Protein AF-0000000072959274 (afdb_homodimer)

Foldseek 3Di:
DPPVVLVVLCVVLQWDFDDDPNATWTQRNQVRDIHRPSDSVVSVVVSVVSPHPPPPDDPPPPCPPPPLPLPPQPDPPPPPPPPPPPPPPPDDDDDDDDDDDDDDPDDDDDDDDDDDDDDDDDDDDDDYYDDDDDDDDDDDDYDDDDYDDDDDDDDDDDDDDPDDPPPPPPDPDDVVVVLVPQAQDPVNLVVVLLVVLCVCLQVLNQLQVLVDPVNQVVCCVVRVNHDHDHSCCSLPVSLVVLLVVLLVVQLVQADQEWAKEWDWGAQPLQGWIKIFMWIQGLRDLDIAGQDIDTQRPPDLALVVVLVVVVVSQVSCCVRNVHGYAAYEYAPDPRVVSVCVVNVRHHYAYALLLLLQVLLVVLDDPVLLVLLQVLLVQCQPPVNQVQLVVVPADGQQHADPSRNVSSLVNLVSCVRSLVSVLVQVPDPVDDDDPSNNVLSPDPVSNVVSVVSNVQSVLSSVLSVQLLDSLAFLLNNLVSLLPDDGDPVCVVVSVVSNVRLDDQLSLLLVCLQQVRVNVSPDPVSVVSNVVVQVVVDDPLLVVVVVCCNVCDDLSVVCVVVPDRDLCVSLVVVCVVRVRNSVSNSNSRSHRNRSSVVSVLNSVLCVSCDNVNSVDDPVSSVSSSSSNSSSNVVVVVVVD/DPPPVLVVCCVVLQWDFDDDPNATWTQRNQPRDIHRPSDSVVSVVVSVVSPRPPPPVPPPPPPPPPPLPLPPQPDPPPPPDDDDPVCVDDDDDDDDDDDDDDPDDDDDDDDDDDDDDDDDDDDPDDDDYDDDDDDDDDDDDDDDDYDDDDDYDDDDDDDDDPPPPPPPPPPPDDVVVVLVPQAQDPVNLVVVLLVVLCVCLQVLNQLQVLVDPVNQVVCCVVRVNHDHDHSCCSLPVSLVVLLVVLLVVLLVQADQEWAKEWDWGAQPLQGWIKIFIWIQGLRDLDIAGQDIDTQRPPDLALVVVLVVVVVSQVSCCVRNVHGYAAYEYADRPRVVSVCVVNVRHHYAYALLLLLQVLLVVLDDPVLLVLLQVLLVQCQPPVNQVQLVVVPADGQQHADPSRNVSSLVNLVSCVRSLVSVLVQVPDPVDDDDPSNNVLSPDPVSNVVSVVSNVQNVLSSVLSVQLLDSLAFLLNNLVSLLPDDGDPVCVVVSVVSNVRSDDLLSLLLVCLQQVRVNPSPDPVSVVSNVVVQVVVDDPLLVVVVVCCVVCDDVSVVCVVVPPRDLCVSLVVVCVVRVRNSVSNSVSRSHRNRSSVVSSLNSVLCVSCDNVNSVDDPVSSVSSSSSNSSSNVVVSVVVD

Nearest PDB structures (foldseek):
  4d1q-assembly1_A-2  TM=6.605E-01  e=8.027E-15  Musca domestica
  6dww-assembly1_A  TM=6.640E-01  e=1.673E-13  Musca domestica
  8sjd-assembly1_D  TM=6.848E-01  e=2.924E-12  Musca domestica
  8sjd-assembly1_A  TM=6.624E-01  e=2.452E-12  Musca domestica
  2bw3-assembly1_A  TM=5.987E-01  e=3.336E-12  Musca domestica

Organism: Tribolium castaneum (NCBI:txid7070)

Structure (mmCIF, N/CA/C/O backbone):
data_AF-0000000072959274-model_v1
#
loop_
_entity.id
_entity.type
_entity.pdbx_description
1 polymer 'BED-type domain-containing protein'
#
loop_
_atom_site.group_PDB
_atom_site.id
_atom_site.type_symbol
_atom_site.label_atom_id
_atom_site.label_alt_id
_atom_site.label_comp_id
_atom_site.label_asym_id
_atom_site.label_entity_id
_atom_site.label_seq_id
_atom_site.pdbx_PDB_ins_code
_atom_site.Cartn_x
_atom_site.Cartn_y
_atom_site.Cartn_z
_atom_site.occupancy
_atom_site.B_iso_or_equiv
_atom_site.auth_seq_id
_atom_site.auth_comp_id
_atom_site.auth_asym_id
_atom_site.auth_atom_id
_atom_site.pdbx_PDB_model_num
ATOM 1 N N . MET A 1 1 ? 27.266 -35.156 47.719 1 24.09 1 MET A N 1
ATOM 2 C CA . MET A 1 1 ? 27.547 -34.625 46.375 1 24.09 1 MET A CA 1
ATOM 3 C C . MET A 1 1 ? 26.406 -34.938 45.406 1 24.09 1 MET A C 1
ATOM 5 O O . MET A 1 1 ? 25.984 -36.094 45.312 1 24.09 1 MET A O 1
ATOM 9 N N . PRO A 1 2 ? 25.328 -34.094 45.25 1 32.84 2 PRO A N 1
ATOM 10 C CA . PRO A 1 2 ? 24 -34.344 44.656 1 32.84 2 PRO A CA 1
ATOM 11 C C . PRO A 1 2 ? 24.078 -34.875 43.219 1 32.84 2 PRO A C 1
ATOM 13 O O . PRO A 1 2 ? 24.141 -34.094 42.281 1 32.84 2 PRO A O 1
ATOM 16 N N . GLY A 1 3 ? 24.906 -35.938 42.906 1 33.56 3 GLY A N 1
ATOM 17 C CA . GLY A 1 3 ? 25.297 -36.656 41.688 1 33.56 3 GLY A CA 1
ATOM 18 C C . GLY A 1 3 ? 24.125 -37.25 40.938 1 33.56 3 GLY A C 1
ATOM 19 O O . GLY A 1 3 ? 24.203 -37.438 39.719 1 33.56 3 GLY A O 1
ATOM 20 N N . ARG A 1 4 ? 23.125 -37.875 41.562 1 38.19 4 ARG A N 1
ATOM 21 C CA . ARG A 1 4 ? 22.094 -38.719 40.969 1 38.19 4 ARG A CA 1
ATOM 22 C C . ARG A 1 4 ? 21.219 -37.938 40.031 1 38.19 4 ARG A C 1
ATOM 24 O O . ARG A 1 4 ? 20.75 -38.438 39 1 38.19 4 ARG A O 1
ATOM 31 N N . ASN A 1 5 ? 20.891 -36.688 40.5 1 38.75 5 ASN A N 1
ATOM 32 C CA . ASN A 1 5 ? 19.875 -35.938 39.781 1 38.75 5 ASN A CA 1
ATOM 33 C C . ASN A 1 5 ? 20.344 -35.531 38.375 1 38.75 5 ASN A C 1
ATOM 35 O O . ASN A 1 5 ? 19.531 -35.156 37.531 1 38.75 5 ASN A O 1
ATOM 39 N N . PHE A 1 6 ? 21.656 -35.438 38.125 1 48.66 6 PHE A N 1
ATOM 40 C CA . PHE A 1 6 ? 22.219 -35 36.844 1 48.66 6 PHE A CA 1
ATOM 41 C C . PHE A 1 6 ? 22.047 -36.094 35.781 1 48.66 6 PHE A C 1
ATOM 43 O O . PHE A 1 6 ? 21.797 -35.812 34.625 1 48.66 6 PHE A O 1
ATOM 50 N N . HIS A 1 7 ? 22.172 -37.406 36.156 1 51.03 7 HIS A N 1
ATOM 51 C CA . HIS A 1 7 ? 22.047 -38.5 35.188 1 51.03 7 HIS A CA 1
ATOM 52 C C . HIS A 1 7 ? 20.641 -38.562 34.594 1 51.03 7 HIS A C 1
ATOM 54 O O . HIS A 1 7 ? 20.484 -38.844 33.406 1 51.03 7 HIS A O 1
ATOM 60 N N . SER A 1 8 ? 19.641 -38.281 35.531 1 52.53 8 SER A N 1
ATOM 61 C CA . SER A 1 8 ? 18.266 -38.375 35.062 1 52.53 8 SER A CA 1
ATOM 62 C C . SER A 1 8 ? 17.984 -37.344 33.969 1 52.53 8 SER A C 1
ATOM 64 O O . SER A 1 8 ? 17.234 -37.594 33.031 1 52.53 8 SER A O 1
ATOM 66 N N . PHE A 1 9 ? 18.625 -36.125 34 1 53.12 9 PHE A N 1
ATOM 67 C CA . PHE A 1 9 ? 18.344 -35.094 33.031 1 53.12 9 PHE A CA 1
ATOM 68 C C . PHE A 1 9 ? 18.953 -35.469 31.672 1 53.12 9 PHE A C 1
ATOM 70 O O . PHE A 1 9 ? 18.359 -35.188 30.625 1 53.12 9 PHE A O 1
ATOM 77 N N . TRP A 1 10 ? 20.062 -36.125 31.594 1 61.91 10 TRP A N 1
ATOM 78 C CA . TRP A 1 10 ? 20.672 -36.562 30.344 1 61.91 10 TRP A CA 1
ATOM 79 C C . TRP A 1 10 ? 19.781 -37.562 29.625 1 61.91 10 TRP A C 1
ATOM 81 O O . TRP A 1 10 ? 19.609 -37.5 28.406 1 61.91 10 TRP A O 1
ATOM 91 N N . THR A 1 11 ? 19.125 -38.5 30.344 1 60.81 11 THR A N 1
ATOM 92 C CA . THR A 1 11 ? 18.266 -39.531 29.75 1 60.81 11 THR A CA 1
ATOM 93 C C . THR A 1 11 ? 16.922 -38.938 29.328 1 60.81 11 THR A C 1
ATOM 95 O O . THR A 1 11 ? 16.406 -39.25 28.25 1 60.81 11 THR A O 1
ATOM 98 N N . ILE A 1 12 ? 16.375 -38.031 30.203 1 61.75 12 ILE A N 1
ATOM 99 C CA . ILE A 1 12 ? 15.07 -37.438 29.875 1 61.75 12 ILE A CA 1
ATOM 100 C C . ILE A 1 12 ? 15.219 -36.438 28.734 1 61.75 12 ILE A C 1
ATOM 102 O O . ILE A 1 12 ? 14.359 -36.344 27.859 1 61.75 12 ILE A O 1
ATOM 106 N N . GLY A 1 13 ? 16.328 -35.75 28.562 1 63.56 13 GLY A N 1
ATOM 107 C CA . GLY A 1 13 ? 16.578 -34.75 27.547 1 63.56 13 GLY A CA 1
ATOM 108 C C . GLY A 1 13 ? 17.188 -35.312 26.281 1 63.56 13 GLY A C 1
ATOM 109 O O . GLY A 1 13 ? 17.438 -34.594 25.328 1 63.56 13 GLY A O 1
ATOM 110 N N . LYS A 1 14 ? 17.312 -36.688 26.078 1 64.81 14 LYS A N 1
ATOM 111 C CA . LYS A 1 14 ? 17.875 -37.469 24.969 1 64.81 14 LYS A CA 1
ATOM 112 C C . LYS A 1 14 ? 19.203 -36.906 24.516 1 64.81 14 LYS A C 1
ATOM 114 O O . LYS A 1 14 ? 19.406 -36.625 23.328 1 64.81 14 LYS A O 1
ATOM 119 N N . PHE A 1 15 ? 20.016 -36.656 25.484 1 74.75 15 PHE A N 1
ATOM 120 C CA . PHE A 1 15 ? 21.406 -36.312 25.172 1 74.75 15 PHE A CA 1
ATOM 121 C C . PHE A 1 15 ? 22.344 -37.469 25.516 1 74.75 15 PHE A C 1
ATOM 123 O O . PHE A 1 15 ? 22.141 -38.156 26.516 1 74.75 15 PHE A O 1
ATOM 130 N N . ASP A 1 16 ? 23.297 -37.906 24.641 1 75.75 16 ASP A N 1
ATOM 131 C CA . ASP A 1 16 ? 24.375 -38.844 24.922 1 75.75 16 ASP A CA 1
ATOM 132 C C . ASP A 1 16 ? 25.641 -38.125 25.375 1 75.75 16 ASP A C 1
ATOM 134 O O . ASP A 1 16 ? 26 -37.094 24.844 1 75.75 16 ASP A O 1
ATOM 138 N N . ILE A 1 17 ? 26.125 -38.531 26.5 1 72.31 17 ILE A N 1
ATOM 139 C CA . ILE A 1 17 ? 27.391 -38 27.016 1 72.31 17 ILE A CA 1
ATOM 140 C C . ILE A 1 17 ? 28.547 -38.5 26.172 1 72.31 17 ILE A C 1
ATOM 142 O O . ILE A 1 17 ? 28.703 -39.719 25.953 1 72.31 17 ILE A O 1
ATOM 146 N N . LEU A 1 18 ? 29.156 -37.5 25.391 1 70.81 18 LEU A N 1
ATOM 147 C CA . LEU A 1 18 ? 30.375 -37.812 24.641 1 70.81 18 LEU A CA 1
ATOM 148 C C . LEU A 1 18 ? 31.594 -37.188 25.312 1 70.81 18 LEU A C 1
ATOM 150 O O . LEU A 1 18 ? 31.5 -36.156 25.938 1 70.81 18 LEU A O 1
ATOM 154 N N . LYS A 1 19 ? 32.656 -37.906 25.562 1 67.19 19 LYS A N 1
ATOM 155 C CA . LYS A 1 19 ? 33.938 -37.406 26 1 67.19 19 LYS A CA 1
ATOM 156 C C . LYS A 1 19 ? 34.844 -37.062 24.812 1 67.19 19 LYS A C 1
ATOM 158 O O . LYS A 1 19 ? 35.219 -37.969 24.047 1 67.19 19 LYS A O 1
ATOM 163 N N . LEU A 1 20 ? 34.844 -35.781 24.578 1 63.69 20 LEU A N 1
ATOM 164 C CA . LEU A 1 20 ? 35.812 -35.312 23.562 1 63.69 20 LEU A CA 1
ATOM 165 C C . LEU A 1 20 ? 37 -34.625 24.203 1 63.69 20 LEU A C 1
ATOM 167 O O . LEU A 1 20 ? 36.844 -33.625 24.906 1 63.69 20 LEU A O 1
ATOM 171 N N . ASN A 1 21 ? 38.344 -35.062 23.938 1 63.47 21 ASN A N 1
ATOM 172 C CA . ASN A 1 21 ? 39.656 -34.625 24.391 1 63.47 21 ASN A CA 1
ATOM 173 C C . ASN A 1 21 ? 39.656 -34.375 25.906 1 63.47 21 ASN A C 1
ATOM 175 O O . ASN A 1 21 ? 40.219 -33.375 26.375 1 63.47 21 ASN A O 1
ATOM 179 N N . GLY A 1 22 ? 38.969 -35.25 26.812 1 66.94 22 GLY A N 1
ATOM 180 C CA . GLY A 1 22 ? 38.969 -35.25 28.266 1 66.94 22 GLY A CA 1
ATOM 181 C C . GLY A 1 22 ? 37.812 -34.438 28.859 1 66.94 22 GLY A C 1
ATOM 182 O O . GLY A 1 22 ? 37.625 -34.438 30.078 1 66.94 22 GLY A O 1
ATOM 183 N N . LYS A 1 23 ? 37.25 -33.594 28.062 1 63.75 23 LYS A N 1
ATOM 184 C CA . LYS A 1 23 ? 36.125 -32.812 28.578 1 63.75 23 LYS A CA 1
ATOM 185 C C . LYS A 1 23 ? 34.781 -33.438 28.188 1 63.75 23 LYS A C 1
ATOM 187 O O . LYS A 1 23 ? 34.656 -34.062 27.141 1 63.75 23 LYS A O 1
ATOM 192 N N . VAL A 1 24 ? 33.75 -33.438 29.172 1 70.56 24 VAL A N 1
ATOM 193 C CA . VAL A 1 24 ? 32.406 -34 28.984 1 70.56 24 VAL A CA 1
ATOM 194 C C . VAL A 1 24 ? 31.625 -33.188 27.969 1 70.56 24 VAL A C 1
ATOM 196 O O . VAL A 1 24 ? 31.562 -31.953 28.062 1 70.56 24 VAL A O 1
ATOM 199 N N . ALA A 1 25 ? 31.359 -33.719 26.75 1 75.19 25 ALA A N 1
ATOM 200 C CA . ALA A 1 25 ? 30.484 -33.125 25.75 1 75.19 25 ALA A CA 1
ATOM 201 C C . ALA A 1 25 ? 29.156 -33.906 25.656 1 75.19 25 ALA A C 1
ATOM 203 O O . ALA A 1 25 ? 29.078 -35.062 26.094 1 75.19 25 ALA A O 1
ATOM 204 N N . ALA A 1 26 ? 28 -33.156 25.375 1 74 26 ALA A N 1
ATOM 205 C CA . ALA A 1 26 ? 26.688 -33.781 25.219 1 74 26 ALA A CA 1
ATOM 206 C C . ALA A 1 26 ? 26.312 -33.906 23.75 1 74 26 ALA A C 1
ATOM 208 O O . ALA A 1 26 ? 26.422 -32.938 22.984 1 74 26 ALA A O 1
ATOM 209 N N . ARG A 1 27 ? 26.047 -35.062 23.234 1 74.94 27 ARG A N 1
ATOM 210 C CA . ARG A 1 27 ? 25.438 -35.344 21.938 1 74.94 27 ARG A CA 1
ATOM 211 C C . ARG A 1 27 ? 23.922 -35.438 22.047 1 74.94 27 ARG A C 1
ATOM 213 O O . ARG A 1 27 ? 23.406 -36.281 22.797 1 74.94 27 ARG A O 1
ATOM 220 N N . CYS A 1 28 ? 23.156 -34.438 21.406 1 69.56 28 CYS A N 1
ATOM 221 C CA . CYS A 1 28 ? 21.688 -34.5 21.359 1 69.56 28 CYS A CA 1
ATOM 222 C C . CYS A 1 28 ? 21.234 -35.656 20.469 1 69.56 28 CYS A C 1
ATOM 224 O O . CYS A 1 28 ? 21.578 -35.719 19.297 1 69.56 28 CYS A O 1
ATOM 226 N N . LEU A 1 29 ? 20.562 -36.562 21.047 1 66.5 29 LEU A N 1
ATOM 227 C CA . LEU A 1 29 ? 20.109 -37.719 20.312 1 66.5 29 LEU A CA 1
ATOM 228 C C . LEU A 1 29 ? 19.016 -37.375 19.312 1 66.5 29 LEU A C 1
ATOM 230 O O . LEU A 1 29 ? 18.688 -38.156 18.438 1 66.5 29 LEU A O 1
ATOM 234 N N . VAL A 1 30 ? 18.438 -36.094 19.438 1 64.06 30 VAL A N 1
ATOM 235 C CA . VAL A 1 30 ? 17.391 -35.656 18.5 1 64.06 30 VAL A CA 1
ATOM 236 C C . VAL A 1 30 ? 18.031 -35.031 17.266 1 64.06 30 VAL A C 1
ATOM 238 O O . VAL A 1 30 ? 17.703 -35.375 16.141 1 64.06 30 VAL A O 1
ATOM 241 N N . CYS A 1 31 ? 18.984 -34.094 17.328 1 62.25 31 CYS A N 1
ATOM 242 C CA . CYS A 1 31 ? 19.578 -33.406 16.188 1 62.25 31 CYS A CA 1
ATOM 243 C C . CYS A 1 31 ? 21.031 -33.812 16 1 62.25 31 CYS A C 1
ATOM 245 O O . CYS A 1 31 ? 21.703 -33.312 15.094 1 62.25 31 CYS A O 1
ATOM 247 N N . ASP A 1 32 ? 21.609 -34.781 16.594 1 69.69 32 ASP A N 1
ATOM 248 C CA . ASP A 1 32 ? 22.938 -35.406 16.562 1 69.69 32 ASP A CA 1
ATOM 249 C C . ASP A 1 32 ? 24.031 -34.344 16.719 1 69.69 32 ASP A C 1
ATOM 251 O O . ASP A 1 32 ? 25.188 -34.625 16.406 1 69.69 32 ASP A O 1
ATOM 255 N N . LYS A 1 33 ? 23.641 -33.219 17.25 1 72.31 33 LYS A N 1
ATOM 256 C CA . LYS A 1 33 ? 24.656 -32.188 17.469 1 72.31 33 LYS A CA 1
ATOM 257 C C . LYS A 1 33 ? 25.406 -32.438 18.781 1 72.31 33 LYS A C 1
ATOM 259 O O . LYS A 1 33 ? 24.828 -32.875 19.766 1 72.31 33 LYS A O 1
ATOM 264 N N . ILE A 1 34 ? 26.734 -32.219 18.656 1 76.25 34 ILE A N 1
ATOM 265 C CA . ILE A 1 34 ? 27.609 -32.375 19.812 1 76.25 34 ILE A CA 1
ATOM 266 C C . ILE A 1 34 ? 27.766 -31.031 20.531 1 76.25 34 ILE A C 1
ATOM 268 O O . ILE A 1 34 ? 28.172 -30.047 19.938 1 76.25 34 ILE A O 1
ATOM 272 N N . LEU A 1 35 ? 27.281 -30.938 21.719 1 73 35 LEU A N 1
ATOM 273 C CA . LEU A 1 35 ? 27.391 -29.766 22.578 1 73 35 LEU A CA 1
ATOM 274 C C . LEU A 1 35 ? 28.578 -29.875 23.531 1 73 35 LEU A C 1
ATOM 276 O O . LEU A 1 35 ? 28.609 -30.781 24.359 1 73 35 LEU A O 1
ATOM 280 N N . LYS A 1 36 ? 29.594 -29.062 23.375 1 72.06 36 LYS A N 1
ATOM 281 C CA . LYS A 1 36 ? 30.828 -29.109 24.172 1 72.06 36 LYS A CA 1
ATOM 282 C C . LYS A 1 36 ? 30.578 -28.609 25.594 1 72.06 36 LYS A C 1
ATOM 284 O O . LYS A 1 36 ? 31.203 -29.109 26.531 1 72.06 36 LYS A O 1
ATOM 289 N N . ASN A 1 37 ? 29.891 -27.5 25.875 1 64.38 37 ASN A N 1
ATOM 290 C CA . ASN A 1 37 ? 29.562 -27.047 27.219 1 64.38 37 ASN A CA 1
ATOM 291 C C . ASN A 1 37 ? 28.344 -27.75 27.766 1 64.38 37 ASN A C 1
ATOM 293 O O . ASN A 1 37 ? 27.234 -27.609 27.25 1 64.38 37 ASN A O 1
ATOM 297 N N . THR A 1 38 ? 28.375 -28.766 28.781 1 65.31 38 THR A N 1
ATOM 298 C CA . THR A 1 38 ? 27.375 -29.703 29.266 1 65.31 38 THR A CA 1
ATOM 299 C C . THR A 1 38 ? 26.688 -29.172 30.516 1 65.31 38 THR A C 1
ATOM 301 O O . THR A 1 38 ? 26.219 -29.953 31.359 1 65.31 38 THR A O 1
ATOM 304 N N . SER A 1 39 ? 26.766 -27.781 30.781 1 68.44 39 SER A N 1
ATOM 305 C CA . SER A 1 39 ? 26 -27.297 31.938 1 68.44 39 SER A CA 1
ATOM 306 C C . SER A 1 39 ? 24.516 -27.594 31.766 1 68.44 39 SER A C 1
ATOM 308 O O . SER A 1 39 ? 24.016 -27.672 30.641 1 68.44 39 SER A O 1
ATOM 310 N N . LYS A 1 40 ? 23.688 -27.828 32.688 1 65.94 40 LYS A N 1
ATOM 311 C CA . LYS A 1 40 ? 22.266 -28.141 32.719 1 65.94 40 LYS A CA 1
ATOM 312 C C . LYS A 1 40 ? 21.469 -27.078 31.953 1 65.94 40 LYS A C 1
ATOM 314 O O . LYS A 1 40 ? 20.562 -27.391 31.172 1 65.94 40 LYS A O 1
ATOM 319 N N . GLN A 1 41 ? 21.719 -25.797 32.125 1 66.56 41 GLN A N 1
ATOM 320 C CA . GLN A 1 41 ? 21 -24.703 31.5 1 66.56 41 GLN A CA 1
ATOM 321 C C . GLN A 1 41 ? 21.203 -24.719 29.984 1 66.56 41 GLN A C 1
ATOM 323 O O . GLN A 1 41 ? 20.25 -24.5 29.219 1 66.56 41 GLN A O 1
ATOM 328 N N . ARG A 1 42 ? 22.375 -24.969 29.516 1 68 42 ARG A N 1
ATOM 329 C CA . ARG A 1 42 ? 22.641 -25 28.094 1 68 42 ARG A CA 1
ATOM 330 C C . ARG A 1 42 ? 22.062 -26.25 27.438 1 68 42 ARG A C 1
ATOM 332 O O . ARG A 1 42 ? 21.547 -26.188 26.312 1 68 42 ARG A O 1
ATOM 339 N N . LEU A 1 43 ? 22.078 -27.359 28.047 1 69 43 LEU A N 1
ATOM 340 C CA . LEU A 1 43 ? 21.438 -28.547 27.516 1 69 43 LEU A CA 1
ATOM 341 C C . LEU A 1 43 ? 19.922 -28.391 27.5 1 69 43 LEU A C 1
ATOM 343 O O . LEU A 1 43 ? 19.266 -28.797 26.547 1 69 43 LEU A O 1
ATOM 347 N N . MET A 1 44 ? 19.391 -27.719 28.516 1 66.25 44 MET A N 1
ATOM 348 C CA . MET A 1 44 ? 17.969 -27.375 28.531 1 66.25 44 MET A CA 1
ATOM 349 C C . MET A 1 44 ? 17.641 -26.406 27.406 1 66.25 44 MET A C 1
ATOM 351 O O . MET A 1 44 ? 16.609 -26.531 26.734 1 66.25 44 MET A O 1
ATOM 355 N N . SER A 1 45 ? 18.422 -25.375 27.156 1 66.94 45 SER A N 1
ATOM 356 C CA . SER A 1 45 ? 18.203 -24.453 26.047 1 66.94 45 SER A CA 1
ATOM 357 C C . SER A 1 45 ? 18.328 -25.156 24.703 1 66.94 45 SER A C 1
ATOM 359 O O . SER A 1 45 ? 17.578 -24.875 23.781 1 66.94 45 SER A O 1
ATOM 361 N N . HIS A 1 46 ? 19.266 -26.047 24.406 1 67.56 46 HIS A N 1
ATOM 362 C CA . HIS A 1 46 ? 19.344 -26.844 23.188 1 67.56 46 HIS A CA 1
ATOM 363 C C . HIS A 1 46 ? 18.125 -27.75 23.062 1 67.56 46 HIS A C 1
ATOM 365 O O . HIS A 1 46 ? 17.562 -27.906 21.969 1 67.56 46 HIS A O 1
ATOM 371 N N . ARG A 1 47 ? 17.75 -28.422 24.047 1 59.53 47 ARG A N 1
ATOM 372 C CA . ARG A 1 47 ? 16.594 -29.297 23.953 1 59.53 47 ARG A CA 1
ATOM 373 C C . ARG A 1 47 ? 15.344 -28.5 23.594 1 59.53 47 ARG A C 1
ATOM 375 O O . ARG A 1 47 ? 14.461 -29 22.891 1 59.53 47 ARG A O 1
ATOM 382 N N . ASN A 1 48 ? 15.188 -27.281 24.109 1 54.91 48 ASN A N 1
ATOM 383 C CA . ASN A 1 48 ? 14.055 -26.453 23.703 1 54.91 48 ASN A CA 1
ATOM 384 C C . ASN A 1 48 ? 14.086 -26.156 22.203 1 54.91 48 ASN A C 1
ATOM 386 O O . ASN A 1 48 ? 13.039 -25.922 21.594 1 54.91 48 ASN A O 1
ATOM 390 N N . VAL A 1 49 ? 15.273 -26.125 21.547 1 55.12 49 VAL A N 1
ATOM 391 C CA . VAL A 1 49 ? 15.422 -25.906 20.109 1 55.12 49 VAL A CA 1
ATOM 392 C C . VAL A 1 49 ? 15.422 -27.25 19.391 1 55.12 49 VAL A C 1
ATOM 394 O O . VAL A 1 49 ? 14.836 -27.391 18.312 1 55.12 49 VAL A O 1
ATOM 397 N N . CYS A 1 50 ? 16.109 -28.141 19.688 1 52.5 50 CYS A N 1
ATOM 398 C CA . CYS A 1 50 ? 16.25 -29.438 19.031 1 52.5 50 CYS A CA 1
ATOM 399 C C . CYS A 1 50 ? 15.086 -30.344 19.406 1 52.5 50 CYS A C 1
ATOM 401 O O . CYS A 1 50 ? 15.094 -30.984 20.453 1 52.5 50 CYS A O 1
ATOM 403 N N . LYS A 1 51 ? 13.773 -29.953 19.266 1 44.22 51 LYS A N 1
ATOM 404 C CA . LYS A 1 51 ? 12.648 -30.812 19.625 1 44.22 51 LYS A CA 1
ATOM 405 C C . LYS A 1 51 ? 12.758 -32.188 18.969 1 44.22 51 LYS A C 1
ATOM 407 O O . LYS A 1 51 ? 13.258 -32.312 17.844 1 44.22 51 LYS A O 1
ATOM 412 N N . GLU A 1 52 ? 12.906 -33.188 19.703 1 39.28 52 GLU A N 1
ATOM 413 C CA . GLU A 1 52 ? 12.641 -34.562 19.312 1 39.28 52 GLU A CA 1
ATOM 414 C C . GLU A 1 52 ? 11.461 -34.656 18.344 1 39.28 52 GLU A C 1
ATOM 416 O O . GLU A 1 52 ? 10.492 -33.906 18.484 1 39.28 52 GLU A O 1
ATOM 421 N N . GLU A 1 53 ? 11.617 -35.281 17.156 1 31.03 53 GLU A N 1
ATOM 422 C CA . GLU A 1 53 ? 10.461 -35.812 16.438 1 31.03 53 GLU A CA 1
ATOM 423 C C . GLU A 1 53 ? 9.562 -36.625 17.375 1 31.03 53 GLU A C 1
ATOM 425 O O . GLU A 1 53 ? 9.797 -37.812 17.609 1 31.03 53 GLU A O 1
ATOM 430 N N . ASN A 1 54 ? 9.414 -36.594 18.656 1 29 54 ASN A N 1
ATOM 431 C CA . ASN A 1 54 ? 8.273 -37.469 18.906 1 29 54 ASN A CA 1
ATOM 432 C C . ASN A 1 54 ? 7.176 -37.281 17.875 1 29 54 ASN A C 1
ATOM 434 O O . ASN A 1 54 ? 6.906 -36.156 17.438 1 29 54 ASN A O 1
ATOM 438 N N . THR A 1 55 ? 6.762 -38.469 17.125 1 26.56 55 THR A N 1
ATOM 439 C CA . THR A 1 55 ? 5.781 -38.562 16.047 1 26.56 55 THR A CA 1
ATOM 440 C C . THR A 1 55 ? 4.555 -37.719 16.359 1 26.56 55 THR A C 1
ATOM 442 O O . THR A 1 55 ? 3.922 -37.156 15.461 1 26.56 55 THR A O 1
ATOM 445 N N . SER A 1 56 ? 3.762 -38.125 17.359 1 24.16 56 SER A N 1
ATOM 446 C CA . SER A 1 56 ? 2.363 -37.75 17.141 1 24.16 56 SER A CA 1
ATOM 447 C C . SER A 1 56 ? 2.154 -36.25 17.234 1 24.16 56 SER A C 1
ATOM 449 O O . SER A 1 56 ? 1.018 -35.781 17.25 1 24.16 56 SER A O 1
ATOM 451 N N . LYS A 1 57 ? 3.074 -35.625 17.875 1 24.02 57 LYS A N 1
ATOM 452 C CA . LYS A 1 57 ? 2.596 -34.281 18.188 1 24.02 57 LYS A CA 1
ATOM 453 C C . LYS A 1 57 ? 2.105 -33.562 16.938 1 24.02 57 LYS A C 1
ATOM 455 O O . LYS A 1 57 ? 2.631 -33.781 15.844 1 24.02 57 LYS A O 1
ATOM 460 N N . GLU A 1 58 ? 0.96 -32.812 17.172 1 22.31 58 GLU A N 1
ATOM 461 C CA . GLU A 1 58 ? 0.138 -31.906 16.391 1 22.31 58 GLU A CA 1
ATOM 462 C C . GLU A 1 58 ? 1.002 -30.938 15.586 1 22.31 58 GLU A C 1
ATOM 464 O O . GLU A 1 58 ? 2.123 -30.609 15.992 1 22.31 58 GLU A O 1
ATOM 469 N N . VAL A 1 59 ? 0.671 -30.703 14.344 1 21.75 59 VAL A N 1
ATOM 470 C CA . VAL A 1 59 ? 1.02 -29.828 13.227 1 21.75 59 VAL A CA 1
ATOM 471 C C . VAL A 1 59 ? 1.32 -28.422 13.734 1 21.75 59 VAL A C 1
ATOM 473 O O . VAL A 1 59 ? 0.404 -27.656 14.039 1 21.75 59 VAL A O 1
ATOM 476 N N . ALA A 1 60 ? 1.937 -28.188 14.828 1 22.34 60 ALA A N 1
ATOM 477 C CA . ALA A 1 60 ? 2.066 -26.75 15.055 1 22.34 60 ALA A CA 1
ATOM 478 C C . ALA A 1 60 ? 2.662 -26.047 13.836 1 22.34 60 ALA A C 1
ATOM 480 O O . ALA A 1 60 ? 3.646 -26.516 13.266 1 22.34 60 ALA A O 1
ATOM 481 N N . GLU A 1 61 ? 1.857 -25.219 13.188 1 21.38 61 GLU A N 1
ATOM 482 C CA . GLU A 1 61 ? 1.913 -24.391 12 1 21.38 61 GLU A CA 1
ATOM 483 C C . GLU A 1 61 ? 3.176 -23.531 11.984 1 21.38 61 GLU A C 1
ATOM 485 O O . GLU A 1 61 ? 3.348 -22.656 12.836 1 21.38 61 GLU A O 1
ATOM 490 N N . VAL A 1 62 ? 4.324 -24.062 11.922 1 25.3 62 VAL A N 1
ATOM 491 C CA . VAL A 1 62 ? 5.668 -23.516 11.75 1 25.3 62 VAL A CA 1
ATOM 492 C C . VAL A 1 62 ? 5.637 -22.359 10.758 1 25.3 62 VAL A C 1
ATOM 494 O O . VAL A 1 62 ? 6.609 -21.625 10.625 1 25.3 62 VAL A O 1
ATOM 497 N N . GLY A 1 63 ? 4.773 -22.562 9.758 1 21.36 63 GLY A N 1
ATOM 498 C CA . GLY A 1 63 ? 5.152 -21.922 8.508 1 21.36 63 GLY A CA 1
ATOM 499 C C . GLY A 1 63 ? 5.332 -20.422 8.648 1 21.36 63 GLY A C 1
ATOM 500 O O . GLY A 1 63 ? 4.379 -19.703 8.945 1 21.36 63 GLY A O 1
ATOM 501 N N . GLU A 1 64 ? 6.309 -20.016 9.398 1 24.38 64 GLU A N 1
ATOM 502 C CA . GLU A 1 64 ? 6.504 -18.562 9.258 1 24.38 64 GLU A CA 1
ATOM 503 C C . GLU A 1 64 ? 6.473 -18.141 7.793 1 24.38 64 GLU A C 1
ATOM 505 O O . GLU A 1 64 ? 7.484 -18.234 7.094 1 24.38 64 GLU A O 1
ATOM 510 N N . GLU A 1 65 ? 5.648 -18.766 7.027 1 22.25 65 GLU A N 1
ATOM 511 C CA . GLU A 1 65 ? 5.504 -18.516 5.598 1 22.25 65 GLU A CA 1
ATOM 512 C C . GLU A 1 65 ? 5.59 -17.016 5.285 1 22.25 65 GLU A C 1
ATOM 514 O O . GLU A 1 65 ? 5.121 -16.188 6.062 1 22.25 65 GLU A O 1
ATOM 519 N N . ASP A 1 66 ? 6.699 -16.703 4.641 1 25.28 66 ASP A N 1
ATOM 520 C CA . ASP A 1 66 ? 6.812 -15.453 3.895 1 25.28 66 ASP A CA 1
ATOM 521 C C . ASP A 1 66 ? 5.453 -15 3.365 1 25.28 66 ASP A C 1
ATOM 523 O O . ASP A 1 66 ? 4.855 -15.672 2.52 1 25.28 66 ASP A O 1
ATOM 527 N N . GLU A 1 67 ? 4.641 -14.789 4.238 1 26.69 67 GLU A N 1
ATOM 528 C CA . GLU A 1 67 ? 3.301 -14.344 3.857 1 26.69 67 GLU A CA 1
ATOM 529 C C . GLU A 1 67 ? 3.354 -13.383 2.67 1 26.69 67 GLU A C 1
ATOM 531 O O . GLU A 1 67 ? 3.988 -12.336 2.742 1 26.69 67 GLU A O 1
ATOM 536 N N . ILE A 1 68 ? 3.564 -14.039 1.509 1 27.8 68 ILE A N 1
ATOM 537 C CA . ILE A 1 68 ? 3.262 -13.234 0.331 1 27.8 68 ILE A CA 1
ATOM 538 C C . ILE A 1 68 ? 2.096 -12.297 0.635 1 27.8 68 ILE A C 1
ATOM 540 O O . ILE A 1 68 ? 0.996 -12.75 0.96 1 27.8 68 ILE A O 1
ATOM 544 N N . ILE A 1 69 ? 2.387 -11.359 1.357 1 29.62 69 ILE A N 1
ATOM 545 C CA . ILE A 1 69 ? 1.337 -10.344 1.368 1 29.62 69 ILE A CA 1
ATOM 546 C C . ILE A 1 69 ? 0.681 -10.266 -0.008 1 29.62 69 ILE A C 1
ATOM 548 O O . ILE A 1 69 ? 1.301 -9.812 -0.973 1 29.62 69 ILE A O 1
ATOM 552 N N . LEU A 1 70 ? 0.012 -11.344 -0.398 1 29.31 70 LEU A N 1
ATOM 553 C CA . LEU A 1 70 ? -0.785 -11.227 -1.615 1 29.31 70 LEU A CA 1
ATOM 554 C C . LEU A 1 70 ? -1.593 -9.93 -1.612 1 29.31 70 LEU A C 1
ATOM 556 O O . LEU A 1 70 ? -2.387 -9.688 -0.7 1 29.31 70 LEU A O 1
ATOM 560 N N . VAL A 1 71 ? -0.979 -8.953 -2.057 1 30.47 71 VAL A N 1
ATOM 561 C CA . VAL A 1 71 ? -1.791 -7.797 -2.418 1 30.47 71 VAL A CA 1
ATOM 562 C C . VAL A 1 71 ? -3.094 -8.266 -3.066 1 30.47 71 VAL A C 1
ATOM 564 O O . VAL A 1 71 ? -3.094 -9.195 -3.873 1 30.47 71 VAL A O 1
ATOM 567 N N . GLU A 1 72 ? -4.109 -8.094 -2.387 1 31.7 72 GLU A N 1
ATOM 568 C CA . GLU A 1 72 ? -5.473 -8.352 -2.854 1 31.7 72 GLU A CA 1
ATOM 569 C C . GLU A 1 72 ? -5.617 -8.016 -4.336 1 31.7 72 GLU A C 1
ATOM 571 O O . GLU A 1 72 ? -5.523 -6.848 -4.723 1 31.7 72 GLU A O 1
ATOM 576 N N . ILE A 1 73 ? -5.121 -8.938 -5.137 1 29.61 73 ILE A N 1
ATOM 577 C CA . ILE A 1 73 ? -5.508 -8.781 -6.535 1 29.61 73 ILE A CA 1
ATOM 578 C C . ILE A 1 73 ? -7.012 -9.023 -6.68 1 29.61 73 ILE A C 1
ATOM 580 O O . ILE A 1 73 ? -7.52 -10.078 -6.285 1 29.61 73 ILE A O 1
ATOM 584 N N . GLU A 1 74 ? -7.832 -8.062 -6.645 1 28.48 74 GLU A N 1
ATOM 585 C CA . GLU A 1 74 ? -9.258 -8.156 -6.949 1 28.48 74 GLU A CA 1
ATOM 586 C C . GLU A 1 74 ? -9.492 -8.961 -8.227 1 28.48 74 GLU A C 1
ATOM 588 O O . GLU A 1 74 ? -9.016 -8.586 -9.297 1 28.48 74 GLU A O 1
ATOM 593 N N . SER A 1 75 ? -9.5 -10.211 -8.195 1 25.02 75 SER A N 1
ATOM 594 C CA . SER A 1 75 ? -9.969 -10.938 -9.375 1 25.02 75 SER A CA 1
ATOM 595 C C . SER A 1 75 ? -11.406 -10.555 -9.719 1 25.02 75 SER A C 1
ATOM 597 O O . SER A 1 75 ? -12.219 -10.312 -8.828 1 25.02 75 SER A O 1
ATOM 599 N N . LYS A 1 76 ? -11.797 -10.141 -10.961 1 25.94 76 LYS A N 1
ATOM 600 C CA . LYS A 1 76 ? -13.07 -9.891 -11.633 1 25.94 76 LYS A CA 1
ATOM 601 C C . LYS A 1 76 ? -13.914 -11.164 -11.695 1 25.94 76 LYS A C 1
ATOM 603 O O . LYS A 1 76 ? -13.859 -11.906 -12.68 1 25.94 76 LYS A O 1
ATOM 608 N N . ALA A 1 77 ? -14.133 -12.055 -10.688 1 22.84 77 ALA A N 1
ATOM 609 C CA . ALA A 1 77 ? -15.047 -13.141 -11.047 1 22.84 77 ALA A CA 1
ATOM 610 C C . ALA A 1 77 ? -16.438 -12.602 -11.367 1 22.84 77 ALA A C 1
ATOM 612 O O . ALA A 1 77 ? -17.078 -11.984 -10.516 1 22.84 77 ALA A O 1
ATOM 613 N N . ASP A 1 78 ? -16.812 -12.109 -12.562 1 23.27 78 ASP A N 1
ATOM 614 C CA . ASP A 1 78 ? -18.156 -11.961 -13.117 1 23.27 78 ASP A CA 1
ATOM 615 C C . ASP A 1 78 ? -18.984 -13.227 -12.906 1 23.27 78 ASP A C 1
ATOM 617 O O . ASP A 1 78 ? -18.734 -14.25 -13.547 1 23.27 78 ASP A O 1
ATOM 621 N N . ASP A 1 79 ? -19.25 -13.742 -11.773 1 23 79 ASP A N 1
ATOM 622 C CA . ASP A 1 79 ? -20.156 -14.875 -11.641 1 23 79 ASP A CA 1
ATOM 623 C C . ASP A 1 79 ? -21.547 -14.523 -12.164 1 23 79 ASP A C 1
ATOM 625 O O . ASP A 1 79 ? -22.359 -13.945 -11.445 1 23 79 ASP A O 1
ATOM 629 N N . ASN A 1 80 ? -21.797 -13.773 -13.258 1 23.44 80 ASN A N 1
ATOM 630 C CA . ASN A 1 80 ? -23.156 -13.648 -13.766 1 23.44 80 ASN A CA 1
ATOM 631 C C . ASN A 1 80 ? -23.781 -15.008 -14.055 1 23.44 80 ASN A C 1
ATOM 633 O O . ASN A 1 80 ? -24.703 -15.117 -14.859 1 23.44 80 ASN A O 1
ATOM 637 N N . ASP A 1 81 ? -23.484 -16.125 -13.484 1 22.28 81 ASP A N 1
ATOM 638 C CA . ASP A 1 81 ? -24.047 -17.328 -14.078 1 22.28 81 ASP A CA 1
ATOM 639 C C . ASP A 1 81 ? -25.562 -17.375 -13.906 1 22.28 81 ASP A C 1
ATOM 641 O O . ASP A 1 81 ? -26.203 -18.359 -14.258 1 22.28 81 ASP A O 1
ATOM 645 N N . GLU A 1 82 ? -26.234 -16.656 -13 1 20.66 82 GLU A N 1
ATOM 646 C CA . GLU A 1 82 ? -27.547 -17.25 -12.766 1 20.66 82 GLU A CA 1
ATOM 647 C C . GLU A 1 82 ? -28.422 -17.156 -14.008 1 20.66 82 GLU A C 1
ATOM 649 O O . GLU A 1 82 ? -28.906 -16.078 -14.352 1 20.66 82 GLU A O 1
ATOM 654 N N . GLU A 1 83 ? -28.078 -17.703 -15.172 1 19.64 83 GLU A N 1
ATOM 655 C CA . GLU A 1 83 ? -28.984 -17.875 -16.297 1 19.64 83 GLU A CA 1
ATOM 656 C C . GLU A 1 83 ? -30.312 -18.484 -15.836 1 19.64 83 GLU A C 1
ATOM 658 O O . GLU A 1 83 ? -30.328 -19.422 -15.047 1 19.64 83 GLU A O 1
ATOM 663 N N . GLU A 1 84 ? -31.406 -17.703 -15.719 1 18.83 84 GLU A N 1
ATOM 664 C CA . GLU A 1 84 ? -32.812 -18.078 -15.719 1 18.83 84 GLU A CA 1
ATOM 665 C C . GLU A 1 84 ? -33.094 -19.203 -16.719 1 18.83 84 GLU A C 1
ATOM 667 O O . GLU A 1 84 ? -32.781 -19.094 -17.891 1 18.83 84 GLU A O 1
ATOM 672 N N . SER A 1 85 ? -33.062 -20.406 -16.25 1 18.41 85 SER A N 1
ATOM 673 C CA . SER A 1 85 ? -33.438 -21.656 -16.891 1 18.41 85 SER A CA 1
ATOM 674 C C . SER A 1 85 ? -34.844 -21.578 -17.453 1 18.41 85 SER A C 1
ATOM 676 O O . SER A 1 85 ? -35.844 -21.672 -16.703 1 18.41 85 SER A O 1
ATOM 678 N N . ASN A 1 86 ? -35.25 -20.516 -18.062 1 17.38 86 ASN A N 1
ATOM 679 C CA . ASN A 1 86 ? -36.562 -20.609 -18.672 1 17.38 86 ASN A CA 1
ATOM 680 C C . ASN A 1 86 ? -36.719 -21.906 -19.469 1 17.38 86 ASN A C 1
ATOM 682 O O . ASN A 1 86 ? -35.781 -22.312 -20.172 1 17.38 86 ASN A O 1
ATOM 686 N N . GLU A 1 87 ? -37.688 -22.688 -19.047 1 17.77 87 GLU A N 1
ATOM 687 C CA . GLU A 1 87 ? -38.25 -23.969 -19.484 1 17.77 87 GLU A CA 1
ATOM 688 C C . GLU A 1 87 ? -38.656 -23.938 -20.953 1 17.77 87 GLU A C 1
ATOM 690 O O . GLU A 1 87 ? -39.75 -23.453 -21.281 1 17.77 87 GLU A O 1
ATOM 695 N N . VAL A 1 88 ? -37.875 -23.266 -21.797 1 17.19 88 VAL A N 1
ATOM 696 C CA . VAL A 1 88 ? -38.562 -23.312 -23.094 1 17.19 88 VAL A CA 1
ATOM 697 C C . VAL A 1 88 ? -38.938 -24.75 -23.422 1 17.19 88 VAL A C 1
ATOM 699 O O . VAL A 1 88 ? -38.125 -25.672 -23.25 1 17.19 88 VAL A O 1
ATOM 702 N N . SER A 1 89 ? -40.156 -24.984 -23.688 1 17.17 89 SER A N 1
ATOM 703 C CA . SER A 1 89 ? -41 -26.125 -24 1 17.17 89 SER A CA 1
ATOM 704 C C . SER A 1 89 ? -40.594 -26.812 -25.297 1 17.17 89 SER A C 1
ATOM 706 O O . SER A 1 89 ? -40.844 -26.312 -26.391 1 17.17 89 SER A O 1
ATOM 708 N N . VAL A 1 90 ? -39.312 -27.031 -25.391 1 17.48 90 VAL A N 1
ATOM 709 C CA . VAL A 1 90 ? -39.156 -27.766 -26.641 1 17.48 90 VAL A CA 1
ATOM 710 C C . VAL A 1 90 ? -40.125 -28.953 -26.656 1 17.48 90 VAL A C 1
ATOM 712 O O . VAL A 1 90 ? -40.188 -29.719 -25.688 1 17.48 90 VAL A O 1
ATOM 715 N N . GLU A 1 91 ? -41 -28.906 -27.594 1 15.83 91 GLU A N 1
ATOM 716 C CA . GLU A 1 91 ? -41.969 -29.875 -28.109 1 15.83 91 GLU A CA 1
ATOM 717 C C . GLU A 1 91 ? -41.312 -31.203 -28.469 1 15.83 91 GLU A C 1
ATOM 719 O O . GLU A 1 91 ? -40.062 -31.266 -28.547 1 15.83 91 GLU A O 1
ATOM 724 N N . ASP A 1 92 ? -41.812 -31.797 -29.562 1 15.5 92 ASP A N 1
ATOM 725 C CA . ASP A 1 92 ? -42.312 -33.156 -29.812 1 15.5 92 ASP A CA 1
ATOM 726 C C . ASP A 1 92 ? -41.156 -34.094 -30.156 1 15.5 92 ASP A C 1
ATOM 728 O O . ASP A 1 92 ? -40.062 -33.625 -30.469 1 15.5 92 ASP A O 1
ATOM 732 N N . SER A 1 93 ? -41.5 -35.156 -31.188 1 15.26 93 SER A N 1
ATOM 733 C CA . SER A 1 93 ? -41.656 -36.594 -31.156 1 15.26 93 SER A CA 1
ATOM 734 C C . SER A 1 93 ? -40.5 -37.281 -31.844 1 15.26 93 SER A C 1
ATOM 736 O O . SER A 1 93 ? -39.969 -38.281 -31.344 1 15.26 93 SER A O 1
ATOM 738 N N . PRO A 1 94 ? -40.219 -37.031 -33.25 1 15.96 94 PRO A N 1
ATOM 739 C CA . PRO A 1 94 ? -40.344 -38.344 -33.875 1 15.96 94 PRO A CA 1
ATOM 740 C C . PRO A 1 94 ? -39.125 -39.25 -33.625 1 15.96 94 PRO A C 1
ATOM 742 O O . PRO A 1 94 ? -38.094 -38.75 -33.188 1 15.96 94 PRO A O 1
ATOM 745 N N . SER A 1 95 ? -39.094 -40.406 -34.438 1 15.39 95 SER A N 1
ATOM 746 C CA . SER A 1 95 ? -38.844 -41.844 -34.438 1 15.39 95 SER A CA 1
ATOM 747 C C . SER A 1 95 ? -37.375 -42.125 -34.812 1 15.39 95 SER A C 1
ATOM 749 O O . SER A 1 95 ? -36.688 -42.844 -34.062 1 15.39 95 SER A O 1
ATOM 751 N N . CYS A 1 96 ? -37.094 -42.25 -36.219 1 14.8 96 CYS A N 1
ATOM 752 C CA . CYS A 1 96 ? -36.781 -43.594 -36.719 1 14.8 96 CYS A CA 1
ATOM 753 C C . CYS A 1 96 ? -35.281 -43.906 -36.562 1 14.8 96 CYS A C 1
ATOM 755 O O . CYS A 1 96 ? -34.906 -44.906 -35.969 1 14.8 96 CYS A O 1
ATOM 757 N N . SER A 1 97 ? -34.5 -44.094 -37.812 1 15.13 97 SER A N 1
ATOM 758 C CA . SER A 1 97 ? -34.094 -45.312 -38.5 1 15.13 97 SER A CA 1
ATOM 759 C C . SER A 1 97 ? -32.594 -45.531 -38.375 1 15.13 97 SER A C 1
ATOM 761 O O . SER A 1 97 ? -31.844 -44.594 -38.094 1 15.13 97 SER A O 1
ATOM 763 N N . ASN A 1 98 ? -32.031 -46.625 -39.094 1 15.01 98 ASN A N 1
ATOM 764 C CA . ASN A 1 98 ? -31.172 -47.781 -38.938 1 15.01 98 ASN A CA 1
ATOM 765 C C . ASN A 1 98 ? -29.734 -47.438 -39.344 1 15.01 98 ASN A C 1
ATOM 767 O O . ASN A 1 98 ? -28.781 -47.812 -38.656 1 15.01 98 ASN A O 1
ATOM 771 N N . GLU A 1 99 ? -29.406 -47.062 -40.75 1 15.2 99 GLU A N 1
ATOM 772 C CA . GLU A 1 99 ? -28.719 -48.094 -41.531 1 15.2 99 GLU A CA 1
ATOM 773 C C . GLU A 1 99 ? -27.219 -48.062 -41.312 1 15.2 99 GLU A C 1
ATOM 775 O O . GLU A 1 99 ? -26.688 -47.062 -40.812 1 15.2 99 GLU A O 1
ATOM 780 N N . GLN A 1 100 ? -26.406 -48.656 -42.438 1 15.16 100 GLN A N 1
ATOM 781 C CA . GLN A 1 100 ? -25.453 -49.688 -42.75 1 15.16 100 GLN A CA 1
ATOM 782 C C . GLN A 1 100 ? -24.031 -49.156 -42.844 1 15.16 100 GLN A C 1
ATOM 784 O O . GLN A 1 100 ? -23.844 -47.969 -43.156 1 15.16 100 GLN A O 1
ATOM 789 N N . PHE A 1 101 ? -23.078 -49.938 -42.531 1 15.09 101 PHE A N 1
ATOM 790 C CA . PHE A 1 101 ? -21.656 -50.094 -42.188 1 15.09 101 PHE A CA 1
ATOM 791 C C . PHE A 1 101 ? -20.781 -49.812 -43.406 1 15.09 101 PHE A C 1
ATOM 793 O O . PHE A 1 101 ? -19.562 -49.969 -43.344 1 15.09 101 PHE A O 1
ATOM 800 N N . ASN A 1 102 ? -21.234 -49.344 -44.594 1 14.45 102 ASN A N 1
ATOM 801 C CA . ASN A 1 102 ? -20.469 -49.969 -45.688 1 14.45 102 ASN A CA 1
ATOM 802 C C . ASN A 1 102 ? -18.984 -49.594 -45.594 1 14.45 102 ASN A C 1
ATOM 804 O O . ASN A 1 102 ? -18.641 -48.531 -45.094 1 14.45 102 ASN A O 1
ATOM 808 N N . ASP A 1 103 ? -18.078 -50.281 -46.406 1 14.77 103 ASP A N 1
ATOM 809 C CA . ASP A 1 103 ? -16.828 -51.031 -46.562 1 14.77 103 ASP A CA 1
ATOM 810 C C . ASP A 1 103 ? -15.695 -50.156 -47.031 1 14.77 103 ASP A C 1
ATOM 812 O O . ASP A 1 103 ? -14.523 -50.438 -46.75 1 14.77 103 ASP A O 1
ATOM 816 N N . ARG A 1 104 ? -15.859 -49.094 -47.938 1 14.99 104 ARG A N 1
ATOM 817 C CA . ARG A 1 104 ? -15 -49.156 -49.094 1 14.99 104 ARG A CA 1
ATOM 818 C C . ARG A 1 104 ? -13.562 -48.781 -48.75 1 14.99 104 ARG A C 1
ATOM 820 O O . ARG A 1 104 ? -13.281 -47.656 -48.375 1 14.99 104 ARG A O 1
ATOM 827 N N . VAL A 1 105 ? -12.57 -49.719 -48.406 1 14.94 105 VAL A N 1
ATOM 828 C CA . VAL A 1 105 ? -11.172 -49.719 -48 1 14.94 105 VAL A CA 1
ATOM 829 C C . VAL A 1 105 ? -10.289 -49.281 -49.156 1 14.94 105 VAL A C 1
ATOM 831 O O . VAL A 1 105 ? -9.094 -49.031 -48.969 1 14.94 105 VAL A O 1
ATOM 834 N N . SER A 1 106 ? -10.719 -49.188 -50.469 1 14.73 106 SER A N 1
ATOM 835 C CA . SER A 1 106 ? -9.742 -49.812 -51.344 1 14.73 106 SER A CA 1
ATOM 836 C C . SER A 1 106 ? -8.383 -49.156 -51.25 1 14.73 106 SER A C 1
ATOM 838 O O . SER A 1 106 ? -7.371 -49.812 -50.969 1 14.73 106 SER A O 1
ATOM 840 N N . ALA A 1 107 ? -7.816 -48.562 -52.469 1 15.15 107 ALA A N 1
ATOM 841 C CA . ALA A 1 107 ? -6.727 -48.938 -53.375 1 15.15 107 ALA A CA 1
ATOM 842 C C . ALA A 1 107 ? -5.477 -48.125 -53.094 1 15.15 107 ALA A C 1
ATOM 844 O O . ALA A 1 107 ? -5.562 -46.906 -52.812 1 15.15 107 ALA A O 1
ATOM 845 N N . ALA A 1 108 ? -4.227 -48.719 -53 1 15.4 108 ALA A N 1
ATOM 846 C CA . ALA A 1 108 ? -2.842 -48.656 -52.531 1 15.4 108 ALA A CA 1
ATOM 847 C C . ALA A 1 108 ? -1.989 -47.812 -53.469 1 15.4 108 ALA A C 1
ATOM 849 O O . ALA A 1 108 ? -0.81 -47.594 -53.219 1 15.4 108 ALA A O 1
ATOM 850 N N . SER A 1 109 ? -2.564 -47.125 -54.531 1 14.39 109 SER A N 1
ATOM 851 C CA . SER A 1 109 ? -1.646 -47.188 -55.656 1 14.39 109 SER A CA 1
ATOM 852 C C . SER A 1 109 ? -0.254 -46.719 -55.281 1 14.39 109 SER A C 1
ATOM 854 O O . SER A 1 109 ? -0.087 -46.031 -54.281 1 14.39 109 SER A O 1
ATOM 856 N N . THR A 1 110 ? 0.604 -46.281 -56.438 1 15.1 110 THR A N 1
ATOM 857 C CA . THR A 1 110 ? 1.849 -46.625 -57.125 1 15.1 110 THR A CA 1
ATOM 858 C C . THR A 1 110 ? 2.98 -45.719 -56.656 1 15.1 110 THR A C 1
ATOM 860 O O . THR A 1 110 ? 2.768 -44.531 -56.438 1 15.1 110 THR A O 1
ATOM 863 N N . LEU A 1 111 ? 4.297 -46.219 -56.5 1 15.88 111 LEU A N 1
ATOM 864 C CA . LEU A 1 111 ? 5.641 -46.062 -55.938 1 15.88 111 LEU A CA 1
ATOM 865 C C . LEU A 1 111 ? 6.477 -45.125 -56.781 1 15.88 111 LEU A C 1
ATOM 867 O O . LEU A 1 111 ? 7.582 -44.75 -56.406 1 15.88 111 LEU A O 1
ATOM 871 N N . THR A 1 112 ? 5.992 -44.5 -57.938 1 15.01 112 THR A N 1
ATOM 872 C CA . THR A 1 112 ? 7.07 -44.5 -58.906 1 15.01 112 THR A CA 1
ATOM 873 C C . THR A 1 112 ? 8.258 -43.688 -58.406 1 15.01 112 THR A C 1
ATOM 875 O O . THR A 1 112 ? 8.086 -42.688 -57.688 1 15.01 112 THR A O 1
ATOM 878 N N . LEU A 1 113 ? 9.609 -44.156 -58.719 1 15.38 113 LEU A N 1
ATOM 879 C CA . LEU A 1 113 ? 11.023 -44.188 -58.375 1 15.38 113 LEU A CA 1
ATOM 880 C C . LEU A 1 113 ? 11.734 -42.906 -58.812 1 15.38 113 LEU A C 1
ATOM 882 O O . LEU A 1 113 ? 12.602 -42.406 -58.125 1 15.38 113 LEU A O 1
ATOM 886 N N . PRO A 1 114 ? 11.547 -42.312 -60.125 1 14.64 114 PRO A N 1
ATOM 887 C CA . PRO A 1 114 ? 12.75 -42.344 -60.969 1 14.64 114 PRO A CA 1
ATOM 888 C C . PRO A 1 114 ? 13.852 -41.438 -60.469 1 14.64 114 PRO A C 1
ATOM 890 O O . PRO A 1 114 ? 13.625 -40.625 -59.562 1 14.64 114 PRO A O 1
ATOM 893 N N . THR A 1 115 ? 14.492 -40.594 -61.562 1 14.77 115 THR A N 1
ATOM 894 C CA . THR A 1 115 ? 15.742 -40.594 -62.344 1 14.77 115 THR A CA 1
ATOM 895 C C . THR A 1 115 ? 16.719 -39.562 -61.75 1 14.77 115 THR A C 1
ATOM 897 O O . THR A 1 115 ? 16.312 -38.688 -60.969 1 14.77 115 THR A O 1
ATOM 900 N N . SER A 1 116 ? 17.734 -39.031 -62.719 1 14.74 116 SER A N 1
ATOM 901 C CA . SER A 1 116 ? 19.172 -39.031 -62.969 1 14.74 116 SER A CA 1
ATOM 902 C C . SER A 1 116 ? 19.828 -37.719 -62.594 1 14.74 116 SER A C 1
ATOM 904 O O . SER A 1 116 ? 20.812 -37.719 -61.844 1 14.74 116 SER A O 1
ATOM 906 N N . ASP A 1 117 ? 19.75 -36.562 -63.469 1 14.89 117 ASP A N 1
ATOM 907 C CA . ASP A 1 117 ? 20.875 -36.062 -64.25 1 14.89 117 ASP A CA 1
ATOM 908 C C . ASP A 1 117 ? 21.672 -35.031 -63.438 1 14.89 117 ASP A C 1
ATOM 910 O O . ASP A 1 117 ? 21.094 -34.188 -62.75 1 14.89 117 ASP A O 1
ATOM 914 N N . LEU A 1 118 ? 23.109 -35.125 -63.312 1 15.69 118 LEU A N 1
ATOM 915 C CA . LEU A 1 118 ? 24.328 -34.719 -62.656 1 15.69 118 LEU A CA 1
ATOM 916 C C . LEU A 1 118 ? 24.797 -33.344 -63.156 1 15.69 118 LEU A C 1
ATOM 918 O O . LEU A 1 118 ? 25.719 -32.75 -62.625 1 15.69 118 LEU A O 1
ATOM 922 N N . ASN A 1 119 ? 24.297 -32.75 -64.312 1 14.3 119 ASN A N 1
ATOM 923 C CA . ASN A 1 119 ? 25.297 -32.156 -65.188 1 14.3 119 ASN A CA 1
ATOM 924 C C . ASN A 1 119 ? 26.094 -31.062 -64.438 1 14.3 119 ASN A C 1
ATOM 926 O O . ASN A 1 119 ? 25.562 -30.406 -63.531 1 14.3 119 ASN A O 1
ATOM 930 N N . TYR A 1 120 ? 27.516 -30.891 -64.938 1 14.81 120 TYR A N 1
ATOM 931 C CA . TYR A 1 120 ? 28.891 -30.453 -64.688 1 14.81 120 TYR A CA 1
ATOM 932 C C . TYR A 1 120 ? 29.016 -28.938 -64.812 1 14.81 120 TYR A C 1
ATOM 934 O O . TYR A 1 120 ? 29.688 -28.281 -64.062 1 14.81 120 TYR A O 1
ATOM 942 N N . ASP A 1 121 ? 28.562 -28.312 -66 1 13.82 121 ASP A N 1
ATOM 943 C CA . ASP A 1 121 ? 29.578 -27.656 -66.875 1 13.82 121 ASP A CA 1
ATOM 944 C C . ASP A 1 121 ? 30.156 -26.438 -66.188 1 13.82 121 ASP A C 1
ATOM 946 O O . ASP A 1 121 ? 29.578 -25.922 -65.188 1 13.82 121 ASP A O 1
ATOM 950 N N . GLU A 1 122 ? 30.75 -25.453 -67.125 1 14.43 122 GLU A N 1
ATOM 951 C CA . GLU A 1 122 ? 31.984 -24.875 -67.688 1 14.43 122 GLU A CA 1
ATOM 952 C C . GLU A 1 122 ? 32.219 -23.484 -67.062 1 14.43 122 GLU A C 1
ATOM 954 O O . GLU A 1 122 ? 33.312 -23.203 -66.562 1 14.43 122 GLU A O 1
ATOM 959 N N . ASN A 1 123 ? 31.938 -22.359 -67.938 1 13.88 123 ASN A N 1
ATOM 960 C CA . ASN A 1 123 ? 32.906 -21.562 -68.688 1 13.88 123 ASN A CA 1
ATOM 961 C C . ASN A 1 123 ? 33.375 -20.359 -67.875 1 13.88 123 ASN A C 1
ATOM 963 O O . ASN A 1 123 ? 32.812 -20.047 -66.875 1 13.88 123 ASN A O 1
ATOM 967 N N . ILE A 1 124 ? 33.406 -19.109 -68.688 1 13.93 124 ILE A N 1
ATOM 968 C CA . ILE A 1 124 ? 34.438 -18.312 -69.375 1 13.93 124 ILE A CA 1
ATOM 969 C C . ILE A 1 124 ? 34.844 -17.125 -68.5 1 13.93 124 ILE A C 1
ATOM 971 O O . ILE A 1 124 ? 34.062 -16.688 -67.625 1 13.93 124 ILE A O 1
ATOM 975 N N . CYS A 1 125 ? 35.844 -16.266 -69.125 1 13.87 125 CYS A N 1
ATOM 976 C CA . CYS A 1 125 ? 37.094 -15.555 -69.062 1 13.87 125 CYS A CA 1
ATOM 977 C C . CYS A 1 125 ? 36.906 -14.117 -68.562 1 13.87 125 CYS A C 1
ATOM 979 O O . CYS A 1 125 ? 37.594 -13.656 -67.688 1 13.87 125 CYS A O 1
ATOM 981 N N . ASN A 1 126 ? 36.5 -13.18 -69.562 1 13.54 126 ASN A N 1
ATOM 982 C CA . ASN A 1 126 ? 37.438 -12.188 -70.125 1 13.54 126 ASN A CA 1
ATOM 983 C C . ASN A 1 126 ? 37.562 -10.984 -69.188 1 13.54 126 ASN A C 1
ATOM 985 O O . ASN A 1 126 ? 36.75 -10.828 -68.25 1 13.54 126 ASN A O 1
ATOM 989 N N . THR A 1 127 ? 37.562 -9.75 -69.875 1 13.56 127 THR A N 1
ATOM 990 C CA . THR A 1 127 ? 38.562 -8.758 -70.25 1 13.56 127 THR A CA 1
ATOM 991 C C . THR A 1 127 ? 38.5 -7.551 -69.312 1 13.56 127 THR A C 1
ATOM 993 O O . THR A 1 127 ? 39.531 -7.141 -68.75 1 13.56 127 THR A O 1
ATOM 996 N N . GLU A 1 128 ? 38.031 -6.336 -69.938 1 13.66 128 GLU A N 1
ATOM 997 C CA . GLU A 1 128 ? 38.875 -5.227 -70.375 1 13.66 128 GLU A CA 1
ATOM 998 C C . GLU A 1 128 ? 39 -4.168 -69.312 1 13.66 128 GLU A C 1
ATOM 1000 O O . GLU A 1 128 ? 38.312 -4.227 -68.25 1 13.66 128 GLU A O 1
ATOM 1005 N N . SER A 1 129 ? 38.75 -2.826 -69.75 1 13.59 129 SER A N 1
ATOM 1006 C CA . SER A 1 129 ? 39.625 -1.727 -70.125 1 13.59 129 SER A CA 1
ATOM 1007 C C . SER A 1 129 ? 39.719 -0.688 -69 1 13.59 129 SER A C 1
ATOM 1009 O O . SER A 1 129 ? 40.812 -0.37 -68.562 1 13.59 129 SER A O 1
ATOM 1011 N N . SER A 1 130 ? 39.281 0.639 -69.375 1 13.41 130 SER A N 1
ATOM 1012 C CA . SER A 1 130 ? 40.125 1.771 -69.688 1 13.41 130 SER A CA 1
ATOM 1013 C C . SER A 1 130 ? 40.312 2.697 -68.5 1 13.41 130 SER A C 1
ATOM 1015 O O . SER A 1 130 ? 41.438 3 -68.125 1 13.41 130 SER A O 1
ATOM 1017 N N . ASN A 1 131 ? 39.625 3.877 -68.625 1 13.8 131 ASN A N 1
ATOM 1018 C CA . ASN A 1 131 ? 40.312 5.129 -68.938 1 13.8 131 ASN A CA 1
ATOM 1019 C C . ASN A 1 131 ? 40.781 5.801 -67.625 1 13.8 131 ASN A C 1
ATOM 1021 O O . ASN A 1 131 ? 40.25 5.504 -66.562 1 13.8 131 ASN A O 1
ATOM 1025 N N . LEU A 1 132 ? 41.344 7.086 -67.812 1 13.47 132 LEU A N 1
ATOM 1026 C CA . LEU A 1 132 ? 42.531 7.922 -67.75 1 13.47 132 LEU A CA 1
ATOM 1027 C C . LEU A 1 132 ? 42.438 8.852 -66.5 1 13.47 132 LEU A C 1
ATOM 1029 O O . LEU A 1 132 ? 43.375 8.891 -65.688 1 13.47 132 LEU A O 1
ATOM 1033 N N . THR A 1 133 ? 41.781 10.133 -66.75 1 13.39 133 THR A N 1
ATOM 1034 C CA . THR A 1 133 ? 42.656 11.297 -66.875 1 13.39 133 THR A CA 1
ATOM 1035 C C . THR A 1 133 ? 42.969 11.875 -65.5 1 13.39 133 THR A C 1
ATOM 1037 O O . THR A 1 133 ? 42.344 11.531 -64.5 1 13.39 133 THR A O 1
ATOM 1040 N N . SER A 1 134 ? 43 13.344 -65.438 1 13.8 134 SER A N 1
ATOM 1041 C CA . SER A 1 134 ? 44.031 14.367 -65.375 1 13.8 134 SER A CA 1
ATOM 1042 C C . SER A 1 134 ? 44.219 14.906 -64 1 13.8 134 SER A C 1
ATOM 1044 O O . SER A 1 134 ? 43.281 14.828 -63.156 1 13.8 134 SER A O 1
ATOM 1046 N N . ILE A 1 135 ? 45.438 15.477 -63.688 1 14.19 135 ILE A N 1
ATOM 1047 C CA . ILE A 1 135 ? 46.531 15.844 -62.781 1 14.19 135 ILE A CA 1
ATOM 1048 C C . ILE A 1 135 ? 46.219 17.188 -62.156 1 14.19 135 ILE A C 1
ATOM 1050 O O . ILE A 1 135 ? 46.562 17.422 -60.969 1 14.19 135 ILE A O 1
ATOM 1054 N N . SER A 1 136 ? 45.594 18.219 -62.812 1 13.58 136 SER A N 1
ATOM 1055 C CA . SER A 1 136 ? 46.469 19.391 -62.938 1 13.58 136 SER A CA 1
ATOM 1056 C C . SER A 1 136 ? 46.719 20.031 -61.594 1 13.58 136 SER A C 1
ATOM 1058 O O . SER A 1 136 ? 45.969 19.828 -60.656 1 13.58 136 SER A O 1
ATOM 1060 N N . ILE A 1 137 ? 47.375 21.328 -61.656 1 13.73 137 ILE A N 1
ATOM 1061 C CA . ILE A 1 137 ? 48.562 22.125 -61.469 1 13.73 137 ILE A CA 1
ATOM 1062 C C . ILE A 1 137 ? 48.375 23.109 -60.312 1 13.73 137 ILE A C 1
ATOM 1064 O O . ILE A 1 137 ? 49.188 23.172 -59.375 1 13.73 137 ILE A O 1
ATOM 1068 N N . ALA A 1 138 ? 48 24.469 -60.594 1 13.58 138 ALA A N 1
ATOM 1069 C CA . ALA A 1 138 ? 48.906 25.625 -60.562 1 13.58 138 ALA A CA 1
ATOM 1070 C C . ALA A 1 138 ? 48.938 26.266 -59.188 1 13.58 138 ALA A C 1
ATOM 1072 O O . ALA A 1 138 ? 48.062 26.047 -58.375 1 13.58 138 ALA A O 1
ATOM 1073 N N . ALA A 1 139 ? 49.344 27.703 -59.125 1 13.56 139 ALA A N 1
ATOM 1074 C CA . ALA A 1 139 ? 50.5 28.578 -58.844 1 13.56 139 ALA A CA 1
ATOM 1075 C C . ALA A 1 139 ? 50.25 29.406 -57.594 1 13.56 139 ALA A C 1
ATOM 1077 O O . ALA A 1 139 ? 51.062 29.422 -56.688 1 13.56 139 ALA A O 1
ATOM 1078 N N . SER A 1 140 ? 49.719 30.75 -57.719 1 13.38 140 SER A N 1
ATOM 1079 C CA . SER A 1 140 ? 50.562 31.922 -57.656 1 13.38 140 SER A CA 1
ATOM 1080 C C . SER A 1 140 ? 50.625 32.531 -56.25 1 13.38 140 SER A C 1
ATOM 1082 O O . SER A 1 140 ? 49.719 32.25 -55.438 1 13.38 140 SER A O 1
ATOM 1084 N N . PRO A 1 141 ? 50.969 33.969 -56.094 1 13.88 141 PRO A N 1
ATOM 1085 C CA . PRO A 1 141 ? 52.062 34.781 -55.625 1 13.88 141 PRO A CA 1
ATOM 1086 C C . PRO A 1 141 ? 51.812 35.438 -54.281 1 13.88 141 PRO A C 1
ATOM 1088 O O . PRO A 1 141 ? 52.562 35.25 -53.312 1 13.88 141 PRO A O 1
ATOM 1091 N N . SER A 1 142 ? 51.562 36.875 -54.188 1 13.76 142 SER A N 1
ATOM 1092 C CA . SER A 1 142 ? 52.562 37.906 -53.844 1 13.76 142 SER A CA 1
ATOM 1093 C C . SER A 1 142 ? 52.344 38.438 -52.438 1 13.76 142 SER A C 1
ATOM 1095 O O . SER A 1 142 ? 53.281 38.469 -51.625 1 13.76 142 SER A O 1
ATOM 1097 N N . PRO A 1 143 ? 52.188 39.906 -52.188 1 13.66 143 PRO A N 1
ATOM 1098 C CA . PRO A 1 143 ? 53.156 40.875 -51.719 1 13.66 143 PRO A CA 1
ATOM 1099 C C . PRO A 1 143 ? 52.938 41.281 -50.25 1 13.66 143 PRO A C 1
ATOM 1101 O O . PRO A 1 143 ? 53.844 41.219 -49.438 1 13.66 143 PRO A O 1
ATOM 1104 N N . ARG A 1 144 ? 52.375 42.625 -49.938 1 13.59 144 ARG A N 1
ATOM 1105 C CA . ARG A 1 144 ? 53.125 43.812 -49.469 1 13.59 144 ARG A CA 1
ATOM 1106 C C . ARG A 1 144 ? 53.031 43.969 -47.969 1 13.59 144 ARG A C 1
ATOM 1108 O O . ARG A 1 144 ? 52.125 43.406 -47.312 1 13.59 144 ARG A O 1
ATOM 1115 N N . MET A 1 145 ? 53.062 45.344 -47.344 1 13.77 145 MET A N 1
ATOM 1116 C CA . MET A 1 145 ? 54.094 46.188 -46.688 1 13.77 145 MET A CA 1
ATOM 1117 C C . MET A 1 145 ? 53.719 46.469 -45.219 1 13.77 145 MET A C 1
ATOM 1119 O O . MET A 1 145 ? 54.531 46.219 -44.312 1 13.77 145 MET A O 1
ATOM 1123 N N . LEU A 1 146 ? 53.094 47.719 -44.812 1 13.84 146 LEU A N 1
ATOM 1124 C CA . LEU A 1 146 ? 53.844 48.781 -44.156 1 13.84 146 LEU A CA 1
ATOM 1125 C C . LEU A 1 146 ? 53.625 48.75 -42.625 1 13.84 146 LEU A C 1
ATOM 1127 O O . LEU A 1 146 ? 52.656 48.125 -42.188 1 13.84 146 LEU A O 1
ATOM 1131 N N . SER A 1 147 ? 53.5 50 -41.812 1 14.09 147 SER A N 1
ATOM 1132 C CA . SER A 1 147 ? 54.438 50.719 -40.938 1 14.09 147 SER A CA 1
ATOM 1133 C C . SER A 1 147 ? 54 50.688 -39.5 1 14.09 147 SER A C 1
ATOM 1135 O O . SER A 1 147 ? 54.75 50.312 -38.594 1 14.09 147 SER A O 1
ATOM 1137 N N . PRO A 1 148 ? 53.5 51.938 -38.75 1 14.73 148 PRO A N 1
ATOM 1138 C CA . PRO A 1 148 ? 54.344 52.719 -37.844 1 14.73 148 PRO A CA 1
ATOM 1139 C C . PRO A 1 148 ? 54 52.5 -36.375 1 14.73 148 PRO A C 1
ATOM 1141 O O . PRO A 1 148 ? 54.875 52.188 -35.562 1 14.73 148 PRO A O 1
ATOM 1144 N N . ILE A 1 149 ? 53.031 53.406 -35.594 1 15.52 149 ILE A N 1
ATOM 1145 C CA . ILE A 1 149 ? 53.5 54.438 -34.688 1 15.52 149 ILE A CA 1
ATOM 1146 C C . ILE A 1 149 ? 53.375 53.969 -33.25 1 15.52 149 ILE A C 1
ATOM 1148 O O . ILE A 1 149 ? 52.406 53.281 -32.906 1 15.52 149 ILE A O 1
ATOM 1152 N N . PRO A 1 150 ? 54.125 54.562 -32.062 1 15.98 150 PRO A N 1
ATOM 1153 C CA . PRO A 1 150 ? 54.906 54.344 -30.859 1 15.98 150 PRO A CA 1
ATOM 1154 C C . PRO A 1 150 ? 54.094 54.531 -29.578 1 15.98 150 PRO A C 1
ATOM 1156 O O . PRO A 1 150 ? 54.375 53.875 -28.562 1 15.98 150 PRO A O 1
ATOM 1159 N N . SER A 1 151 ? 53.094 55.375 -29.328 1 15.22 151 SER A N 1
ATOM 1160 C CA . SER A 1 151 ? 53.375 56.406 -28.344 1 15.22 151 SER A CA 1
ATOM 1161 C C . SER A 1 151 ? 53.25 55.875 -26.922 1 15.22 151 SER A C 1
ATOM 1163 O O . SER A 1 151 ? 52.594 54.844 -26.688 1 15.22 151 SER A O 1
ATOM 1165 N N . THR A 1 152 ? 53.125 56.781 -25.766 1 15.91 152 THR A N 1
ATOM 1166 C CA . THR A 1 152 ? 53.844 57.312 -24.625 1 15.91 152 THR A CA 1
ATOM 1167 C C . THR A 1 152 ? 53.25 56.781 -23.312 1 15.91 152 THR A C 1
ATOM 1169 O O . THR A 1 152 ? 54 56.25 -22.469 1 15.91 152 THR A O 1
ATOM 1172 N N . SER A 1 153 ? 52.625 57.688 -22.297 1 15.26 153 SER A N 1
ATOM 1173 C CA . SER A 1 153 ? 53.219 58.219 -21.078 1 15.26 153 SER A CA 1
ATOM 1174 C C . SER A 1 153 ? 52.75 57.469 -19.844 1 15.26 153 SER A C 1
ATOM 1176 O O . SER A 1 153 ? 51.781 56.719 -19.891 1 15.26 153 SER A O 1
ATOM 1178 N N . LYS A 1 154 ? 52.938 58.156 -18.438 1 15.76 154 LYS A N 1
ATOM 1179 C CA . LYS A 1 154 ? 53.625 58.125 -17.156 1 15.76 154 LYS A CA 1
ATOM 1180 C C . LYS A 1 154 ? 52.688 57.719 -16.016 1 15.76 154 LYS A C 1
ATOM 1182 O O . LYS A 1 154 ? 53.094 57.031 -15.078 1 15.76 154 LYS A O 1
ATOM 1187 N N . GLU A 1 155 ? 51.5 58.375 -15.539 1 15.52 155 GLU A N 1
ATOM 1188 C CA . GLU A 1 155 ? 51.469 59.031 -14.242 1 15.52 155 GLU A CA 1
ATOM 1189 C C . GLU A 1 155 ? 51.188 58.062 -13.109 1 15.52 155 GLU A C 1
ATOM 1191 O O . GLU A 1 155 ? 50.719 56.938 -13.344 1 15.52 155 GLU A O 1
ATOM 1196 N N . SER A 1 156 ? 50.562 58.531 -11.781 1 16.86 156 SER A N 1
ATOM 1197 C CA . SER A 1 156 ? 50.969 58.875 -10.422 1 16.86 156 SER A CA 1
ATOM 1198 C C . SER A 1 156 ? 50.562 57.781 -9.43 1 16.86 156 SER A C 1
ATOM 1200 O O . SER A 1 156 ? 49.75 56.938 -9.734 1 16.86 156 SER A O 1
ATOM 1202 N N . ILE A 1 157 ? 50.438 58.125 -7.965 1 16.47 157 ILE A N 1
ATOM 1203 C CA . ILE A 1 157 ? 51.062 57.969 -6.648 1 16.47 157 ILE A CA 1
ATOM 1204 C C . ILE A 1 157 ? 50.156 57.125 -5.754 1 16.47 157 ILE A C 1
ATOM 1206 O O . ILE A 1 157 ? 50.656 56.406 -4.867 1 16.47 157 ILE A O 1
ATOM 1210 N N . HIS A 1 158 ? 48.812 57.281 -5.633 1 16.66 158 HIS A N 1
ATOM 1211 C CA . HIS A 1 158 ? 48.219 57.469 -4.316 1 16.66 158 HIS A CA 1
ATOM 1212 C C . HIS A 1 158 ? 48.281 56.188 -3.494 1 16.66 158 HIS A C 1
ATOM 1214 O O . HIS A 1 158 ? 48.438 55.094 -4.051 1 16.66 158 HIS A O 1
ATOM 1220 N N . LYS A 1 159 ? 47.281 56.031 -2.363 1 19.12 159 LYS A N 1
ATOM 1221 C CA . LYS A 1 159 ? 47.25 55.938 -0.907 1 19.12 159 LYS A CA 1
ATOM 1222 C C . LYS A 1 159 ? 47.312 54.5 -0.446 1 19.12 159 LYS A C 1
ATOM 1224 O O . LYS A 1 159 ? 46.656 53.625 -1.035 1 19.12 159 LYS A O 1
ATOM 1229 N N . ILE A 1 160 ? 48 54.125 0.674 1 16.83 160 ILE A N 1
ATOM 1230 C CA . ILE A 1 160 ? 48.969 53.219 1.323 1 16.83 160 ILE A CA 1
ATOM 1231 C C . ILE A 1 160 ? 48.219 52.031 1.893 1 16.83 160 ILE A C 1
ATOM 1233 O O . ILE A 1 160 ? 48.594 50.875 1.645 1 16.83 160 ILE A O 1
ATOM 1237 N N . ILE A 1 161 ? 47.469 52.156 3.203 1 18.59 161 ILE A N 1
ATOM 1238 C CA . ILE A 1 161 ? 47.906 51.531 4.441 1 18.59 161 ILE A CA 1
ATOM 1239 C C . ILE A 1 161 ? 47.25 50.156 4.609 1 18.59 161 ILE A C 1
ATOM 1241 O O . ILE A 1 161 ? 46.062 50.094 5 1 18.59 161 ILE A O 1
ATOM 1245 N N . ASN A 1 162 ? 47.156 49.25 3.812 1 17.66 162 ASN A N 1
ATOM 1246 C CA . ASN A 1 162 ? 46.438 47.969 3.748 1 17.66 162 ASN A CA 1
ATOM 1247 C C . ASN A 1 162 ? 47.031 46.969 4.738 1 17.66 162 ASN A C 1
ATOM 1249 O O . ASN A 1 162 ? 48 46.281 4.434 1 17.66 162 ASN A O 1
ATOM 1253 N N . LYS A 1 163 ? 47.031 47.375 6.105 1 20.56 163 LYS A N 1
ATOM 1254 C CA . LYS A 1 163 ? 47.781 46.531 7.02 1 20.56 163 LYS A CA 1
ATOM 1255 C C . LYS A 1 163 ? 47.344 45.094 6.914 1 20.56 163 LYS A C 1
ATOM 1257 O O . LYS A 1 163 ? 46.156 44.812 6.773 1 20.56 163 LYS A O 1
ATOM 1262 N N . SER A 1 164 ? 48.281 44.062 6.918 1 21.09 164 SER A N 1
ATOM 1263 C CA . SER A 1 164 ? 48.594 42.656 6.633 1 21.09 164 SER A CA 1
ATOM 1264 C C . SER A 1 164 ? 48.125 41.75 7.766 1 21.09 164 SER A C 1
ATOM 1266 O O . SER A 1 164 ? 48.688 40.656 7.977 1 21.09 164 SER A O 1
ATOM 1268 N N . ILE A 1 165 ? 47.156 42.125 8.609 1 23.42 165 ILE A N 1
ATOM 1269 C CA . ILE A 1 165 ? 47.156 41.25 9.789 1 23.42 165 ILE A CA 1
ATOM 1270 C C . ILE A 1 165 ? 47.094 39.781 9.352 1 23.42 165 ILE A C 1
ATOM 1272 O O . ILE A 1 165 ? 46.25 39.438 8.523 1 23.42 165 ILE A O 1
ATOM 1276 N N . SER A 1 166 ? 48.125 38.938 9.82 1 21.28 166 SER A N 1
ATOM 1277 C CA . SER A 1 166 ? 48.625 37.594 9.555 1 21.28 166 SER A CA 1
ATOM 1278 C C . SER A 1 166 ? 47.594 36.531 9.945 1 21.28 166 SER A C 1
ATOM 1280 O O . SER A 1 166 ? 47.406 36.25 11.133 1 21.28 166 SER A O 1
ATOM 1282 N N . LYS A 1 167 ? 46.375 36.562 9.656 1 20.39 167 LYS A N 1
ATOM 1283 C CA . LYS A 1 167 ? 45.438 35.531 9.992 1 20.39 167 LYS A CA 1
ATOM 1284 C C . LYS A 1 167 ? 45.969 34.156 9.633 1 20.39 167 LYS A C 1
ATOM 1286 O O . LYS A 1 167 ? 46.219 33.844 8.461 1 20.39 167 LYS A O 1
ATOM 1291 N N . LYS A 1 168 ? 46.781 33.562 10.57 1 24.91 168 LYS A N 1
ATOM 1292 C CA . LYS A 1 168 ? 47.281 32.219 10.5 1 24.91 168 LYS A CA 1
ATOM 1293 C C . LYS A 1 168 ? 46.156 31.234 10.062 1 24.91 168 LYS A C 1
ATOM 1295 O O . LYS A 1 168 ? 45.125 31.125 10.727 1 24.91 168 LYS A O 1
ATOM 1300 N N . SER A 1 169 ? 45.906 31.047 8.789 1 23.66 169 SER A N 1
ATOM 1301 C CA . SER A 1 169 ? 45.031 30.156 8.047 1 23.66 169 SER A CA 1
ATOM 1302 C C . SER A 1 169 ? 45.219 28.703 8.477 1 23.66 169 SER A C 1
ATOM 1304 O O . SER A 1 169 ? 46.312 28.141 8.344 1 23.66 169 SER A O 1
ATOM 1306 N N . ASN A 1 170 ? 44.812 28.328 9.68 1 26.36 170 ASN A N 1
ATOM 1307 C CA . ASN A 1 170 ? 44.906 26.938 10.133 1 26.36 170 ASN A CA 1
ATOM 1308 C C . ASN A 1 170 ? 44.469 25.969 9.031 1 26.36 170 ASN A C 1
ATOM 1310 O O . ASN A 1 170 ? 43.344 26 8.578 1 26.36 170 ASN A O 1
ATOM 1314 N N . SER A 1 171 ? 45.406 25.484 8.172 1 27.36 171 SER A N 1
ATOM 1315 C CA . SER A 1 171 ? 45.438 24.609 7.004 1 27.36 171 SER A CA 1
ATOM 1316 C C . SER A 1 171 ? 44.875 23.234 7.332 1 27.36 171 SER A C 1
ATOM 1318 O O . SER A 1 171 ? 45.438 22.516 8.172 1 27.36 171 SER A O 1
ATOM 1320 N N . LYS A 1 172 ? 43.656 23.031 7.531 1 32.28 172 LYS A N 1
ATOM 1321 C CA . LYS A 1 172 ? 43.156 21.672 7.613 1 32.28 172 LYS A CA 1
ATOM 1322 C C . LYS A 1 172 ? 43.844 20.766 6.59 1 32.28 172 LYS A C 1
ATOM 1324 O O . LYS A 1 172 ? 43.75 20.984 5.383 1 32.28 172 LYS A O 1
ATOM 1329 N N . PRO A 1 173 ? 45.031 20.156 6.859 1 29.58 173 PRO A N 1
ATOM 1330 C CA . PRO A 1 173 ? 45.938 19.531 5.91 1 29.58 173 PRO A CA 1
ATOM 1331 C C . PRO A 1 173 ? 45.25 18.766 4.801 1 29.58 173 PRO A C 1
ATOM 1333 O O . PRO A 1 173 ? 45.438 19.047 3.617 1 29.58 173 PRO A O 1
ATOM 1336 N N . LYS A 1 174 ? 45.531 17.266 4.711 1 31.72 174 LYS A N 1
ATOM 1337 C CA . LYS A 1 174 ? 46.031 16.172 3.881 1 31.72 174 LYS A CA 1
ATOM 1338 C C . LYS A 1 174 ? 44.906 15.461 3.154 1 31.72 174 LYS A C 1
ATOM 1340 O O . LYS A 1 174 ? 45.125 14.461 2.473 1 31.72 174 LYS A O 1
ATOM 1345 N N . ASP A 1 175 ? 43.75 15.477 3.646 1 35.19 175 ASP A N 1
ATOM 1346 C CA . ASP A 1 175 ? 42.781 14.578 3.01 1 35.19 175 ASP A CA 1
ATOM 1347 C C . ASP A 1 175 ? 42.531 14.977 1.557 1 35.19 175 ASP A C 1
ATOM 1349 O O . ASP A 1 175 ? 41.812 14.305 0.837 1 35.19 175 ASP A O 1
ATOM 1353 N N . THR A 1 176 ? 43.031 16.141 1.169 1 36.72 176 THR A N 1
ATOM 1354 C CA . THR A 1 176 ? 42.875 16.594 -0.205 1 36.72 176 THR A CA 1
ATOM 1355 C C . THR A 1 176 ? 43.719 15.75 -1.161 1 36.72 176 THR A C 1
ATOM 1357 O O . THR A 1 176 ? 43.406 15.68 -2.355 1 36.72 176 THR A O 1
ATOM 1360 N N . ILE A 1 177 ? 44.906 15.344 -0.667 1 37.56 177 ILE A N 1
ATOM 1361 C CA . ILE A 1 177 ? 45.719 14.578 -1.611 1 37.56 177 ILE A CA 1
ATOM 1362 C C . ILE A 1 177 ? 45.031 13.25 -1.922 1 37.56 177 ILE A C 1
ATOM 1364 O O . ILE A 1 177 ? 45.25 12.672 -2.992 1 37.56 177 ILE A O 1
ATOM 1368 N N . LYS A 1 178 ? 44.562 12.648 -0.88 1 40.5 178 LYS A N 1
ATOM 1369 C CA . LYS A 1 178 ? 43.938 11.336 -1.036 1 40.5 178 LYS A CA 1
ATOM 1370 C C . LYS A 1 178 ? 42.688 11.422 -1.922 1 40.5 178 LYS A C 1
ATOM 1372 O O . LYS A 1 178 ? 42.375 10.477 -2.654 1 40.5 178 LYS A O 1
ATOM 1377 N N . ASN A 1 179 ? 41.906 12.492 -1.839 1 46.53 179 ASN A N 1
ATOM 1378 C CA . ASN A 1 179 ? 40.812 12.664 -2.783 1 46.53 179 ASN A CA 1
ATOM 1379 C C . ASN A 1 179 ? 41.344 12.82 -4.215 1 46.53 179 ASN A C 1
ATOM 1381 O O . ASN A 1 179 ? 40.594 12.57 -5.168 1 46.53 179 ASN A O 1
ATOM 1385 N N . PHE A 1 180 ? 42.5 13.383 -4.367 1 43.69 180 PHE A N 1
ATOM 1386 C CA . PHE A 1 180 ? 43.094 13.617 -5.676 1 43.69 180 PHE A CA 1
ATOM 1387 C C . PHE A 1 180 ? 43.375 12.297 -6.379 1 43.69 180 PHE A C 1
ATOM 1389 O O . PHE A 1 180 ? 43.344 12.219 -7.609 1 43.69 180 PHE A O 1
ATOM 1396 N N . LEU A 1 181 ? 43.719 11.383 -5.605 1 52.69 181 LEU A N 1
ATOM 1397 C CA . LEU A 1 181 ? 44.125 10.148 -6.266 1 52.69 181 LEU A CA 1
ATOM 1398 C C . LEU A 1 181 ? 42.938 9.266 -6.586 1 52.69 181 LEU A C 1
ATOM 1400 O O . LEU A 1 181 ? 43.094 8.234 -7.242 1 52.69 181 LEU A O 1
ATOM 1404 N N . ASP A 1 182 ? 41.844 9.664 -5.98 1 66.56 182 ASP A N 1
ATOM 1405 C CA . ASP A 1 182 ? 40.719 8.766 -6.281 1 66.56 182 ASP A CA 1
ATOM 1406 C C . ASP A 1 182 ? 40.125 9.062 -7.652 1 66.56 182 ASP A C 1
ATOM 1408 O O . ASP A 1 182 ? 39.656 10.172 -7.895 1 66.56 182 ASP A O 1
ATOM 1412 N N . HIS A 1 183 ? 40.625 8.375 -8.672 1 76.31 183 HIS A N 1
ATOM 1413 C CA . HIS A 1 183 ? 40.125 8.547 -10.031 1 76.31 183 HIS A CA 1
ATOM 1414 C C . HIS A 1 183 ? 39.312 7.344 -10.469 1 76.31 183 HIS A C 1
ATOM 1416 O O . HIS A 1 183 ? 39.656 6.199 -10.172 1 76.31 183 HIS A O 1
ATOM 1422 N N . VAL A 1 184 ? 38.156 7.605 -10.906 1 80.44 184 VAL A N 1
ATOM 1423 C CA . VAL A 1 184 ? 37.312 6.559 -11.461 1 80.44 184 VAL A CA 1
ATOM 1424 C C . VAL A 1 184 ? 37.375 6.594 -12.984 1 80.44 184 VAL A C 1
ATOM 1426 O O . VAL A 1 184 ? 37 7.602 -13.602 1 80.44 184 VAL A O 1
ATOM 1429 N N . SER A 1 185 ? 37.906 5.555 -13.586 1 83.56 185 SER A N 1
ATOM 1430 C CA . SER A 1 185 ? 37.969 5.449 -15.039 1 83.56 185 SER A CA 1
ATOM 1431 C C . SER A 1 185 ? 36.562 5.289 -15.641 1 83.56 185 SER A C 1
ATOM 1433 O O . SER A 1 185 ? 35.625 5 -14.922 1 83.56 185 SER A O 1
ATOM 1435 N N . ASN A 1 186 ? 36.5 5.562 -16.891 1 86.5 186 ASN A N 1
ATOM 1436 C CA . ASN A 1 186 ? 35.219 5.445 -17.594 1 86.5 186 ASN A CA 1
ATOM 1437 C C . ASN A 1 186 ? 34.688 4.012 -17.547 1 86.5 186 ASN A C 1
ATOM 1439 O O . ASN A 1 186 ? 33.469 3.787 -17.406 1 86.5 186 ASN A O 1
ATOM 1443 N N . ASN A 1 187 ? 35.594 3.119 -17.75 1 87.38 187 ASN A N 1
ATOM 1444 C CA . ASN A 1 187 ? 35.188 1.717 -17.688 1 87.38 187 ASN A CA 1
ATOM 1445 C C . ASN A 1 187 ? 34.688 1.334 -16.297 1 87.38 187 ASN A C 1
ATOM 1447 O O . ASN A 1 187 ? 33.719 0.589 -16.156 1 87.38 187 ASN A O 1
ATOM 1451 N N . GLN A 1 188 ? 35.375 1.881 -15.398 1 89.38 188 GLN A N 1
ATOM 1452 C CA . GLN A 1 188 ? 34.969 1.621 -14.023 1 89.38 188 GLN A CA 1
ATOM 1453 C C . GLN A 1 188 ? 33.594 2.258 -13.742 1 89.38 188 GLN A C 1
ATOM 1455 O O . GLN A 1 188 ? 32.781 1.677 -13.039 1 89.38 188 GLN A O 1
ATOM 1460 N N . LYS A 1 189 ? 33.469 3.352 -14.352 1 91.75 189 LYS A N 1
ATOM 1461 C CA . LYS A 1 189 ? 32.219 4.055 -14.172 1 91.75 189 LYS A CA 1
ATOM 1462 C C . LYS A 1 189 ? 31.047 3.248 -14.75 1 91.75 189 LYS A C 1
ATOM 1464 O O . LYS A 1 189 ? 29.969 3.18 -14.148 1 91.75 189 LYS A O 1
ATOM 1469 N N . ILE A 1 190 ? 31.312 2.709 -15.852 1 91.62 190 ILE A N 1
ATOM 1470 C CA . ILE A 1 190 ? 30.281 1.903 -16.5 1 91.62 190 ILE A CA 1
ATOM 1471 C C . ILE A 1 190 ? 29.953 0.689 -15.633 1 91.62 190 ILE A C 1
ATOM 1473 O O . ILE A 1 190 ? 28.781 0.342 -15.453 1 91.62 190 ILE A O 1
ATOM 1477 N N . GLU A 1 191 ? 30.922 0.078 -15.094 1 93.44 191 GLU A N 1
ATOM 1478 C CA . GLU A 1 191 ? 30.719 -1.087 -14.234 1 93.44 191 GLU A CA 1
ATOM 1479 C C . GLU A 1 191 ? 29.969 -0.71 -12.961 1 93.44 191 GLU A C 1
ATOM 1481 O O . GLU A 1 191 ? 29.109 -1.455 -12.5 1 93.44 191 GLU A O 1
ATOM 1486 N N . ILE A 1 192 ? 30.359 0.426 -12.438 1 94.69 192 ILE A N 1
ATOM 1487 C CA . ILE A 1 192 ? 29.688 0.895 -11.227 1 94.69 192 ILE A CA 1
ATOM 1488 C C . ILE A 1 192 ? 28.234 1.22 -11.523 1 94.69 192 ILE A C 1
ATOM 1490 O O . ILE A 1 192 ? 27.344 0.879 -10.742 1 94.69 192 ILE A O 1
ATOM 1494 N N . ASN A 1 193 ? 28.016 1.808 -12.656 1 95.75 193 ASN A N 1
ATOM 1495 C CA . ASN A 1 193 ? 26.656 2.166 -13.039 1 95.75 193 ASN A CA 1
ATOM 1496 C C . ASN A 1 193 ? 25.781 0.929 -13.273 1 95.75 193 ASN A C 1
ATOM 1498 O O . ASN A 1 193 ? 24.594 0.926 -12.945 1 95.75 193 ASN A O 1
ATOM 1502 N N . LYS A 1 194 ? 26.406 -0.046 -13.773 1 94.62 194 LYS A N 1
ATOM 1503 C CA . LYS A 1 194 ? 25.688 -1.308 -13.969 1 94.62 194 LYS A CA 1
ATOM 1504 C C . LYS A 1 194 ? 25.312 -1.94 -12.633 1 94.62 194 LYS A C 1
ATOM 1506 O O . LYS A 1 194 ? 24.188 -2.406 -12.461 1 94.62 194 LYS A O 1
ATOM 1511 N N . ALA A 1 195 ? 26.25 -1.933 -11.797 1 95.81 195 ALA A N 1
ATOM 1512 C CA . ALA A 1 195 ? 25.984 -2.471 -10.461 1 95.81 195 ALA A CA 1
ATOM 1513 C C . ALA A 1 195 ? 24.922 -1.641 -9.734 1 95.81 195 ALA A C 1
ATOM 1515 O O . ALA A 1 195 ? 24.109 -2.184 -8.984 1 95.81 195 ALA A O 1
ATOM 1516 N N . LEU A 1 196 ? 24.953 -0.382 -9.961 1 96.44 196 LEU A N 1
ATOM 1517 C CA . LEU A 1 196 ? 23.953 0.508 -9.391 1 96.44 196 LEU A CA 1
ATOM 1518 C C . LEU A 1 196 ? 22.562 0.177 -9.93 1 96.44 196 LEU A C 1
ATOM 1520 O O . LEU A 1 196 ? 21.594 0.135 -9.172 1 96.44 196 LEU A O 1
ATOM 1524 N N . GLY A 1 197 ? 22.5 -0.062 -11.203 1 96.12 197 GLY A N 1
ATOM 1525 C CA . GLY A 1 197 ? 21.234 -0.452 -11.805 1 96.12 197 GLY A CA 1
ATOM 1526 C C . GLY A 1 197 ? 20.672 -1.727 -11.211 1 96.12 197 GLY A C 1
ATOM 1527 O O . GLY A 1 197 ? 19.469 -1.794 -10.906 1 96.12 197 GLY A O 1
ATOM 1528 N N . LYS A 1 198 ? 21.531 -2.666 -10.984 1 95.94 198 LYS A N 1
ATOM 1529 C CA . LYS A 1 198 ? 21.125 -3.932 -10.383 1 95.94 198 LYS A CA 1
ATOM 1530 C C . LYS A 1 198 ? 20.656 -3.734 -8.938 1 95.94 198 LYS A C 1
ATOM 1532 O O . LYS A 1 198 ? 19.719 -4.383 -8.492 1 95.94 198 LYS A O 1
ATOM 1537 N N . PHE A 1 199 ? 21.344 -2.807 -8.281 1 95.88 199 PHE A N 1
ATOM 1538 C CA . PHE A 1 199 ? 21 -2.492 -6.902 1 95.88 199 PHE A CA 1
ATOM 1539 C C . PHE A 1 199 ? 19.609 -1.843 -6.824 1 95.88 199 PHE A C 1
ATOM 1541 O O . PHE A 1 199 ? 18.75 -2.287 -6.062 1 95.88 199 PHE A O 1
ATOM 1548 N N . ILE A 1 200 ? 19.328 -0.897 -7.684 1 96.62 200 ILE A N 1
ATOM 1549 C CA . ILE A 1 200 ? 18.094 -0.118 -7.652 1 96.62 200 ILE A CA 1
ATOM 1550 C C . ILE A 1 200 ? 16.922 -0.997 -8.07 1 96.62 200 ILE A C 1
ATOM 1552 O O . ILE A 1 200 ? 15.898 -1.034 -7.387 1 96.62 200 ILE A O 1
ATOM 1556 N N . VAL A 1 201 ? 17.094 -1.783 -9.078 1 95.5 201 VAL A N 1
ATOM 1557 C CA . VAL A 1 201 ? 16.016 -2.598 -9.609 1 95.5 201 VAL A CA 1
ATOM 1558 C C . VAL A 1 201 ? 15.859 -3.867 -8.773 1 95.5 201 VAL A C 1
ATOM 1560 O O . VAL A 1 201 ? 14.734 -4.273 -8.445 1 95.5 201 VAL A O 1
ATOM 1563 N N . GLY A 1 202 ? 16.938 -4.445 -8.383 1 94.19 202 GLY A N 1
ATOM 1564 C CA . GLY A 1 202 ? 16.922 -5.68 -7.613 1 94.19 202 GLY A CA 1
ATOM 1565 C C . GLY A 1 202 ? 16.344 -5.508 -6.223 1 94.19 202 GLY A C 1
ATOM 1566 O O . GLY A 1 202 ? 15.766 -6.445 -5.668 1 94.19 202 GLY A O 1
ATOM 1567 N N . CYS A 1 203 ? 16.469 -4.344 -5.664 1 94.25 203 CYS A N 1
ATOM 1568 C CA . CYS A 1 203 ? 15.938 -4.078 -4.332 1 94.25 203 CYS A CA 1
ATOM 1569 C C . CYS A 1 203 ? 14.672 -3.238 -4.406 1 94.25 203 CYS A C 1
ATOM 1571 O O . CYS A 1 203 ? 14.172 -2.762 -3.385 1 94.25 203 CYS A O 1
ATOM 1573 N N . ASN A 1 204 ? 14.188 -3.061 -5.605 1 92.56 204 ASN A N 1
ATOM 1574 C CA . ASN A 1 204 ? 12.961 -2.316 -5.863 1 92.56 204 ASN A CA 1
ATOM 1575 C C . ASN A 1 204 ? 13.008 -0.925 -5.234 1 92.56 204 ASN A C 1
ATOM 1577 O O . ASN A 1 204 ? 12.07 -0.522 -4.543 1 92.56 204 ASN A O 1
ATOM 1581 N N . ILE A 1 205 ? 14.102 -0.211 -5.43 1 94.81 205 ILE A N 1
ATOM 1582 C CA . ILE A 1 205 ? 14.258 1.161 -4.961 1 94.81 205 ILE A CA 1
ATOM 1583 C C . ILE A 1 205 ? 13.742 2.131 -6.023 1 94.81 205 ILE A C 1
ATOM 1585 O O . ILE A 1 205 ? 14.062 1.992 -7.207 1 94.81 205 ILE A O 1
ATOM 1589 N N . PRO A 1 206 ? 12.914 3.104 -5.598 1 92.44 206 PRO A N 1
ATOM 1590 C CA . PRO A 1 206 ? 12.453 4.09 -6.582 1 92.44 206 PRO A CA 1
ATOM 1591 C C . PRO A 1 206 ? 13.609 4.844 -7.242 1 92.44 206 PRO A C 1
ATOM 1593 O O . PRO A 1 206 ? 14.617 5.129 -6.594 1 92.44 206 PRO A O 1
ATOM 1596 N N . PHE A 1 207 ? 13.43 5.266 -8.5 1 93.38 207 PHE A N 1
ATOM 1597 C CA . PHE A 1 207 ? 14.5 5.875 -9.281 1 93.38 207 PHE A CA 1
ATOM 1598 C C . PHE A 1 207 ? 14.867 7.242 -8.719 1 93.38 207 PHE A C 1
ATOM 1600 O O . PHE A 1 207 ? 16 7.688 -8.859 1 93.38 207 PHE A O 1
ATOM 1607 N N . HIS A 1 208 ? 13.945 7.902 -8.078 1 91.81 208 HIS A N 1
ATOM 1608 C CA . HIS A 1 208 ? 14.203 9.258 -7.609 1 91.81 208 HIS A CA 1
ATOM 1609 C C . HIS A 1 208 ? 15.227 9.258 -6.477 1 91.81 208 HIS A C 1
ATOM 1611 O O . HIS A 1 208 ? 15.766 10.312 -6.125 1 91.81 208 HIS A O 1
ATOM 1617 N N . VAL A 1 209 ? 15.453 8.156 -5.848 1 93.81 209 VAL A N 1
ATOM 1618 C CA . VAL A 1 209 ? 16.391 8.031 -4.73 1 93.81 209 VAL A CA 1
ATOM 1619 C C . VAL A 1 209 ? 17.797 8.43 -5.188 1 93.81 209 VAL A C 1
ATOM 1621 O O . VAL A 1 209 ? 18.578 8.969 -4.402 1 93.81 209 VAL A O 1
ATOM 1624 N N . VAL A 1 210 ? 18.125 8.227 -6.465 1 94.88 210 VAL A N 1
ATOM 1625 C CA . VAL A 1 210 ? 19.469 8.523 -6.969 1 94.88 210 VAL A CA 1
ATOM 1626 C C . VAL A 1 210 ? 19.688 10.031 -6.957 1 94.88 210 VAL A C 1
ATOM 1628 O O . VAL A 1 210 ? 20.844 10.492 -6.895 1 94.88 210 VAL A O 1
ATOM 1631 N N . ASP A 1 211 ? 18.594 10.766 -6.98 1 93.19 211 ASP A N 1
ATOM 1632 C CA . ASP A 1 211 ? 18.703 12.219 -6.98 1 93.19 211 ASP A CA 1
ATOM 1633 C C . ASP A 1 211 ? 18.594 12.781 -5.566 1 93.19 211 ASP A C 1
ATOM 1635 O O . ASP A 1 211 ? 18.734 13.984 -5.355 1 93.19 211 ASP A O 1
ATOM 1639 N N . SER A 1 212 ? 18.375 11.977 -4.617 1 93.19 212 SER A N 1
ATOM 1640 C CA . SER A 1 212 ? 18.234 12.422 -3.238 1 93.19 212 SER A CA 1
ATOM 1641 C C . SER A 1 212 ? 19.562 12.953 -2.691 1 93.19 212 SER A C 1
ATOM 1643 O O . SER A 1 212 ? 20.625 12.438 -3.027 1 93.19 212 SER A O 1
ATOM 1645 N N . ILE A 1 213 ? 19.484 13.922 -1.799 1 92.69 213 ILE A N 1
ATOM 1646 C CA . ILE A 1 213 ? 20.656 14.523 -1.188 1 92.69 213 ILE A CA 1
ATOM 1647 C C . ILE A 1 213 ? 21.344 13.508 -0.278 1 92.69 213 ILE A C 1
ATOM 1649 O O . ILE A 1 213 ? 22.578 13.469 -0.201 1 92.69 213 ILE A O 1
ATOM 1653 N N . HIS A 1 214 ? 20.578 12.68 0.297 1 93.88 214 HIS A N 1
ATOM 1654 C CA . HIS A 1 214 ? 21.125 11.719 1.242 1 93.88 214 HIS A CA 1
ATOM 1655 C C . HIS A 1 214 ? 21.938 10.641 0.524 1 93.88 214 HIS A C 1
ATOM 1657 O O . HIS A 1 214 ? 22.984 10.219 1.012 1 93.88 214 HIS A O 1
ATOM 1663 N N . PHE A 1 215 ? 21.422 10.227 -0.674 1 95.62 215 PHE A N 1
ATOM 1664 C CA . PHE A 1 215 ? 22.172 9.242 -1.45 1 95.62 215 PHE A CA 1
ATOM 1665 C C . PHE A 1 215 ? 23.453 9.836 -2.01 1 95.62 215 PHE A C 1
ATOM 1667 O O . PHE A 1 215 ? 24.516 9.211 -1.948 1 95.62 215 PHE A O 1
ATOM 1674 N N . LYS A 1 216 ? 23.375 11 -2.479 1 94.38 216 LYS A N 1
ATOM 1675 C CA . LYS A 1 216 ? 24.531 11.68 -3.043 1 94.38 216 LYS A CA 1
ATOM 1676 C C . LYS A 1 216 ? 25.594 11.945 -1.972 1 94.38 216 LYS A C 1
ATOM 1678 O O . LYS A 1 216 ? 26.781 11.773 -2.219 1 94.38 216 LYS A O 1
ATOM 1683 N N . ASP A 1 217 ? 25.078 12.32 -0.765 1 94.38 217 ASP A N 1
ATOM 1684 C CA . ASP A 1 217 ? 26 12.555 0.337 1 94.38 217 ASP A CA 1
ATOM 1685 C C . ASP A 1 217 ? 26.703 11.266 0.753 1 94.38 217 ASP A C 1
ATOM 1687 O O . ASP A 1 217 ? 27.906 11.273 1.056 1 94.38 217 ASP A O 1
ATOM 1691 N N . PHE A 1 218 ? 26.062 10.203 0.748 1 95.94 218 PHE A N 1
ATOM 1692 C CA . PHE A 1 218 ? 26.625 8.898 1.089 1 95.94 218 PHE A CA 1
ATOM 1693 C C . PHE A 1 218 ? 27.703 8.508 0.099 1 95.94 218 PHE A C 1
ATOM 1695 O O . PHE A 1 218 ? 28.797 8.086 0.5 1 95.94 218 PHE A O 1
ATOM 1702 N N . LEU A 1 219 ? 27.375 8.68 -1.181 1 95.06 219 LEU A N 1
ATOM 1703 C CA . LEU A 1 219 ? 28.344 8.312 -2.205 1 95.06 219 LEU A CA 1
ATOM 1704 C C . LEU A 1 219 ? 29.562 9.242 -2.158 1 95.06 219 LEU A C 1
ATOM 1706 O O . LEU A 1 219 ? 30.688 8.805 -2.396 1 95.06 219 LEU A O 1
ATOM 1710 N N . ARG A 1 220 ? 29.281 10.477 -1.831 1 92.88 220 ARG A N 1
ATOM 1711 C CA . ARG A 1 220 ? 30.359 11.445 -1.752 1 92.88 220 ARG A CA 1
ATOM 1712 C C . ARG A 1 220 ? 31.344 11.086 -0.644 1 92.88 220 ARG A C 1
ATOM 1714 O O . ARG A 1 220 ? 32.562 11.211 -0.817 1 92.88 220 ARG A O 1
ATOM 1721 N N . VAL A 1 221 ? 30.797 10.672 0.454 1 93.38 221 VAL A N 1
ATOM 1722 C CA . VAL A 1 221 ? 31.641 10.305 1.589 1 93.38 221 VAL A CA 1
ATOM 1723 C C . VAL A 1 221 ? 32.344 8.977 1.305 1 93.38 221 VAL A C 1
ATOM 1725 O O . VAL A 1 221 ? 33.5 8.781 1.704 1 93.38 221 VAL A O 1
ATOM 1728 N N . LEU A 1 222 ? 31.688 8.117 0.599 1 92.81 222 LEU A N 1
ATOM 1729 C CA . LEU A 1 222 ? 32.25 6.797 0.317 1 92.81 222 LEU A CA 1
ATOM 1730 C C . LEU A 1 222 ? 33.312 6.871 -0.76 1 92.81 222 LEU A C 1
ATOM 1732 O O . LEU A 1 222 ? 34.406 6.305 -0.6 1 92.81 222 LEU A O 1
ATOM 1736 N N . ARG A 1 223 ? 32.969 7.492 -1.868 1 91.88 223 ARG A N 1
ATOM 1737 C CA . ARG A 1 223 ? 33.875 7.656 -2.994 1 91.88 223 ARG A CA 1
ATOM 1738 C C . ARG A 1 223 ? 33.656 9 -3.684 1 91.88 223 ARG A C 1
ATOM 1740 O O . ARG A 1 223 ? 32.906 9.086 -4.656 1 91.88 223 ARG A O 1
ATOM 1747 N N . PRO A 1 224 ? 34.344 9.953 -3.254 1 88.62 224 PRO A N 1
ATOM 1748 C CA . PRO A 1 224 ? 34.156 11.32 -3.74 1 88.62 224 PRO A CA 1
ATOM 1749 C C . PRO A 1 224 ? 34.344 11.453 -5.246 1 88.62 224 PRO A C 1
ATOM 1751 O O . PRO A 1 224 ? 33.75 12.328 -5.883 1 88.62 224 PRO A O 1
ATOM 1754 N N . ALA A 1 225 ? 35.062 10.508 -5.82 1 89.12 225 ALA A N 1
ATOM 1755 C CA . ALA A 1 225 ? 35.375 10.609 -7.246 1 89.12 225 ALA A CA 1
ATOM 1756 C C . ALA A 1 225 ? 34.188 10.141 -8.102 1 89.12 225 ALA A C 1
ATOM 1758 O O . ALA A 1 225 ? 34.125 10.43 -9.297 1 89.12 225 ALA A O 1
ATOM 1759 N N . TYR A 1 226 ? 33.344 9.453 -7.461 1 92.69 226 TYR A N 1
ATOM 1760 C CA . TYR A 1 226 ? 32.219 8.891 -8.211 1 92.69 226 TYR A CA 1
ATOM 1761 C C . TYR A 1 226 ? 31.016 9.812 -8.156 1 92.69 226 TYR A C 1
ATOM 1763 O O . TYR A 1 226 ? 30.562 10.203 -7.074 1 92.69 226 TYR A O 1
ATOM 1771 N N . GLN A 1 227 ? 30.531 10.164 -9.32 1 90.62 227 GLN A N 1
ATOM 1772 C CA . GLN A 1 227 ? 29.297 10.922 -9.438 1 90.62 227 GLN A CA 1
ATOM 1773 C C . GLN A 1 227 ? 28.172 10.047 -9.977 1 90.62 227 GLN A C 1
ATOM 1775 O O . GLN A 1 227 ? 28.234 9.586 -11.117 1 90.62 227 GLN A O 1
ATOM 1780 N N . PRO A 1 228 ? 27.156 9.938 -9.211 1 92.5 228 PRO A N 1
ATOM 1781 C CA . PRO A 1 228 ? 26.062 9.047 -9.641 1 92.5 228 PRO A CA 1
ATOM 1782 C C . PRO A 1 228 ? 25.266 9.625 -10.805 1 92.5 228 PRO A C 1
ATOM 1784 O O . PRO A 1 228 ? 25.219 10.844 -10.992 1 92.5 228 PRO A O 1
ATOM 1787 N N . PRO A 1 229 ? 24.734 8.742 -11.586 1 94.06 229 PRO A N 1
ATOM 1788 C CA . PRO A 1 229 ? 23.875 9.195 -12.688 1 94.06 229 PRO A CA 1
ATOM 1789 C C . PRO A 1 229 ? 22.562 9.781 -12.195 1 94.06 229 PRO A C 1
ATOM 1791 O O . PRO A 1 229 ? 22.203 9.617 -11.031 1 94.06 229 PRO A O 1
ATOM 1794 N N . CYS A 1 230 ? 21.922 10.453 -13.102 1 94.44 230 CYS A N 1
ATOM 1795 C CA . CYS A 1 230 ? 20.625 11.047 -12.758 1 94.44 230 CYS A CA 1
ATOM 1796 C C . CYS A 1 230 ? 19.5 10.031 -12.922 1 94.44 230 CYS A C 1
ATOM 1798 O O . CYS A 1 230 ? 19.719 8.945 -13.461 1 94.44 230 CYS A O 1
ATOM 1800 N N . ARG A 1 231 ? 18.422 10.398 -12.516 1 93.75 231 ARG A N 1
ATOM 1801 C CA . ARG A 1 231 ? 17.234 9.539 -12.516 1 93.75 231 ARG A CA 1
ATOM 1802 C C . ARG A 1 231 ? 16.875 9.109 -13.938 1 93.75 231 ARG A C 1
ATOM 1804 O O . ARG A 1 231 ? 16.562 7.938 -14.172 1 93.75 231 ARG A O 1
ATOM 1811 N N . LYS A 1 232 ? 16.969 9.953 -14.867 1 93.5 232 LYS A N 1
ATOM 1812 C CA . LYS A 1 232 ? 16.594 9.672 -16.25 1 93.5 232 LYS A CA 1
ATOM 1813 C C . LYS A 1 232 ? 17.531 8.648 -16.875 1 93.5 232 LYS A C 1
ATOM 1815 O O . LYS A 1 232 ? 17.094 7.762 -17.609 1 93.5 232 LYS A O 1
ATOM 1820 N N . THR A 1 233 ? 18.75 8.773 -16.484 1 95.69 233 THR A N 1
ATOM 1821 C CA . THR A 1 233 ? 19.734 7.84 -17.016 1 95.69 233 THR A CA 1
ATOM 1822 C C . THR A 1 233 ? 19.531 6.445 -16.438 1 95.69 233 THR A C 1
ATOM 1824 O O . THR A 1 233 ? 19.656 5.445 -17.141 1 95.69 233 THR A O 1
ATOM 1827 N N . VAL A 1 234 ? 19.188 6.398 -15.203 1 95.75 234 VAL A N 1
ATOM 1828 C CA . VAL A 1 234 ? 19 5.113 -14.547 1 95.75 234 VAL A CA 1
ATOM 1829 C C . VAL A 1 234 ? 17.734 4.445 -15.062 1 95.75 234 VAL A C 1
ATOM 1831 O O . VAL A 1 234 ? 17.734 3.248 -15.367 1 95.75 234 VAL A O 1
ATOM 1834 N N . SER A 1 235 ? 16.641 5.191 -15.242 1 93.81 235 SER A N 1
ATOM 1835 C CA . SER A 1 235 ? 15.367 4.648 -15.672 1 93.81 235 SER A CA 1
ATOM 1836 C C . SER A 1 235 ? 15.352 4.391 -17.172 1 93.81 235 SER A C 1
ATOM 1838 O O . SER A 1 235 ? 14.484 3.666 -17.672 1 93.81 235 SER A O 1
ATOM 1840 N N . GLY A 1 236 ? 16.266 4.961 -17.859 1 94.38 236 GLY A N 1
ATOM 1841 C CA . GLY A 1 236 ? 16.312 4.797 -19.312 1 94.38 236 GLY A CA 1
ATOM 1842 C C . GLY A 1 236 ? 17.422 3.861 -19.766 1 94.38 236 GLY A C 1
ATOM 1843 O O . GLY A 1 236 ? 17.219 2.648 -19.859 1 94.38 236 GLY A O 1
ATOM 1844 N N . THR A 1 237 ? 18.562 4.41 -19.812 1 94.88 237 THR A N 1
ATOM 1845 C CA . THR A 1 237 ? 19.688 3.701 -20.438 1 94.88 237 THR A CA 1
ATOM 1846 C C . THR A 1 237 ? 20.109 2.516 -19.578 1 94.88 237 THR A C 1
ATOM 1848 O O . THR A 1 237 ? 20.312 1.413 -20.094 1 94.88 237 THR A O 1
ATOM 1851 N N . ILE A 1 238 ? 20.297 2.727 -18.359 1 96.19 238 ILE A N 1
ATOM 1852 C CA . ILE A 1 238 ? 20.812 1.683 -17.469 1 96.19 238 ILE A CA 1
ATOM 1853 C C . ILE A 1 238 ? 19.766 0.571 -17.328 1 96.19 238 ILE A C 1
ATOM 1855 O O . ILE A 1 238 ? 20.109 -0.613 -17.375 1 96.19 238 ILE A O 1
ATOM 1859 N N . LEU A 1 239 ? 18.547 0.907 -17.203 1 96.12 239 LEU A N 1
ATOM 1860 C CA . LEU A 1 239 ? 17.469 -0.086 -17.109 1 96.12 239 LEU A CA 1
ATOM 1861 C C . LEU A 1 239 ? 17.391 -0.903 -18.391 1 96.12 239 LEU A C 1
ATOM 1863 O O . LEU A 1 239 ? 17.234 -2.127 -18.344 1 96.12 239 LEU A O 1
ATOM 1867 N N . ASN A 1 240 ? 17.469 -0.225 -19.516 1 96.12 240 ASN A N 1
ATOM 1868 C CA . ASN A 1 240 ? 17.406 -0.921 -20.797 1 96.12 240 ASN A CA 1
ATOM 1869 C C . ASN A 1 240 ? 18.578 -1.883 -20.984 1 96.12 240 ASN A C 1
ATOM 1871 O O . ASN A 1 240 ? 18.406 -2.994 -21.484 1 96.12 240 ASN A O 1
ATOM 1875 N N . SER A 1 241 ? 19.688 -1.401 -20.578 1 95.88 241 SER A N 1
ATOM 1876 C CA . SER A 1 241 ? 20.875 -2.264 -20.656 1 95.88 241 SER A CA 1
ATOM 1877 C C . SER A 1 241 ? 20.719 -3.486 -19.75 1 95.88 241 SER A C 1
ATOM 1879 O O . SER A 1 241 ? 21.078 -4.598 -20.156 1 95.88 241 SER A O 1
ATOM 1881 N N . LEU A 1 242 ? 20.25 -3.248 -18.594 1 95.69 242 LEU A N 1
ATOM 1882 C CA . LEU A 1 242 ? 20.016 -4.344 -17.656 1 95.69 242 LEU A CA 1
ATOM 1883 C C . LEU A 1 242 ? 18.969 -5.32 -18.219 1 95.69 242 LEU A C 1
ATOM 1885 O O . LEU A 1 242 ? 19.141 -6.535 -18.094 1 95.69 242 LEU A O 1
ATOM 1889 N N . TYR A 1 243 ? 17.953 -4.844 -18.812 1 95.56 243 TYR A N 1
ATOM 1890 C CA . TYR A 1 243 ? 16.891 -5.641 -19.422 1 95.56 243 TYR A CA 1
ATOM 1891 C C . TYR A 1 243 ? 17.453 -6.539 -20.516 1 95.56 243 TYR A C 1
ATOM 1893 O O . TYR A 1 243 ? 17.125 -7.727 -20.594 1 95.56 243 TYR A O 1
ATOM 1901 N N . ASP A 1 244 ? 18.281 -5.98 -21.297 1 94.94 244 ASP A N 1
ATOM 1902 C CA . ASP A 1 244 ? 18.891 -6.734 -22.391 1 94.94 244 ASP A CA 1
ATOM 1903 C C . ASP A 1 244 ? 19.828 -7.824 -21.859 1 94.94 244 ASP A C 1
ATOM 1905 O O . ASP A 1 244 ? 19.844 -8.945 -22.375 1 94.94 244 ASP A O 1
ATOM 1909 N N . GLU A 1 245 ? 20.5 -7.484 -20.859 1 94.25 245 GLU A N 1
ATOM 1910 C CA . GLU A 1 245 ? 21.406 -8.453 -20.25 1 94.25 245 GLU A CA 1
ATOM 1911 C C . GLU A 1 245 ? 20.641 -9.633 -19.656 1 94.25 245 GLU A C 1
ATOM 1913 O O . GLU A 1 245 ? 21.031 -10.781 -19.828 1 94.25 245 GLU A O 1
ATOM 1918 N N . ILE A 1 246 ? 19.641 -9.352 -18.984 1 92.38 246 ILE A N 1
ATOM 1919 C CA . ILE A 1 246 ? 18.844 -10.383 -18.344 1 92.38 246 ILE A CA 1
ATOM 1920 C C . ILE A 1 246 ? 18.172 -11.25 -19.422 1 92.38 246 ILE A C 1
ATOM 1922 O O . ILE A 1 246 ? 18.094 -12.477 -19.266 1 92.38 246 ILE A O 1
ATOM 1926 N N . ASN A 1 247 ? 17.703 -10.648 -20.469 1 91.31 247 ASN A N 1
ATOM 1927 C CA . ASN A 1 247 ? 17.109 -11.406 -21.562 1 91.31 247 ASN A CA 1
ATOM 1928 C C . ASN A 1 247 ? 18.125 -12.359 -22.203 1 91.31 247 ASN A C 1
ATOM 1930 O O . ASN A 1 247 ? 17.781 -13.484 -22.562 1 91.31 247 ASN A O 1
ATOM 1934 N N . GLU A 1 248 ? 19.297 -11.867 -22.312 1 92.38 248 GLU A N 1
ATOM 1935 C CA . GLU A 1 248 ? 20.359 -12.711 -22.859 1 92.38 248 GLU A CA 1
ATOM 1936 C C . GLU A 1 248 ? 20.672 -13.883 -21.922 1 92.38 248 GLU A C 1
ATOM 1938 O O . GLU A 1 248 ? 20.859 -15.008 -22.375 1 92.38 248 GLU A O 1
ATOM 1943 N N . ASP A 1 249 ? 20.672 -13.586 -20.688 1 89.44 249 ASP A N 1
ATOM 1944 C CA . ASP A 1 249 ? 20.922 -14.633 -19.703 1 89.44 249 ASP A CA 1
ATOM 1945 C C . ASP A 1 249 ? 19.797 -15.664 -19.703 1 89.44 249 ASP A C 1
ATOM 1947 O O . ASP A 1 249 ? 20.047 -16.859 -19.562 1 89.44 249 ASP A O 1
ATOM 1951 N N . ASP A 1 250 ? 18.625 -15.242 -19.828 1 88.38 250 ASP A N 1
ATOM 1952 C CA . ASP A 1 250 ? 17.469 -16.141 -19.844 1 88.38 250 ASP A CA 1
ATOM 1953 C C . ASP A 1 250 ? 17.453 -17 -21.109 1 88.38 250 ASP A C 1
ATOM 1955 O O . ASP A 1 250 ? 17.109 -18.172 -21.047 1 88.38 250 ASP A O 1
ATOM 1959 N N . GLN A 1 251 ? 17.875 -16.406 -22.172 1 88.69 251 GLN A N 1
ATOM 1960 C CA . GLN A 1 251 ? 17.938 -17.156 -23.438 1 88.69 251 GLN A CA 1
ATOM 1961 C C . GLN A 1 251 ? 18.953 -18.297 -23.344 1 88.69 251 GLN A C 1
ATOM 1963 O O . GLN A 1 251 ? 18.703 -19.375 -23.859 1 88.69 251 GLN A O 1
ATOM 1968 N N . ASN A 1 252 ? 19.938 -18.031 -22.609 1 87.06 252 ASN A N 1
ATOM 1969 C CA . ASN A 1 252 ? 20.984 -19.031 -22.484 1 87.06 252 ASN A CA 1
ATOM 1970 C C . ASN A 1 252 ? 20.625 -20.125 -21.484 1 87.06 252 ASN A C 1
ATOM 1972 O O . ASN A 1 252 ? 21.109 -21.25 -21.578 1 87.06 252 ASN A O 1
ATOM 1976 N N . SER A 1 253 ? 19.766 -19.797 -20.641 1 84.19 253 SER A N 1
ATOM 1977 C CA . SER A 1 253 ? 19.453 -20.734 -19.562 1 84.19 253 SER A CA 1
ATOM 1978 C C . SER A 1 253 ? 18.234 -21.594 -19.891 1 84.19 253 SER A C 1
ATOM 1980 O O . SER A 1 253 ? 18.016 -22.625 -19.281 1 84.19 253 SER A O 1
ATOM 1982 N N . ILE A 1 254 ? 17.516 -21.297 -20.859 1 88.12 254 ILE A N 1
ATOM 1983 C CA . ILE A 1 254 ? 16.25 -21.984 -21.156 1 88.12 254 ILE A CA 1
ATOM 1984 C C . ILE A 1 254 ? 16.516 -23.219 -22 1 88.12 254 ILE A C 1
ATOM 1986 O O . ILE A 1 254 ? 17.406 -23.203 -22.859 1 88.12 254 ILE A O 1
ATOM 1990 N N . GLY A 1 255 ? 15.867 -24.281 -21.75 1 85.5 255 GLY A N 1
ATOM 1991 C CA . GLY A 1 255 ? 15.992 -25.516 -22.516 1 85.5 255 GLY A CA 1
ATOM 1992 C C . GLY A 1 255 ? 15.18 -25.516 -23.797 1 85.5 255 GLY A C 1
ATOM 1993 O O . GLY A 1 255 ? 14.555 -24.5 -24.125 1 85.5 255 GLY A O 1
ATOM 1994 N N . LYS A 1 256 ? 15.18 -26.609 -24.438 1 88.56 256 LYS A N 1
ATOM 1995 C CA . LYS A 1 256 ? 14.531 -26.734 -25.75 1 88.56 256 LYS A CA 1
ATOM 1996 C C . LYS A 1 256 ? 13.016 -26.734 -25.609 1 88.56 256 LYS A C 1
ATOM 1998 O O . LYS A 1 256 ? 12.312 -26.25 -26.5 1 88.56 256 LYS A O 1
ATOM 2003 N N . PHE A 1 257 ? 12.539 -27.281 -24.516 1 92.75 257 PHE A N 1
ATOM 2004 C CA . PHE A 1 257 ? 11.102 -27.375 -24.297 1 92.75 257 PHE A CA 1
ATOM 2005 C C . PHE A 1 257 ? 10.695 -26.609 -23.047 1 92.75 257 PHE A C 1
ATOM 2007 O O . PHE A 1 257 ? 11.422 -26.609 -22.047 1 92.75 257 PHE A O 1
ATOM 2014 N N . SER A 1 258 ? 9.539 -25.953 -23.141 1 94.88 258 SER A N 1
ATOM 2015 C CA . SER A 1 258 ? 9.047 -25.203 -21.984 1 94.88 258 SER A CA 1
ATOM 2016 C C . SER A 1 258 ? 7.531 -25.312 -21.859 1 94.88 258 SER A C 1
ATOM 2018 O O . SER A 1 258 ? 6.848 -25.672 -22.812 1 94.88 258 SER A O 1
ATOM 2020 N N . VAL A 1 259 ? 7.094 -25.078 -20.688 1 96.25 259 VAL A N 1
ATOM 2021 C CA . VAL A 1 259 ? 5.668 -25 -20.391 1 96.25 259 VAL A CA 1
ATOM 2022 C C . VAL A 1 259 ? 5.277 -23.531 -20.172 1 96.25 259 VAL A C 1
ATOM 2024 O O . VAL A 1 259 ? 6.016 -22.781 -19.547 1 96.25 259 VAL A O 1
ATOM 2027 N N . MET A 1 260 ? 4.148 -23.172 -20.688 1 96.62 260 MET A N 1
ATOM 2028 C CA . MET A 1 260 ? 3.699 -21.797 -20.547 1 96.62 260 MET A CA 1
ATOM 2029 C C . MET A 1 260 ? 2.553 -21.703 -19.547 1 96.62 260 MET A C 1
ATOM 2031 O O . MET A 1 260 ? 1.665 -22.547 -19.531 1 96.62 260 MET A O 1
ATOM 2035 N N . MET A 1 261 ? 2.623 -20.766 -18.75 1 96.5 261 MET A N 1
ATOM 2036 C CA . MET A 1 261 ? 1.514 -20.406 -17.875 1 96.5 261 MET A CA 1
ATOM 2037 C C . MET A 1 261 ? 0.911 -19.062 -18.281 1 96.5 261 MET A C 1
ATOM 2039 O O . MET A 1 261 ? 1.637 -18.125 -18.641 1 96.5 261 MET A O 1
ATOM 2043 N N . ILE A 1 262 ? -0.381 -18.984 -18.25 1 96.31 262 ILE A N 1
ATOM 2044 C CA . ILE A 1 262 ? -1.066 -17.781 -18.734 1 96.31 262 ILE A CA 1
ATOM 2045 C C . ILE A 1 262 ? -2.197 -17.422 -17.766 1 96.31 262 ILE A C 1
ATOM 2047 O O . ILE A 1 262 ? -2.891 -18.297 -17.25 1 96.31 262 ILE A O 1
ATOM 2051 N N . ASP A 1 263 ? -2.307 -16.219 -17.422 1 94.44 263 ASP A N 1
ATOM 2052 C CA . ASP A 1 263 ? -3.395 -15.734 -16.578 1 94.44 263 ASP A CA 1
ATOM 2053 C C . ASP A 1 263 ? -3.59 -14.234 -16.75 1 94.44 263 ASP A C 1
ATOM 2055 O O . ASP A 1 263 ? -2.699 -13.531 -17.234 1 94.44 263 ASP A O 1
ATOM 2059 N N . GLY A 1 264 ? -4.816 -13.82 -16.375 1 91.12 264 GLY A N 1
ATOM 2060 C CA . GLY A 1 264 ? -5.125 -12.398 -16.406 1 91.12 264 GLY A CA 1
ATOM 2061 C C . GLY A 1 264 ? -4.906 -11.727 -15.062 1 91.12 264 GLY A C 1
ATOM 2062 O O . GLY A 1 264 ? -5.109 -12.336 -14.008 1 91.12 264 GLY A O 1
ATOM 2063 N N . TRP A 1 265 ? -4.504 -10.43 -15.172 1 89.38 265 TRP A N 1
ATOM 2064 C CA . TRP A 1 265 ? -4.219 -9.641 -13.977 1 89.38 265 TRP A CA 1
ATOM 2065 C C . TRP A 1 265 ? -4.688 -8.195 -14.148 1 89.38 265 TRP A C 1
ATOM 2067 O O . TRP A 1 265 ? -4.488 -7.594 -15.203 1 89.38 265 TRP A O 1
ATOM 2077 N N . LYS A 1 266 ? -5.328 -7.734 -13.117 1 88.06 266 LYS A N 1
ATOM 2078 C CA . LYS A 1 266 ? -5.711 -6.328 -13.102 1 88.06 266 LYS A CA 1
ATOM 2079 C C . LYS A 1 266 ? -4.742 -5.5 -12.266 1 88.06 266 LYS A C 1
ATOM 2081 O O . LYS A 1 266 ? -4.559 -5.77 -11.078 1 88.06 266 LYS A O 1
ATOM 2086 N N . ASN A 1 267 ? -4.125 -4.566 -12.828 1 86.62 267 ASN A N 1
ATOM 2087 C CA . ASN A 1 267 ? -3.27 -3.619 -12.117 1 86.62 267 ASN A CA 1
ATOM 2088 C C . ASN A 1 267 ? -4.074 -2.457 -11.539 1 86.62 267 ASN A C 1
ATOM 2090 O O . ASN A 1 267 ? -4.52 -1.58 -12.281 1 86.62 267 ASN A O 1
ATOM 2094 N N . SER A 1 268 ? -4.188 -2.451 -10.367 1 82.62 268 SER A N 1
ATOM 2095 C CA . SER A 1 268 ? -5.027 -1.463 -9.695 1 82.62 268 SER A CA 1
ATOM 2096 C C . SER A 1 268 ? -4.383 -0.082 -9.719 1 82.62 268 SER A C 1
ATOM 2098 O O . SER A 1 268 ? -5.074 0.935 -9.648 1 82.62 268 SER A O 1
ATOM 2100 N N . ALA A 1 269 ? -3.086 -0.049 -9.766 1 77.06 269 ALA A N 1
ATOM 2101 C CA . ALA A 1 269 ? -2.387 1.233 -9.734 1 77.06 269 ALA A CA 1
ATOM 2102 C C . ALA A 1 269 ? -2.752 2.09 -10.945 1 77.06 269 ALA A C 1
ATOM 2104 O O . ALA A 1 269 ? -2.939 3.303 -10.82 1 77.06 269 ALA A O 1
ATOM 2105 N N . ASN A 1 270 ? -2.879 1.498 -12.094 1 78.5 270 ASN A N 1
ATOM 2106 C CA . ASN A 1 270 ? -3.229 2.258 -13.289 1 78.5 270 ASN A CA 1
ATOM 2107 C C . ASN A 1 270 ? -4.543 1.774 -13.898 1 78.5 270 ASN A C 1
ATOM 2109 O O . ASN A 1 270 ? -4.895 2.162 -15.016 1 78.5 270 ASN A O 1
ATOM 2113 N N . ASN A 1 271 ? -5.188 0.907 -13.203 1 84.88 271 ASN A N 1
ATOM 2114 C CA . ASN A 1 271 ? -6.5 0.415 -13.617 1 84.88 271 ASN A CA 1
ATOM 2115 C C . ASN A 1 271 ? -6.445 -0.225 -15.008 1 84.88 271 ASN A C 1
ATOM 2117 O O . ASN A 1 271 ? -7.219 0.14 -15.891 1 84.88 271 ASN A O 1
ATOM 2121 N N . THR A 1 272 ? -5.508 -1.077 -15.211 1 86.19 272 THR A N 1
ATOM 2122 C CA . THR A 1 272 ? -5.34 -1.782 -16.469 1 86.19 272 THR A CA 1
ATOM 2123 C C . THR A 1 272 ? -5.457 -3.291 -16.266 1 86.19 272 THR A C 1
ATOM 2125 O O . THR A 1 272 ? -5.27 -3.789 -15.164 1 86.19 272 THR A O 1
ATOM 2128 N N . LYS A 1 273 ? -5.848 -3.938 -17.344 1 90.06 273 LYS A N 1
ATOM 2129 C CA . LYS A 1 273 ? -5.902 -5.395 -17.375 1 90.06 273 LYS A CA 1
ATOM 2130 C C . LYS A 1 273 ? -4.809 -5.973 -18.281 1 90.06 273 LYS A C 1
ATOM 2132 O O . LYS A 1 273 ? -4.625 -5.516 -19.406 1 90.06 273 LYS A O 1
ATOM 2137 N N . GLN A 1 274 ? -4.121 -6.895 -17.672 1 91.19 274 GLN A N 1
ATOM 2138 C CA . GLN A 1 274 ? -3.031 -7.516 -18.422 1 91.19 274 GLN A CA 1
ATOM 2139 C C . GLN A 1 274 ? -3.166 -9.031 -18.422 1 91.19 274 GLN A C 1
ATOM 2141 O O . GLN A 1 274 ? -3.678 -9.625 -17.469 1 91.19 274 GLN A O 1
ATOM 2146 N N . VAL A 1 275 ? -2.828 -9.625 -19.562 1 94.31 275 VAL A N 1
ATOM 2147 C CA . VAL A 1 275 ? -2.631 -11.07 -19.641 1 94.31 275 VAL A CA 1
ATOM 2148 C C . VAL A 1 275 ? -1.139 -11.391 -19.625 1 94.31 275 VAL A C 1
ATOM 2150 O O . VAL A 1 275 ? -0.391 -10.938 -20.484 1 94.31 275 VAL A O 1
ATOM 2153 N N . VAL A 1 276 ? -0.777 -12.094 -18.641 1 94.81 276 VAL A N 1
ATOM 2154 C CA . VAL A 1 276 ? 0.645 -12.336 -18.422 1 94.81 276 VAL A CA 1
ATOM 2155 C C . VAL A 1 276 ? 0.978 -13.789 -18.734 1 94.81 276 VAL A C 1
ATOM 2157 O O . VAL A 1 276 ? 0.199 -14.695 -18.438 1 94.81 276 VAL A O 1
ATOM 2160 N N . THR A 1 277 ? 2.092 -13.969 -19.359 1 96.25 277 THR A N 1
ATOM 2161 C CA . THR A 1 277 ? 2.582 -15.305 -19.688 1 96.25 277 THR A CA 1
ATOM 2162 C C . THR A 1 277 ? 4 -15.508 -19.156 1 96.25 277 THR A C 1
ATOM 2164 O O . THR A 1 277 ? 4.836 -14.602 -19.25 1 96.25 277 THR A O 1
ATOM 2167 N N . ILE A 1 278 ? 4.238 -16.656 -18.578 1 95.06 278 ILE A N 1
ATOM 2168 C CA . ILE A 1 278 ? 5.559 -17.016 -18.078 1 95.06 278 ILE A CA 1
ATOM 2169 C C . ILE A 1 278 ? 5.93 -18.422 -18.578 1 95.06 278 ILE A C 1
ATOM 2171 O O . ILE A 1 278 ? 5.055 -19.203 -18.953 1 95.06 278 ILE A O 1
ATOM 2175 N N . LEU A 1 279 ? 7.203 -18.688 -18.609 1 94.38 279 LEU A N 1
ATOM 2176 C CA . LEU A 1 279 ? 7.715 -19.953 -19.109 1 94.38 279 LEU A CA 1
ATOM 2177 C C . LEU A 1 279 ? 8.43 -20.719 -18 1 94.38 279 LEU A C 1
ATOM 2179 O O . LEU A 1 279 ? 9.148 -20.125 -17.188 1 94.38 279 LEU A O 1
ATOM 2183 N N . LYS A 1 280 ? 8.141 -21.922 -17.922 1 92.12 280 LYS A N 1
ATOM 2184 C CA . LYS A 1 280 ? 8.914 -22.844 -17.094 1 92.12 280 LYS A CA 1
ATOM 2185 C C . LYS A 1 280 ? 9.695 -23.828 -17.953 1 92.12 280 LYS A C 1
ATOM 2187 O O . LYS A 1 280 ? 9.109 -24.594 -18.719 1 92.12 280 LYS A O 1
ATOM 2192 N N . SER A 1 281 ? 10.992 -23.75 -17.75 1 85.62 281 SER A N 1
ATOM 2193 C CA . SER A 1 281 ? 11.859 -24.578 -18.578 1 85.62 281 SER A CA 1
ATOM 2194 C C . SER A 1 281 ? 12 -25.984 -17.984 1 85.62 281 SER A C 1
ATOM 2196 O O . SER A 1 281 ? 11.875 -26.172 -16.781 1 85.62 281 SER A O 1
ATOM 2198 N N . THR A 1 282 ? 12.25 -27.016 -18.906 1 74.06 282 THR A N 1
ATOM 2199 C CA . THR A 1 282 ? 12.477 -28.391 -18.5 1 74.06 282 THR A CA 1
ATOM 2200 C C . THR A 1 282 ? 13.875 -28.562 -17.906 1 74.06 282 THR A C 1
ATOM 2202 O O . THR A 1 282 ? 14.109 -29.484 -17.125 1 74.06 282 THR A O 1
ATOM 2205 N N . ARG A 1 283 ? 14.711 -27.672 -18.328 1 69.5 283 ARG A N 1
ATOM 2206 C CA . ARG A 1 283 ? 16.094 -27.797 -17.906 1 69.5 283 ARG A CA 1
ATOM 2207 C C . ARG A 1 283 ? 16.297 -27.219 -16.5 1 69.5 283 ARG A C 1
ATOM 2209 O O . ARG A 1 283 ? 17.031 -27.781 -15.695 1 69.5 283 ARG A O 1
ATOM 2216 N N . SER A 1 284 ? 15.648 -26.078 -16.344 1 70.06 284 SER A N 1
ATOM 2217 C CA . SER A 1 284 ? 15.82 -25.391 -15.07 1 70.06 284 SER A CA 1
ATOM 2218 C C . SER A 1 284 ? 14.477 -25.125 -14.391 1 70.06 284 SER A C 1
ATOM 2220 O O . SER A 1 284 ? 13.445 -25.094 -15.055 1 70.06 284 SER A O 1
ATOM 2222 N N . ASP A 1 285 ? 14.484 -25.281 -13.102 1 72.31 285 ASP A N 1
ATOM 2223 C CA . ASP A 1 285 ? 13.266 -25.031 -12.344 1 72.31 285 ASP A CA 1
ATOM 2224 C C . ASP A 1 285 ? 12.977 -23.531 -12.242 1 72.31 285 ASP A C 1
ATOM 2226 O O . ASP A 1 285 ? 12.062 -23.125 -11.523 1 72.31 285 ASP A O 1
ATOM 2230 N N . LYS A 1 286 ? 13.594 -22.844 -13.125 1 76.62 286 LYS A N 1
ATOM 2231 C CA . LYS A 1 286 ? 13.422 -21.391 -13.07 1 76.62 286 LYS A CA 1
ATOM 2232 C C . LYS A 1 286 ? 12.312 -20.938 -14.008 1 76.62 286 LYS A C 1
ATOM 2234 O O . LYS A 1 286 ? 12.18 -21.453 -15.117 1 76.62 286 LYS A O 1
ATOM 2239 N N . CYS A 1 287 ? 11.523 -20.062 -13.508 1 88.56 287 CYS A N 1
ATOM 2240 C CA . CYS A 1 287 ? 10.5 -19.438 -14.344 1 88.56 287 CYS A CA 1
ATOM 2241 C C . CYS A 1 287 ? 11.008 -18.156 -14.977 1 88.56 287 CYS A C 1
ATOM 2243 O O . CYS A 1 287 ? 11.758 -17.406 -14.352 1 88.56 287 CYS A O 1
ATOM 2245 N N . ILE A 1 288 ? 10.664 -17.984 -16.219 1 90.62 288 ILE A N 1
ATOM 2246 C CA . ILE A 1 288 ? 11.094 -16.812 -16.969 1 90.62 288 ILE A CA 1
ATOM 2247 C C . ILE A 1 288 ? 9.875 -16.016 -17.422 1 90.62 288 ILE A C 1
ATOM 2249 O O . ILE A 1 288 ? 8.891 -16.594 -17.906 1 90.62 288 ILE A O 1
ATOM 2253 N N . PHE A 1 289 ? 10 -14.789 -17.234 1 92.25 289 PHE A N 1
ATOM 2254 C CA . PHE A 1 289 ? 8.945 -13.898 -17.703 1 92.25 289 PHE A CA 1
ATOM 2255 C C . PHE A 1 289 ? 8.977 -13.766 -19.219 1 92.25 289 PHE A C 1
ATOM 2257 O O . PHE A 1 289 ? 10.008 -13.438 -19.797 1 92.25 289 PHE A O 1
ATOM 2264 N N . LEU A 1 290 ? 7.867 -14.016 -19.859 1 93.69 290 LEU A N 1
ATOM 2265 C CA . LEU A 1 290 ? 7.82 -13.953 -21.312 1 93.69 290 LEU A CA 1
ATOM 2266 C C . LEU A 1 290 ? 7.277 -12.609 -21.797 1 93.69 290 LEU A C 1
ATOM 2268 O O . LEU A 1 290 ? 8.016 -11.805 -22.375 1 93.69 290 LEU A O 1
ATOM 2272 N N . GLU A 1 291 ? 5.949 -12.391 -21.484 1 92.88 291 GLU A N 1
ATOM 2273 C CA . GLU A 1 291 ? 5.332 -11.164 -21.969 1 92.88 291 GLU A CA 1
ATOM 2274 C C . GLU A 1 291 ? 4.062 -10.844 -21.188 1 92.88 291 GLU A C 1
ATOM 2276 O O . GLU A 1 291 ? 3.506 -11.711 -20.516 1 92.88 291 GLU A O 1
ATOM 2281 N N . ALA A 1 292 ? 3.723 -9.609 -21.25 1 93.56 292 ALA A N 1
ATOM 2282 C CA . ALA A 1 292 ? 2.447 -9.125 -20.719 1 93.56 292 ALA A CA 1
ATOM 2283 C C . ALA A 1 292 ? 1.686 -8.336 -21.781 1 93.56 292 ALA A C 1
ATOM 2285 O O . ALA A 1 292 ? 2.223 -7.391 -22.375 1 93.56 292 ALA A O 1
ATOM 2286 N N . TYR A 1 293 ? 0.466 -8.734 -22 1 92.94 293 TYR A N 1
ATOM 2287 C CA . TYR A 1 293 ? -0.352 -8.102 -23.031 1 92.94 293 TYR A CA 1
ATOM 2288 C C . TYR A 1 293 ? -1.417 -7.203 -22.406 1 92.94 293 TYR A C 1
ATOM 2290 O O . TYR A 1 293 ? -2.143 -7.629 -21.5 1 92.94 293 TYR A O 1
ATOM 2298 N N . ASP A 1 294 ? -1.488 -6.035 -22.859 1 89.5 294 ASP A N 1
ATOM 2299 C CA . ASP A 1 294 ? -2.525 -5.117 -22.406 1 89.5 294 ASP A CA 1
ATOM 2300 C C . ASP A 1 294 ? -3.861 -5.414 -23.078 1 89.5 294 ASP A C 1
ATOM 2302 O O . ASP A 1 294 ? -4.012 -5.211 -24.297 1 89.5 294 ASP A O 1
ATOM 2306 N N . VAL A 1 295 ? -4.797 -5.879 -22.312 1 90.56 295 VAL A N 1
ATOM 2307 C CA . VAL A 1 295 ? -6.109 -6.219 -22.859 1 90.56 295 VAL A CA 1
ATOM 2308 C C . VAL A 1 295 ? -7.18 -5.363 -22.172 1 90.56 295 VAL A C 1
ATOM 2310 O O . VAL A 1 295 ? -8.289 -5.836 -21.922 1 90.56 295 VAL A O 1
ATOM 2313 N N . THR A 1 296 ? -6.875 -4.227 -21.844 1 86.81 296 THR A N 1
ATOM 2314 C CA . THR A 1 296 ? -7.777 -3.361 -21.094 1 86.81 296 THR A CA 1
ATOM 2315 C C . THR A 1 296 ? -9.023 -3.037 -21.906 1 86.81 296 THR A C 1
ATOM 2317 O O . THR A 1 296 ? -10.133 -3.035 -21.391 1 86.81 296 THR A O 1
ATOM 2320 N N . THR A 1 297 ? -8.93 -2.826 -23.188 1 82.62 297 THR A N 1
ATOM 2321 C CA . THR A 1 297 ? -10.047 -2.377 -24.016 1 82.62 297 THR A CA 1
ATOM 2322 C C . THR A 1 297 ? -10.711 -3.559 -24.719 1 82.62 297 THR A C 1
ATOM 2324 O O . THR A 1 297 ? -11.742 -3.398 -25.375 1 82.62 297 THR A O 1
ATOM 2327 N N . THR A 1 298 ? -10.133 -4.695 -24.547 1 82.56 298 THR A N 1
ATOM 2328 C CA . THR A 1 298 ? -10.672 -5.863 -25.234 1 82.56 298 THR A CA 1
ATOM 2329 C C . THR A 1 298 ? -11.164 -6.902 -24.234 1 82.56 298 THR A C 1
ATOM 2331 O O . THR A 1 298 ? -10.492 -7.184 -23.25 1 82.56 298 THR A O 1
ATOM 2334 N N . PRO A 1 299 ? -12.336 -7.379 -24.531 1 80.94 299 PRO A N 1
ATOM 2335 C CA . PRO A 1 299 ? -12.812 -8.43 -23.625 1 80.94 299 PRO A CA 1
ATOM 2336 C C . PRO A 1 299 ? -11.953 -9.688 -23.688 1 80.94 299 PRO A C 1
ATOM 2338 O O . PRO A 1 299 ? -11.438 -10.047 -24.75 1 80.94 299 PRO A O 1
ATOM 2341 N N . GLU A 1 300 ? -11.805 -10.242 -22.625 1 85.88 300 GLU A N 1
ATOM 2342 C CA . GLU A 1 300 ? -11.008 -11.469 -22.516 1 85.88 300 GLU A CA 1
ATOM 2343 C C . GLU A 1 300 ? -11.82 -12.695 -22.906 1 85.88 300 GLU A C 1
ATOM 2345 O O . GLU A 1 300 ? -12.07 -13.578 -22.094 1 85.88 300 GLU A O 1
ATOM 2350 N N . THR A 1 301 ? -12.039 -12.789 -24.188 1 88.94 301 THR A N 1
ATOM 2351 C CA . THR A 1 301 ? -12.773 -13.945 -24.688 1 88.94 301 THR A CA 1
ATOM 2352 C C . THR A 1 301 ? -11.828 -15.125 -24.922 1 88.94 301 THR A C 1
ATOM 2354 O O . THR A 1 301 ? -10.609 -14.945 -24.969 1 88.94 301 THR A O 1
ATOM 2357 N N . GLY A 1 302 ? -12.438 -16.328 -25 1 92.56 302 GLY A N 1
ATOM 2358 C CA . GLY A 1 302 ? -11.641 -17.5 -25.297 1 92.56 302 GLY A CA 1
ATOM 2359 C C . GLY A 1 302 ? -10.867 -17.391 -26.594 1 92.56 302 GLY A C 1
ATOM 2360 O O . GLY A 1 302 ? -9.727 -17.859 -26.688 1 92.56 302 GLY A O 1
ATOM 2361 N N . GLU A 1 303 ? -11.445 -16.734 -27.516 1 93.19 303 GLU A N 1
ATOM 2362 C CA . GLU A 1 303 ? -10.805 -16.562 -28.812 1 93.19 303 GLU A CA 1
ATOM 2363 C C . GLU A 1 303 ? -9.617 -15.609 -28.719 1 93.19 303 GLU A C 1
ATOM 2365 O O . GLU A 1 303 ? -8.555 -15.875 -29.297 1 93.19 303 GLU A O 1
ATOM 2370 N N . LYS A 1 304 ? -9.875 -14.562 -28.016 1 93.62 304 LYS A N 1
ATOM 2371 C CA . LYS A 1 304 ? -8.781 -13.602 -27.875 1 93.62 304 LYS A CA 1
ATOM 2372 C C . LYS A 1 304 ? -7.617 -14.211 -27.094 1 93.62 304 LYS A C 1
ATOM 2374 O O . LYS A 1 304 ? -6.453 -13.984 -27.438 1 93.62 304 LYS A O 1
ATOM 2379 N N . LEU A 1 305 ? -7.941 -14.93 -26.141 1 95.38 305 LEU A N 1
ATOM 2380 C CA . LEU A 1 305 ? -6.906 -15.586 -25.359 1 95.38 305 LEU A CA 1
ATOM 2381 C C . LEU A 1 305 ? -6.137 -16.594 -26.203 1 95.38 305 LEU A C 1
ATOM 2383 O O . LEU A 1 305 ? -4.922 -16.75 -26.031 1 95.38 305 LEU A O 1
ATOM 2387 N N . SER A 1 306 ? -6.883 -17.297 -27.031 1 95.69 306 SER A N 1
ATOM 2388 C CA . SER A 1 306 ? -6.227 -18.234 -27.922 1 95.69 306 SER A CA 1
ATOM 2389 C C . SER A 1 306 ? -5.258 -17.516 -28.859 1 95.69 306 SER A C 1
ATOM 2391 O O . SER A 1 306 ? -4.168 -18.016 -29.141 1 95.69 306 SER A O 1
ATOM 2393 N N . GLU A 1 307 ? -5.688 -16.359 -29.297 1 95.56 307 GLU A N 1
ATOM 2394 C CA . GLU A 1 307 ? -4.809 -15.547 -30.141 1 95.56 307 GLU A CA 1
ATOM 2395 C C . GLU A 1 307 ? -3.545 -15.141 -29.391 1 95.56 307 GLU A C 1
ATOM 2397 O O . GLU A 1 307 ? -2.439 -15.234 -29.922 1 95.56 307 GLU A O 1
ATOM 2402 N N . LEU A 1 308 ? -3.725 -14.727 -28.203 1 95.5 308 LEU A N 1
ATOM 2403 C CA . LEU A 1 308 ? -2.588 -14.305 -27.391 1 95.5 308 LEU A CA 1
ATOM 2404 C C . LEU A 1 308 ? -1.676 -15.484 -27.078 1 95.5 308 LEU A C 1
ATOM 2406 O O . LEU A 1 308 ? -0.454 -15.336 -27.016 1 95.5 308 LEU A O 1
ATOM 2410 N N . CYS A 1 309 ? -2.271 -16.594 -26.859 1 95.88 309 CYS A N 1
ATOM 2411 C CA . CYS A 1 309 ? -1.5 -17.797 -26.609 1 95.88 309 CYS A CA 1
ATOM 2412 C C . CYS A 1 309 ? -0.626 -18.141 -27.812 1 95.88 309 CYS A C 1
ATOM 2414 O O . CYS A 1 309 ? 0.562 -18.422 -27.656 1 95.88 309 CYS A O 1
ATOM 2416 N N . ASN A 1 310 ? -1.203 -18.078 -28.953 1 95.62 310 ASN A N 1
ATOM 2417 C CA . ASN A 1 310 ? -0.452 -18.359 -30.172 1 95.62 310 ASN A CA 1
ATOM 2418 C C . ASN A 1 310 ? 0.662 -17.344 -30.406 1 95.62 310 ASN A C 1
ATOM 2420 O O . ASN A 1 310 ? 1.759 -17.703 -30.828 1 95.62 310 ASN A O 1
ATOM 2424 N N . LEU A 1 311 ? 0.292 -16.156 -30.109 1 96.06 311 LEU A N 1
ATOM 2425 C CA . LEU A 1 311 ? 1.309 -15.109 -30.219 1 96.06 311 LEU A CA 1
ATOM 2426 C C . LEU A 1 311 ? 2.467 -15.375 -29.266 1 96.06 311 LEU A C 1
ATOM 2428 O O . LEU A 1 311 ? 3.629 -15.164 -29.609 1 96.06 311 LEU A O 1
ATOM 2432 N N . SER A 1 312 ? 2.17 -15.812 -28.094 1 96.69 312 SER A N 1
ATOM 2433 C CA . SER A 1 312 ? 3.186 -16.109 -27.094 1 96.69 312 SER A CA 1
ATOM 2434 C C . SER A 1 312 ? 4.043 -17.297 -27.5 1 96.69 312 SER A C 1
ATOM 2436 O O . SER A 1 312 ? 5.246 -17.328 -27.234 1 96.69 312 SER A O 1
ATOM 2438 N N . VAL A 1 313 ? 3.41 -18.281 -28.109 1 96.5 313 VAL A N 1
ATOM 2439 C CA . VAL A 1 313 ? 4.137 -19.453 -28.594 1 96.5 313 VAL A CA 1
ATOM 2440 C C . VAL A 1 313 ? 5.156 -19.031 -29.656 1 96.5 313 VAL A C 1
ATOM 2442 O O . VAL A 1 313 ? 6.309 -19.469 -29.625 1 96.5 313 VAL A O 1
ATOM 2445 N N . GLU A 1 314 ? 4.723 -18.156 -30.5 1 96.38 314 GLU A N 1
ATOM 2446 C CA . GLU A 1 314 ? 5.621 -17.656 -31.547 1 96.38 314 GLU A CA 1
ATOM 2447 C C . GLU A 1 314 ? 6.734 -16.797 -30.953 1 96.38 314 GLU A C 1
ATOM 2449 O O . GLU A 1 314 ? 7.887 -16.875 -31.375 1 96.38 314 GLU A O 1
ATOM 2454 N N . LEU A 1 315 ? 6.371 -16.062 -30.016 1 96 315 LEU A N 1
ATOM 2455 C CA . LEU A 1 315 ? 7.352 -15.188 -29.359 1 96 315 LEU A CA 1
ATOM 2456 C C . LEU A 1 315 ? 8.414 -16.016 -28.641 1 96 315 LEU A C 1
ATOM 2458 O O . LEU A 1 315 ? 9.602 -15.68 -28.688 1 96 315 LEU A O 1
ATOM 2462 N N . ALA A 1 316 ? 8 -17 -27.938 1 96.12 316 ALA A N 1
ATOM 2463 C CA . ALA A 1 316 ? 8.93 -17.859 -27.219 1 96.12 316 ALA A CA 1
ATOM 2464 C C . ALA A 1 316 ? 9.906 -18.547 -28.188 1 96.12 316 ALA A C 1
ATOM 2466 O O . ALA A 1 316 ? 11.086 -18.688 -27.875 1 96.12 316 ALA A O 1
ATOM 2467 N N . LYS A 1 317 ? 9.414 -18.938 -29.328 1 95.06 317 LYS A N 1
ATOM 2468 C CA . LYS A 1 317 ? 10.25 -19.578 -30.344 1 95.06 317 LYS A CA 1
ATOM 2469 C C . LYS A 1 317 ? 11.273 -18.609 -30.906 1 95.06 317 LYS A C 1
ATOM 2471 O O . LYS A 1 317 ? 12.445 -18.969 -31.094 1 95.06 317 LYS A O 1
ATOM 2476 N N . THR A 1 318 ? 10.883 -17.406 -31.109 1 93.94 318 THR A N 1
ATOM 2477 C CA . THR A 1 318 ? 11.742 -16.422 -31.75 1 93.94 318 THR A CA 1
ATOM 2478 C C . THR A 1 318 ? 12.711 -15.812 -30.734 1 93.94 318 THR A C 1
ATOM 2480 O O . THR A 1 318 ? 13.898 -15.648 -31.016 1 93.94 318 THR A O 1
ATOM 2483 N N . LYS A 1 319 ? 12.219 -15.547 -29.594 1 90.81 319 LYS A N 1
ATOM 2484 C CA . LYS A 1 319 ? 12.992 -14.82 -28.609 1 90.81 319 LYS A CA 1
ATOM 2485 C C . LYS A 1 319 ? 13.922 -15.758 -27.828 1 90.81 319 LYS A C 1
ATOM 2487 O O . LYS A 1 319 ? 15.078 -15.422 -27.578 1 90.81 319 LYS A O 1
ATOM 2492 N N . PHE A 1 320 ? 13.453 -16.891 -27.438 1 91.81 320 PHE A N 1
ATOM 2493 C CA . PHE A 1 320 ? 14.219 -17.766 -26.562 1 91.81 320 PHE A CA 1
ATOM 2494 C C . PHE A 1 320 ? 14.539 -19.094 -27.25 1 91.81 320 PHE A C 1
ATOM 2496 O O . PHE A 1 320 ? 15.195 -19.953 -26.672 1 91.81 320 PHE A O 1
ATOM 2503 N N . LYS A 1 321 ? 14.078 -19.375 -28.422 1 91.94 321 LYS A N 1
ATOM 2504 C CA . LYS A 1 321 ? 14.312 -20.594 -29.188 1 91.94 321 LYS A CA 1
ATOM 2505 C C . LYS A 1 321 ? 13.812 -21.828 -28.438 1 91.94 321 LYS A C 1
ATOM 2507 O O . LYS A 1 321 ? 14.5 -22.859 -28.406 1 91.94 321 LYS A O 1
ATOM 2512 N N . THR A 1 322 ? 12.75 -21.625 -27.766 1 94 322 THR A N 1
ATOM 2513 C CA . THR A 1 322 ? 12.141 -22.734 -27.031 1 94 322 THR A CA 1
ATOM 2514 C C . THR A 1 322 ? 10.781 -23.078 -27.625 1 94 322 THR A C 1
ATOM 2516 O O . THR A 1 322 ? 10.086 -22.203 -28.156 1 94 322 THR A O 1
ATOM 2519 N N . GLU A 1 323 ? 10.461 -24.375 -27.531 1 94.69 323 GLU A N 1
ATOM 2520 C CA . GLU A 1 323 ? 9.164 -24.844 -28.016 1 94.69 323 GLU A CA 1
ATOM 2521 C C . GLU A 1 323 ? 8.203 -25.078 -26.859 1 94.69 323 GLU A C 1
ATOM 2523 O O . GLU A 1 323 ? 8.516 -25.844 -25.938 1 94.69 323 GLU A O 1
ATOM 2528 N N . ILE A 1 324 ? 7.082 -24.5 -26.969 1 96.31 324 ILE A N 1
ATOM 2529 C CA . ILE A 1 324 ? 6.059 -24.688 -25.938 1 96.31 324 ILE A CA 1
ATOM 2530 C C . ILE A 1 324 ? 5.184 -25.891 -26.281 1 96.31 324 ILE A C 1
ATOM 2532 O O . ILE A 1 324 ? 4.652 -25.969 -27.391 1 96.31 324 ILE A O 1
ATOM 2536 N N . TYR A 1 325 ? 5.047 -26.781 -25.359 1 95.81 325 TYR A N 1
ATOM 2537 C CA . TYR A 1 325 ? 4.277 -27.984 -25.656 1 95.81 325 TYR A CA 1
ATOM 2538 C C . TYR A 1 325 ? 3.025 -28.047 -24.797 1 95.81 325 TYR A C 1
ATOM 2540 O O . TYR A 1 325 ? 2.115 -28.828 -25.062 1 95.81 325 TYR A O 1
ATOM 2548 N N . ALA A 1 326 ? 2.998 -27.25 -23.75 1 97 326 ALA A N 1
ATOM 2549 C CA . ALA A 1 326 ? 1.861 -27.297 -22.844 1 97 326 ALA A CA 1
ATOM 2550 C C . ALA A 1 326 ? 1.545 -25.922 -22.281 1 97 326 ALA A C 1
ATOM 2552 O O . ALA A 1 326 ? 2.414 -25.047 -22.234 1 97 326 ALA A O 1
ATOM 2553 N N . VAL A 1 327 ? 0.283 -25.75 -21.844 1 96.62 327 VAL A N 1
ATOM 2554 C CA . VAL A 1 327 ? -0.17 -24.5 -21.25 1 96.62 327 VAL A CA 1
ATOM 2555 C C . VAL A 1 327 ? -0.967 -24.781 -19.984 1 96.62 327 VAL A C 1
ATOM 2557 O O . VAL A 1 327 ? -1.789 -25.703 -19.953 1 96.62 327 VAL A O 1
ATOM 2560 N N . VAL A 1 328 ? -0.611 -24.062 -18.984 1 96.31 328 VAL A N 1
ATOM 2561 C CA . VAL A 1 328 ? -1.325 -24.156 -17.719 1 96.31 328 VAL A CA 1
ATOM 2562 C C . VAL A 1 328 ? -2.104 -22.859 -17.469 1 96.31 328 VAL A C 1
ATOM 2564 O O . VAL A 1 328 ? -1.547 -21.766 -17.547 1 96.31 328 VAL A O 1
ATOM 2567 N N . SER A 1 329 ? -3.385 -22.969 -17.172 1 94.81 329 SER A N 1
ATOM 2568 C CA . SER A 1 329 ? -4.23 -21.812 -16.922 1 94.81 329 SER A CA 1
ATOM 2569 C C . SER A 1 329 ? -5.164 -22.047 -15.742 1 94.81 329 SER A C 1
ATOM 2571 O O . SER A 1 329 ? -5.148 -23.125 -15.141 1 94.81 329 SER A O 1
ATOM 2573 N N . ASP A 1 330 ? -5.848 -21.062 -15.375 1 90.06 330 ASP A N 1
ATOM 2574 C CA . ASP A 1 330 ? -6.863 -21.234 -14.344 1 90.06 330 ASP A CA 1
ATOM 2575 C C . ASP A 1 330 ? -8.086 -21.953 -14.898 1 90.06 330 ASP A C 1
ATOM 2577 O O . ASP A 1 330 ? -8.078 -22.422 -16.047 1 90.06 330 ASP A O 1
ATOM 2581 N N . ASN A 1 331 ? -9.148 -22.141 -14.125 1 87.44 331 ASN A N 1
ATOM 2582 C CA . ASN A 1 331 ? -10.312 -22.938 -14.492 1 87.44 331 ASN A CA 1
ATOM 2583 C C . ASN A 1 331 ? -11.453 -22.062 -14.992 1 87.44 331 ASN A C 1
ATOM 2585 O O . ASN A 1 331 ? -12.594 -22.516 -15.078 1 87.44 331 ASN A O 1
ATOM 2589 N N . ALA A 1 332 ? -11.156 -20.906 -15.359 1 89 332 ALA A N 1
ATOM 2590 C CA . ALA A 1 332 ? -12.227 -20.031 -15.844 1 89 332 ALA A CA 1
ATOM 2591 C C . ALA A 1 332 ? -12.75 -20.5 -17.203 1 89 332 ALA A C 1
ATOM 2593 O O . ALA A 1 332 ? -12.016 -21.125 -17.969 1 89 332 ALA A O 1
ATOM 2594 N N . ALA A 1 333 ? -13.961 -20.188 -17.469 1 90.69 333 ALA A N 1
ATOM 2595 C CA . ALA A 1 333 ? -14.625 -20.656 -18.688 1 90.69 333 ALA A CA 1
ATOM 2596 C C . ALA A 1 333 ? -13.891 -20.156 -19.922 1 90.69 333 ALA A C 1
ATOM 2598 O O . ALA A 1 333 ? -13.734 -20.906 -20.891 1 90.69 333 ALA A O 1
ATOM 2599 N N . ASN A 1 334 ? -13.453 -18.938 -19.859 1 91.75 334 ASN A N 1
ATOM 2600 C CA . ASN A 1 334 ? -12.734 -18.375 -21 1 91.75 334 ASN A CA 1
ATOM 2601 C C . ASN A 1 334 ? -11.383 -19.078 -21.203 1 91.75 334 ASN A C 1
ATOM 2603 O O . ASN A 1 334 ? -10.961 -19.297 -22.344 1 91.75 334 ASN A O 1
ATOM 2607 N N . MET A 1 335 ? -10.789 -19.484 -20.188 1 93.38 335 MET A N 1
ATOM 2608 C CA . MET A 1 335 ? -9.508 -20.172 -20.266 1 93.38 335 MET A CA 1
ATOM 2609 C C . MET A 1 335 ? -9.688 -21.594 -20.797 1 93.38 335 MET A C 1
ATOM 2611 O O . MET A 1 335 ? -8.852 -22.078 -21.562 1 93.38 335 MET A O 1
ATOM 2615 N N . LEU A 1 336 ? -10.766 -22.219 -20.359 1 91.81 336 LEU A N 1
ATOM 2616 C CA . LEU A 1 336 ? -11.062 -23.562 -20.875 1 91.81 336 LEU A CA 1
ATOM 2617 C C . LEU A 1 336 ? -11.336 -23.531 -22.375 1 91.81 336 LEU A C 1
ATOM 2619 O O . LEU A 1 336 ? -10.875 -24.406 -23.109 1 91.81 336 LEU A O 1
ATOM 2623 N N . LYS A 1 337 ? -12.055 -22.516 -22.75 1 94.06 337 LYS A N 1
ATOM 2624 C CA . LYS A 1 337 ? -12.305 -22.344 -24.172 1 94.06 337 LYS A CA 1
ATOM 2625 C C . LYS A 1 337 ? -11.008 -22.094 -24.938 1 94.06 337 LYS A C 1
ATOM 2627 O O . LYS A 1 337 ? -10.812 -22.594 -26.031 1 94.06 337 LYS A O 1
ATOM 2632 N N . MET A 1 338 ? -10.156 -21.297 -24.375 1 94.62 338 MET A N 1
ATOM 2633 C CA . MET A 1 338 ? -8.844 -21.062 -24.969 1 94.62 338 MET A CA 1
ATOM 2634 C C . MET A 1 338 ? -8.094 -22.375 -25.172 1 94.62 338 MET A C 1
ATOM 2636 O O . MET A 1 338 ? -7.512 -22.594 -26.25 1 94.62 338 MET A O 1
ATOM 2640 N N . GLY A 1 339 ? -8.125 -23.25 -24.203 1 92.31 339 GLY A N 1
ATOM 2641 C CA . GLY A 1 339 ? -7.465 -24.547 -24.297 1 92.31 339 GLY A CA 1
ATOM 2642 C C . GLY A 1 339 ? -8 -25.406 -25.422 1 92.31 339 GLY A C 1
ATOM 2643 O O . GLY A 1 339 ? -7.234 -26.078 -26.109 1 92.31 339 GLY A O 1
ATOM 2644 N N . LYS A 1 340 ? -9.258 -25.344 -25.641 1 91.69 340 LYS A N 1
ATOM 2645 C CA . LYS A 1 340 ? -9.891 -26.141 -26.703 1 91.69 340 LYS A CA 1
ATOM 2646 C C . LYS A 1 340 ? -9.5 -25.625 -28.078 1 91.69 340 LYS A C 1
ATOM 2648 O O . LYS A 1 340 ? -9.328 -26.406 -29.016 1 91.69 340 LYS A O 1
ATOM 2653 N N . LEU A 1 341 ? -9.359 -24.359 -28.094 1 93.31 341 LEU A N 1
ATOM 2654 C CA . LEU A 1 341 ? -9.062 -23.734 -29.391 1 93.31 341 LEU A CA 1
ATOM 2655 C C . LEU A 1 341 ? -7.586 -23.891 -29.734 1 93.31 341 LEU A C 1
ATOM 2657 O O . LEU A 1 341 ? -7.211 -23.828 -30.906 1 93.31 341 LEU A O 1
ATOM 2661 N N . THR A 1 342 ? -6.816 -24.016 -28.75 1 89.69 342 THR A N 1
ATOM 2662 C CA . THR A 1 342 ? -5.391 -24.219 -28.969 1 89.69 342 THR A CA 1
ATOM 2663 C C . THR A 1 342 ? -5.059 -25.719 -28.969 1 89.69 342 THR A C 1
ATOM 2665 O O . THR A 1 342 ? -4.352 -26.203 -28.094 1 89.69 342 THR A O 1
ATOM 2668 N N . SER A 1 343 ? -5.422 -26.438 -29.875 1 78 343 SER A N 1
ATOM 2669 C CA . SER A 1 343 ? -5.441 -27.891 -29.906 1 78 343 SER A CA 1
ATOM 2670 C C . SER A 1 343 ? -4.035 -28.469 -30.016 1 78 343 SER A C 1
ATOM 2672 O O . SER A 1 343 ? -3.797 -29.625 -29.656 1 78 343 SER A O 1
ATOM 2674 N N . ASP A 1 344 ? -3.125 -27.656 -30.344 1 87.12 344 ASP A N 1
ATOM 2675 C CA . ASP A 1 344 ? -1.782 -28.203 -30.547 1 87.12 344 ASP A CA 1
ATOM 2676 C C . ASP A 1 344 ? -1.014 -28.266 -29.219 1 87.12 344 ASP A C 1
ATOM 2678 O O . ASP A 1 344 ? 0.044 -28.891 -29.141 1 87.12 344 ASP A O 1
ATOM 2682 N N . LEU A 1 345 ? -1.578 -27.672 -28.234 1 94.44 345 LEU A N 1
ATOM 2683 C CA . LEU A 1 345 ? -0.896 -27.625 -26.938 1 94.44 345 LEU A CA 1
ATOM 2684 C C . LEU A 1 345 ? -1.621 -28.484 -25.906 1 94.44 345 LEU A C 1
ATOM 2686 O O . LEU A 1 345 ? -2.848 -28.594 -25.938 1 94.44 345 LEU A O 1
ATOM 2690 N N . MET A 1 346 ? -0.846 -29.125 -25.094 1 95.25 346 MET A N 1
ATOM 2691 C CA . MET A 1 346 ? -1.435 -29.812 -23.938 1 95.25 346 MET A CA 1
ATOM 2692 C C . MET A 1 346 ? -1.945 -28.797 -22.906 1 95.25 346 MET A C 1
ATOM 2694 O O . MET A 1 346 ? -1.157 -28.078 -22.297 1 95.25 346 MET A O 1
ATOM 2698 N N . HIS A 1 347 ? -3.221 -28.719 -22.734 1 95.25 347 HIS A N 1
ATOM 2699 C CA . HIS A 1 347 ? -3.797 -27.734 -21.812 1 95.25 347 HIS A CA 1
ATOM 2700 C C . HIS A 1 347 ? -4.188 -28.391 -20.484 1 95.25 347 HIS A C 1
ATOM 2702 O O . HIS A 1 347 ? -4.945 -29.359 -20.469 1 95.25 347 HIS A O 1
ATOM 2708 N N . THR A 1 348 ? -3.654 -27.891 -19.406 1 94.44 348 THR A N 1
ATOM 2709 C CA . THR A 1 348 ? -4.023 -28.328 -18.062 1 94.44 348 THR A CA 1
ATOM 2710 C C . THR A 1 348 ? -4.457 -27.156 -17.203 1 94.44 348 THR A C 1
ATOM 2712 O O . THR A 1 348 ? -4.02 -26.016 -17.422 1 94.44 348 THR A O 1
ATOM 2715 N N . THR A 1 349 ? -5.32 -27.438 -16.297 1 93.81 349 THR A N 1
ATOM 2716 C CA . THR A 1 349 ? -5.828 -26.375 -15.43 1 93.81 349 THR A CA 1
ATOM 2717 C C . THR A 1 349 ? -5.156 -26.422 -14.055 1 93.81 349 THR A C 1
ATOM 2719 O O . THR A 1 349 ? -4.602 -27.453 -13.672 1 93.81 349 THR A O 1
ATOM 2722 N N . CYS A 1 350 ? -5.215 -25.328 -13.375 1 94.69 350 CYS A N 1
ATOM 2723 C CA . CYS A 1 350 ? -4.539 -25.172 -12.094 1 94.69 350 CYS A CA 1
ATOM 2724 C C . CYS A 1 350 ? -5.223 -25.984 -11 1 94.69 350 CYS A C 1
ATOM 2726 O O . CYS A 1 350 ? -6.383 -25.75 -10.672 1 94.69 350 CYS A O 1
ATOM 2728 N N . ASN A 1 351 ? -4.469 -26.875 -10.406 1 96.25 351 ASN A N 1
ATOM 2729 C CA . ASN A 1 351 ? -4.984 -27.75 -9.352 1 96.25 351 ASN A CA 1
ATOM 2730 C C . ASN A 1 351 ? -5.285 -26.969 -8.078 1 96.25 351 ASN A C 1
ATOM 2732 O O . ASN A 1 351 ? -6.176 -27.344 -7.309 1 96.25 351 ASN A O 1
ATOM 2736 N N . SER A 1 352 ? -4.539 -25.922 -7.797 1 94.19 352 SER A N 1
ATOM 2737 C CA . SER A 1 352 ? -4.797 -25.109 -6.621 1 94.19 352 SER A CA 1
ATOM 2738 C C . SER A 1 352 ? -6.164 -24.438 -6.703 1 94.19 352 SER A C 1
ATOM 2740 O O . SER A 1 352 ? -6.879 -24.344 -5.707 1 94.19 352 SER A O 1
ATOM 2742 N N . HIS A 1 353 ? -6.512 -23.938 -7.859 1 93.19 353 HIS A N 1
ATOM 2743 C CA . HIS A 1 353 ? -7.82 -23.312 -8.055 1 93.19 353 HIS A CA 1
ATOM 2744 C C . HIS A 1 353 ? -8.938 -24.344 -7.895 1 93.19 353 HIS A C 1
ATOM 2746 O O . HIS A 1 353 ? -9.984 -24.047 -7.309 1 93.19 353 HIS A O 1
ATOM 2752 N N . THR A 1 354 ? -8.727 -25.5 -8.422 1 95.25 354 THR A N 1
ATOM 2753 C CA . THR A 1 354 ? -9.703 -26.562 -8.258 1 95.25 354 THR A CA 1
ATOM 2754 C C . THR A 1 354 ? -9.867 -26.922 -6.785 1 95.25 354 THR A C 1
ATOM 2756 O O . THR A 1 354 ? -10.984 -27.125 -6.309 1 95.25 354 THR A O 1
ATOM 2759 N N . GLY A 1 355 ? -8.695 -27 -6.145 1 95.44 355 GLY A N 1
ATOM 2760 C CA . GLY A 1 355 ? -8.75 -27.234 -4.711 1 95.44 355 GLY A CA 1
ATOM 2761 C C . GLY A 1 355 ? -9.5 -26.141 -3.957 1 95.44 355 GLY A C 1
ATOM 2762 O O . GLY A 1 355 ? -10.242 -26.438 -3.02 1 95.44 355 GLY A O 1
ATOM 2763 N N . ASN A 1 356 ? -9.305 -24.938 -4.32 1 94.31 356 ASN A N 1
ATOM 2764 C CA . ASN A 1 356 ? -9.992 -23.812 -3.697 1 94.31 356 ASN A CA 1
ATOM 2765 C C . ASN A 1 356 ? -11.5 -23.906 -3.889 1 94.31 356 ASN A C 1
ATOM 2767 O O . ASN A 1 356 ? -12.266 -23.562 -2.982 1 94.31 356 ASN A O 1
ATOM 2771 N N . LEU A 1 357 ? -11.922 -24.344 -5.051 1 93.06 357 LEU A N 1
ATOM 2772 C CA . LEU A 1 357 ? -13.344 -24.547 -5.301 1 93.06 357 LEU A CA 1
ATOM 2773 C C . LEU A 1 357 ? -13.906 -25.641 -4.391 1 93.06 357 LEU A C 1
ATOM 2775 O O . LEU A 1 357 ? -15.031 -25.531 -3.902 1 93.06 357 LEU A O 1
ATOM 2779 N N . LEU A 1 358 ? -13.133 -26.641 -4.234 1 95.88 358 LEU A N 1
ATOM 2780 C CA . LEU A 1 358 ? -13.547 -27.703 -3.318 1 95.88 358 LEU A CA 1
ATOM 2781 C C . LEU A 1 358 ? -13.695 -27.172 -1.898 1 95.88 358 LEU A C 1
ATOM 2783 O O . LEU A 1 358 ? -14.672 -27.469 -1.213 1 95.88 358 LEU A O 1
ATOM 2787 N N . ALA A 1 359 ? -12.695 -26.375 -1.498 1 95.19 359 ALA A N 1
ATOM 2788 C CA . ALA A 1 359 ? -12.758 -25.766 -0.17 1 95.19 359 ALA A CA 1
ATOM 2789 C C . ALA A 1 359 ? -14.023 -24.922 -0.004 1 95.19 359 ALA A C 1
ATOM 2791 O O . ALA A 1 359 ? -14.633 -24.922 1.066 1 95.19 359 ALA A O 1
ATOM 2792 N N . LYS A 1 360 ? -14.422 -24.203 -0.998 1 93.38 360 LYS A N 1
ATOM 2793 C CA . LYS A 1 360 ? -15.633 -23.391 -0.986 1 93.38 360 LYS A CA 1
ATOM 2794 C C . LYS A 1 360 ? -16.875 -24.25 -0.762 1 93.38 360 LYS A C 1
ATOM 2796 O O . LYS A 1 360 ? -17.781 -23.875 -0.021 1 93.38 360 LYS A O 1
ATOM 2801 N N . ASP A 1 361 ? -16.859 -25.406 -1.35 1 93.38 361 ASP A N 1
ATOM 2802 C CA . ASP A 1 361 ? -18.016 -26.297 -1.285 1 93.38 361 ASP A CA 1
ATOM 2803 C C . ASP A 1 361 ? -18.172 -26.891 0.115 1 93.38 361 ASP A C 1
ATOM 2805 O O . ASP A 1 361 ? -19.266 -27.328 0.489 1 93.38 361 ASP A O 1
ATOM 2809 N N . LEU A 1 362 ? -17.156 -26.906 0.904 1 93.25 362 LEU A N 1
ATOM 2810 C CA . LEU A 1 362 ? -17.172 -27.578 2.199 1 93.25 362 LEU A CA 1
ATOM 2811 C C . LEU A 1 362 ? -17.703 -26.656 3.287 1 93.25 362 LEU A C 1
ATOM 2813 O O . LEU A 1 362 ? -18.062 -27.109 4.375 1 93.25 362 LEU A O 1
ATOM 2817 N N . ILE A 1 363 ? -17.688 -25.391 3.043 1 90.31 363 ILE A N 1
ATOM 2818 C CA . ILE A 1 363 ? -17.984 -24.438 4.109 1 90.31 363 ILE A CA 1
ATOM 2819 C C . ILE A 1 363 ? -19.375 -23.844 3.9 1 90.31 363 ILE A C 1
ATOM 2821 O O . ILE A 1 363 ? -19.734 -23.469 2.783 1 90.31 363 ILE A O 1
ATOM 2825 N N . SER A 1 364 ? -20.078 -23.797 5.004 1 90 364 SER A N 1
ATOM 2826 C CA . SER A 1 364 ? -21.406 -23.203 4.98 1 90 364 SER A CA 1
ATOM 2827 C C . SER A 1 364 ? -21.328 -21.688 5.105 1 90 364 SER A C 1
ATOM 2829 O O . SER A 1 364 ? -20.547 -21.156 5.898 1 90 364 SER A O 1
ATOM 2831 N N . LYS A 1 365 ? -22.141 -21 4.371 1 90.5 365 LYS A N 1
ATOM 2832 C CA . LYS A 1 365 ? -22.172 -19.531 4.375 1 90.5 365 LYS A CA 1
ATOM 2833 C C . LYS A 1 365 ? -22.609 -19 5.734 1 90.5 365 LYS A C 1
ATOM 2835 O O . LYS A 1 365 ? -22.094 -17.984 6.203 1 90.5 365 LYS A O 1
ATOM 2840 N N . GLU A 1 366 ? -23.469 -19.641 6.32 1 92.88 366 GLU A N 1
ATOM 2841 C CA . GLU A 1 366 ? -23.984 -19.203 7.621 1 92.88 366 GLU A CA 1
ATOM 2842 C C . GLU A 1 366 ? -22.891 -19.312 8.695 1 92.88 366 GLU A C 1
ATOM 2844 O O . GLU A 1 366 ? -22.719 -18.375 9.492 1 92.88 366 GLU A O 1
ATOM 2849 N N . LEU A 1 367 ? -22.234 -20.406 8.688 1 93.94 367 LEU A N 1
ATOM 2850 C CA . LEU A 1 367 ? -21.156 -20.609 9.656 1 93.94 367 LEU A CA 1
ATOM 2851 C C . LEU A 1 367 ? -20.062 -19.562 9.477 1 93.94 367 LEU A C 1
ATOM 2853 O O . LEU A 1 367 ? -19.547 -19.016 10.453 1 93.94 367 LEU A O 1
ATOM 2857 N N . CYS A 1 368 ? -19.781 -19.266 8.211 1 93.75 368 CYS A N 1
ATOM 2858 C CA . CYS A 1 368 ? -18.75 -18.281 7.895 1 93.75 368 CYS A CA 1
ATOM 2859 C C . CYS A 1 368 ? -19.141 -16.906 8.414 1 93.75 368 CYS A C 1
ATOM 2861 O O . CYS A 1 368 ? -18.328 -16.203 9.016 1 93.75 368 CYS A O 1
ATOM 2863 N N . SER A 1 369 ? -20.328 -16.578 8.188 1 94.25 369 SER A N 1
ATOM 2864 C CA . SER A 1 369 ? -20.812 -15.273 8.602 1 94.25 369 SER A CA 1
ATOM 2865 C C . SER A 1 369 ? -20.734 -15.109 10.117 1 94.25 369 SER A C 1
ATOM 2867 O O . SER A 1 369 ? -20.359 -14.047 10.617 1 94.25 369 SER A O 1
ATOM 2869 N N . LYS A 1 370 ? -21.078 -16.125 10.836 1 95.19 370 LYS A N 1
ATOM 2870 C CA . LYS A 1 370 ? -21.031 -16.078 12.297 1 95.19 370 LYS A CA 1
ATOM 2871 C C . LYS A 1 370 ? -19.609 -15.922 12.805 1 95.19 370 LYS A C 1
ATOM 2873 O O . LYS A 1 370 ? -19.344 -15.102 13.68 1 95.19 370 LYS A O 1
ATOM 2878 N N . VAL A 1 371 ? -18.719 -16.703 12.195 1 96.06 371 VAL A N 1
ATOM 2879 C CA . VAL A 1 371 ? -17.328 -16.656 12.625 1 96.06 371 VAL A CA 1
ATOM 2880 C C . VAL A 1 371 ? -16.734 -15.289 12.312 1 96.06 371 VAL A C 1
ATOM 2882 O O . VAL A 1 371 ? -16.031 -14.703 13.148 1 96.06 371 VAL A O 1
ATOM 2885 N N . ILE A 1 372 ? -17.031 -14.773 11.133 1 94.56 372 ILE A N 1
ATOM 2886 C CA . ILE A 1 372 ? -16.484 -13.5 10.695 1 94.56 372 ILE A CA 1
ATOM 2887 C C . ILE A 1 372 ? -17 -12.375 11.586 1 94.56 372 ILE A C 1
ATOM 2889 O O . ILE A 1 372 ? -16.266 -11.453 11.93 1 94.56 372 ILE A O 1
ATOM 2893 N N . THR A 1 373 ? -18.25 -12.461 11.977 1 94.88 373 THR A N 1
ATOM 2894 C CA . THR A 1 373 ? -18.828 -11.445 12.852 1 94.88 373 THR A CA 1
ATOM 2895 C C . THR A 1 373 ? -18.109 -11.406 14.195 1 94.88 373 THR A C 1
ATOM 2897 O O . THR A 1 373 ? -17.828 -10.328 14.719 1 94.88 373 THR A O 1
ATOM 2900 N N . ILE A 1 374 ? -17.75 -12.547 14.758 1 95.25 374 ILE A N 1
ATOM 2901 C CA . ILE A 1 374 ? -17.047 -12.633 16.031 1 95.25 374 ILE A CA 1
ATOM 2902 C C . ILE A 1 374 ? -15.641 -12.047 15.875 1 95.25 374 ILE A C 1
ATOM 2904 O O . ILE A 1 374 ? -15.227 -11.195 16.672 1 95.25 374 ILE A O 1
ATOM 2908 N N . LEU A 1 375 ? -15 -12.523 14.82 1 95.69 375 LEU A N 1
ATOM 2909 C CA . LEU A 1 375 ? -13.609 -12.125 14.641 1 95.69 375 LEU A CA 1
ATOM 2910 C C . LEU A 1 375 ? -13.508 -10.641 14.312 1 95.69 375 LEU A C 1
ATOM 2912 O O . LEU A 1 375 ? -12.547 -9.977 14.719 1 95.69 375 LEU A O 1
ATOM 2916 N N . LYS A 1 376 ? -14.461 -10.133 13.586 1 94.38 376 LYS A N 1
ATOM 2917 C CA . LYS A 1 376 ? -14.469 -8.703 13.289 1 94.38 376 LYS A CA 1
ATOM 2918 C C . LYS A 1 376 ? -14.602 -7.871 14.555 1 94.38 376 LYS A C 1
ATOM 2920 O O . LYS A 1 376 ? -13.969 -6.816 14.688 1 94.38 376 LYS A O 1
ATOM 2925 N N . GLU A 1 377 ? -15.391 -8.305 15.469 1 93.12 377 GLU A N 1
ATOM 2926 C CA . GLU A 1 377 ? -15.562 -7.609 16.734 1 93.12 377 GLU A CA 1
ATOM 2927 C C . GLU A 1 377 ? -14.25 -7.578 17.531 1 93.12 377 GLU A C 1
ATOM 2929 O O . GLU A 1 377 ? -13.883 -6.539 18.078 1 93.12 377 GLU A O 1
ATOM 2934 N N . PHE A 1 378 ? -13.633 -8.68 17.5 1 93.25 378 PHE A N 1
ATOM 2935 C CA . PHE A 1 378 ? -12.414 -8.773 18.297 1 93.25 378 PHE A CA 1
ATOM 2936 C C . PHE A 1 378 ? -11.234 -8.156 17.562 1 93.25 378 PHE A C 1
ATOM 2938 O O . PHE A 1 378 ? -10.141 -8.023 18.125 1 93.25 378 PHE A O 1
ATOM 2945 N N . LYS A 1 379 ? -11.43 -7.852 16.266 1 93.19 379 LYS A N 1
ATOM 2946 C CA . LYS A 1 379 ? -10.383 -7.207 15.477 1 93.19 379 LYS A CA 1
ATOM 2947 C C . LYS A 1 379 ? -10.25 -5.73 15.844 1 93.19 379 LYS A C 1
ATOM 2949 O O . LYS A 1 379 ? -9.258 -5.086 15.492 1 93.19 379 LYS A O 1
ATOM 2954 N N . HIS A 1 380 ? -11.156 -5.203 16.609 1 89.62 380 HIS A N 1
ATOM 2955 C CA . HIS A 1 380 ? -11.008 -3.838 17.109 1 89.62 380 HIS A CA 1
ATOM 2956 C C . HIS A 1 380 ? -9.719 -3.68 17.906 1 89.62 380 HIS A C 1
ATOM 2958 O O . HIS A 1 380 ? -9.352 -4.566 18.688 1 89.62 380 HIS A O 1
ATOM 2964 N N . PRO A 1 381 ? -9.086 -2.65 17.719 1 86.38 381 PRO A N 1
ATOM 2965 C CA . PRO A 1 381 ? -7.742 -2.48 18.297 1 86.38 381 PRO A CA 1
ATOM 2966 C C . PRO A 1 381 ? -7.711 -2.713 19.797 1 86.38 381 PRO A C 1
ATOM 2968 O O . PRO A 1 381 ? -6.781 -3.342 20.312 1 86.38 381 PRO A O 1
ATOM 2971 N N . ASN A 1 382 ? -8.672 -2.191 20.547 1 86.25 382 ASN A N 1
ATOM 2972 C CA . ASN A 1 382 ? -8.695 -2.348 22 1 86.25 382 ASN A CA 1
ATOM 2973 C C . ASN A 1 382 ? -8.859 -3.811 22.406 1 86.25 382 ASN A C 1
ATOM 2975 O O . ASN A 1 382 ? -8.109 -4.316 23.25 1 86.25 382 ASN A O 1
ATOM 2979 N N . LEU A 1 383 ? -9.711 -4.453 21.719 1 88.88 383 LEU A N 1
ATOM 2980 C CA . LEU A 1 383 ? -10 -5.84 22.078 1 88.88 383 LEU A CA 1
ATOM 2981 C C . LEU A 1 383 ? -8.867 -6.758 21.641 1 88.88 383 LEU A C 1
ATOM 2983 O O . LEU A 1 383 ? -8.508 -7.699 22.344 1 88.88 383 LEU A O 1
ATOM 2987 N N . GLU A 1 384 ? -8.32 -6.539 20.453 1 90.69 384 GLU A N 1
ATOM 2988 C CA . GLU A 1 384 ? -7.234 -7.371 19.953 1 90.69 384 GLU A CA 1
ATOM 2989 C C . GLU A 1 384 ? -6 -7.262 20.844 1 90.69 384 GLU A C 1
ATOM 2991 O O . GLU A 1 384 ? -5.328 -8.258 21.109 1 90.69 384 GLU A O 1
ATOM 2996 N N . LYS A 1 385 ? -5.754 -6.082 21.297 1 87.81 385 LYS A N 1
ATOM 2997 C CA . LYS A 1 385 ? -4.609 -5.891 22.172 1 87.81 385 LYS A CA 1
ATOM 2998 C C . LYS A 1 385 ? -4.824 -6.582 23.516 1 87.81 385 LYS A C 1
ATOM 3000 O O . LYS A 1 385 ? -3.9 -7.188 24.062 1 87.81 385 LYS A O 1
ATOM 3005 N N . GLU A 1 386 ? -5.992 -6.402 24.062 1 88.19 386 GLU A N 1
ATOM 3006 C CA . GLU A 1 386 ? -6.309 -7.09 25.312 1 88.19 386 GLU A CA 1
ATOM 3007 C C . GLU A 1 386 ? -6.191 -8.602 25.156 1 88.19 386 GLU A C 1
ATOM 3009 O O . GLU A 1 386 ? -5.703 -9.289 26.062 1 88.19 386 GLU A O 1
ATOM 3014 N N . LEU A 1 387 ? -6.637 -9.031 24.047 1 91.88 387 LEU A N 1
ATOM 3015 C CA . LEU A 1 387 ? -6.543 -10.461 23.75 1 91.88 387 LEU A CA 1
ATOM 3016 C C . LEU A 1 387 ? -5.09 -10.914 23.734 1 91.88 387 LEU A C 1
ATOM 3018 O O . LEU A 1 387 ? -4.754 -11.961 24.297 1 91.88 387 LEU A O 1
ATOM 3022 N N . GLN A 1 388 ? -4.242 -10.18 23.172 1 89.44 388 GLN A N 1
ATOM 3023 C CA . GLN A 1 388 ? -2.824 -10.516 23.078 1 89.44 388 GLN A CA 1
ATOM 3024 C C . GLN A 1 388 ? -2.148 -10.43 24.438 1 89.44 388 GLN A C 1
ATOM 3026 O O . GLN A 1 388 ? -1.253 -11.219 24.75 1 89.44 388 GLN A O 1
ATOM 3031 N N . SER A 1 389 ? -2.543 -9.438 25.219 1 87.69 389 SER A N 1
ATOM 3032 C CA . SER A 1 389 ? -1.965 -9.266 26.547 1 87.69 389 SER A CA 1
ATOM 3033 C C . SER A 1 389 ? -2.275 -10.453 27.438 1 87.69 389 SER A C 1
ATOM 3035 O O . SER A 1 389 ? -1.497 -10.781 28.344 1 87.69 389 SER A O 1
ATOM 3037 N N . GLN A 1 390 ? -3.389 -11.094 27.172 1 89.44 390 GLN A N 1
ATOM 3038 C CA . GLN A 1 390 ? -3.793 -12.242 27.969 1 89.44 390 GLN A CA 1
ATOM 3039 C C . GLN A 1 390 ? -3.213 -13.539 27.406 1 89.44 390 GLN A C 1
ATOM 3041 O O . GLN A 1 390 ? -3.48 -14.625 27.922 1 89.44 390 GLN A O 1
ATOM 3046 N N . GLY A 1 391 ? -2.492 -13.414 26.281 1 90.12 391 GLY A N 1
ATOM 3047 C CA . GLY A 1 391 ? -1.822 -14.586 25.719 1 90.12 391 GLY A CA 1
ATOM 3048 C C . GLY A 1 391 ? -2.424 -15.062 24.422 1 90.12 391 GLY A C 1
ATOM 3049 O O . GLY A 1 391 ? -2.004 -16.078 23.875 1 90.12 391 GLY A O 1
ATOM 3050 N N . GLY A 1 392 ? -3.383 -14.383 24 1 92.38 392 GLY A N 1
ATOM 3051 C CA . GLY A 1 392 ? -3.982 -14.75 22.734 1 92.38 392 GLY A CA 1
ATOM 3052 C C . GLY A 1 392 ? -3.146 -14.336 21.531 1 92.38 392 GLY A C 1
ATOM 3053 O O . GLY A 1 392 ? -2.084 -13.734 21.703 1 92.38 392 GLY A O 1
ATOM 3054 N N . SER A 1 393 ? -3.605 -14.805 20.359 1 91.44 393 SER A N 1
ATOM 3055 C CA . SER A 1 393 ? -2.922 -14.477 19.109 1 91.44 393 SER A CA 1
ATOM 3056 C C . SER A 1 393 ? -3.672 -13.398 18.344 1 91.44 393 SER A C 1
ATOM 3058 O O . SER A 1 393 ? -4.836 -13.117 18.625 1 91.44 393 SER A O 1
ATOM 3060 N N . LYS A 1 394 ? -2.977 -12.844 17.422 1 90.56 394 LYS A N 1
ATOM 3061 C CA . LYS A 1 394 ? -3.58 -11.828 16.562 1 90.56 394 LYS A CA 1
ATOM 3062 C C . LYS A 1 394 ? -4.723 -12.422 15.734 1 90.56 394 LYS A C 1
ATOM 3064 O O . LYS A 1 394 ? -4.645 -13.562 15.281 1 90.56 394 LYS A O 1
ATOM 3069 N N . ILE A 1 395 ? -5.688 -11.602 15.484 1 93.5 395 ILE A N 1
ATOM 3070 C CA . ILE A 1 395 ? -6.887 -12.047 14.781 1 93.5 395 ILE A CA 1
ATOM 3071 C C . ILE A 1 395 ? -6.609 -12.102 13.281 1 93.5 395 ILE A C 1
ATOM 3073 O O . ILE A 1 395 ? -6.035 -11.172 12.711 1 93.5 395 ILE A O 1
ATOM 3077 N N . LYS A 1 396 ? -6.961 -13.188 12.695 1 91.81 396 LYS A N 1
ATOM 3078 C CA . LYS A 1 396 ? -6.836 -13.383 11.258 1 91.81 396 LYS A CA 1
ATOM 3079 C C . LYS A 1 396 ? -8.203 -13.422 10.586 1 91.81 396 LYS A C 1
ATOM 3081 O O . LYS A 1 396 ? -9 -14.336 10.82 1 91.81 396 LYS A O 1
ATOM 3086 N N . LEU A 1 397 ? -8.461 -12.477 9.727 1 92.62 397 LEU A N 1
ATOM 3087 C CA . LEU A 1 397 ? -9.727 -12.438 9 1 92.62 397 LEU A CA 1
ATOM 3088 C C . LEU A 1 397 ? -9.602 -13.141 7.652 1 92.62 397 LEU A C 1
ATOM 3090 O O . LEU A 1 397 ? -8.523 -13.164 7.055 1 92.62 397 LEU A O 1
ATOM 3094 N N . ALA A 1 398 ? -10.703 -13.719 7.27 1 91.81 398 ALA A N 1
ATOM 3095 C CA . ALA A 1 398 ? -10.734 -14.438 6 1 91.81 398 ALA A CA 1
ATOM 3096 C C . ALA A 1 398 ? -10.742 -13.469 4.82 1 91.81 398 ALA A C 1
ATOM 3098 O O . ALA A 1 398 ? -11.273 -12.359 4.93 1 91.81 398 ALA A O 1
ATOM 3099 N N . VAL A 1 399 ? -10.07 -13.836 3.764 1 87.06 399 VAL A N 1
ATOM 3100 C CA . VAL A 1 399 ? -10.055 -13.078 2.516 1 87.06 399 VAL A CA 1
ATOM 3101 C C . VAL A 1 399 ? -11.07 -13.672 1.543 1 87.06 399 VAL A C 1
ATOM 3103 O O . VAL A 1 399 ? -11.109 -14.883 1.332 1 87.06 399 VAL A O 1
ATOM 3106 N N . ASP A 1 400 ? -11.664 -12.758 0.973 1 81 400 ASP A N 1
ATOM 3107 C CA . ASP A 1 400 ? -12.719 -13.195 0.063 1 81 400 ASP A CA 1
ATOM 3108 C C . ASP A 1 400 ? -12.133 -13.961 -1.122 1 81 400 ASP A C 1
ATOM 3110 O O . ASP A 1 400 ? -11.055 -13.625 -1.615 1 81 400 ASP A O 1
ATOM 3114 N N . THR A 1 401 ? -12.5 -15.008 -1.565 1 78.38 401 THR A N 1
ATOM 31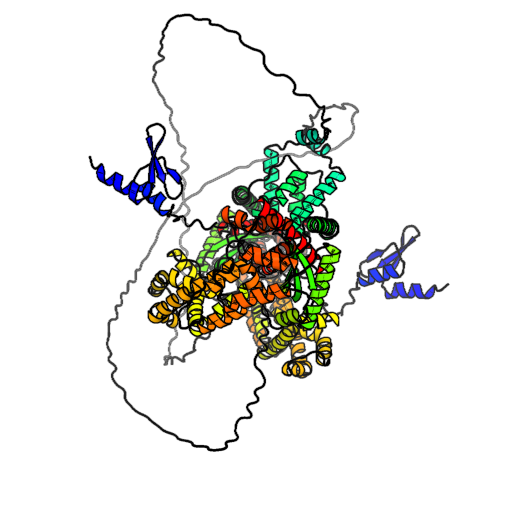15 C CA . THR A 1 401 ? -12.188 -15.812 -2.74 1 78.38 401 THR A CA 1
ATOM 3116 C C . THR A 1 401 ? -11.07 -16.812 -2.432 1 78.38 401 THR A C 1
ATOM 3118 O O . THR A 1 401 ? -10.75 -17.656 -3.258 1 78.38 401 THR A O 1
ATOM 3121 N N . ARG A 1 402 ? -10.398 -16.594 -1.234 1 84.25 402 ARG A N 1
ATOM 3122 C CA . ARG A 1 402 ? -9.398 -17.562 -0.801 1 84.25 402 ARG A CA 1
ATOM 3123 C C . ARG A 1 402 ? -9.922 -18.406 0.354 1 84.25 402 ARG A C 1
ATOM 3125 O O . ARG A 1 402 ? -9.758 -18.047 1.521 1 84.25 402 ARG A O 1
ATOM 3132 N N . TRP A 1 403 ? -10.234 -19.484 0.104 1 86.56 403 TRP A N 1
ATOM 3133 C CA . TRP A 1 403 ? -11.078 -20.219 1.036 1 86.56 403 TRP A CA 1
ATOM 3134 C C . TRP A 1 403 ? -10.227 -20.922 2.09 1 86.56 403 TRP A C 1
ATOM 3136 O O . TRP A 1 403 ? -10.742 -21.344 3.129 1 86.56 403 TRP A O 1
ATOM 3146 N N . CYS A 1 404 ? -8.906 -21.094 1.836 1 90.38 404 CYS A N 1
ATOM 3147 C CA . CYS A 1 404 ? -8.039 -21.641 2.879 1 90.38 404 CYS A CA 1
ATOM 3148 C C . CYS A 1 404 ? -7.926 -20.672 4.047 1 90.38 404 CYS A C 1
ATOM 3150 O O . CYS A 1 404 ? -7.656 -21.078 5.176 1 90.38 404 CYS A O 1
ATOM 3152 N N . THR A 1 405 ? -8.266 -19.453 3.768 1 91.69 405 THR A N 1
ATOM 3153 C CA . THR A 1 405 ? -8.164 -18.453 4.82 1 91.69 405 THR A CA 1
ATOM 3154 C C . THR A 1 405 ? -9.344 -18.562 5.781 1 91.69 405 THR A C 1
ATOM 3156 O O . THR A 1 405 ? -9.258 -18.125 6.934 1 91.69 405 THR A O 1
ATOM 3159 N N . TYR A 1 406 ? -10.398 -19.078 5.281 1 93.5 406 TYR A N 1
ATOM 3160 C CA . TYR A 1 406 ? -11.523 -19.312 6.172 1 93.5 406 TYR A CA 1
ATOM 3161 C C . TYR A 1 406 ? -11.188 -20.375 7.215 1 93.5 406 TYR A C 1
ATOM 3163 O O . TYR A 1 406 ? -11.484 -20.203 8.398 1 93.5 406 TYR A O 1
ATOM 3171 N N . ARG A 1 407 ? -10.562 -21.406 6.727 1 93.25 407 ARG A N 1
ATOM 3172 C CA . ARG A 1 407 ? -10.086 -22.422 7.664 1 93.25 407 ARG A CA 1
ATOM 3173 C C . ARG A 1 407 ? -9.141 -21.812 8.695 1 93.25 407 ARG A C 1
ATOM 3175 O O . ARG A 1 407 ? -9.234 -22.125 9.883 1 93.25 407 ARG A O 1
ATOM 3182 N N . ASP A 1 408 ? -8.281 -20.938 8.281 1 94.69 408 ASP A N 1
ATOM 3183 C CA . ASP A 1 408 ? -7.348 -20.281 9.188 1 94.69 408 ASP A CA 1
ATOM 3184 C C . ASP A 1 408 ? -8.094 -19.406 10.195 1 94.69 408 ASP A C 1
ATOM 3186 O O . ASP A 1 408 ? -7.719 -19.344 11.367 1 94.69 408 ASP A O 1
ATOM 3190 N N . SER A 1 409 ? -9.062 -18.734 9.68 1 96 409 SER A N 1
ATOM 3191 C CA . SER A 1 409 ? -9.875 -17.891 10.562 1 96 409 SER A CA 1
ATOM 3192 C C . SER A 1 409 ? -10.609 -18.75 11.594 1 96 409 SER A C 1
ATOM 3194 O O . SER A 1 409 ? -10.719 -18.359 12.758 1 96 409 SER A O 1
ATOM 3196 N N . PHE A 1 410 ? -11.117 -19.906 11.18 1 96.75 410 PHE A N 1
ATOM 3197 C CA . PHE A 1 410 ? -11.781 -20.828 12.102 1 96.75 410 PHE A CA 1
ATOM 3198 C C . PHE A 1 410 ? -10.812 -21.328 13.164 1 96.75 410 PHE A C 1
ATOM 3200 O O . PHE A 1 410 ? -11.148 -21.359 14.352 1 96.75 410 PHE A O 1
ATOM 3207 N N . SER A 1 411 ? -9.656 -21.641 12.711 1 96.06 411 SER A N 1
ATOM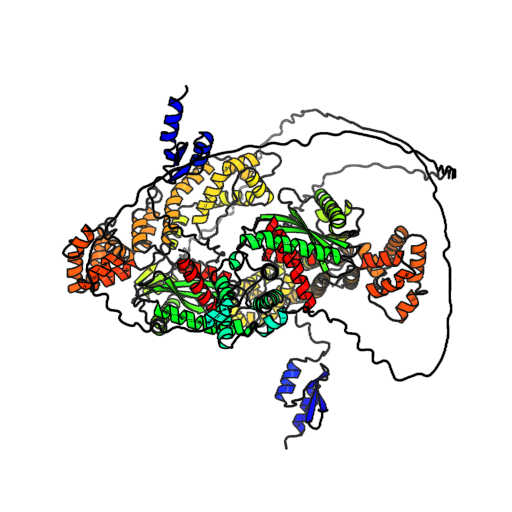 3208 C CA . SER A 1 411 ? -8.625 -22.094 13.641 1 96.06 411 SER A CA 1
ATOM 3209 C C . SER A 1 411 ? -8.234 -20.984 14.617 1 96.06 411 SER A C 1
ATOM 3211 O O . SER A 1 411 ? -7.969 -21.25 15.789 1 96.06 411 SER A O 1
ATOM 3213 N N . CYS A 1 412 ? -8.203 -19.797 14.055 1 96.19 412 CYS A N 1
ATOM 3214 C CA . CYS A 1 412 ? -7.895 -18.641 14.891 1 96.19 412 CYS A CA 1
ATOM 3215 C C . CYS A 1 412 ? -8.938 -18.469 15.992 1 96.19 412 CYS A C 1
ATOM 3217 O O . CYS A 1 412 ? -8.594 -18.188 17.141 1 96.19 412 CYS A O 1
ATOM 3219 N N . LEU A 1 413 ? -10.172 -18.688 15.672 1 96.88 413 LEU A N 1
ATOM 3220 C CA . LEU A 1 413 ? -11.25 -18.578 16.641 1 96.88 413 LEU A CA 1
ATOM 3221 C C . LEU A 1 413 ? -11.094 -19.609 17.75 1 96.88 413 LEU A C 1
ATOM 3223 O O . LEU A 1 413 ? -11.188 -19.281 18.938 1 96.88 413 LEU A O 1
ATOM 3227 N N . ILE A 1 414 ? -10.766 -20.828 17.406 1 96.56 414 ILE A N 1
ATOM 3228 C CA . ILE A 1 414 ? -10.656 -21.906 18.375 1 96.56 414 ILE A CA 1
ATOM 3229 C C . ILE A 1 414 ? -9.438 -21.688 19.266 1 96.56 414 ILE A C 1
ATOM 3231 O O . ILE A 1 414 ? -9.492 -21.906 20.484 1 96.56 414 ILE A O 1
ATOM 3235 N N . LYS A 1 415 ? -8.391 -21.266 18.688 1 95.69 415 LYS A N 1
ATOM 3236 C CA . LYS A 1 415 ? -7.164 -21.016 19.438 1 95.69 415 LYS A CA 1
ATOM 3237 C C . LYS A 1 415 ? -7.371 -19.906 20.469 1 95.69 415 LYS A C 1
ATOM 3239 O O . LYS A 1 415 ? -6.848 -19.984 21.578 1 95.69 415 LYS A O 1
ATOM 3244 N N . ASN A 1 416 ? -8.148 -18.906 20.094 1 96.5 416 ASN A N 1
ATOM 3245 C CA . ASN A 1 416 ? -8.352 -17.75 20.953 1 96.5 416 ASN A CA 1
ATOM 3246 C C . ASN A 1 416 ? -9.609 -17.891 21.812 1 96.5 416 ASN A C 1
ATOM 3248 O O . ASN A 1 416 ? -9.922 -17.016 22.609 1 96.5 416 ASN A O 1
ATOM 3252 N N . LEU A 1 417 ? -10.281 -19.016 21.703 1 95.62 417 LEU A N 1
ATOM 3253 C CA . LEU A 1 417 ? -11.602 -19.172 22.312 1 95.62 417 LEU A CA 1
ATOM 3254 C C . LEU A 1 417 ? -11.539 -19.016 23.828 1 95.62 417 LEU A C 1
ATOM 3256 O O . LEU A 1 417 ? -12.359 -18.312 24.406 1 95.62 417 LEU A O 1
ATOM 3260 N N . LYS A 1 418 ? -10.578 -19.578 24.438 1 94.06 418 LYS A N 1
ATOM 3261 C CA . LYS A 1 418 ? -10.445 -19.516 25.891 1 94.06 418 LYS A CA 1
ATOM 3262 C C . LYS A 1 418 ? -10.266 -18.078 26.359 1 94.06 418 LYS A C 1
ATOM 3264 O O . LYS A 1 418 ? -10.867 -17.656 27.344 1 94.06 418 LYS A O 1
ATOM 3269 N N . PHE A 1 419 ? -9.477 -17.375 25.656 1 94.44 419 PHE A N 1
ATOM 3270 C CA . PHE A 1 419 ? -9.18 -15.992 26.016 1 94.44 419 PHE A CA 1
ATOM 3271 C C . PHE A 1 419 ? -10.367 -15.086 25.703 1 94.44 419 PHE A C 1
ATOM 3273 O O . PHE A 1 419 ? -10.641 -14.141 26.453 1 94.44 419 PHE A O 1
ATOM 3280 N N . MET A 1 420 ? -11.086 -15.375 24.641 1 94.69 420 MET A N 1
ATOM 3281 C CA . MET A 1 420 ? -12.266 -14.586 24.266 1 94.69 420 MET A CA 1
ATOM 3282 C C . MET A 1 420 ? -13.375 -14.758 25.297 1 94.69 420 MET A C 1
ATOM 3284 O O . MET A 1 420 ? -14.055 -13.797 25.641 1 94.69 420 MET A O 1
ATOM 3288 N N . LYS A 1 421 ? -13.531 -15.961 25.766 1 92.81 421 LYS A N 1
ATOM 3289 C CA . LYS A 1 421 ? -14.523 -16.234 26.797 1 92.81 421 LYS A CA 1
ATOM 3290 C C . LYS A 1 421 ? -14.188 -15.492 28.094 1 92.81 421 LYS A C 1
ATOM 3292 O O . LYS A 1 421 ? -15.07 -14.961 28.766 1 92.81 421 LYS A O 1
ATOM 3297 N N . LYS A 1 422 ? -12.898 -15.469 28.375 1 91.69 422 LYS A N 1
ATOM 3298 C CA . LYS A 1 422 ? -12.461 -14.758 29.578 1 91.69 422 LYS A CA 1
ATOM 3299 C C . LYS A 1 422 ? -12.758 -13.266 29.469 1 91.69 422 LYS A C 1
ATOM 3301 O O . LYS A 1 422 ? -13.242 -12.656 30.422 1 91.69 422 LYS A O 1
ATOM 3306 N N . LEU A 1 423 ? -12.5 -12.75 28.328 1 91.06 423 LEU A N 1
ATOM 3307 C CA . LEU A 1 423 ? -12.734 -11.328 28.109 1 91.06 423 LEU A CA 1
ATOM 3308 C C . LEU A 1 423 ? -14.227 -11.016 28.156 1 91.06 423 LEU A C 1
ATOM 3310 O O . LEU A 1 423 ? -14.633 -9.953 28.641 1 91.06 423 LEU A O 1
ATOM 3314 N N . ALA A 1 424 ? -15 -11.875 27.625 1 88.88 424 ALA A N 1
ATOM 3315 C CA . ALA A 1 424 ? -16.438 -11.688 27.609 1 88.88 424 ALA A CA 1
ATOM 3316 C C . ALA A 1 424 ? -17.016 -11.719 29.031 1 88.88 424 ALA A C 1
ATOM 3318 O O . ALA A 1 424 ? -18.031 -11.086 29.312 1 88.88 424 ALA A O 1
ATOM 3319 N N . ALA A 1 425 ? -16.344 -12.391 29.844 1 85.94 425 ALA A N 1
ATOM 3320 C CA . ALA A 1 425 ? -16.797 -12.523 31.219 1 85.94 425 ALA A CA 1
ATOM 3321 C C . ALA A 1 425 ? -16.406 -11.289 32.031 1 85.94 425 ALA A C 1
ATOM 3323 O O . ALA A 1 425 ? -17.016 -11.008 33.062 1 85.94 425 ALA A O 1
ATOM 3324 N N . GLU A 1 426 ? -15.391 -10.609 31.531 1 83.12 426 GLU A N 1
ATOM 3325 C CA . GLU A 1 426 ? -14.961 -9.414 32.25 1 83.12 426 GLU A CA 1
ATOM 3326 C C . GLU A 1 426 ? -15.961 -8.273 32.062 1 83.12 426 GLU A C 1
ATOM 3328 O O . GLU A 1 426 ? -16.438 -8.023 30.969 1 83.12 426 GLU A O 1
ATOM 3333 N N . GLU A 1 427 ? -16.375 -7.66 33.031 1 70.31 427 GLU A N 1
ATOM 3334 C CA . GLU A 1 427 ? -17.391 -6.613 33.062 1 70.31 427 GLU A CA 1
ATOM 3335 C C . GLU A 1 427 ? -16.875 -5.328 32.406 1 70.31 427 GLU A C 1
ATOM 3337 O O . GLU A 1 427 ? -17.672 -4.52 31.922 1 70.31 427 GLU A O 1
ATOM 3342 N N . THR A 1 428 ? -15.609 -5.203 32.312 1 74.25 428 THR A N 1
ATOM 3343 C CA . THR A 1 428 ? -15.062 -3.934 31.844 1 74.25 428 THR A CA 1
ATOM 3344 C C . THR A 1 428 ? -15.172 -3.82 30.328 1 74.25 428 THR A C 1
ATOM 3346 O O . THR A 1 428 ? -15.172 -2.715 29.781 1 74.25 428 THR A O 1
ATOM 3349 N N . ILE A 1 429 ? -15.383 -4.996 29.719 1 78 429 ILE A N 1
ATOM 3350 C CA . ILE A 1 429 ? -15.391 -4.988 28.25 1 78 429 ILE A CA 1
ATOM 3351 C C . ILE A 1 429 ? -16.812 -5.176 27.75 1 78 429 ILE A C 1
ATOM 3353 O O . ILE A 1 429 ? -17.516 -6.109 28.156 1 78 429 ILE A O 1
ATOM 3357 N N . LYS A 1 430 ? -17.219 -4.223 26.953 1 80.12 430 LYS A N 1
ATOM 3358 C CA . LYS A 1 430 ? -18.562 -4.277 26.391 1 80.12 430 LYS A CA 1
ATOM 3359 C C . LYS A 1 430 ? -18.578 -4.996 25.047 1 80.12 430 LYS A C 1
ATOM 3361 O O . LYS A 1 430 ? -17.969 -4.523 24.078 1 80.12 430 LYS A O 1
ATOM 3366 N N . LEU A 1 431 ? -19.188 -6.172 25.047 1 87.75 431 LEU A N 1
ATOM 3367 C CA . LEU A 1 431 ? -19.359 -6.934 23.812 1 87.75 431 LEU A CA 1
ATOM 3368 C C . LEU A 1 431 ? -20.844 -7.074 23.469 1 87.75 431 LEU A C 1
ATOM 3370 O O . LEU A 1 431 ? -21.688 -7.043 24.359 1 87.75 431 LEU A O 1
ATOM 3374 N N . LYS A 1 432 ? -21.125 -7.117 22.203 1 88.88 432 LYS A N 1
ATOM 3375 C CA . LYS A 1 432 ? -22.484 -7.355 21.75 1 88.88 432 LYS A CA 1
ATOM 3376 C C . LYS A 1 432 ? -23.016 -8.68 22.281 1 88.88 432 LYS A C 1
ATOM 3378 O O . LYS A 1 432 ? -22.281 -9.664 22.359 1 88.88 432 LYS A O 1
ATOM 3383 N N . GLN A 1 433 ? -24.234 -8.758 22.641 1 89.06 433 GLN A N 1
ATOM 3384 C CA . GLN A 1 433 ? -24.859 -9.938 23.234 1 89.06 433 GLN A CA 1
ATOM 3385 C C . GLN A 1 433 ? -24.844 -11.117 22.266 1 89.06 433 GLN A C 1
ATOM 3387 O O . GLN A 1 433 ? -24.672 -12.266 22.672 1 89.06 433 GLN A O 1
ATOM 3392 N N . GLU A 1 434 ? -25 -10.734 21 1 91.5 434 GLU A N 1
ATOM 3393 C CA . GLU A 1 434 ? -24.984 -11.781 19.984 1 91.5 434 GLU A CA 1
ATOM 3394 C C . GLU A 1 434 ? -23.656 -12.523 19.969 1 91.5 434 GLU A C 1
ATOM 3396 O O . GLU A 1 434 ? -23.625 -13.742 19.781 1 91.5 434 GLU A O 1
ATOM 3401 N N . ILE A 1 435 ? -22.625 -11.875 20.219 1 93.44 435 ILE A N 1
ATOM 3402 C CA . ILE A 1 435 ? -21.281 -12.43 20.172 1 93.44 435 ILE A CA 1
ATOM 3403 C C . ILE A 1 435 ? -21.047 -13.297 21.406 1 93.44 435 ILE A C 1
ATOM 3405 O O . ILE A 1 435 ? -20.469 -14.391 21.312 1 93.44 435 ILE A O 1
ATOM 3409 N N . ILE A 1 436 ? -21.578 -12.852 22.578 1 91.69 436 ILE A N 1
ATOM 3410 C CA . ILE A 1 436 ? -21.422 -13.609 23.812 1 91.69 436 ILE A CA 1
ATOM 3411 C C . ILE A 1 436 ? -22.188 -14.93 23.703 1 91.69 436 ILE A C 1
ATOM 3413 O O . ILE A 1 436 ? -21.672 -15.977 24.094 1 91.69 436 ILE A O 1
ATOM 3417 N N . GLN A 1 437 ? -23.281 -14.859 23.047 1 92.81 437 GLN A N 1
ATOM 3418 C CA . GLN A 1 437 ? -24.078 -16.062 22.891 1 92.81 437 GLN A CA 1
ATOM 3419 C C . GLN A 1 437 ? -23.375 -17.078 22 1 92.81 437 GLN A C 1
ATOM 3421 O O . GLN A 1 437 ? -23.391 -18.281 22.281 1 92.81 437 GLN A O 1
ATOM 3426 N N . LEU A 1 438 ? -22.766 -16.609 21 1 94.19 438 LEU A N 1
ATOM 3427 C CA . LEU A 1 438 ? -22.078 -17.484 20.078 1 94.19 438 LEU A CA 1
ATOM 3428 C C . LEU A 1 438 ? -20.844 -18.094 20.719 1 94.19 438 LEU A C 1
ATOM 3430 O O . LEU A 1 438 ? -20.531 -19.266 20.484 1 94.19 438 LEU A O 1
ATOM 3434 N N . LEU A 1 439 ? -20.141 -17.391 21.531 1 93.75 439 LEU A N 1
ATOM 3435 C CA . LEU A 1 439 ? -18.922 -17.844 22.172 1 93.75 439 LEU A CA 1
ATOM 3436 C C . LEU A 1 439 ? -19.203 -18.984 23.141 1 93.75 439 LEU A C 1
ATOM 3438 O O . LEU A 1 439 ? -18.344 -19.859 23.344 1 93.75 439 LEU A O 1
ATOM 3442 N N . PHE A 1 440 ? -20.391 -18.953 23.719 1 93.38 440 PHE A N 1
ATOM 3443 C CA . PHE A 1 440 ? -20.703 -19.969 24.719 1 93.38 440 PHE A CA 1
ATOM 3444 C C . PHE A 1 440 ? -21.641 -21.031 24.156 1 93.38 440 PHE A C 1
ATOM 3446 O O . PHE A 1 440 ? -22.156 -21.859 24.891 1 93.38 440 PHE A O 1
ATOM 3453 N N . ASP A 1 441 ? -21.875 -21 22.844 1 94.06 441 ASP A N 1
ATOM 3454 C CA . ASP A 1 441 ? -22.656 -22.031 22.156 1 94.06 441 ASP A CA 1
ATOM 3455 C C . ASP A 1 441 ? -21.797 -23.234 21.797 1 94.06 441 ASP A C 1
ATOM 3457 O O . ASP A 1 441 ? -21.078 -23.203 20.797 1 94.06 441 ASP A O 1
ATOM 3461 N N . ASP A 1 442 ? -21.953 -24.328 22.422 1 94 442 ASP A N 1
ATOM 3462 C CA . ASP A 1 442 ? -21.109 -25.516 22.234 1 94 442 ASP A CA 1
ATOM 3463 C C . ASP A 1 442 ? -21.391 -26.172 20.891 1 94 442 ASP A C 1
ATOM 3465 O O . ASP A 1 442 ? -20.484 -26.75 20.281 1 94 442 ASP A O 1
ATOM 3469 N N . GLU A 1 443 ? -22.578 -26.094 20.438 1 93.94 443 GLU A N 1
ATOM 3470 C CA . GLU A 1 443 ? -22.906 -26.672 19.125 1 93.94 443 GLU A CA 1
ATOM 3471 C C . GLU A 1 443 ? -22.203 -25.922 18 1 93.94 443 GLU A C 1
ATOM 3473 O O . GLU A 1 443 ? -21.703 -26.531 17.062 1 93.94 443 GLU A O 1
ATOM 3478 N N . PHE A 1 444 ? -22.266 -24.656 18.219 1 95.06 444 PHE A N 1
ATOM 3479 C CA . PHE A 1 444 ? -21.594 -23.797 17.234 1 95.06 444 PHE A CA 1
ATOM 3480 C C . PHE A 1 444 ? -20.094 -24.062 17.219 1 95.06 444 PHE A C 1
ATOM 3482 O O . PHE A 1 444 ? -19.516 -24.219 16.141 1 95.06 444 PHE A O 1
ATOM 3489 N N . ILE A 1 445 ? -19.484 -24.234 18.312 1 96.38 445 ILE A N 1
ATOM 3490 C CA . ILE A 1 445 ? -18.047 -24.453 18.422 1 96.38 445 ILE A CA 1
ATOM 3491 C C . ILE A 1 445 ? -17.672 -25.828 17.875 1 96.38 445 ILE A C 1
ATOM 3493 O O . ILE A 1 445 ? -16.641 -25.969 17.203 1 96.38 445 ILE A O 1
ATOM 3497 N N . ASP A 1 446 ? -18.469 -26.766 18.125 1 96 446 ASP A N 1
ATOM 3498 C CA . ASP A 1 446 ? -18.203 -28.109 17.609 1 96 446 ASP A CA 1
ATOM 3499 C C . ASP A 1 446 ? -18.312 -28.141 16.078 1 96 446 ASP A C 1
ATOM 3501 O O . ASP A 1 446 ? -17.547 -28.859 15.43 1 96 446 ASP A O 1
ATOM 3505 N N . GLU A 1 447 ? -19.234 -27.438 15.633 1 95.69 447 GLU A N 1
ATOM 3506 C CA . GLU A 1 447 ? -19.359 -27.344 14.18 1 95.69 447 GLU A CA 1
ATOM 3507 C C . GLU A 1 447 ? -18.125 -26.703 13.555 1 95.69 447 GLU A C 1
ATOM 3509 O O . GLU A 1 447 ? -17.672 -27.141 12.492 1 95.69 447 GLU A O 1
ATOM 3514 N N . VAL A 1 448 ? -17.641 -25.703 14.242 1 96.88 448 VAL A N 1
ATOM 3515 C CA . VAL A 1 448 ? -16.438 -25.031 13.758 1 96.88 448 VAL A CA 1
ATOM 3516 C C . VAL A 1 448 ? -15.266 -26.016 13.773 1 96.88 448 VAL A C 1
ATOM 3518 O O . VAL A 1 448 ? -14.523 -26.109 12.797 1 96.88 448 VAL A O 1
ATOM 3521 N N . LYS A 1 449 ? -15.133 -26.781 14.789 1 96.38 449 LYS A N 1
ATOM 3522 C CA . LYS A 1 449 ? -14.047 -27.75 14.922 1 96.38 449 LYS A CA 1
ATOM 3523 C C . LYS A 1 449 ? -14.148 -28.844 13.852 1 96.38 449 LYS A C 1
ATOM 3525 O O . LYS A 1 449 ? -13.141 -29.203 13.242 1 96.38 449 LYS A O 1
ATOM 3530 N N . THR A 1 450 ? -15.336 -29.266 13.625 1 95.19 450 THR A N 1
ATOM 3531 C CA . THR A 1 450 ? -15.555 -30.297 12.625 1 95.19 450 THR A CA 1
ATOM 3532 C C . THR A 1 450 ? -15.211 -29.781 11.234 1 95.19 450 THR A C 1
ATOM 3534 O O . THR A 1 450 ? -14.625 -30.516 10.422 1 95.19 450 THR A O 1
ATOM 3537 N N . THR A 1 451 ? -15.586 -28.562 11.016 1 95.31 451 THR A N 1
ATOM 3538 C CA . THR A 1 451 ? -15.305 -27.984 9.703 1 95.31 451 THR A CA 1
ATOM 3539 C C . THR A 1 451 ? -13.805 -27.828 9.5 1 95.31 451 THR A C 1
ATOM 3541 O O . THR A 1 451 ? -13.305 -27.984 8.383 1 95.31 451 THR A O 1
ATOM 3544 N N . ILE A 1 452 ? -13.07 -27.516 10.562 1 96 452 ILE A N 1
ATOM 3545 C CA . ILE A 1 452 ? -11.625 -27.406 10.484 1 96 452 ILE A CA 1
ATOM 3546 C C . ILE A 1 452 ? -11.023 -28.75 10.109 1 96 452 ILE A C 1
ATOM 3548 O O . ILE A 1 452 ? -10.156 -28.844 9.242 1 96 452 ILE A O 1
ATOM 3552 N N . GLU A 1 453 ? -11.516 -29.75 10.695 1 95.25 453 GLU A N 1
ATOM 3553 C CA . GLU A 1 453 ? -11.008 -31.094 10.453 1 95.25 453 GLU A CA 1
ATOM 3554 C C . GLU A 1 453 ? -11.25 -31.531 9.016 1 95.25 453 GLU A C 1
ATOM 3556 O O . GLU A 1 453 ? -10.383 -32.156 8.391 1 95.25 453 GLU A O 1
ATOM 3561 N N . VAL A 1 454 ? -12.375 -31.188 8.531 1 95.06 454 VAL A N 1
ATOM 3562 C CA . VAL A 1 454 ? -12.734 -31.578 7.168 1 95.06 454 VAL A CA 1
ATOM 3563 C C . VAL A 1 454 ? -11.945 -30.734 6.164 1 95.06 454 VAL A C 1
ATOM 3565 O O . VAL A 1 454 ? -11.555 -31.234 5.105 1 95.06 454 VAL A O 1
ATOM 3568 N N . SER A 1 455 ? -11.68 -29.5 6.5 1 95.19 455 SER A N 1
ATOM 3569 C CA . SER A 1 455 ? -11.047 -28.578 5.566 1 95.19 455 SER A CA 1
ATOM 3570 C C . SER A 1 455 ? -9.531 -28.719 5.582 1 95.19 455 SER A C 1
ATOM 3572 O O . SER A 1 455 ? -8.852 -28.375 4.613 1 95.19 455 SER A O 1
ATOM 3574 N N . ASN A 1 456 ? -8.938 -29.266 6.566 1 95.69 456 ASN A N 1
ATOM 3575 C CA . ASN A 1 456 ? -7.492 -29.344 6.746 1 95.69 456 ASN A CA 1
ATOM 3576 C C . ASN A 1 456 ? -6.828 -30.109 5.609 1 95.69 456 ASN A C 1
ATOM 3578 O O . ASN A 1 456 ? -5.875 -29.625 4.996 1 95.69 456 ASN A O 1
ATOM 3582 N N . PRO A 1 457 ? -7.352 -31.266 5.305 1 96.19 457 PRO A N 1
ATOM 3583 C CA . PRO A 1 457 ? -6.707 -32 4.215 1 96.19 457 PRO A CA 1
ATOM 3584 C C . PRO A 1 457 ? -6.793 -31.266 2.875 1 96.19 457 PRO A C 1
ATOM 3586 O O . PRO A 1 457 ? -5.867 -31.344 2.064 1 96.19 457 PRO A O 1
ATOM 3589 N N . VAL A 1 458 ? -7.844 -30.578 2.688 1 96.81 458 VAL A N 1
ATOM 3590 C CA . VAL A 1 458 ? -8.031 -29.859 1.437 1 96.81 458 VAL A CA 1
ATOM 3591 C C . VAL A 1 458 ? -7.055 -28.672 1.376 1 96.81 458 VAL A C 1
ATOM 3593 O O . VAL A 1 458 ? -6.434 -28.438 0.34 1 96.81 458 VAL A O 1
ATOM 3596 N N . CYS A 1 459 ? -6.91 -28 2.484 1 96.31 459 CYS A N 1
ATOM 3597 C CA . CYS A 1 459 ? -5.977 -26.875 2.531 1 96.31 459 CYS A CA 1
ATOM 3598 C C . CYS A 1 459 ? -4.539 -27.359 2.361 1 96.31 459 CYS A C 1
ATOM 3600 O O . CYS A 1 459 ? -3.727 -26.672 1.737 1 96.31 459 CYS A O 1
ATOM 3602 N N . LYS A 1 460 ? -4.289 -28.453 2.883 1 96.19 460 LYS A N 1
ATOM 3603 C CA . LYS A 1 460 ? -2.965 -29.031 2.691 1 96.19 460 LYS A CA 1
ATOM 3604 C C . LYS A 1 460 ? -2.707 -29.344 1.22 1 96.19 460 LYS A C 1
ATOM 3606 O O . LYS A 1 460 ? -1.623 -29.062 0.703 1 96.19 460 LYS A O 1
ATOM 3611 N N . LEU A 1 461 ? -3.711 -29.938 0.601 1 96.94 461 LEU A N 1
ATOM 3612 C CA . LEU A 1 461 ? -3.613 -30.219 -0.826 1 96.94 461 LEU A CA 1
ATOM 3613 C C . LEU A 1 461 ? -3.342 -28.953 -1.62 1 96.94 461 LEU A C 1
ATOM 3615 O O . LEU A 1 461 ? -2.457 -28.922 -2.477 1 96.94 461 LEU A O 1
ATOM 3619 N N . ILE A 1 462 ? -4.051 -27.891 -1.33 1 95.69 462 ILE A N 1
ATOM 3620 C CA . ILE A 1 462 ? -3.908 -26.625 -2.037 1 95.69 462 ILE A CA 1
ATOM 3621 C C . ILE A 1 462 ? -2.496 -26.078 -1.842 1 95.69 462 ILE A C 1
ATOM 3623 O O . ILE A 1 462 ? -1.843 -25.672 -2.805 1 95.69 462 ILE A O 1
ATOM 3627 N N . ASN A 1 463 ? -1.991 -26.125 -0.64 1 94.69 463 ASN A N 1
ATOM 3628 C CA . ASN A 1 463 ? -0.664 -25.594 -0.328 1 94.69 463 ASN A CA 1
ATOM 3629 C C . ASN A 1 463 ? 0.43 -26.391 -1.033 1 94.69 463 ASN A C 1
ATOM 3631 O O . ASN A 1 463 ? 1.399 -25.828 -1.531 1 94.69 463 ASN A O 1
ATOM 3635 N N . GLU A 1 464 ? 0.231 -27.609 -1.094 1 95.62 464 GLU A N 1
ATOM 3636 C CA . GLU A 1 464 ? 1.219 -28.453 -1.758 1 95.62 464 GLU A CA 1
ATOM 3637 C C . GLU A 1 464 ? 1.213 -28.219 -3.268 1 95.62 464 GLU A C 1
ATOM 3639 O O . GLU A 1 464 ? 2.27 -28.219 -3.902 1 95.62 464 GLU A O 1
ATOM 3644 N N . CYS A 1 465 ? 0.054 -28.047 -3.781 1 95.62 465 CYS A N 1
ATOM 3645 C CA . CYS A 1 465 ? -0.052 -27.812 -5.219 1 95.62 465 CYS A CA 1
ATOM 3646 C C . CYS A 1 465 ? 0.558 -26.484 -5.605 1 95.62 465 CYS A C 1
ATOM 3648 O O . CYS A 1 465 ? 0.974 -26.281 -6.75 1 95.62 465 CYS A O 1
ATOM 3650 N N . GLN A 1 466 ? 0.657 -25.609 -4.719 1 92.38 466 GLN A N 1
ATOM 3651 C CA . GLN A 1 466 ? 1.153 -24.266 -5.012 1 92.38 466 GLN A CA 1
ATOM 3652 C C . GLN A 1 466 ? 2.678 -24.219 -4.961 1 92.38 466 GLN A C 1
ATOM 3654 O O . GLN A 1 466 ? 3.291 -23.25 -5.414 1 92.38 466 GLN A O 1
ATOM 3659 N N . SER A 1 467 ? 3.193 -25.219 -4.48 1 90.81 467 SER A N 1
ATOM 3660 C CA . SER A 1 467 ? 4.652 -25.266 -4.43 1 90.81 467 SER A CA 1
ATOM 3661 C C . SER A 1 467 ? 5.25 -25.266 -5.832 1 90.81 467 SER A C 1
ATOM 3663 O O . SER A 1 467 ? 4.684 -25.859 -6.754 1 90.81 467 SER A O 1
ATOM 3665 N N . SER A 1 468 ? 6.414 -24.703 -5.992 1 84.62 468 SER A N 1
ATOM 3666 C CA . SER A 1 468 ? 7.066 -24.609 -7.293 1 84.62 468 SER A CA 1
ATOM 3667 C C . SER A 1 468 ? 7.566 -25.969 -7.77 1 84.62 468 SER A C 1
ATOM 3669 O O . SER A 1 468 ? 7.727 -26.188 -8.969 1 84.62 468 SER A O 1
ATOM 3671 N N . SER A 1 469 ? 7.707 -26.797 -6.883 1 86.88 469 SER A N 1
ATOM 3672 C CA . SER A 1 469 ? 8.266 -28.109 -7.23 1 86.88 469 SER A CA 1
ATOM 3673 C C . SER A 1 469 ? 7.172 -29.125 -7.48 1 86.88 469 SER A C 1
ATOM 3675 O O . SER A 1 469 ? 7.438 -30.219 -7.988 1 86.88 469 SER A O 1
ATOM 3677 N N . CYS A 1 470 ? 6 -28.797 -7.254 1 94.12 470 CYS A N 1
ATOM 3678 C CA . CYS A 1 470 ? 4.914 -29.75 -7.398 1 94.12 470 CYS A CA 1
ATOM 3679 C C . CYS A 1 470 ? 4.473 -29.859 -8.852 1 94.12 470 CYS A C 1
ATOM 3681 O O . CYS A 1 470 ? 4.09 -28.875 -9.469 1 94.12 470 CYS A O 1
ATOM 3683 N N . THR A 1 471 ? 4.531 -31.031 -9.359 1 94.94 471 THR A N 1
ATOM 3684 C CA . THR A 1 471 ? 4.137 -31.297 -10.742 1 94.94 471 THR A CA 1
ATOM 3685 C C . THR A 1 471 ? 2.719 -31.859 -10.805 1 94.94 471 THR A C 1
ATOM 3687 O O . THR A 1 471 ? 2.111 -32.125 -9.766 1 94.94 471 THR A O 1
ATOM 3690 N N . ILE A 1 472 ? 2.229 -31.984 -11.992 1 96.75 472 ILE A N 1
ATOM 3691 C CA . ILE A 1 472 ? 0.877 -32.5 -12.164 1 96.75 472 ILE A CA 1
ATOM 3692 C C . ILE A 1 472 ? 0.828 -33.969 -11.734 1 96.75 472 ILE A C 1
ATOM 3694 O O . ILE A 1 472 ? -0.215 -34.438 -11.297 1 96.75 472 ILE A O 1
ATOM 3698 N N . ALA A 1 473 ? 1.96 -34.656 -11.844 1 96.94 473 ALA A N 1
ATOM 3699 C CA . ALA A 1 473 ? 2.02 -36.062 -11.375 1 96.94 473 ALA A CA 1
ATOM 3700 C C . ALA A 1 473 ? 1.832 -36.125 -9.859 1 96.94 473 ALA A C 1
ATOM 3702 O O . ALA A 1 473 ? 1.083 -36.969 -9.359 1 96.94 473 ALA A O 1
ATOM 3703 N N . ASP A 1 474 ? 2.506 -35.219 -9.211 1 96.62 474 ASP A N 1
ATOM 3704 C CA . ASP A 1 474 ? 2.393 -35.156 -7.758 1 96.62 474 ASP A CA 1
ATOM 3705 C C . ASP A 1 474 ? 0.971 -34.781 -7.332 1 96.62 474 ASP A C 1
ATOM 3707 O O . ASP A 1 474 ? 0.44 -35.375 -6.379 1 96.62 474 ASP A O 1
ATOM 3711 N N . ALA A 1 475 ? 0.445 -33.812 -8.039 1 97.5 475 ALA A N 1
ATOM 3712 C CA . ALA A 1 475 ? -0.918 -33.406 -7.73 1 97.5 475 ALA A CA 1
ATOM 3713 C C . ALA A 1 475 ? -1.906 -34.562 -7.922 1 97.5 475 ALA A C 1
ATOM 3715 O O . ALA A 1 475 ? -2.832 -34.719 -7.121 1 97.5 475 ALA A O 1
ATOM 3716 N N . CYS A 1 476 ? -1.7 -35.25 -8.961 1 97.62 476 CYS A N 1
ATOM 3717 C CA . CYS A 1 476 ? -2.553 -36.406 -9.227 1 97.62 476 CYS A CA 1
ATOM 3718 C C . CYS A 1 476 ? -2.531 -37.375 -8.055 1 97.62 476 CYS A C 1
ATOM 3720 O O . CYS A 1 476 ? -3.58 -37.875 -7.617 1 97.62 476 CYS A O 1
ATOM 3722 N N . GLU A 1 477 ? -1.403 -37.625 -7.547 1 96.81 477 GLU A N 1
ATOM 3723 C CA . GLU A 1 477 ? -1.254 -38.531 -6.402 1 96.81 477 GLU A CA 1
ATOM 3724 C C . GLU A 1 477 ? -1.994 -37.969 -5.184 1 96.81 477 GLU A C 1
ATOM 3726 O O . GLU A 1 477 ? -2.676 -38.75 -4.484 1 96.81 477 GLU A O 1
ATOM 3731 N N . LYS A 1 478 ? -1.882 -36.75 -4.977 1 96.81 478 LYS A N 1
ATOM 3732 C CA . LYS A 1 478 ? -2.51 -36.156 -3.812 1 96.81 478 LYS A CA 1
ATOM 3733 C C . LYS A 1 478 ? -4.031 -36.156 -3.936 1 96.81 478 LYS A C 1
ATOM 3735 O O . LYS A 1 478 ? -4.734 -36.438 -2.955 1 96.81 478 LYS A O 1
ATOM 3740 N N . TRP A 1 479 ? -4.539 -35.875 -5.098 1 97.06 479 TRP A N 1
ATOM 3741 C CA . TRP A 1 479 ? -5.977 -35.906 -5.332 1 97.06 479 TRP A CA 1
ATOM 3742 C C . TRP A 1 479 ? -6.547 -37.312 -5.133 1 97.06 479 TRP A C 1
ATOM 3744 O O . TRP A 1 479 ? -7.629 -37.469 -4.559 1 97.06 479 TRP A O 1
ATOM 3754 N N . THR A 1 480 ? -5.844 -38.281 -5.605 1 95.31 480 THR A N 1
ATOM 3755 C CA . THR A 1 480 ? -6.32 -39.656 -5.527 1 95.31 480 THR A CA 1
ATOM 3756 C C . THR A 1 480 ? -6.359 -40.156 -4.078 1 95.31 480 THR A C 1
ATOM 3758 O O . THR A 1 480 ? -7.23 -40.938 -3.699 1 95.31 480 THR A O 1
ATOM 3761 N N . HIS A 1 481 ? -5.496 -39.625 -3.234 1 94.88 481 HIS A N 1
ATOM 3762 C CA . HIS A 1 481 ? -5.402 -40.094 -1.853 1 94.88 481 HIS A CA 1
ATOM 3763 C C . HIS A 1 481 ? -6.262 -39.219 -0.928 1 94.88 481 HIS A C 1
ATOM 3765 O O . HIS A 1 481 ? -6.422 -39.562 0.251 1 94.88 481 HIS A O 1
ATOM 3771 N N . LEU A 1 482 ? -6.797 -38.188 -1.511 1 96.19 482 LEU A N 1
ATOM 3772 C CA . LEU A 1 482 ? -7.609 -37.312 -0.68 1 96.19 482 LEU A CA 1
ATOM 3773 C C . LEU A 1 482 ? -8.914 -37.969 -0.276 1 96.19 482 LEU A C 1
ATOM 3775 O O . LEU A 1 482 ? -9.633 -38.5 -1.128 1 96.19 482 LEU A O 1
ATOM 3779 N N . GLN A 1 483 ? -9.125 -38 1.078 1 93.69 483 GLN A N 1
ATOM 3780 C CA . GLN A 1 483 ? -10.352 -38.625 1.598 1 93.69 483 GLN A CA 1
ATOM 3781 C C . GLN A 1 483 ? -11.133 -37.625 2.447 1 93.69 483 GLN A C 1
ATOM 3783 O O . GLN A 1 483 ? -10.547 -36.875 3.234 1 93.69 483 GLN A O 1
ATOM 3788 N N . LEU A 1 484 ? -12.406 -37.594 2.16 1 94.81 484 LEU A N 1
ATOM 3789 C CA . LEU A 1 484 ? -13.312 -36.75 2.926 1 94.81 484 LEU A CA 1
ATOM 3790 C C . LEU A 1 484 ? -14.477 -37.562 3.492 1 94.81 484 LEU A C 1
ATOM 3792 O O . LEU A 1 484 ? -14.688 -38.688 3.088 1 94.81 484 LEU A O 1
ATOM 3796 N N . PRO A 1 485 ? -15.156 -37.031 4.512 1 93.56 485 PRO A N 1
ATOM 3797 C CA . PRO A 1 485 ? -16.328 -37.719 5.047 1 93.56 485 PRO A CA 1
ATOM 3798 C C . PRO A 1 485 ? -17.375 -38.031 3.98 1 93.56 485 PRO A C 1
ATOM 3800 O O . PRO A 1 485 ? -17.391 -37.375 2.926 1 93.56 485 PRO A O 1
ATOM 3803 N N . ALA A 1 486 ? -18.297 -38.938 4.258 1 91.75 486 ALA A N 1
ATOM 3804 C CA . ALA A 1 486 ? -19.266 -39.469 3.307 1 91.75 486 ALA A CA 1
ATOM 3805 C C . ALA A 1 486 ? -20.188 -38.375 2.783 1 91.75 486 ALA A C 1
ATOM 3807 O O . ALA A 1 486 ? -20.625 -38.438 1.631 1 91.75 486 ALA A O 1
ATOM 3808 N N . GLU A 1 487 ? -20.375 -37.406 3.559 1 91.62 487 GLU A N 1
ATOM 3809 C CA . GLU A 1 487 ? -21.297 -36.344 3.188 1 91.62 487 GLU A CA 1
ATOM 3810 C C . GLU A 1 487 ? -20.766 -35.562 2.008 1 91.62 487 GLU A C 1
ATOM 3812 O O . GLU A 1 487 ? -21.531 -34.938 1.273 1 91.62 487 GLU A O 1
ATOM 3817 N N . PHE A 1 488 ? -19.469 -35.625 1.771 1 94.06 488 PHE A N 1
ATOM 3818 C CA . PHE A 1 488 ? -18.875 -34.781 0.741 1 94.06 488 PHE A CA 1
ATOM 3819 C C . PHE A 1 488 ? -18.312 -35.625 -0.394 1 94.06 488 PHE A C 1
ATOM 3821 O O . PHE A 1 488 ? -17.516 -35.156 -1.197 1 94.06 488 PHE A O 1
ATOM 3828 N N . GLU A 1 489 ? -18.656 -36.781 -0.502 1 93.31 489 GLU A N 1
ATOM 3829 C CA . GLU A 1 489 ? -18.094 -37.719 -1.477 1 93.31 489 GLU A CA 1
ATOM 3830 C C . GLU A 1 489 ? -18.438 -37.312 -2.902 1 93.31 489 GLU A C 1
ATOM 3832 O O . GLU A 1 489 ? -17.594 -37.406 -3.801 1 93.31 489 GLU A O 1
ATOM 3837 N N . ASP A 1 490 ? -19.594 -36.844 -3.082 1 94.31 490 ASP A N 1
ATOM 3838 C CA . ASP A 1 490 ? -20.016 -36.438 -4.418 1 94.31 490 ASP A CA 1
ATOM 3839 C C . ASP A 1 490 ? -19.266 -35.219 -4.891 1 94.31 490 ASP A C 1
ATOM 3841 O O . ASP A 1 490 ? -18.844 -35.156 -6.051 1 94.31 490 ASP A O 1
ATOM 3845 N N . VAL A 1 491 ? -19.156 -34.312 -4 1 94.62 491 VAL A N 1
ATOM 3846 C CA . VAL A 1 491 ? -18.453 -33.094 -4.332 1 94.62 491 VAL A CA 1
ATOM 3847 C C . VAL A 1 491 ? -16.984 -33.375 -4.621 1 94.62 491 VAL A C 1
ATOM 3849 O O . VAL A 1 491 ? -16.391 -32.844 -5.555 1 94.62 491 VAL A O 1
ATOM 3852 N N . LEU A 1 492 ? -16.438 -34.25 -3.873 1 96.25 492 LEU A N 1
ATOM 3853 C CA . LEU A 1 492 ? -15.039 -34.656 -4.062 1 96.25 492 LEU A CA 1
ATOM 3854 C C . LEU A 1 492 ? -14.844 -35.312 -5.414 1 96.25 492 LEU A C 1
ATOM 3856 O O . LEU A 1 492 ? -13.891 -35.031 -6.129 1 96.25 492 LEU A O 1
ATOM 3860 N N . LYS A 1 493 ? -15.75 -36.188 -5.715 1 94.81 493 LYS A N 1
ATOM 3861 C CA . LYS A 1 493 ? -15.656 -36.906 -6.992 1 94.81 493 LYS A CA 1
ATOM 3862 C C . LYS A 1 493 ? -15.727 -35.938 -8.164 1 94.81 493 LYS A C 1
ATOM 3864 O O . LYS A 1 493 ? -14.945 -36.031 -9.109 1 94.81 493 LYS A O 1
ATOM 3869 N N . ARG A 1 494 ? -16.562 -35.031 -8.047 1 94.44 494 ARG A N 1
ATOM 3870 C CA . ARG A 1 494 ? -16.734 -34.031 -9.109 1 94.44 494 ARG A CA 1
ATOM 3871 C C . ARG A 1 494 ? -15.461 -33.219 -9.297 1 94.44 494 ARG A C 1
ATOM 3873 O O . ARG A 1 494 ? -15 -33.031 -10.422 1 94.44 494 ARG A O 1
ATOM 3880 N N . ARG A 1 495 ? -14.891 -32.75 -8.203 1 95.12 495 ARG A N 1
ATOM 3881 C CA . ARG A 1 495 ? -13.695 -31.922 -8.281 1 95.12 495 ARG A CA 1
ATOM 3882 C C . ARG A 1 495 ? -12.477 -32.75 -8.68 1 95.12 495 ARG A C 1
ATOM 3884 O O . ARG A 1 495 ? -11.586 -32.25 -9.375 1 95.12 495 ARG A O 1
ATOM 3891 N N . ARG A 1 496 ? -12.469 -33.938 -8.281 1 94.88 496 ARG A N 1
ATOM 3892 C CA . ARG A 1 496 ? -11.406 -34.844 -8.68 1 94.88 496 ARG A CA 1
ATOM 3893 C C . ARG A 1 496 ? -11.406 -35.094 -10.188 1 94.88 496 ARG A C 1
ATOM 3895 O O . ARG A 1 496 ? -10.352 -35.094 -10.82 1 94.88 496 ARG A O 1
ATOM 3902 N N . ASP A 1 497 ? -12.531 -35.219 -10.656 1 91.69 497 ASP A N 1
ATOM 3903 C CA . ASP A 1 497 ? -12.656 -35.438 -12.094 1 91.69 497 ASP A CA 1
ATOM 3904 C C . ASP A 1 497 ? -12.227 -34.188 -12.867 1 91.69 497 ASP A C 1
ATOM 3906 O O . ASP A 1 497 ? -11.688 -34.281 -13.969 1 91.69 497 ASP A O 1
ATOM 3910 N N . MET A 1 498 ? -12.422 -33.125 -12.297 1 90.62 498 MET A N 1
ATOM 3911 C CA . MET A 1 498 ? -12 -31.859 -12.906 1 90.62 498 MET A CA 1
ATOM 3912 C C . MET A 1 498 ? -10.484 -31.719 -12.875 1 90.62 498 MET A C 1
ATOM 3914 O O . MET A 1 498 ? -9.883 -31.203 -13.812 1 90.62 498 MET A O 1
ATOM 3918 N N . ALA A 1 499 ? -9.867 -32.156 -11.844 1 93.5 499 ALA A N 1
ATOM 3919 C CA . ALA A 1 499 ? -8.43 -32 -11.633 1 93.5 499 ALA A CA 1
ATOM 3920 C C . ALA A 1 499 ? -7.641 -33.062 -12.414 1 93.5 499 ALA A C 1
ATOM 3922 O O . ALA A 1 499 ? -6.539 -32.781 -12.898 1 93.5 499 ALA A O 1
ATOM 3923 N N . LEU A 1 500 ? -8.227 -34.219 -12.539 1 94.5 500 LEU A N 1
ATOM 3924 C CA . LEU A 1 500 ? -7.5 -35.344 -13.125 1 94.5 500 LEU A CA 1
ATOM 3925 C C . LEU A 1 500 ? -7.793 -35.469 -14.617 1 94.5 500 LEU A C 1
ATOM 3927 O O . LEU A 1 500 ? -8.633 -36.281 -15.031 1 94.5 500 LEU A O 1
ATOM 3931 N N . ASN A 1 501 ? -7.082 -34.75 -15.359 1 93.06 501 ASN A N 1
ATOM 3932 C CA . ASN A 1 501 ? -7.188 -34.875 -16.812 1 93.06 501 ASN A CA 1
ATOM 3933 C C . ASN A 1 501 ? -6.23 -35.938 -17.344 1 93.06 501 ASN A C 1
ATOM 3935 O O . ASN A 1 501 ? -5.523 -36.594 -16.578 1 93.06 501 ASN A O 1
ATOM 3939 N N . ILE A 1 502 ? -6.254 -36.125 -18.641 1 95.75 502 ILE A N 1
ATOM 3940 C CA . ILE A 1 502 ? -5.508 -37.219 -19.266 1 95.75 502 ILE A CA 1
ATOM 3941 C C . ILE A 1 502 ? -4.008 -37 -19.078 1 95.75 502 ILE A C 1
ATOM 3943 O O . ILE A 1 502 ? -3.244 -37.938 -18.891 1 95.75 502 ILE A O 1
ATOM 3947 N N . TYR A 1 503 ? -3.623 -35.781 -19.094 1 96.81 503 TYR A N 1
ATOM 3948 C CA . TYR A 1 503 ? -2.203 -35.469 -18.969 1 96.81 503 TYR A CA 1
ATOM 3949 C C . TYR A 1 503 ? -1.718 -35.719 -17.547 1 96.81 503 TYR A C 1
ATOM 3951 O O . TYR A 1 503 ? -0.617 -36.25 -17.344 1 96.81 503 TYR A O 1
ATOM 3959 N N . SER A 1 504 ? -2.516 -35.375 -16.562 1 97.06 504 SER A N 1
ATOM 3960 C CA . SER A 1 504 ? -2.178 -35.656 -15.172 1 97.06 504 SER A CA 1
ATOM 3961 C C . SER A 1 504 ? -2.088 -37.156 -14.898 1 97.06 504 SER A C 1
ATOM 3963 O O . SER A 1 504 ? -1.169 -37.625 -14.219 1 97.06 504 SER A O 1
ATOM 3965 N N . LEU A 1 505 ? -2.992 -37.875 -15.461 1 97.75 505 LEU A N 1
ATOM 3966 C CA . LEU A 1 505 ? -3.023 -39.344 -15.273 1 97.75 505 LEU A CA 1
ATOM 3967 C C . LEU A 1 505 ? -1.804 -40 -15.906 1 97.75 505 LEU A C 1
ATOM 3969 O O . LEU A 1 505 ? -1.153 -40.844 -15.281 1 97.75 505 LEU A O 1
ATOM 3973 N N . THR A 1 506 ? -1.541 -39.562 -17.094 1 98.12 506 THR A N 1
ATOM 3974 C CA . THR A 1 506 ? -0.418 -40.125 -17.812 1 98.12 506 THR A CA 1
ATOM 3975 C C . THR A 1 506 ? 0.904 -39.781 -17.141 1 98.12 506 THR A C 1
ATOM 3977 O O . THR A 1 506 ? 1.813 -40.594 -17.062 1 98.12 506 THR A O 1
ATOM 3980 N N . SER A 1 507 ? 0.978 -38.531 -16.703 1 97.81 507 SER A N 1
ATOM 3981 C CA . SER A 1 507 ? 2.174 -38.094 -16 1 97.81 507 SER A CA 1
ATOM 3982 C C . SER A 1 507 ? 2.406 -38.938 -14.742 1 97.81 507 SER A C 1
ATOM 3984 O O . SER A 1 507 ? 3.541 -39.312 -14.438 1 97.81 507 SER A O 1
ATOM 3986 N N . ASN A 1 508 ? 1.378 -39.156 -13.984 1 97.75 508 ASN A N 1
ATOM 3987 C CA . ASN A 1 508 ? 1.468 -39.969 -12.781 1 97.75 508 ASN A CA 1
ATOM 3988 C C . ASN A 1 508 ? 1.896 -41.406 -13.109 1 97.75 508 ASN A C 1
ATOM 3990 O O . ASN A 1 508 ? 2.721 -42 -12.406 1 97.75 508 ASN A O 1
ATOM 3994 N N . PHE A 1 509 ? 1.362 -41.938 -14.188 1 97.88 509 PHE A N 1
ATOM 3995 C CA . PHE A 1 509 ? 1.634 -43.312 -14.617 1 97.88 509 PHE A CA 1
ATOM 3996 C C . PHE A 1 509 ? 3.1 -43.469 -15 1 97.88 509 PHE A C 1
ATOM 3998 O O . PHE A 1 509 ? 3.709 -44.5 -14.703 1 97.88 509 PHE A O 1
ATOM 4005 N N . LEU A 1 510 ? 3.631 -42.5 -15.648 1 97 510 LEU A N 1
ATOM 4006 C CA . LEU A 1 510 ? 4.992 -42.562 -16.156 1 97 510 LEU A CA 1
ATOM 4007 C C . LEU A 1 510 ? 6 -42.125 -15.109 1 97 510 LEU A C 1
ATOM 4009 O O . LEU A 1 510 ? 7.211 -42.25 -15.312 1 97 510 LEU A O 1
ATOM 4013 N N . HIS A 1 511 ? 5.52 -41.594 -14.039 1 96.69 511 HIS A N 1
ATOM 4014 C CA . HIS A 1 511 ? 6.414 -41.188 -12.961 1 96.69 511 HIS A CA 1
ATOM 4015 C C . HIS A 1 511 ? 7.055 -42.375 -12.281 1 96.69 511 HIS A C 1
ATOM 4017 O O . HIS A 1 511 ? 6.359 -43.312 -11.859 1 96.69 511 HIS A O 1
ATOM 4023 N N . PRO A 1 512 ? 8.336 -42.344 -12.117 1 94.56 512 PRO A N 1
ATOM 4024 C CA . PRO A 1 512 ? 9.023 -43.531 -11.602 1 94.56 512 PRO A CA 1
ATOM 4025 C C . PRO A 1 512 ? 8.617 -43.875 -10.164 1 94.56 512 PRO A C 1
ATOM 4027 O O . PRO A 1 512 ? 8.648 -45.031 -9.766 1 94.56 512 PRO A O 1
ATOM 4030 N N . LEU A 1 513 ? 8.242 -42.938 -9.414 1 93.88 513 LEU A N 1
ATOM 4031 C CA . LEU A 1 513 ? 7.859 -43.188 -8.023 1 93.88 513 LEU A CA 1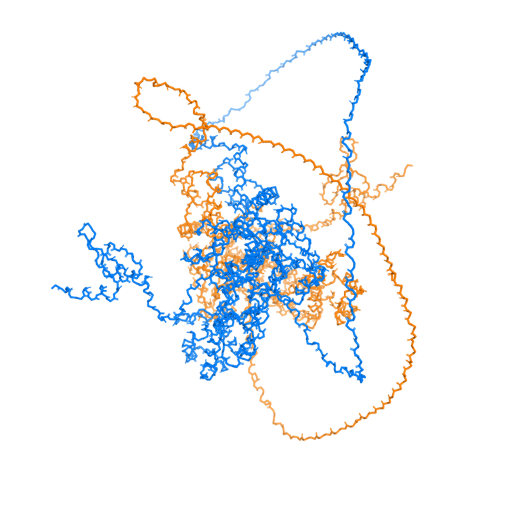
ATOM 4032 C C . LEU A 1 513 ? 6.445 -43.719 -7.93 1 93.88 513 LEU A C 1
ATOM 4034 O O . LEU A 1 513 ? 6.176 -44.625 -7.117 1 93.88 513 LEU A O 1
ATOM 4038 N N . TYR A 1 514 ? 5.535 -43.312 -8.75 1 95.69 514 TYR A N 1
ATOM 4039 C CA . TYR A 1 514 ? 4.121 -43.625 -8.602 1 95.69 514 TYR A CA 1
ATOM 4040 C C . TYR A 1 514 ? 3.738 -44.812 -9.492 1 95.69 514 TYR A C 1
ATOM 4042 O O . TYR A 1 514 ? 3.107 -45.75 -9.031 1 95.69 514 TYR A O 1
ATOM 4050 N N . ARG A 1 515 ? 4.031 -44.75 -10.789 1 94.25 515 ARG A N 1
ATOM 4051 C CA . ARG A 1 515 ? 3.805 -45.812 -11.766 1 94.25 515 ARG A CA 1
ATOM 4052 C C . ARG A 1 515 ? 2.322 -46.156 -11.859 1 94.25 515 ARG A C 1
ATOM 4054 O O . ARG A 1 515 ? 1.963 -47.312 -12.055 1 94.25 515 ARG A O 1
ATOM 4061 N N . GLY A 1 516 ? 1.537 -45.25 -11.477 1 94.31 516 GLY A N 1
ATOM 4062 C CA . GLY A 1 516 ? 0.099 -45.406 -11.617 1 94.31 516 GLY A CA 1
ATOM 4063 C C . GLY A 1 516 ? -0.496 -46.344 -10.602 1 94.31 516 GLY A C 1
ATOM 4064 O O . GLY A 1 516 ? -1.574 -46.906 -10.82 1 94.31 516 GLY A O 1
ATOM 4065 N N . ARG A 1 517 ? 0.075 -46.562 -9.523 1 93.38 517 ARG A N 1
ATOM 4066 C CA . ARG A 1 517 ? -0.362 -47.531 -8.531 1 93.38 517 ARG A CA 1
ATOM 4067 C C . ARG A 1 517 ? -1.679 -47.125 -7.891 1 93.38 517 ARG A C 1
ATOM 4069 O O . ARG A 1 517 ? -2.482 -47.969 -7.496 1 93.38 517 ARG A O 1
ATOM 4076 N N . SER A 1 518 ? -1.875 -45.844 -7.812 1 93.56 518 SER A N 1
ATOM 4077 C CA . SER A 1 518 ? -3.062 -45.344 -7.125 1 93.56 518 SER A CA 1
ATOM 4078 C C . SER A 1 518 ? -4.215 -45.125 -8.102 1 93.56 518 SER A C 1
ATOM 4080 O O . SER A 1 518 ? -5.316 -44.75 -7.695 1 93.56 518 SER A O 1
ATOM 4082 N N . LEU A 1 519 ? -3.996 -45.406 -9.398 1 95.69 519 LEU A N 1
ATOM 4083 C CA . LEU A 1 519 ? -5.016 -45.156 -10.414 1 95.69 519 LEU A CA 1
ATOM 4084 C C . LEU A 1 519 ? -5.977 -46.344 -10.523 1 95.69 519 LEU A C 1
ATOM 4086 O O . LEU A 1 519 ? -5.574 -47.5 -10.336 1 95.69 519 LEU A O 1
ATOM 4090 N N . ASN A 1 520 ? -7.168 -46 -10.727 1 94 520 ASN A N 1
ATOM 4091 C CA . ASN A 1 520 ? -8.148 -47.062 -10.953 1 94 520 ASN A CA 1
ATOM 4092 C C . ASN A 1 520 ? -8.039 -47.625 -12.367 1 94 520 ASN A C 1
ATOM 4094 O O . ASN A 1 520 ? -7.32 -47.094 -13.211 1 94 520 ASN A O 1
ATOM 4098 N N . GLN A 1 521 ? -8.734 -48.719 -12.594 1 95 521 GLN A N 1
ATOM 4099 C CA . GLN A 1 521 ? -8.609 -49.438 -13.859 1 95 521 GLN A CA 1
ATOM 4100 C C . GLN A 1 521 ? -9.086 -48.562 -15.031 1 95 521 GLN A C 1
ATOM 4102 O O . GLN A 1 521 ? -8.469 -48.594 -16.094 1 95 521 GLN A O 1
ATOM 4107 N N . THR A 1 522 ? -10.117 -47.844 -14.797 1 94.81 522 THR A N 1
ATOM 4108 C CA . THR A 1 522 ? -10.641 -47 -15.859 1 94.81 522 THR A CA 1
ATOM 4109 C C . THR A 1 522 ? -9.617 -45.938 -16.234 1 94.81 522 THR A C 1
ATOM 4111 O O . THR A 1 522 ? -9.445 -45.625 -17.422 1 94.81 522 THR A O 1
ATOM 4114 N N . GLN A 1 523 ? -8.977 -45.438 -15.305 1 95.69 523 GLN A N 1
ATOM 4115 C CA . GLN A 1 523 ? -7.965 -44.375 -15.516 1 95.69 523 GLN A CA 1
ATOM 4116 C C . GLN A 1 523 ? -6.734 -44.969 -16.219 1 95.69 523 GLN A C 1
ATOM 4118 O O . GLN A 1 523 ? -6.16 -44.312 -17.094 1 95.69 523 GLN A O 1
ATOM 4123 N N . VAL A 1 524 ? -6.367 -46.156 -15.859 1 96.81 524 VAL A N 1
ATOM 4124 C CA . VAL A 1 524 ? -5.23 -46.812 -16.5 1 96.81 524 VAL A CA 1
ATOM 4125 C C . VAL A 1 524 ? -5.535 -47.062 -17.969 1 96.81 524 VAL A C 1
ATOM 4127 O O . VAL A 1 524 ? -4.668 -46.906 -18.828 1 96.81 524 VAL A O 1
ATOM 4130 N N . ASP A 1 525 ? -6.727 -47.438 -18.219 1 96.81 525 ASP A N 1
ATOM 4131 C CA . ASP A 1 525 ? -7.133 -47.656 -19.594 1 96.81 525 ASP A CA 1
ATOM 4132 C C . ASP A 1 525 ? -7.047 -46.375 -20.422 1 96.81 525 ASP A C 1
ATOM 4134 O O . ASP A 1 525 ? -6.637 -46.406 -21.578 1 96.81 525 ASP A O 1
ATOM 4138 N N . MET A 1 526 ? -7.414 -45.344 -19.797 1 96.5 526 MET A N 1
ATOM 4139 C CA . MET A 1 526 ? -7.332 -44.031 -20.469 1 96.5 526 MET A CA 1
ATOM 4140 C C . MET A 1 526 ? -5.887 -43.688 -20.797 1 96.5 526 MET A C 1
ATOM 4142 O O . MET A 1 526 ? -5.605 -43.156 -21.875 1 96.5 526 MET A O 1
ATOM 4146 N N . VAL A 1 527 ? -5.023 -43.938 -19.906 1 97.38 527 VAL A N 1
ATOM 4147 C CA . VAL A 1 527 ? -3.604 -43.656 -20.094 1 97.38 527 VAL A CA 1
ATOM 4148 C C . VAL A 1 527 ? -3.068 -44.5 -21.25 1 97.38 527 VAL A C 1
ATOM 4150 O O . VAL A 1 527 ? -2.348 -44 -22.109 1 97.38 527 VAL A O 1
ATOM 4153 N N . HIS A 1 528 ? -3.436 -45.75 -21.25 1 96.38 528 HIS A N 1
ATOM 4154 C CA . HIS A 1 528 ? -2.998 -46.656 -22.312 1 96.38 528 HIS A CA 1
ATOM 4155 C C . HIS A 1 528 ? -3.496 -46.156 -23.688 1 96.38 528 HIS A C 1
ATOM 4157 O O . HIS A 1 528 ? -2.74 -46.156 -24.656 1 96.38 528 HIS A O 1
ATOM 4163 N N . ASP A 1 529 ? -4.699 -45.812 -23.688 1 97 529 ASP A N 1
ATOM 4164 C CA . ASP A 1 529 ? -5.277 -45.344 -24.938 1 97 529 ASP A CA 1
ATOM 4165 C C . ASP A 1 529 ? -4.539 -44.094 -25.422 1 97 529 ASP A C 1
ATOM 4167 O O . ASP A 1 529 ? -4.281 -43.938 -26.625 1 97 529 ASP A O 1
ATOM 4171 N N . TYR A 1 530 ? -4.25 -43.219 -24.531 1 96.5 530 TYR A N 1
ATOM 4172 C CA . TYR A 1 530 ? -3.559 -42 -24.875 1 96.5 530 TYR A CA 1
ATOM 4173 C C . TYR A 1 530 ? -2.162 -42.281 -25.406 1 96.5 530 TYR A C 1
ATOM 4175 O O . TYR A 1 530 ? -1.745 -41.719 -26.422 1 96.5 530 TYR A O 1
ATOM 4183 N N . LEU A 1 531 ? -1.401 -43.125 -24.75 1 96.62 531 LEU A N 1
ATOM 4184 C CA . LEU A 1 531 ? -0.03 -43.438 -25.141 1 96.62 531 LEU A CA 1
ATOM 4185 C C . LEU A 1 531 ? 0.002 -44.188 -26.453 1 96.62 531 LEU A C 1
ATOM 4187 O O . LEU A 1 531 ? 0.922 -44.031 -27.266 1 96.62 531 LEU A O 1
ATOM 4191 N N . VAL A 1 532 ? -1.004 -45.031 -26.672 1 95.56 532 VAL A N 1
ATOM 4192 C CA . VAL A 1 532 ? -1.096 -45.781 -27.938 1 95.56 532 VAL A CA 1
ATOM 4193 C C . VAL A 1 532 ? -1.34 -44.812 -29.094 1 95.56 532 VAL A C 1
ATOM 4195 O O . VAL A 1 532 ? -0.797 -45 -30.188 1 95.56 532 VAL A O 1
ATOM 4198 N N . ALA A 1 533 ? -2.08 -43.875 -28.797 1 94.88 533 ALA A N 1
ATOM 4199 C CA . ALA A 1 533 ? -2.398 -42.875 -29.844 1 94.88 533 ALA A CA 1
ATOM 4200 C C . ALA A 1 533 ? -1.22 -41.969 -30.094 1 94.88 533 ALA A C 1
ATOM 4202 O O . ALA A 1 533 ? -1.038 -41.469 -31.203 1 94.88 533 ALA A O 1
ATOM 4203 N N . THR A 1 534 ? -0.428 -41.656 -29.156 1 93.75 534 THR A N 1
ATOM 4204 C CA . THR A 1 534 ? 0.6 -40.625 -29.219 1 93.75 534 THR A CA 1
ATOM 4205 C C . THR A 1 534 ? 1.936 -41.219 -29.656 1 93.75 534 THR A C 1
ATOM 4207 O O . THR A 1 534 ? 2.707 -40.562 -30.359 1 93.75 534 THR A O 1
ATOM 4210 N N . LEU A 1 535 ? 2.242 -42.406 -29.25 1 95.75 535 LEU A N 1
ATOM 4211 C CA . LEU A 1 535 ? 3.561 -43 -29.469 1 95.75 535 LEU A CA 1
ATOM 4212 C C . LEU A 1 535 ? 3.619 -43.719 -30.812 1 95.75 535 LEU A C 1
ATOM 4214 O O . LEU A 1 535 ? 2.598 -44.219 -31.312 1 95.75 535 LEU A O 1
ATOM 4218 N N . SER A 1 536 ? 4.773 -43.812 -31.328 1 95.88 536 SER A N 1
ATOM 4219 C CA . SER A 1 536 ? 5.047 -44.594 -32.531 1 95.88 536 SER A CA 1
ATOM 4220 C C . SER A 1 536 ? 5.199 -46.062 -32.188 1 95.88 536 SER A C 1
ATOM 4222 O O . SER A 1 536 ? 5.051 -46.469 -31.031 1 95.88 536 SER A O 1
ATOM 4224 N N . ALA A 1 537 ? 5.488 -46.844 -33.219 1 95.06 537 ALA A N 1
ATOM 4225 C CA . ALA A 1 537 ? 5.676 -48.281 -33 1 95.06 537 ALA A CA 1
ATOM 4226 C C . ALA A 1 537 ? 6.852 -48.531 -32.062 1 95.06 537 ALA A C 1
ATOM 4228 O O . ALA A 1 537 ? 6.762 -49.375 -31.188 1 95.06 537 ALA A O 1
ATOM 4229 N N . GLU A 1 538 ? 7.855 -47.781 -32.312 1 93.69 538 GLU A N 1
ATOM 4230 C CA . GLU A 1 538 ? 9.023 -47.938 -31.453 1 93.69 538 GLU A CA 1
ATOM 4231 C C . GLU A 1 538 ? 8.711 -47.469 -30.031 1 93.69 538 GLU A C 1
ATOM 4233 O O . GLU A 1 538 ? 9.188 -48.094 -29.062 1 93.69 538 GLU A O 1
ATOM 4238 N N . GLY A 1 539 ? 7.945 -46.469 -29.984 1 94.56 539 GLY A N 1
ATOM 4239 C CA . GLY A 1 539 ? 7.543 -45.969 -28.672 1 94.56 539 GLY A CA 1
ATOM 4240 C C . GLY A 1 539 ? 6.691 -46.938 -27.906 1 94.56 539 GLY A C 1
ATOM 4241 O O . GLY A 1 539 ? 6.82 -47.062 -26.672 1 94.56 539 GLY A O 1
ATOM 4242 N N . LEU A 1 540 ? 5.91 -47.688 -28.578 1 95.56 540 LEU A N 1
ATOM 4243 C CA . LEU A 1 540 ? 5.023 -48.656 -27.938 1 95.56 540 LEU A CA 1
ATOM 4244 C C . LEU A 1 540 ? 5.816 -49.844 -27.406 1 95.56 540 LEU A C 1
ATOM 4246 O O . LEU A 1 540 ? 5.465 -50.406 -26.359 1 95.56 540 LEU A O 1
ATOM 4250 N N . MET A 1 541 ? 6.816 -50.188 -28.141 1 94.62 541 MET A N 1
ATOM 4251 C CA . MET A 1 541 ? 7.699 -51.25 -27.641 1 94.62 541 MET A CA 1
ATOM 4252 C C . MET A 1 541 ? 8.383 -50.812 -26.344 1 94.62 541 MET A C 1
ATOM 4254 O O . MET A 1 541 ? 8.492 -51.594 -25.406 1 94.62 541 MET A O 1
ATOM 4258 N N . SER A 1 542 ? 8.812 -49.531 -26.438 1 95.38 542 SER A N 1
ATOM 4259 C CA . SER A 1 542 ? 9.43 -48.969 -25.25 1 95.38 542 SER A CA 1
ATOM 4260 C C . SER A 1 542 ? 8.453 -48.969 -24.078 1 95.38 542 SER A C 1
ATOM 4262 O O . SER A 1 542 ? 8.828 -49.25 -22.938 1 95.38 542 SER A O 1
ATOM 4264 N N . PHE A 1 543 ? 7.246 -48.625 -24.406 1 95.62 543 PHE A N 1
ATOM 4265 C CA . PHE A 1 543 ? 6.195 -48.531 -23.406 1 95.62 543 PHE A CA 1
ATOM 4266 C C . PHE A 1 543 ? 5.934 -49.906 -22.797 1 95.62 543 PHE A C 1
ATOM 4268 O O . PHE A 1 543 ? 5.766 -50.062 -21.578 1 95.62 543 PHE A O 1
ATOM 4275 N N . HIS A 1 544 ? 5.934 -50.875 -23.578 1 94.88 544 HIS A N 1
ATOM 4276 C CA . HIS A 1 544 ? 5.758 -52.25 -23.109 1 94.88 544 HIS A CA 1
ATOM 4277 C C . HIS A 1 544 ? 6.902 -52.656 -22.188 1 94.88 544 HIS A C 1
ATOM 4279 O O . HIS A 1 544 ? 6.672 -53.312 -21.156 1 94.88 544 HIS A O 1
ATOM 4285 N N . GLN A 1 545 ? 8.078 -52.344 -22.609 1 95 545 GLN A N 1
ATOM 4286 C CA . GLN A 1 545 ? 9.242 -52.656 -21.781 1 95 545 GLN A CA 1
ATOM 4287 C C . GLN A 1 545 ? 9.172 -51.938 -20.438 1 95 545 GLN A C 1
ATOM 4289 O O . GLN A 1 545 ? 9.617 -52.469 -19.422 1 95 545 GLN A O 1
ATOM 4294 N N . PHE A 1 546 ? 8.656 -50.688 -20.484 1 95.69 546 PHE A N 1
ATOM 4295 C CA . PHE A 1 546 ? 8.492 -49.938 -19.25 1 95.69 546 PHE A CA 1
ATOM 4296 C C . PHE A 1 546 ? 7.496 -50.625 -18.328 1 95.69 546 PHE A C 1
ATOM 4298 O O . PHE A 1 546 ? 7.754 -50.781 -17.125 1 95.69 546 PHE A O 1
ATOM 4305 N N . CYS A 1 547 ? 6.387 -51.094 -18.859 1 94.31 547 CYS A N 1
ATOM 4306 C CA . CYS A 1 547 ? 5.336 -51.719 -18.078 1 94.31 547 CYS A CA 1
ATOM 4307 C C . CYS A 1 547 ? 5.82 -53.062 -17.516 1 94.31 547 CYS A C 1
ATOM 4309 O O . CYS A 1 547 ? 5.461 -53.438 -16.391 1 94.31 547 CYS A O 1
ATOM 4311 N N . SER A 1 548 ? 6.68 -53.719 -18.234 1 92.81 548 SER A N 1
ATOM 4312 C CA . SER A 1 548 ? 7.164 -55.031 -17.812 1 92.81 548 SER A CA 1
ATOM 4313 C C . SER A 1 548 ? 8.469 -54.906 -17.031 1 92.81 548 SER A C 1
ATOM 4315 O O . SER A 1 548 ? 9.031 -55.938 -16.609 1 92.81 548 SER A O 1
ATOM 4317 N N . SER A 1 549 ? 8.953 -53.75 -16.875 1 91.75 549 SER A N 1
ATOM 4318 C CA . SER A 1 549 ? 10.211 -53.531 -16.172 1 91.75 549 SER A CA 1
ATOM 4319 C C . SER A 1 549 ? 11.336 -54.375 -16.75 1 91.75 549 SER A C 1
ATOM 4321 O O . SER A 1 549 ? 12.016 -55.094 -16.031 1 91.75 549 SER A O 1
ATOM 4323 N N . GLU A 1 550 ? 11.5 -54.156 -17.984 1 91.75 550 GLU A N 1
ATOM 4324 C CA . GLU A 1 550 ? 12.539 -54.906 -18.656 1 91.75 550 GLU A CA 1
ATOM 4325 C C . GLU A 1 550 ? 13.719 -54.031 -19.062 1 91.75 550 GLU A C 1
ATOM 4327 O O . GLU A 1 550 ? 13.594 -52.812 -19.109 1 91.75 550 GLU A O 1
ATOM 4332 N N . ASP A 1 551 ? 14.852 -54.688 -19.234 1 89.81 551 ASP A N 1
ATOM 4333 C CA . ASP A 1 551 ? 16.062 -54.062 -19.75 1 89.81 551 ASP A CA 1
ATOM 4334 C C . ASP A 1 551 ? 16.531 -52.938 -18.797 1 89.81 551 ASP A C 1
ATOM 4336 O O . ASP A 1 551 ? 16.75 -53.188 -17.609 1 89.81 551 ASP A O 1
ATOM 4340 N N . ILE A 1 552 ? 16.578 -51.75 -19.297 1 93.31 552 ILE A N 1
ATOM 4341 C CA . ILE A 1 552 ? 17.125 -50.656 -18.516 1 93.31 552 ILE A CA 1
ATOM 4342 C C . ILE A 1 552 ? 16.172 -50.281 -17.375 1 93.31 552 ILE A C 1
ATOM 4344 O O . ILE A 1 552 ? 16.609 -49.844 -16.312 1 93.31 552 ILE A O 1
ATOM 4348 N N . PHE A 1 553 ? 14.938 -50.5 -17.562 1 94.62 553 PHE A N 1
ATOM 4349 C CA . PHE A 1 553 ? 13.945 -50.156 -16.562 1 94.62 553 PHE A CA 1
ATOM 4350 C C . PHE A 1 553 ? 14.055 -51.062 -15.336 1 94.62 553 PHE A C 1
ATOM 4352 O O . PHE A 1 553 ? 13.789 -50.625 -14.211 1 94.62 553 PHE A O 1
ATOM 4359 N N . GLU A 1 554 ? 14.461 -52.25 -15.531 1 93.12 554 GLU A N 1
ATOM 4360 C CA . GLU A 1 554 ? 14.695 -53.188 -14.422 1 93.12 554 GLU A CA 1
ATOM 4361 C C . GLU A 1 554 ? 15.852 -52.688 -13.547 1 93.12 554 GLU A C 1
ATOM 4363 O O . GLU A 1 554 ? 15.758 -52.719 -12.32 1 93.12 554 GLU A O 1
ATOM 4368 N N . THR A 1 555 ? 16.859 -52.312 -14.242 1 93.69 555 THR A N 1
ATOM 4369 C CA . THR A 1 555 ? 18.031 -51.844 -13.531 1 93.69 555 THR A CA 1
ATOM 4370 C C . THR A 1 555 ? 17.719 -50.562 -12.734 1 93.69 555 THR A C 1
ATOM 4372 O O . THR A 1 555 ? 18.156 -50.438 -11.594 1 93.69 555 THR A O 1
ATOM 4375 N N . LEU A 1 556 ? 16.984 -49.75 -13.352 1 93.62 556 LEU A N 1
ATOM 4376 C CA . LEU A 1 556 ? 16.656 -48.5 -12.703 1 93.62 556 LEU A CA 1
ATOM 4377 C C . LEU A 1 556 ? 15.758 -48.719 -11.492 1 93.62 556 LEU A C 1
ATOM 4379 O O . LEU A 1 556 ? 15.898 -48.062 -10.469 1 93.62 556 LEU A O 1
ATOM 4383 N N . GLU A 1 557 ? 14.852 -49.625 -11.594 1 90.81 557 GLU A N 1
ATOM 4384 C CA . GLU A 1 557 ? 13.961 -49.938 -10.477 1 90.81 557 GLU A CA 1
ATOM 4385 C C . GLU A 1 557 ? 14.727 -50.625 -9.344 1 90.81 557 GLU A C 1
ATOM 4387 O O . GLU A 1 557 ? 14.461 -50.344 -8.164 1 90.81 557 GLU A O 1
ATOM 4392 N N . ARG A 1 558 ? 15.578 -51.438 -9.711 1 91.38 558 ARG A N 1
ATOM 4393 C CA . ARG A 1 558 ? 16.375 -52.156 -8.703 1 91.38 558 ARG A CA 1
ATOM 4394 C C . ARG A 1 558 ? 17.234 -51.188 -7.902 1 91.38 558 ARG A C 1
ATOM 4396 O O . ARG A 1 558 ? 17.391 -51.344 -6.691 1 91.38 558 ARG A O 1
ATOM 4403 N N . LYS A 1 559 ? 17.688 -50.156 -8.555 1 93.44 559 LYS A N 1
ATOM 4404 C CA . LYS A 1 559 ? 18.531 -49.156 -7.891 1 93.44 559 LYS A CA 1
ATOM 4405 C C . LYS A 1 559 ? 17.672 -48.094 -7.203 1 93.44 559 LYS A C 1
ATOM 4407 O O . LYS A 1 559 ? 18.203 -47.156 -6.609 1 93.44 559 LYS A O 1
ATOM 4412 N N . ASN A 1 560 ? 16.469 -48.125 -7.324 1 91.12 560 ASN A N 1
ATOM 4413 C CA . ASN A 1 560 ? 15.5 -47.25 -6.672 1 91.12 560 ASN A CA 1
ATOM 4414 C C . ASN A 1 560 ? 15.68 -45.781 -7.094 1 91.12 560 ASN A C 1
ATOM 4416 O O . ASN A 1 560 ? 15.727 -44.906 -6.246 1 91.12 560 ASN A O 1
ATOM 4420 N N . ILE A 1 561 ? 15.938 -45.594 -8.336 1 90.62 561 ILE A N 1
ATOM 4421 C CA . ILE A 1 561 ? 16 -44.219 -8.867 1 90.62 561 ILE A CA 1
ATOM 4422 C C . ILE A 1 561 ? 14.586 -43.688 -9.031 1 90.62 561 ILE A C 1
ATOM 4424 O O . ILE A 1 561 ? 13.836 -44.125 -9.906 1 90.62 561 ILE A O 1
ATOM 4428 N N . CYS A 1 562 ? 14.312 -42.656 -8.227 1 89.19 562 CYS A N 1
ATOM 4429 C CA . CYS A 1 562 ? 12.93 -42.188 -8.211 1 89.19 562 CYS A CA 1
ATOM 4430 C C . CYS A 1 562 ? 12.82 -40.781 -8.766 1 89.19 562 CYS A C 1
ATOM 4432 O O . CYS A 1 562 ? 11.719 -40.281 -9.031 1 89.19 562 CYS A O 1
ATOM 4434 N N . CYS A 1 563 ? 13.953 -40.188 -9.031 1 90.88 563 CYS A N 1
ATOM 4435 C CA . CYS A 1 563 ? 13.922 -38.844 -9.625 1 90.88 563 CYS A CA 1
ATOM 4436 C C . CYS A 1 563 ? 13.617 -38.938 -11.117 1 90.88 563 CYS A C 1
ATOM 4438 O O . CYS A 1 563 ? 14.352 -39.562 -11.875 1 90.88 563 CYS A O 1
ATOM 4440 N N . PRO A 1 564 ? 12.555 -38.312 -11.469 1 92.25 564 PRO A N 1
ATOM 4441 C CA . PRO A 1 564 ? 12.125 -38.438 -12.867 1 92.25 564 PRO A CA 1
ATOM 4442 C C . PRO A 1 564 ? 13.18 -37.969 -13.859 1 92.25 564 PRO A C 1
ATOM 4444 O O . PRO A 1 564 ? 13.375 -38.594 -14.906 1 92.25 564 PRO A O 1
ATOM 4447 N N . LYS A 1 565 ? 13.852 -36.906 -13.555 1 88.69 565 LYS A N 1
ATOM 4448 C CA . LYS A 1 565 ? 14.852 -36.375 -14.477 1 88.69 565 LYS A CA 1
ATOM 4449 C C . LYS A 1 565 ? 16 -37.344 -14.68 1 88.69 565 LYS A C 1
ATOM 4451 O O . LYS A 1 565 ? 16.453 -37.562 -15.805 1 88.69 565 LYS A O 1
ATOM 4456 N N . VAL A 1 566 ? 16.391 -37.969 -13.617 1 92 566 VAL A N 1
ATOM 4457 C CA . VAL A 1 566 ? 17.5 -38.906 -13.68 1 92 566 VAL A CA 1
ATOM 4458 C C . VAL A 1 566 ? 17.031 -40.219 -14.32 1 92 566 VAL A C 1
ATOM 4460 O O . VAL A 1 566 ? 17.703 -40.75 -15.188 1 92 566 VAL A O 1
ATOM 4463 N N . PHE A 1 567 ? 15.891 -40.688 -13.914 1 95.31 567 PHE A N 1
ATOM 4464 C CA . PHE A 1 567 ? 15.328 -41.938 -14.391 1 95.31 567 PHE A CA 1
ATOM 4465 C C . PHE A 1 567 ? 15.172 -41.938 -15.906 1 95.31 567 PHE A C 1
ATOM 4467 O O . PHE A 1 567 ? 15.719 -42.781 -16.609 1 95.31 567 PHE A O 1
ATOM 4474 N N . TRP A 1 568 ? 14.555 -40.938 -16.375 1 94.75 568 TRP A N 1
ATOM 4475 C CA . TRP A 1 568 ? 14.25 -40.875 -17.797 1 94.75 568 TRP A CA 1
ATOM 4476 C C . TRP A 1 568 ? 15.445 -40.344 -18.578 1 94.75 568 TRP A C 1
ATOM 4478 O O . TRP A 1 568 ? 15.586 -40.656 -19.766 1 94.75 568 TRP A O 1
ATOM 4488 N N . GLY A 1 569 ? 16.266 -39.531 -17.938 1 91.25 569 GLY A N 1
ATOM 4489 C CA . GLY A 1 569 ? 17.516 -39.156 -18.562 1 91.25 569 GLY A CA 1
ATOM 4490 C C . GLY A 1 569 ? 18.391 -40.344 -18.938 1 91.25 569 GLY A C 1
ATOM 4491 O O . GLY A 1 569 ? 18.984 -40.375 -20.016 1 91.25 569 GLY A O 1
ATOM 4492 N N . LEU A 1 570 ? 18.391 -41.25 -18.094 1 93.5 570 LEU A N 1
ATOM 4493 C CA . LEU A 1 570 ? 19.172 -42.469 -18.312 1 93.5 570 LEU A CA 1
ATOM 4494 C C . LEU A 1 570 ? 18.5 -43.375 -19.328 1 93.5 570 LEU A C 1
ATOM 4496 O O . LEU A 1 570 ? 19.156 -44.062 -20.109 1 93.5 570 LEU A O 1
ATOM 4500 N N . ALA A 1 571 ? 17.234 -43.375 -19.328 1 94.94 571 ALA A N 1
ATOM 4501 C CA . ALA A 1 571 ? 16.469 -44.219 -20.219 1 94.94 571 ALA A CA 1
ATOM 4502 C C . ALA A 1 571 ? 16.422 -43.656 -21.641 1 94.94 571 ALA A C 1
ATOM 4504 O O . ALA A 1 571 ? 16.094 -44.375 -22.594 1 94.94 571 ALA A O 1
ATOM 4505 N N . GLU A 1 572 ? 16.766 -42.438 -21.75 1 93.88 572 GLU A N 1
ATOM 4506 C CA . GLU A 1 572 ? 16.609 -41.688 -23.016 1 93.88 572 GLU A CA 1
ATOM 4507 C C . GLU A 1 572 ? 17.453 -42.312 -24.109 1 93.88 572 GLU A C 1
ATOM 4509 O O . GLU A 1 572 ? 17.062 -42.312 -25.281 1 93.88 572 GLU A O 1
ATOM 4514 N N . ARG A 1 573 ? 18.578 -42.812 -23.859 1 91.88 573 ARG A N 1
ATOM 4515 C CA . ARG A 1 573 ? 19.469 -43.406 -24.859 1 91.88 573 ARG A CA 1
ATOM 4516 C C . ARG A 1 573 ? 18.828 -44.562 -25.562 1 91.88 573 ARG A C 1
ATOM 4518 O O . ARG A 1 573 ? 18.953 -44.719 -26.781 1 91.88 573 ARG A O 1
ATOM 4525 N N . LYS A 1 574 ? 18.156 -45.375 -24.875 1 93.5 574 LYS A N 1
ATOM 4526 C CA . LYS A 1 574 ? 17.547 -46.594 -25.422 1 93.5 574 LYS A CA 1
ATOM 4527 C C . LYS A 1 574 ? 16.109 -46.344 -25.844 1 93.5 574 LYS A C 1
ATOM 4529 O O . LYS A 1 574 ? 15.602 -46.969 -26.781 1 93.5 574 LYS A O 1
ATOM 4534 N N . HIS A 1 575 ? 15.484 -45.5 -25.078 1 95.75 575 HIS A N 1
ATOM 4535 C CA . HIS A 1 575 ? 14.07 -45.25 -25.297 1 95.75 575 HIS A CA 1
ATOM 4536 C C . HIS A 1 575 ? 13.797 -43.75 -25.453 1 95.75 575 HIS A C 1
ATOM 4538 O O . HIS A 1 575 ? 13.078 -43.156 -24.641 1 95.75 575 HIS A O 1
ATOM 4544 N N . PRO A 1 576 ? 14.234 -43.156 -26.516 1 95 576 PRO A N 1
ATOM 4545 C CA . PRO A 1 576 ? 14.211 -41.688 -26.656 1 95 576 PRO A CA 1
ATOM 4546 C C . PRO A 1 576 ? 12.797 -41.125 -26.734 1 95 576 PRO A C 1
ATOM 4548 O O . PRO A 1 576 ? 12.492 -40.125 -26.109 1 95 576 PRO A O 1
ATOM 4551 N N . GLU A 1 577 ? 11.914 -41.719 -27.469 1 95.94 577 GLU A N 1
ATOM 4552 C CA . GLU A 1 577 ? 10.57 -41.188 -27.656 1 95.94 577 GLU A CA 1
ATOM 4553 C C . GLU A 1 577 ? 9.773 -41.219 -26.359 1 95.94 577 GLU A C 1
ATOM 4555 O O . GLU A 1 577 ? 9.188 -40.219 -25.953 1 95.94 577 GLU A O 1
ATOM 4560 N N . LEU A 1 578 ? 9.766 -42.375 -25.734 1 96.06 578 LEU A N 1
ATOM 4561 C CA . LEU A 1 578 ? 9.023 -42.531 -24.484 1 96.06 578 LEU A CA 1
ATOM 4562 C C . LEU A 1 578 ? 9.602 -41.625 -23.406 1 96.06 578 LEU A C 1
ATOM 4564 O O . LEU A 1 578 ? 8.852 -41.031 -22.625 1 96.06 578 LEU A O 1
ATOM 4568 N N . ALA A 1 579 ? 10.906 -41.5 -23.375 1 95.75 579 ALA A N 1
ATOM 4569 C CA . ALA A 1 579 ? 11.57 -40.656 -22.406 1 95.75 579 ALA A CA 1
ATOM 4570 C C . ALA A 1 579 ? 11.188 -39.188 -22.609 1 95.75 579 ALA A C 1
ATOM 4572 O O . ALA A 1 579 ? 10.945 -38.469 -21.641 1 95.75 579 ALA A O 1
ATOM 4573 N N . SER A 1 580 ? 11.156 -38.781 -23.797 1 94.06 580 SER A N 1
ATOM 4574 C CA . SER A 1 580 ? 10.789 -37.406 -24.125 1 94.06 580 SER A CA 1
ATOM 4575 C C . SER A 1 580 ? 9.359 -37.094 -23.688 1 94.06 580 SER A C 1
ATOM 4577 O O . SER A 1 580 ? 9.109 -36.031 -23.078 1 94.06 580 SER A O 1
ATOM 4579 N N . VAL A 1 581 ? 8.484 -37.969 -24 1 95.38 581 VAL A N 1
ATOM 4580 C CA . VAL A 1 581 ? 7.09 -37.781 -23.641 1 95.38 581 VAL A CA 1
ATOM 4581 C C . VAL A 1 581 ? 6.949 -37.75 -22.109 1 95.38 581 VAL A C 1
ATOM 4583 O O . VAL A 1 581 ? 6.238 -36.906 -21.562 1 95.38 581 VAL A O 1
ATOM 4586 N N . ALA A 1 582 ? 7.625 -38.656 -21.438 1 96.12 582 ALA A N 1
ATOM 4587 C CA . ALA A 1 582 ? 7.559 -38.75 -19.984 1 96.12 582 ALA A CA 1
ATOM 4588 C C . ALA A 1 582 ? 8.086 -37.469 -19.344 1 96.12 582 ALA A C 1
ATOM 4590 O O . ALA A 1 582 ? 7.434 -36.906 -18.453 1 96.12 582 ALA A O 1
ATOM 4591 N N . LEU A 1 583 ? 9.18 -37 -19.781 1 93.44 583 LEU A N 1
ATOM 4592 C CA . LEU A 1 583 ? 9.797 -35.812 -19.219 1 93.44 583 LEU A CA 1
ATOM 4593 C C . LEU A 1 583 ? 8.938 -34.594 -19.469 1 93.44 583 LEU A C 1
ATOM 4595 O O . LEU A 1 583 ? 8.797 -33.719 -18.594 1 93.44 583 LEU A O 1
ATOM 4599 N N . LYS A 1 584 ? 8.398 -34.5 -20.594 1 94.12 584 LYS A N 1
ATOM 4600 C CA . LYS A 1 584 ? 7.512 -33.375 -20.922 1 94.12 584 LYS A CA 1
ATOM 4601 C C . LYS A 1 584 ? 6.301 -33.344 -20 1 94.12 584 LYS A C 1
ATOM 4603 O O . LYS A 1 584 ? 5.973 -32.312 -19.438 1 94.12 584 LYS A O 1
ATOM 4608 N N . LEU A 1 585 ? 5.734 -34.469 -19.828 1 96.44 585 LEU A N 1
ATOM 4609 C CA . LEU A 1 585 ? 4.52 -34.531 -19.016 1 96.44 585 LEU A CA 1
ATOM 4610 C C . LEU A 1 585 ? 4.828 -34.281 -17.547 1 96.44 585 LEU A C 1
ATOM 4612 O O . LEU A 1 585 ? 4.113 -33.531 -16.875 1 96.44 585 LEU A O 1
ATOM 4616 N N . ILE A 1 586 ? 5.852 -34.844 -17.047 1 94.94 586 ILE A N 1
ATOM 4617 C CA . ILE A 1 586 ? 6.176 -34.75 -15.633 1 94.94 586 ILE A CA 1
ATOM 4618 C C . ILE A 1 586 ? 6.633 -33.344 -15.281 1 94.94 586 ILE A C 1
ATOM 4620 O O . ILE A 1 586 ? 6.496 -32.906 -14.141 1 94.94 586 ILE A O 1
ATOM 4624 N N . ASN A 1 587 ? 7.074 -32.594 -16.203 1 93.06 587 ASN A N 1
ATOM 4625 C CA . ASN A 1 587 ? 7.594 -31.234 -15.953 1 93.06 587 ASN A CA 1
ATOM 4626 C C . ASN A 1 587 ? 6.469 -30.219 -15.875 1 93.06 587 ASN A C 1
ATOM 4628 O O . ASN A 1 587 ? 6.699 -29.062 -15.484 1 93.06 587 ASN A O 1
ATOM 4632 N N . ILE A 1 588 ? 5.273 -30.562 -16.188 1 95.94 588 ILE A N 1
ATOM 4633 C CA . ILE A 1 588 ? 4.156 -29.625 -16.125 1 95.94 588 ILE A CA 1
ATOM 4634 C C . ILE A 1 588 ? 3.824 -29.297 -14.672 1 95.94 588 ILE A C 1
ATOM 4636 O O . ILE A 1 588 ? 3.609 -30.203 -13.867 1 95.94 588 ILE A O 1
ATOM 4640 N N . PRO A 1 589 ? 3.83 -28.047 -14.32 1 95.44 589 PRO A N 1
ATOM 4641 C CA . PRO A 1 589 ? 3.516 -27.688 -12.938 1 95.44 589 PRO A CA 1
ATOM 4642 C C . PRO A 1 589 ? 2.061 -27.969 -12.57 1 95.44 589 PRO A C 1
ATOM 4644 O O . PRO A 1 589 ? 1.186 -27.953 -13.438 1 95.44 589 PRO A O 1
ATOM 4647 N N . ALA A 1 590 ? 1.861 -28.156 -11.328 1 96.25 590 ALA A N 1
ATOM 4648 C CA . ALA A 1 590 ? 0.527 -28.484 -10.844 1 96.25 590 ALA A CA 1
ATOM 4649 C C . ALA A 1 590 ? -0.372 -27.25 -10.82 1 96.25 590 ALA A C 1
ATOM 4651 O O . ALA A 1 590 ? -1.6 -27.375 -10.812 1 96.25 590 ALA A O 1
ATOM 4652 N N . SER A 1 591 ? 0.258 -26.125 -10.719 1 94.75 591 SER A N 1
ATOM 4653 C CA . SER A 1 591 ? -0.539 -24.906 -10.555 1 94.75 591 SER A CA 1
ATOM 4654 C C . SER A 1 591 ? 0.107 -23.719 -11.258 1 94.75 591 SER A C 1
ATOM 4656 O O . SER A 1 591 ? 1.252 -23.812 -11.711 1 94.75 591 SER A O 1
ATOM 4658 N N . SER A 1 592 ? -0.689 -22.625 -11.352 1 92 592 SER A N 1
ATOM 4659 C CA . SER A 1 592 ? -0.208 -21.359 -11.914 1 92 592 SER A CA 1
ATOM 4660 C C . SER A 1 592 ? 0.258 -20.406 -10.82 1 92 592 SER A C 1
ATOM 4662 O O . SER A 1 592 ? 0.183 -19.188 -10.984 1 92 592 SER A O 1
ATOM 4664 N N . ALA A 1 593 ? 0.714 -20.875 -9.68 1 90.12 593 ALA A N 1
ATOM 4665 C CA . ALA A 1 593 ? 1.109 -20.094 -8.523 1 90.12 593 ALA A CA 1
ATOM 4666 C C . ALA A 1 593 ? 2.271 -19.156 -8.859 1 90.12 593 ALA A C 1
ATOM 4668 O O . ALA A 1 593 ? 2.381 -18.062 -8.305 1 90.12 593 ALA A O 1
ATOM 4669 N N . SER A 1 594 ? 3.115 -19.594 -9.734 1 90.5 594 SER A N 1
ATOM 4670 C CA . SER A 1 594 ? 4.242 -18.766 -10.141 1 90.5 594 SER A CA 1
ATOM 4671 C C . SER A 1 594 ? 3.762 -17.438 -10.75 1 90.5 594 SER A C 1
ATOM 4673 O O . SER A 1 594 ? 4.402 -16.406 -10.578 1 90.5 594 SER A O 1
ATOM 4675 N N . LEU A 1 595 ? 2.664 -17.484 -11.422 1 93 595 LEU A N 1
ATOM 4676 C CA . LEU A 1 595 ? 2.08 -16.281 -11.992 1 93 595 LEU A CA 1
ATOM 4677 C C . LEU A 1 595 ? 1.575 -15.352 -10.891 1 93 595 LEU A C 1
ATOM 4679 O O . LEU A 1 595 ? 1.703 -14.125 -10.992 1 93 595 LEU A O 1
ATOM 4683 N N . GLU A 1 596 ? 0.972 -15.906 -9.922 1 88.44 596 GLU A N 1
ATOM 4684 C CA . GLU A 1 596 ? 0.49 -15.117 -8.797 1 88.44 596 GLU A CA 1
ATOM 4685 C C . GLU A 1 596 ? 1.638 -14.391 -8.102 1 88.44 596 GLU A C 1
ATOM 4687 O O . GLU A 1 596 ? 1.467 -13.266 -7.621 1 88.44 596 GLU A O 1
ATOM 4692 N N . ARG A 1 597 ? 2.729 -15.055 -8.078 1 87.44 597 ARG A N 1
ATOM 4693 C CA . ARG A 1 597 ? 3.912 -14.414 -7.512 1 87.44 597 ARG A CA 1
ATOM 4694 C C . ARG A 1 597 ? 4.363 -13.234 -8.367 1 87.44 597 ARG A C 1
ATOM 4696 O O . ARG A 1 597 ? 4.797 -12.211 -7.844 1 87.44 597 ARG A O 1
ATOM 4703 N N . VAL A 1 598 ? 4.254 -13.422 -9.625 1 91.69 598 VAL A N 1
ATOM 4704 C CA . VAL A 1 598 ? 4.59 -12.336 -10.539 1 91.69 598 VAL A CA 1
ATOM 4705 C C . VAL A 1 598 ? 3.646 -11.156 -10.312 1 91.69 598 VAL A C 1
ATOM 4707 O O . VAL A 1 598 ? 4.086 -10.008 -10.25 1 91.69 598 VAL A O 1
ATOM 4710 N N . PHE A 1 599 ? 2.375 -11.469 -10.148 1 92.38 599 PHE A N 1
ATOM 4711 C CA . PHE A 1 599 ? 1.388 -10.422 -9.898 1 92.38 599 PHE A CA 1
ATOM 4712 C C . PHE A 1 599 ? 1.7 -9.68 -8.609 1 92.38 599 PHE A C 1
ATOM 4714 O O . PHE A 1 599 ? 1.652 -8.445 -8.57 1 92.38 599 PHE A O 1
ATOM 4721 N N . SER A 1 600 ? 2.006 -10.398 -7.637 1 88.88 600 SER A N 1
ATOM 4722 C CA . SER A 1 600 ? 2.33 -9.805 -6.344 1 88.88 600 SER A CA 1
ATOM 4723 C C . SER A 1 600 ? 3.549 -8.898 -6.438 1 88.88 600 SER A C 1
ATOM 4725 O O . SER A 1 600 ? 3.545 -7.785 -5.898 1 88.88 600 SER A O 1
ATOM 4727 N N . ASN A 1 601 ? 4.516 -9.352 -7.102 1 90.81 601 ASN A N 1
ATOM 4728 C CA . ASN A 1 601 ? 5.723 -8.555 -7.285 1 90.81 601 ASN A CA 1
ATOM 4729 C C . ASN A 1 601 ? 5.449 -7.305 -8.125 1 90.81 601 ASN A C 1
ATOM 4731 O O . ASN A 1 601 ? 6.004 -6.238 -7.855 1 90.81 601 ASN A O 1
ATOM 4735 N N . TRP A 1 602 ? 4.672 -7.535 -9.086 1 93.06 602 TRP A N 1
ATOM 4736 C CA . TRP A 1 602 ? 4.34 -6.406 -9.945 1 93.06 602 TRP A CA 1
ATOM 4737 C C . TRP A 1 602 ? 3.568 -5.34 -9.18 1 93.06 602 TRP A C 1
ATOM 4739 O O . TRP A 1 602 ? 3.83 -4.145 -9.328 1 93.06 602 TRP A O 1
ATOM 4749 N N . ALA A 1 603 ? 2.711 -5.777 -8.344 1 90.5 603 ALA A N 1
ATOM 4750 C CA . ALA A 1 603 ? 1.953 -4.855 -7.5 1 90.5 603 ALA A CA 1
ATOM 4751 C C . ALA A 1 603 ? 2.871 -4.121 -6.527 1 90.5 603 ALA A C 1
ATOM 4753 O O . ALA A 1 603 ? 2.619 -2.967 -6.176 1 90.5 603 ALA A O 1
ATOM 4754 N N . PHE A 1 604 ? 3.846 -4.805 -6.148 1 88.06 604 PHE A N 1
ATOM 4755 C CA . PHE A 1 604 ? 4.844 -4.227 -5.258 1 88.06 604 PHE A CA 1
ATOM 4756 C C . PHE A 1 604 ? 5.637 -3.135 -5.969 1 88.06 604 PHE A C 1
ATOM 4758 O O . PHE A 1 604 ? 5.977 -2.113 -5.367 1 88.06 604 PHE A O 1
ATOM 4765 N N . ILE A 1 605 ? 5.906 -3.377 -7.152 1 91.44 605 ILE A N 1
ATOM 4766 C CA . ILE A 1 605 ? 6.695 -2.457 -7.965 1 91.44 605 ILE A CA 1
ATOM 4767 C C . ILE A 1 605 ? 5.836 -1.262 -8.375 1 91.44 605 ILE A C 1
ATOM 4769 O O . ILE A 1 605 ? 6.25 -0.11 -8.219 1 91.44 605 ILE A O 1
ATOM 4773 N N . HIS A 1 606 ? 4.727 -1.594 -8.898 1 91.19 606 HIS A N 1
ATOM 4774 C CA . HIS A 1 606 ? 3.795 -0.575 -9.367 1 91.19 606 HIS A CA 1
ATOM 4775 C C . HIS A 1 606 ? 2.664 -0.36 -8.367 1 91.19 606 HIS A C 1
ATOM 4777 O O . HIS A 1 606 ? 1.594 -0.957 -8.492 1 91.19 606 HIS A O 1
ATOM 4783 N N . ASN A 1 607 ? 2.893 0.512 -7.441 1 86.38 607 ASN A N 1
ATOM 4784 C CA . ASN A 1 607 ? 1.951 0.779 -6.359 1 86.38 607 ASN A CA 1
ATOM 4785 C C . ASN A 1 607 ? 1.445 2.219 -6.398 1 86.38 607 ASN A C 1
ATOM 4787 O O . ASN A 1 607 ? 1.71 2.947 -7.359 1 86.38 607 ASN A O 1
ATOM 4791 N N . ASP A 1 608 ? 0.762 2.602 -5.473 1 77.62 608 ASP A N 1
ATOM 4792 C CA . ASP A 1 608 ? 0.108 3.906 -5.461 1 77.62 608 ASP A CA 1
ATOM 4793 C C . ASP A 1 608 ? 1.134 5.035 -5.383 1 77.62 608 ASP A C 1
ATOM 4795 O O . ASP A 1 608 ? 0.881 6.145 -5.852 1 77.62 608 ASP A O 1
ATOM 4799 N N . LEU A 1 609 ? 2.27 4.703 -4.82 1 78.38 609 LEU A N 1
ATOM 4800 C CA . LEU A 1 609 ? 3.307 5.723 -4.703 1 78.38 609 LEU A CA 1
ATOM 4801 C C . LEU A 1 609 ? 4.082 5.863 -6.008 1 78.38 609 LEU A C 1
ATOM 4803 O O . LEU A 1 609 ? 4.723 6.887 -6.25 1 78.38 609 LEU A O 1
ATOM 4807 N N . ARG A 1 610 ? 4.012 4.805 -6.785 1 85.56 610 ARG A N 1
ATOM 4808 C CA . ARG A 1 610 ? 4.699 4.809 -8.07 1 85.56 610 ARG A CA 1
ATOM 4809 C C . ARG A 1 610 ? 3.707 4.652 -9.219 1 85.56 610 ARG A C 1
ATOM 4811 O O . ARG A 1 610 ? 3.916 3.84 -10.125 1 85.56 610 ARG A O 1
ATOM 4818 N N . ASN A 1 611 ? 2.65 5.355 -9.102 1 77.69 611 ASN A N 1
ATOM 4819 C CA . ASN A 1 611 ? 1.549 5.191 -10.039 1 77.69 611 ASN A CA 1
ATOM 4820 C C . ASN A 1 611 ? 1.819 5.926 -11.352 1 77.69 611 ASN A C 1
ATOM 4822 O O . ASN A 1 611 ? 1.088 5.75 -12.328 1 77.69 611 ASN A O 1
ATOM 4826 N N . ARG A 1 612 ? 2.928 6.672 -11.383 1 79.69 612 ARG A N 1
ATOM 4827 C CA . ARG A 1 612 ? 3.227 7.426 -12.594 1 79.69 612 ARG A CA 1
ATOM 4828 C C . ARG A 1 612 ? 4.141 6.637 -13.523 1 79.69 612 ARG A C 1
ATOM 4830 O O . ARG A 1 612 ? 4.457 7.086 -14.633 1 79.69 612 ARG A O 1
ATOM 4837 N N . LEU A 1 613 ? 4.527 5.508 -13.031 1 85.38 613 LEU A N 1
ATOM 4838 C CA . LEU A 1 613 ? 5.324 4.625 -13.875 1 85.38 613 LEU A CA 1
ATOM 4839 C C . LEU A 1 613 ? 4.527 4.176 -15.094 1 85.38 613 LEU A C 1
ATOM 4841 O O . LEU A 1 613 ? 3.396 3.697 -14.961 1 85.38 613 LEU A O 1
ATOM 4845 N N . ASP A 1 614 ? 5.152 4.414 -16.188 1 84.12 614 ASP A N 1
ATOM 4846 C CA . ASP A 1 614 ? 4.469 3.986 -17.406 1 84.12 614 ASP A CA 1
ATOM 4847 C C . ASP A 1 614 ? 4.469 2.465 -17.516 1 84.12 614 ASP A C 1
ATOM 4849 O O . ASP A 1 614 ? 5.23 1.782 -16.844 1 84.12 614 ASP A O 1
ATOM 4853 N N . ALA A 1 615 ? 3.65 2.002 -18.406 1 83.06 615 ALA A N 1
ATOM 4854 C CA . ALA A 1 615 ? 3.439 0.565 -18.562 1 83.06 615 ALA A CA 1
ATOM 4855 C C . ALA A 1 615 ? 4.719 -0.132 -19.016 1 83.06 615 ALA A C 1
ATOM 4857 O O . ALA A 1 615 ? 5.051 -1.213 -18.531 1 83.06 615 ALA A O 1
ATOM 4858 N N . ASP A 1 616 ? 5.418 0.491 -19.844 1 86.62 616 ASP A N 1
ATOM 4859 C CA . ASP A 1 616 ? 6.629 -0.123 -20.375 1 86.62 616 ASP A CA 1
ATOM 4860 C C . ASP A 1 616 ? 7.719 -0.22 -19.312 1 86.62 616 ASP A C 1
ATOM 4862 O O . ASP A 1 616 ? 8.359 -1.263 -19.172 1 86.62 616 ASP A O 1
ATOM 4866 N N . HIS A 1 617 ? 7.898 0.846 -18.609 1 90.25 617 HIS A N 1
ATOM 4867 C CA . HIS A 1 617 ? 8.883 0.837 -17.531 1 90.25 617 HIS A CA 1
ATOM 4868 C C . HIS A 1 617 ? 8.508 -0.183 -16.453 1 90.25 617 HIS A C 1
ATOM 4870 O O . HIS A 1 617 ? 9.375 -0.922 -15.977 1 90.25 617 HIS A O 1
ATOM 4876 N N . SER A 1 618 ? 7.234 -0.139 -16.172 1 91.06 618 SER A N 1
ATOM 4877 C CA . SER A 1 618 ? 6.754 -1.059 -15.141 1 91.06 618 SER A CA 1
ATOM 4878 C C . SER A 1 618 ? 7.012 -2.51 -15.531 1 91.06 618 SER A C 1
ATOM 4880 O O . SER A 1 618 ? 7.449 -3.312 -14.703 1 91.06 618 SER A O 1
ATOM 4882 N N . ARG A 1 619 ? 6.805 -2.799 -16.75 1 90.44 619 ARG A N 1
ATOM 4883 C CA . ARG A 1 619 ? 7.012 -4.152 -17.25 1 90.44 619 ARG A CA 1
ATOM 4884 C C . ARG A 1 619 ? 8.492 -4.523 -17.234 1 90.44 619 ARG A C 1
ATOM 4886 O O . ARG A 1 619 ? 8.852 -5.625 -16.812 1 90.44 619 ARG A O 1
ATOM 4893 N N . LYS A 1 620 ? 9.312 -3.648 -17.688 1 93.31 620 LYS A N 1
ATOM 4894 C CA . LYS A 1 620 ? 10.75 -3.908 -17.719 1 93.31 620 LYS A CA 1
ATOM 4895 C C . LYS A 1 620 ? 11.305 -4.109 -16.312 1 93.31 620 LYS A C 1
ATOM 4897 O O . LYS A 1 620 ? 12.109 -5.012 -16.078 1 93.31 620 LYS A O 1
ATOM 4902 N N . ILE A 1 621 ? 10.859 -3.25 -15.406 1 94.69 621 ILE A N 1
ATOM 4903 C CA . ILE A 1 621 ? 11.305 -3.373 -14.023 1 94.69 621 ILE A CA 1
ATOM 4904 C C . ILE A 1 621 ? 10.875 -4.723 -13.461 1 94.69 621 ILE A C 1
ATOM 4906 O O . ILE A 1 621 ? 11.664 -5.414 -12.812 1 94.69 621 ILE A O 1
ATOM 4910 N N . MET A 1 622 ? 9.648 -5.047 -13.727 1 92.69 622 MET A N 1
ATOM 4911 C CA . MET A 1 622 ? 9.125 -6.312 -13.234 1 92.69 622 MET A CA 1
ATOM 4912 C C . MET A 1 622 ? 9.938 -7.488 -13.773 1 92.69 622 MET A C 1
ATOM 4914 O O . MET A 1 622 ? 10.312 -8.391 -13.016 1 92.69 622 MET A O 1
ATOM 4918 N N . HIS A 1 623 ? 10.203 -7.43 -15.062 1 92.38 623 HIS A N 1
ATOM 4919 C CA . HIS A 1 623 ? 10.984 -8.492 -15.688 1 92.38 623 HIS A CA 1
ATOM 4920 C C . HIS A 1 623 ? 12.352 -8.633 -15.023 1 92.38 623 HIS A C 1
ATOM 4922 O O . HIS A 1 623 ? 12.758 -9.734 -14.664 1 92.38 623 HIS A O 1
ATOM 4928 N N . CYS A 1 624 ? 12.992 -7.52 -14.828 1 94 624 CYS A N 1
ATOM 4929 C CA . CYS A 1 624 ? 14.328 -7.512 -14.242 1 94 624 CYS A CA 1
ATOM 4930 C C . CYS A 1 624 ? 14.281 -7.906 -12.766 1 94 624 CYS A C 1
ATOM 4932 O O . CYS A 1 624 ? 15.086 -8.727 -12.312 1 94 624 CYS A O 1
ATOM 4934 N N . TYR A 1 625 ? 13.367 -7.32 -12.055 1 93.75 625 TYR A N 1
ATOM 4935 C CA . TYR A 1 625 ? 13.227 -7.582 -10.625 1 93.75 625 TYR A CA 1
ATOM 4936 C C . TYR A 1 625 ? 12.953 -9.062 -10.367 1 93.75 625 TYR A C 1
ATOM 4938 O O . TYR A 1 625 ? 13.57 -9.664 -9.484 1 93.75 625 TYR A O 1
ATOM 4946 N N . TYR A 1 626 ? 12.062 -9.562 -11.148 1 89.75 626 TYR A N 1
ATOM 4947 C CA . TYR A 1 626 ? 11.68 -10.961 -11 1 89.75 626 TYR A CA 1
ATOM 4948 C C . TYR A 1 626 ? 12.875 -11.883 -11.25 1 89.75 626 TYR A C 1
ATOM 4950 O O . TYR A 1 626 ? 13.094 -12.836 -10.508 1 89.75 626 TYR A O 1
ATOM 4958 N N . SER A 1 627 ? 13.641 -11.617 -12.227 1 88.56 627 SER A N 1
ATOM 4959 C CA . SER A 1 627 ? 14.812 -12.422 -12.562 1 88.56 627 SER A CA 1
ATOM 4960 C C . SER A 1 627 ? 15.891 -12.305 -11.492 1 88.56 627 SER A C 1
ATOM 4962 O O . SER A 1 627 ? 16.516 -13.305 -11.117 1 88.56 627 SER A O 1
ATOM 4964 N N . LEU A 1 628 ? 16.094 -11.109 -11 1 89.44 628 LEU A N 1
ATOM 4965 C CA . LEU A 1 628 ? 17.125 -10.875 -10 1 89.44 628 LEU A CA 1
ATOM 4966 C C . LEU A 1 628 ? 16.734 -11.508 -8.664 1 89.44 628 LEU A C 1
ATOM 4968 O O . LEU A 1 628 ? 17.594 -12.008 -7.938 1 89.44 628 LEU A O 1
ATOM 4972 N N . LYS A 1 629 ? 15.523 -11.477 -8.32 1 85.25 629 LYS A N 1
ATOM 4973 C CA . LYS A 1 629 ? 15.039 -12.062 -7.078 1 85.25 629 LYS A CA 1
ATOM 4974 C C . LYS A 1 629 ? 15.195 -13.586 -7.094 1 85.25 629 LYS A C 1
ATOM 4976 O O . LYS A 1 629 ? 15.562 -14.188 -6.082 1 85.25 629 LYS A O 1
ATOM 4981 N N . MET A 1 630 ? 14.906 -14.148 -8.25 1 77.5 630 MET A N 1
ATOM 4982 C CA . MET A 1 630 ? 15.031 -15.594 -8.391 1 77.5 630 MET A CA 1
ATOM 4983 C C . MET A 1 630 ? 16.484 -16.031 -8.273 1 77.5 630 MET A C 1
ATOM 4985 O O . MET A 1 630 ? 16.781 -17.094 -7.727 1 77.5 630 MET A O 1
ATOM 4989 N N . ARG A 1 631 ? 17.328 -15.219 -8.703 1 72.75 631 ARG A N 1
ATOM 4990 C CA . ARG A 1 631 ? 18.75 -15.516 -8.602 1 72.75 631 ARG A CA 1
ATOM 4991 C C . ARG A 1 631 ? 19.219 -15.453 -7.152 1 72.75 631 ARG A C 1
ATOM 4993 O O . ARG A 1 631 ? 20.047 -16.266 -6.73 1 72.75 631 ARG A O 1
ATOM 5000 N N . GLU A 1 632 ? 18.703 -14.484 -6.426 1 74.5 632 GLU A N 1
ATOM 5001 C CA . GLU A 1 632 ? 19.078 -14.344 -5.02 1 74.5 632 GLU A CA 1
ATOM 5002 C C . GLU A 1 632 ? 18.578 -15.531 -4.199 1 74.5 632 GLU A C 1
ATOM 5004 O O . GLU A 1 632 ? 19.281 -16 -3.303 1 74.5 632 GLU A O 1
ATOM 5009 N N . SER A 1 633 ? 17.422 -15.961 -4.496 1 67.25 633 SER A N 1
ATOM 5010 C CA . SER A 1 633 ? 16.844 -17.078 -3.762 1 67.25 633 SER A CA 1
ATOM 5011 C C . SER A 1 633 ? 17.625 -18.359 -4.008 1 67.25 633 SER A C 1
ATOM 5013 O O . SER A 1 633 ? 17.781 -19.188 -3.102 1 67.25 633 SER A O 1
ATOM 5015 N N . ASN A 1 634 ? 18.172 -18.484 -5.16 1 57.78 634 ASN A N 1
ATOM 5016 C CA . ASN A 1 634 ? 18.938 -19.672 -5.5 1 57.78 634 ASN A CA 1
ATOM 5017 C C . ASN A 1 634 ? 20.312 -19.641 -4.844 1 57.78 634 ASN A C 1
ATOM 5019 O O . ASN A 1 634 ? 20.859 -20.703 -4.5 1 57.78 634 ASN A O 1
ATOM 5023 N N . GLU A 1 635 ? 20.797 -18.469 -4.672 1 51.41 635 GLU A N 1
ATOM 5024 C CA . GLU A 1 635 ? 22.109 -18.359 -4.055 1 51.41 635 GLU A CA 1
ATOM 5025 C C . GLU A 1 635 ? 22.031 -18.562 -2.545 1 51.41 635 GLU A C 1
ATOM 5027 O O . GLU A 1 635 ? 22.969 -19.078 -1.93 1 51.41 635 GLU A O 1
ATOM 5032 N N . VAL A 1 636 ? 20.938 -18.219 -1.94 1 46.16 636 VAL A N 1
ATOM 5033 C CA . VAL A 1 636 ? 20.781 -18.422 -0.504 1 46.16 636 VAL A CA 1
ATOM 5034 C C . VAL A 1 636 ? 20.391 -19.875 -0.233 1 46.16 636 VAL A C 1
ATOM 5036 O O . VAL A 1 636 ? 20.688 -20.422 0.829 1 46.16 636 VAL A O 1
ATOM 5039 N N . SER A 1 637 ? 19.609 -20.5 -1.039 1 38.44 637 SER A N 1
ATOM 5040 C CA . SER A 1 637 ? 19.297 -21.922 -0.843 1 38.44 637 SER A CA 1
ATOM 5041 C C . SER A 1 637 ? 20.516 -22.781 -1.162 1 38.44 637 SER A C 1
ATOM 5043 O O . SER A 1 637 ? 21.203 -22.547 -2.148 1 38.44 637 SER A O 1
ATOM 5045 N N . MET B 1 1 ? 1.517 44.938 -50.531 1 23.84 1 MET B N 1
ATOM 5046 C CA . MET B 1 1 ? 2.381 44.312 -49.531 1 23.84 1 MET B CA 1
ATOM 5047 C C . MET B 1 1 ? 1.652 44.156 -48.188 1 23.84 1 MET B C 1
ATOM 5049 O O . MET B 1 1 ? 1.101 45.125 -47.656 1 23.84 1 MET B O 1
ATOM 5053 N N . PRO B 1 2 ? 0.919 43.094 -47.875 1 33.34 2 PRO B N 1
ATOM 5054 C CA . PRO B 1 2 ? -0.104 42.844 -46.844 1 33.34 2 PRO B CA 1
ATOM 5055 C C . PRO B 1 2 ? 0.411 43.062 -45.438 1 33.34 2 PRO B C 1
ATOM 5057 O O . PRO B 1 2 ? 0.941 42.156 -44.812 1 33.34 2 PRO B O 1
ATOM 5060 N N . GLY B 1 3 ? 1.085 44.219 -45.156 1 35.53 3 GLY B N 1
ATOM 5061 C CA . GLY B 1 3 ? 1.81 44.719 -44 1 35.53 3 GLY B CA 1
ATOM 5062 C C . GLY B 1 3 ? 0.929 44.906 -42.781 1 35.53 3 GLY B C 1
ATOM 5063 O O . GLY B 1 3 ? 1.396 44.812 -41.625 1 35.53 3 GLY B O 1
ATOM 5064 N N . ARG B 1 4 ? -0.244 45.5 -42.875 1 41.59 4 ARG B N 1
ATOM 5065 C CA . ARG B 1 4 ? -1.047 46.031 -41.781 1 41.59 4 ARG B CA 1
ATOM 5066 C C . ARG B 1 4 ? -1.504 44.906 -40.844 1 41.59 4 ARG B C 1
ATOM 5068 O O . ARG B 1 4 ? -1.585 45.094 -39.625 1 41.59 4 ARG B O 1
ATOM 5075 N N . ASN B 1 5 ? -1.887 43.75 -41.438 1 40.62 5 ASN B N 1
ATOM 5076 C CA . ASN B 1 5 ? -2.541 42.719 -40.656 1 40.62 5 ASN B CA 1
ATOM 5077 C C . ASN B 1 5 ? -1.571 42.062 -39.688 1 40.62 5 ASN B C 1
ATOM 5079 O O . ASN B 1 5 ? -1.994 41.406 -38.719 1 40.62 5 ASN B O 1
ATOM 5083 N N . PHE B 1 6 ? -0.268 42.125 -39.875 1 48.91 6 PHE B N 1
ATOM 5084 C CA . PHE B 1 6 ? 0.742 41.531 -39.031 1 48.91 6 PHE B CA 1
ATOM 5085 C C . PHE B 1 6 ? 0.913 42.312 -37.75 1 48.91 6 PHE B C 1
ATOM 5087 O O . PHE B 1 6 ? 1.14 41.75 -36.656 1 48.91 6 PHE B O 1
ATOM 5094 N N . HIS B 1 7 ? 0.721 43.656 -37.75 1 50.66 7 HIS B N 1
ATOM 5095 C CA . HIS B 1 7 ? 0.905 44.5 -36.562 1 50.66 7 HIS B CA 1
ATOM 5096 C C . HIS B 1 7 ? -0.172 44.219 -35.5 1 50.66 7 HIS B C 1
ATOM 5098 O O . HIS B 1 7 ? 0.104 44.219 -34.312 1 50.66 7 HIS B O 1
ATOM 5104 N N . SER B 1 8 ? -1.414 43.969 -36 1 53.22 8 SER B N 1
ATOM 5105 C CA . SER B 1 8 ? -2.51 43.75 -35.062 1 53.22 8 SER B CA 1
ATOM 5106 C C . SER B 1 8 ? -2.314 42.469 -34.281 1 53.22 8 SER B C 1
ATOM 5108 O O . SER B 1 8 ? -2.658 42.406 -33.094 1 53.22 8 SER B O 1
ATOM 5110 N N . PHE B 1 9 ? -1.699 41.438 -34.844 1 54.97 9 PHE B N 1
ATOM 5111 C CA . PHE B 1 9 ? -1.519 40.156 -34.125 1 54.97 9 PHE B CA 1
ATOM 5112 C C . PHE B 1 9 ? -0.46 40.281 -33.062 1 54.97 9 PHE B C 1
ATOM 5114 O O . PHE B 1 9 ? -0.576 39.688 -31.984 1 54.97 9 PHE B O 1
ATOM 5121 N N . TRP B 1 10 ? 0.533 41.125 -33.188 1 62.16 10 TRP B N 1
ATOM 5122 C CA . TRP B 1 10 ? 1.55 41.344 -32.188 1 62.16 10 TRP B CA 1
ATOM 5123 C C . TRP B 1 10 ? 0.945 42 -30.938 1 62.16 10 TRP B C 1
ATOM 5125 O O . TRP B 1 10 ? 1.271 41.656 -29.812 1 62.16 10 TRP B O 1
ATOM 5135 N N . THR B 1 11 ? 0.007 42.938 -31.094 1 60.09 11 THR B N 1
ATOM 5136 C CA . THR B 1 11 ? -0.627 43.656 -30 1 60.09 11 THR B CA 1
ATOM 5137 C C . THR B 1 11 ? -1.664 42.781 -29.312 1 60.09 11 THR B C 1
ATOM 5139 O O . THR B 1 11 ? -1.755 42.75 -28.078 1 60.09 11 THR B O 1
ATOM 5142 N N . ILE B 1 12 ? -2.459 42 -30.078 1 62.22 12 ILE B N 1
ATOM 5143 C CA . ILE B 1 12 ? -3.502 41.188 -29.484 1 62.22 12 ILE B CA 1
ATOM 5144 C C . ILE B 1 12 ? -2.873 39.969 -28.812 1 62.22 12 ILE B C 1
ATOM 5146 O O . ILE B 1 12 ? -3.332 39.531 -27.75 1 62.22 12 ILE B O 1
ATOM 5150 N N . GLY B 1 13 ? -1.775 39.438 -29.266 1 64.19 13 GLY B N 1
ATOM 5151 C CA . GLY B 1 13 ? -1.103 38.281 -28.734 1 64.19 13 GLY B CA 1
ATOM 5152 C C . GLY B 1 13 ? -0.077 38.594 -27.656 1 64.19 13 GLY B C 1
ATOM 5153 O O . GLY B 1 13 ? 0.567 37.719 -27.109 1 64.19 13 GLY B O 1
ATOM 5154 N N . LYS B 1 14 ? 0.041 39.969 -27.156 1 64.75 14 LYS B N 1
ATOM 5155 C CA . LYS B 1 14 ? 0.924 40.531 -26.141 1 64.75 14 LYS B CA 1
ATOM 5156 C C . LYS B 1 14 ? 2.371 40.094 -26.375 1 64.75 14 LYS B C 1
ATOM 5158 O O . LYS B 1 14 ? 3.014 39.562 -25.469 1 64.75 14 LYS B O 1
ATOM 5163 N N . PHE B 1 15 ? 2.805 40.219 -27.562 1 74.44 15 PHE B N 1
ATOM 5164 C CA . PHE B 1 15 ? 4.215 40.031 -27.891 1 74.44 15 PHE B CA 1
ATOM 5165 C C . PHE B 1 15 ? 4.859 41.375 -28.234 1 74.44 15 PHE B C 1
ATOM 5167 O O . PHE B 1 15 ? 4.23 42.219 -28.859 1 74.44 15 PHE B O 1
ATOM 5174 N N . ASP B 1 16 ? 6.074 41.781 -27.734 1 75.12 16 ASP B N 1
ATOM 5175 C CA . ASP B 1 16 ? 6.887 42.938 -28.125 1 75.12 16 ASP B CA 1
ATOM 5176 C C . ASP B 1 16 ? 7.902 42.531 -29.188 1 75.12 16 ASP B C 1
ATOM 5178 O O . ASP B 1 16 ? 8.508 41.469 -29.125 1 75.12 16 ASP B O 1
ATOM 5182 N N . ILE B 1 17 ? 7.922 43.25 -30.219 1 71.75 17 ILE B N 1
ATOM 5183 C CA . ILE B 1 17 ? 8.898 43.062 -31.297 1 71.75 17 ILE B CA 1
ATOM 5184 C C . ILE B 1 17 ? 10.273 43.531 -30.812 1 71.75 17 ILE B C 1
ATOM 5186 O O . ILE B 1 17 ? 10.438 44.656 -30.359 1 71.75 17 ILE B O 1
ATOM 5190 N N . LEU B 1 18 ? 11.234 42.531 -30.609 1 70.31 18 LEU B N 1
ATOM 5191 C CA . LEU B 1 18 ? 12.633 42.844 -30.312 1 70.31 18 LEU B CA 1
ATOM 5192 C C . LEU B 1 18 ? 13.516 42.594 -31.531 1 70.31 18 LEU B C 1
ATOM 5194 O O . LEU B 1 18 ? 13.234 41.688 -32.344 1 70.31 18 LEU B O 1
ATOM 5198 N N . LYS B 1 19 ? 14.352 43.5 -31.938 1 66.5 19 LYS B N 1
ATOM 5199 C CA . LYS B 1 19 ? 15.391 43.344 -32.938 1 66.5 19 LYS B CA 1
ATOM 5200 C C . LYS B 1 19 ? 16.703 42.875 -32.312 1 66.5 19 LYS B C 1
ATOM 5202 O O . LYS B 1 19 ? 17.297 43.625 -31.516 1 66.5 19 LYS B O 1
ATOM 5207 N N . LEU B 1 20 ? 16.906 41.562 -32.438 1 62.97 20 LEU B N 1
ATOM 5208 C CA . LEU B 1 20 ? 18.203 41.062 -32 1 62.97 20 LEU B CA 1
ATOM 5209 C C . LEU B 1 20 ? 19.078 40.719 -33.188 1 62.97 20 LEU B C 1
ATOM 5211 O O . LEU B 1 20 ? 18.719 39.875 -34.031 1 62.97 20 LEU B O 1
ATOM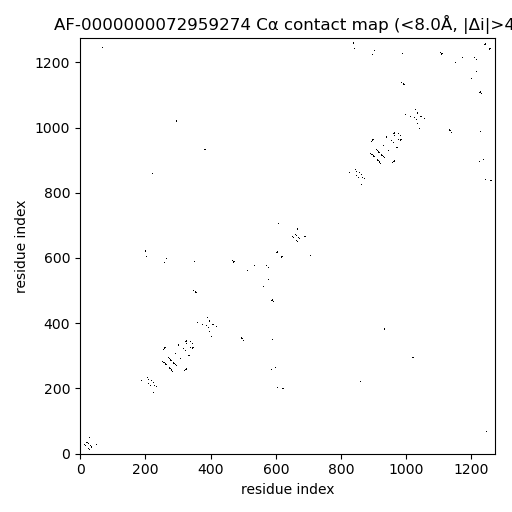 5215 N N . ASN B 1 21 ? 20.359 41.281 -33.406 1 63.97 21 ASN B N 1
ATOM 5216 C CA . ASN B 1 21 ? 21.391 41.156 -34.406 1 63.97 21 ASN B CA 1
ATOM 5217 C C . ASN B 1 21 ? 20.797 41.25 -35.812 1 63.97 21 ASN B C 1
ATOM 5219 O O . ASN B 1 21 ? 21.172 40.5 -36.719 1 63.97 21 ASN B O 1
ATOM 5223 N N . GLY B 1 22 ? 19.766 42.188 -36.125 1 67 22 GLY B N 1
ATOM 5224 C CA . GLY B 1 22 ? 19.188 42.469 -37.438 1 67 22 GLY B CA 1
ATOM 5225 C C . GLY B 1 22 ? 17.953 41.656 -37.75 1 67 22 GLY B C 1
ATOM 5226 O O . GLY B 1 22 ? 17.297 41.875 -38.75 1 67 22 GLY B O 1
ATOM 5227 N N . LYS B 1 23 ? 17.797 40.594 -37 1 65.31 23 LYS B N 1
ATOM 5228 C CA . LYS B 1 23 ? 16.625 39.75 -37.25 1 65.31 23 LYS B CA 1
ATOM 5229 C C . LYS B 1 23 ? 15.516 40.062 -36.25 1 65.31 23 LYS B C 1
ATOM 5231 O O . LYS B 1 23 ? 15.789 40.438 -35.094 1 65.31 23 LYS B O 1
ATOM 5236 N N . VAL B 1 24 ? 14.203 40.094 -36.75 1 69.88 24 VAL B N 1
ATOM 5237 C CA . VAL B 1 24 ? 13.016 40.375 -35.938 1 69.88 24 VAL B CA 1
ATOM 5238 C C . VAL B 1 24 ? 12.734 39.219 -34.969 1 69.88 24 VAL B C 1
ATOM 5240 O O . VAL B 1 24 ? 12.711 38.062 -35.375 1 69.88 24 VAL B O 1
ATOM 5243 N N . ALA B 1 25 ? 12.93 39.438 -33.688 1 75.81 25 ALA B N 1
ATOM 5244 C CA . ALA B 1 25 ? 12.547 38.5 -32.625 1 75.81 25 ALA B CA 1
ATOM 5245 C C . ALA B 1 25 ? 11.32 39 -31.875 1 75.81 25 ALA B C 1
ATOM 5247 O O . ALA B 1 25 ? 11 40.188 -31.922 1 75.81 25 ALA B O 1
ATOM 5248 N N . ALA B 1 26 ? 10.414 38.062 -31.391 1 74.44 26 ALA B N 1
ATOM 5249 C CA . ALA B 1 26 ? 9.227 38.406 -30.625 1 74.44 26 ALA B CA 1
ATOM 5250 C C . ALA B 1 26 ? 9.43 38.125 -29.141 1 74.44 26 ALA B C 1
ATOM 5252 O O . ALA B 1 26 ? 9.867 37.031 -28.766 1 74.44 26 ALA B O 1
ATOM 5253 N N . ARG B 1 27 ? 9.32 39.094 -28.281 1 74.94 27 ARG B N 1
ATOM 5254 C CA . ARG B 1 27 ? 9.258 38.938 -26.844 1 74.94 27 ARG B CA 1
ATOM 5255 C C . ARG B 1 27 ? 7.809 38.812 -26.375 1 74.94 27 ARG B C 1
ATOM 5257 O O . ARG B 1 27 ? 6.992 39.719 -26.625 1 74.94 27 ARG B O 1
ATOM 5264 N N . CYS B 1 28 ? 7.379 37.594 -25.781 1 69.5 28 CYS B N 1
ATOM 5265 C CA . CYS B 1 28 ? 6.043 37.406 -25.219 1 69.5 28 CYS B CA 1
ATOM 5266 C C . CYS B 1 28 ? 5.879 38.25 -23.938 1 69.5 28 CYS B C 1
ATOM 5268 O O . CYS B 1 28 ? 6.648 38.094 -23 1 69.5 28 CYS B O 1
ATOM 5270 N N . LEU B 1 29 ? 4.996 39.094 -23.922 1 66.44 29 LEU B N 1
ATOM 5271 C CA . LEU B 1 29 ? 4.789 40 -22.781 1 66.44 29 LEU B CA 1
ATOM 5272 C C . LEU B 1 29 ? 4.176 39.25 -21.609 1 66.44 29 LEU B C 1
ATOM 5274 O O . LEU B 1 29 ? 4.145 39.75 -20.484 1 66.44 29 LEU B O 1
ATOM 5278 N N . VAL B 1 30 ? 3.701 37.938 -21.812 1 64.06 30 VAL B N 1
ATOM 5279 C CA . VAL B 1 30 ? 3.117 37.125 -20.75 1 64.06 30 VAL B CA 1
ATOM 5280 C C . VAL B 1 30 ? 4.207 36.312 -20.062 1 64.06 30 VAL B C 1
ATOM 5282 O O . VAL B 1 30 ? 4.32 36.312 -18.844 1 64.06 30 VAL B O 1
ATOM 5285 N N . CYS B 1 31 ? 5.129 35.625 -20.703 1 61.81 31 CYS B N 1
ATOM 5286 C CA . CYS B 1 31 ? 6.148 34.781 -20.109 1 61.81 31 CYS B CA 1
ATOM 5287 C C . CYS B 1 31 ? 7.543 35.344 -20.344 1 61.81 31 CYS B C 1
ATOM 5289 O O . CYS B 1 31 ? 8.539 34.75 -19.938 1 61.81 31 CYS B O 1
ATOM 5291 N N . ASP B 1 32 ? 7.82 36.562 -20.828 1 69 32 ASP B N 1
ATOM 5292 C CA . ASP B 1 32 ? 9.016 37.344 -21.109 1 69 32 ASP B CA 1
ATOM 5293 C C . ASP B 1 32 ? 10.016 36.531 -21.938 1 69 32 ASP B C 1
ATOM 5295 O O . ASP B 1 32 ? 11.188 36.906 -22.047 1 69 32 ASP B O 1
ATOM 5299 N N . LYS B 1 33 ? 9.578 35.5 -22.578 1 73 33 LYS B N 1
ATOM 5300 C CA . LYS B 1 33 ? 10.461 34.719 -23.438 1 73 33 LYS B CA 1
ATOM 5301 C C . LYS B 1 33 ? 10.617 35.406 -24.797 1 73 33 LYS B C 1
ATOM 5303 O O . LYS B 1 33 ? 9.656 35.969 -25.344 1 73 33 LYS B O 1
ATOM 5308 N N . ILE B 1 34 ? 11.898 35.406 -25.266 1 75.88 34 ILE B N 1
ATOM 5309 C CA . ILE B 1 34 ? 12.234 35.938 -26.578 1 75.88 34 ILE B CA 1
ATOM 5310 C C . ILE B 1 34 ? 12.164 34.844 -27.641 1 75.88 34 ILE B C 1
ATOM 5312 O O . ILE B 1 34 ? 12.844 33.812 -27.516 1 75.88 34 ILE B O 1
ATOM 5316 N N . LEU B 1 35 ? 11.281 34.906 -28.5 1 73.5 35 LEU B N 1
ATOM 5317 C CA . LEU B 1 35 ? 11.125 34 -29.609 1 73.5 35 LEU B CA 1
ATOM 5318 C C . LEU B 1 35 ? 11.844 34.531 -30.859 1 73.5 35 LEU B C 1
ATOM 5320 O O . LEU B 1 35 ? 11.508 35.594 -31.359 1 73.5 35 LEU B O 1
ATOM 5324 N N . LYS B 1 36 ? 12.852 33.844 -31.344 1 71.06 36 LYS B N 1
ATOM 5325 C CA . LYS B 1 36 ? 13.664 34.281 -32.469 1 71.06 36 LYS B CA 1
ATOM 5326 C C . LYS B 1 36 ? 12.898 34.094 -33.781 1 71.06 36 LYS B C 1
ATOM 5328 O O . LYS B 1 36 ? 13.062 34.906 -34.719 1 71.06 36 LYS B O 1
ATOM 5333 N N . ASN B 1 37 ? 12.195 33 -34.031 1 64.56 37 ASN B N 1
ATOM 5334 C CA . ASN B 1 37 ? 11.391 32.812 -35.25 1 64.56 37 ASN B CA 1
ATOM 5335 C C . ASN B 1 37 ? 10 33.438 -35.094 1 64.56 37 ASN B C 1
ATOM 5337 O O . ASN B 1 37 ? 9.211 33 -34.25 1 64.56 37 ASN B O 1
ATOM 5341 N N . THR B 1 38 ? 9.602 34.656 -35.719 1 65.12 38 THR B N 1
ATOM 5342 C CA . THR B 1 38 ? 8.43 35.5 -35.531 1 65.12 38 THR B CA 1
ATOM 5343 C C . THR B 1 38 ? 7.348 35.156 -36.562 1 65.12 38 THR B C 1
ATOM 5345 O O . THR B 1 38 ? 6.535 36 -36.906 1 65.12 38 THR B O 1
ATOM 5348 N N . SER B 1 39 ? 7.395 33.875 -37.156 1 69.19 39 SER B N 1
ATOM 5349 C CA . SER B 1 39 ? 6.277 33.562 -38.031 1 69.19 39 SER B CA 1
ATOM 5350 C C . SER B 1 39 ? 4.953 33.562 -37.281 1 69.19 39 SER B C 1
ATOM 5352 O O . SER B 1 39 ? 4.922 33.281 -36.094 1 69.19 39 SER B O 1
ATOM 5354 N N . LYS B 1 40 ? 3.871 33.875 -37.719 1 66.25 40 LYS B N 1
ATOM 5355 C CA . LYS B 1 40 ? 2.533 33.938 -37.125 1 66.25 40 LYS B CA 1
ATOM 5356 C C . LYS B 1 40 ? 2.15 32.625 -36.469 1 66.25 40 LYS B C 1
ATOM 5358 O O . LYS B 1 40 ? 1.596 32.594 -35.375 1 66.25 40 LYS B O 1
ATOM 5363 N N . GLN B 1 41 ? 2.387 31.422 -37.062 1 66.88 41 GLN B N 1
ATOM 5364 C CA . GLN B 1 41 ? 2.023 30.125 -36.531 1 66.88 41 GLN B CA 1
ATOM 5365 C C . GLN B 1 41 ? 2.793 29.812 -35.25 1 66.88 41 GLN B C 1
ATOM 5367 O O . GLN B 1 41 ? 2.23 29.281 -34.281 1 66.88 41 GLN B O 1
ATOM 5372 N N . ARG B 1 42 ? 4.039 30.156 -35.188 1 68.56 42 ARG B N 1
ATOM 5373 C CA . ARG B 1 42 ? 4.84 29.891 -34 1 68.56 42 ARG B CA 1
ATOM 5374 C C . ARG B 1 42 ? 4.473 30.859 -32.875 1 68.56 42 ARG B C 1
ATOM 5376 O O . ARG B 1 42 ? 4.434 30.469 -31.703 1 68.56 42 ARG B O 1
ATOM 5383 N N . LEU B 1 43 ? 4.152 32.094 -33.125 1 69.12 43 LEU B N 1
ATOM 5384 C CA . LEU B 1 43 ? 3.68 33 -32.125 1 69.12 43 LEU B CA 1
ATOM 5385 C C . LEU B 1 43 ? 2.301 32.594 -31.609 1 69.12 43 LEU B C 1
ATOM 5387 O O . LEU B 1 43 ? 2.035 32.656 -30.406 1 69.12 43 LEU B O 1
ATOM 5391 N N . MET B 1 44 ? 1.479 32.062 -32.5 1 66.81 44 MET B N 1
ATOM 5392 C CA . MET B 1 44 ? 0.187 31.531 -32.094 1 66.81 44 MET B CA 1
ATOM 5393 C C . MET B 1 44 ? 0.367 30.266 -31.25 1 66.81 44 MET B C 1
ATOM 5395 O O . MET B 1 44 ? -0.333 30.078 -30.266 1 66.81 44 MET B O 1
ATOM 5399 N N . SER B 1 45 ? 1.201 29.344 -31.578 1 67.5 45 SER B N 1
ATOM 5400 C CA . SER B 1 45 ? 1.488 28.156 -30.781 1 67.5 45 SER B CA 1
ATOM 5401 C C . SER B 1 45 ? 2.084 28.547 -29.422 1 67.5 45 SER B C 1
ATOM 5403 O O . SER B 1 45 ? 1.756 27.938 -28.406 1 67.5 45 SER B O 1
ATOM 5405 N N . HIS B 1 46 ? 3.002 29.5 -29.297 1 66.5 46 HIS B N 1
ATOM 5406 C CA . HIS B 1 46 ? 3.486 30 -28.016 1 66.5 46 HIS B CA 1
ATOM 5407 C C . HIS B 1 46 ? 2.359 30.641 -27.219 1 66.5 46 HIS B C 1
ATOM 5409 O O . HIS B 1 46 ? 2.256 30.422 -26 1 66.5 46 HIS B O 1
ATOM 5415 N N . ARG B 1 47 ? 1.574 31.438 -27.781 1 60.09 47 ARG B N 1
ATOM 5416 C CA . ARG B 1 47 ? 0.47 32.062 -27.062 1 60.09 47 ARG B CA 1
ATOM 5417 C C . ARG B 1 47 ? -0.497 31.016 -26.531 1 60.09 47 ARG B C 1
ATOM 5419 O O . ARG B 1 47 ? -1.084 31.188 -25.453 1 60.09 47 ARG B O 1
ATOM 5426 N N . ASN B 1 48 ? -0.831 29.969 -27.297 1 57.03 48 ASN B N 1
ATOM 5427 C CA . ASN B 1 48 ? -1.685 28.891 -26.781 1 57.03 48 ASN B CA 1
ATOM 5428 C C . ASN B 1 48 ? -1.085 28.234 -25.547 1 57.03 48 ASN B C 1
ATOM 5430 O O . ASN B 1 48 ? -1.812 27.672 -24.719 1 57.03 48 ASN B O 1
ATOM 5434 N N . VAL B 1 49 ? 0.266 28.172 -25.375 1 55.16 49 VAL B N 1
ATOM 5435 C CA . VAL B 1 49 ? 0.961 27.641 -24.203 1 55.16 49 VAL B CA 1
ATOM 5436 C C . VAL B 1 49 ? 1.216 28.75 -23.203 1 55.16 49 VAL B C 1
ATOM 5438 O O . VAL B 1 49 ? 1.107 28.547 -21.984 1 55.16 49 VAL B O 1
ATOM 5441 N N . CYS B 1 50 ? 1.667 29.797 -23.562 1 50.94 50 CYS B N 1
ATOM 5442 C CA . CYS B 1 50 ? 1.993 30.938 -22.703 1 50.94 50 CYS B CA 1
ATOM 5443 C C . CYS B 1 50 ? 0.732 31.672 -22.266 1 50.94 50 CYS B C 1
ATOM 5445 O O . CYS B 1 50 ? 0.188 32.469 -23.016 1 50.94 50 CYS B O 1
ATOM 5447 N N . LYS B 1 51 ? -0.383 31 -21.766 1 44.47 51 LYS B N 1
ATOM 5448 C CA . LYS B 1 51 ? -1.546 31.766 -21.312 1 44.47 51 LYS B CA 1
ATOM 5449 C C . LYS B 1 51 ? -1.129 32.938 -20.438 1 44.47 51 LYS B C 1
ATOM 5451 O O . LYS B 1 51 ? -0.099 32.875 -19.766 1 44.47 51 LYS B O 1
ATOM 5456 N N . GLU B 1 52 ? -1.524 34.062 -20.719 1 39.44 52 GLU B N 1
ATOM 5457 C CA . GLU B 1 52 ? -1.501 35.281 -19.906 1 39.44 52 GLU B CA 1
ATOM 5458 C C . GLU B 1 52 ? -1.731 34.969 -18.438 1 39.44 52 GLU B C 1
ATOM 5460 O O . GLU B 1 52 ? -2.787 34.469 -18.062 1 39.44 52 GLU B O 1
ATOM 5465 N N . GLU B 1 53 ? -0.736 34.562 -17.625 1 31.23 53 GLU B N 1
ATOM 5466 C CA . GLU B 1 53 ? -1.035 34.875 -16.234 1 31.23 53 GLU B CA 1
ATOM 5467 C C . GLU B 1 53 ? -1.413 36.344 -16.047 1 31.23 53 GLU B C 1
ATOM 5469 O O . GLU B 1 53 ? -0.663 37.219 -16.453 1 31.23 53 GLU B O 1
ATOM 5474 N N . ASN B 1 54 ? -2.539 36.906 -16.391 1 28.78 54 ASN B N 1
ATOM 5475 C CA . ASN B 1 54 ? -2.893 38.062 -15.57 1 28.78 54 ASN B CA 1
ATOM 5476 C C . ASN B 1 54 ? -2.24 38 -14.195 1 28.78 54 ASN B C 1
ATOM 5478 O O . ASN B 1 54 ? -2.332 36.969 -13.508 1 28.78 54 ASN B O 1
ATOM 5482 N N . THR B 1 55 ? -1.313 38.906 -13.914 1 27.94 55 THR B N 1
ATOM 5483 C CA . THR B 1 55 ? -0.409 39 -12.773 1 27.94 55 THR B CA 1
ATOM 5484 C C . THR B 1 55 ? -1.173 38.844 -11.461 1 27.94 55 THR B C 1
ATOM 5486 O O . THR B 1 55 ? -0.604 39.031 -10.383 1 27.94 55 THR B O 1
ATOM 5489 N N . SER B 1 56 ? -2.471 39.188 -11.219 1 24.61 56 SER B N 1
ATOM 5490 C CA . SER B 1 56 ? -2.471 39.25 -9.758 1 24.61 56 SER B CA 1
ATOM 5491 C C . SER B 1 56 ? -1.663 38.094 -9.156 1 24.61 56 SER B C 1
ATOM 5493 O O . SER B 1 56 ? -2.043 36.938 -9.281 1 24.61 56 SER B O 1
ATOM 5495 N N . LYS B 1 57 ? -0.378 38.344 -9.133 1 27.36 57 LYS B N 1
ATOM 5496 C CA . LYS B 1 57 ? 0.757 37.469 -8.828 1 27.36 57 LYS B CA 1
ATOM 5497 C C . LYS B 1 57 ? 0.529 36.719 -7.523 1 27.36 57 LYS B C 1
ATOM 5499 O O . LYS B 1 57 ? 0.916 37.188 -6.449 1 27.36 57 LYS B O 1
ATOM 5504 N N . GLU B 1 58 ? -0.702 36.531 -7.066 1 22.02 58 GLU B N 1
ATOM 5505 C CA . GLU B 1 58 ? -0.484 35.844 -5.789 1 22.02 58 GLU B CA 1
ATOM 5506 C C . GLU B 1 58 ? 0.601 34.781 -5.902 1 22.02 58 GLU B C 1
ATOM 5508 O O . GLU B 1 58 ? 0.788 34.188 -6.969 1 22.02 58 GLU B O 1
ATOM 5513 N N . VAL B 1 59 ? 1.688 34.938 -4.98 1 23.27 59 VAL B N 1
ATOM 5514 C CA . VAL B 1 59 ? 2.846 34.094 -4.656 1 23.27 59 VAL B CA 1
ATOM 5515 C C . VAL B 1 59 ? 2.508 32.625 -4.875 1 23.27 59 VAL B C 1
ATOM 5517 O O . VAL B 1 59 ? 1.643 32.094 -4.191 1 23.27 59 VAL B O 1
ATOM 5520 N N . ALA B 1 60 ? 2.367 32.344 -6.023 1 22.42 60 ALA B N 1
ATOM 5521 C CA . ALA B 1 60 ? 2.115 30.922 -6.234 1 22.42 60 ALA B CA 1
ATOM 5522 C C . ALA B 1 60 ? 3.191 30.078 -5.566 1 22.42 60 ALA B C 1
ATOM 5524 O O . ALA B 1 60 ? 4.367 30.156 -5.926 1 22.42 60 ALA B O 1
ATOM 5525 N N . GLU B 1 61 ? 3.109 30 -4.223 1 21.53 61 GLU B N 1
ATOM 5526 C CA . GLU B 1 61 ? 3.859 29.031 -3.43 1 21.53 61 GLU B CA 1
ATOM 5527 C C . GLU B 1 61 ? 4.039 27.719 -4.188 1 21.53 61 GLU B C 1
ATOM 5529 O O . GLU B 1 61 ? 3.066 27.141 -4.691 1 21.53 61 GLU B O 1
ATOM 5534 N N . VAL B 1 62 ? 5.047 27.656 -4.926 1 24.19 62 VAL B N 1
ATOM 5535 C CA . VAL B 1 62 ? 5.684 26.547 -5.625 1 24.19 62 VAL B CA 1
ATOM 5536 C C . VAL B 1 62 ? 5.512 25.266 -4.82 1 24.19 62 VAL B C 1
ATOM 5538 O O . VAL B 1 62 ? 6.5 24.641 -4.426 1 24.19 62 VAL B O 1
ATOM 5541 N N . GLY B 1 63 ? 4.672 25.422 -3.779 1 20.62 63 GLY B N 1
ATOM 5542 C CA . GLY B 1 63 ? 4.82 24.234 -2.938 1 20.62 63 GLY B CA 1
ATOM 5543 C C . GLY B 1 63 ? 4.516 22.953 -3.666 1 20.62 63 GLY B C 1
ATOM 5544 O O . GLY B 1 63 ? 3.477 22.828 -4.316 1 20.62 63 GLY B O 1
ATOM 5545 N N . GLU B 1 64 ? 5.445 22.531 -4.523 1 24.58 64 GLU B N 1
ATOM 5546 C CA . GLU B 1 64 ? 5.469 21.125 -4.945 1 24.58 64 GLU B CA 1
ATOM 5547 C C . GLU B 1 64 ? 4.777 20.234 -3.922 1 24.58 64 GLU B C 1
ATOM 5549 O O . GLU B 1 64 ? 5.352 19.922 -2.877 1 24.58 64 GLU B O 1
ATOM 5554 N N . GLU B 1 65 ? 3.6 20.625 -3.699 1 22.36 65 GLU B N 1
ATOM 5555 C CA . GLU B 1 65 ? 2.842 19.906 -2.674 1 22.36 65 GLU B CA 1
ATOM 5556 C C . GLU B 1 65 ? 2.826 18.406 -2.941 1 22.36 65 GLU B C 1
ATOM 5558 O O . GLU B 1 65 ? 2.549 17.969 -4.062 1 22.36 65 GLU B O 1
ATOM 5563 N N . ASP B 1 66 ? 3.766 17.75 -2.328 1 25.08 66 ASP B N 1
ATOM 5564 C CA . ASP B 1 66 ? 3.781 16.312 -2.1 1 25.08 66 ASP B CA 1
ATOM 5565 C C . ASP B 1 66 ? 2.363 15.758 -1.98 1 25.08 66 ASP B C 1
ATOM 5567 O O . ASP B 1 66 ? 1.584 16.219 -1.139 1 25.08 66 ASP B O 1
ATOM 5571 N N . GLU B 1 67 ? 1.771 15.703 -3.066 1 27.05 67 GLU B N 1
ATOM 5572 C CA . GLU B 1 67 ? 0.507 14.977 -2.988 1 27.05 67 GLU B CA 1
ATOM 5573 C C . GLU B 1 67 ? 0.57 13.867 -1.938 1 27.05 67 GLU B C 1
ATOM 5575 O O . GLU B 1 67 ? 1.406 12.969 -2.025 1 27.05 67 GLU B O 1
ATOM 5580 N N . ILE B 1 68 ? 0.437 14.32 -0.743 1 28.36 68 ILE B N 1
ATOM 5581 C CA . ILE B 1 68 ? 0.214 13.344 0.316 1 28.36 68 ILE B CA 1
ATOM 5582 C C . ILE B 1 68 ? -0.732 12.25 -0.179 1 28.36 68 ILE B C 1
ATOM 5584 O O . ILE B 1 68 ? -1.885 12.523 -0.52 1 28.36 68 ILE B O 1
ATOM 5588 N N . ILE B 1 69 ? -0.254 11.461 -0.988 1 29.58 69 ILE B N 1
ATOM 5589 C CA . ILE B 1 69 ? -1.075 10.266 -1.093 1 29.58 69 ILE B CA 1
ATOM 5590 C C . ILE B 1 69 ? -1.629 9.898 0.282 1 29.58 69 ILE B C 1
ATOM 5592 O O . ILE B 1 69 ? -0.878 9.5 1.175 1 29.58 69 ILE B O 1
ATOM 5596 N N . LEU B 1 70 ? -2.504 10.727 0.759 1 29.52 70 LEU B N 1
ATOM 5597 C CA . LEU B 1 70 ? -3.201 10.359 1.986 1 29.52 70 LEU B CA 1
ATOM 5598 C C . LEU B 1 70 ? -3.682 8.914 1.928 1 29.52 70 LEU B C 1
ATOM 5600 O O . LEU B 1 70 ? -4.465 8.547 1.047 1 29.52 70 LEU B O 1
ATOM 5604 N N . VAL B 1 71 ? -2.82 8.109 2.275 1 30.77 71 VAL B N 1
ATOM 5605 C CA . VAL B 1 71 ? -3.342 6.789 2.604 1 30.77 71 VAL B CA 1
ATOM 5606 C C . VAL B 1 71 ? -4.621 6.926 3.43 1 30.77 71 VAL B C 1
ATOM 5608 O O . VAL B 1 71 ? -4.711 7.797 4.297 1 30.77 71 VAL B O 1
ATOM 5611 N N . GLU B 1 72 ? -5.645 6.594 2.889 1 32.22 72 GLU B N 1
ATOM 5612 C CA . GLU B 1 72 ? -6.957 6.539 3.533 1 32.22 72 GLU B CA 1
ATOM 5613 C C . GLU B 1 72 ? -6.832 6.148 5.004 1 32.22 72 GLU B C 1
ATOM 5615 O O . GLU B 1 72 ? -6.461 5.016 5.32 1 32.22 72 GLU B O 1
ATOM 5620 N N . ILE B 1 73 ? -6.484 7.199 5.77 1 29.09 73 ILE B N 1
ATOM 5621 C CA . ILE B 1 73 ? -6.582 6.949 7.203 1 29.09 73 ILE B CA 1
ATOM 5622 C C . ILE B 1 73 ? -8.055 6.84 7.609 1 29.09 73 ILE B C 1
ATOM 5624 O O . ILE B 1 73 ? -8.836 7.762 7.367 1 29.09 73 ILE B O 1
ATOM 5628 N N . GLU B 1 74 ? -8.68 5.777 7.695 1 30.05 74 GLU B N 1
ATOM 5629 C CA . GLU B 1 74 ? -10.016 5.566 8.242 1 30.05 74 GLU B CA 1
ATOM 5630 C C . GLU B 1 74 ? -10.18 6.27 9.586 1 30.05 74 GLU B C 1
ATOM 5632 O O . GLU B 1 74 ? -9.477 5.957 10.547 1 30.05 74 GLU B O 1
ATOM 5637 N N . SER B 1 75 ? -10.43 7.551 9.641 1 26.72 75 SER B N 1
ATOM 5638 C CA . SER B 1 75 ? -10.773 8.234 10.883 1 26.72 75 SER B CA 1
ATOM 5639 C C . SER B 1 75 ? -12.023 7.629 11.516 1 26.72 75 SER B C 1
ATOM 5641 O O . SER B 1 75 ? -12.969 7.258 10.805 1 26.72 75 SER B O 1
ATOM 5643 N N . LYS B 1 76 ? -12.07 7.129 12.766 1 27.67 76 LYS B N 1
ATOM 5644 C CA . LYS B 1 76 ? -13.117 6.652 13.664 1 27.67 76 LYS B CA 1
ATOM 5645 C C . LYS B 1 76 ? -14.078 7.781 14.023 1 27.67 76 LYS B C 1
ATOM 5647 O O . LYS B 1 76 ? -13.805 8.57 14.938 1 27.67 76 LYS B O 1
ATOM 5652 N N . ALA B 1 77 ? -14.797 8.602 13.219 1 25.02 77 ALA B N 1
ATOM 5653 C CA . ALA B 1 77 ? -15.773 9.508 13.812 1 25.02 77 ALA B CA 1
ATOM 5654 C C . ALA B 1 77 ? -16.797 8.742 14.641 1 25.02 77 ALA B C 1
ATOM 5656 O O . ALA B 1 77 ? -17.578 7.949 14.094 1 25.02 77 ALA B O 1
ATOM 5657 N N . ASP B 1 78 ? -16.625 8.32 15.898 1 22.52 78 ASP B N 1
ATOM 5658 C CA . ASP B 1 78 ? -17.656 7.941 16.859 1 22.52 78 ASP B CA 1
ATOM 5659 C C . ASP B 1 78 ? -18.672 9.062 17.047 1 22.52 78 ASP B C 1
ATOM 5661 O O . ASP B 1 78 ? -18.375 10.086 17.656 1 22.52 78 ASP B O 1
ATOM 5665 N N . ASP B 1 79 ? -19.406 9.617 16.125 1 22.17 79 ASP B N 1
ATOM 5666 C CA . ASP B 1 79 ? -20.484 10.555 16.422 1 22.17 79 ASP B CA 1
ATOM 5667 C C . ASP B 1 79 ? -21.453 9.969 17.438 1 22.17 79 ASP B C 1
ATOM 5669 O O . ASP B 1 79 ? -22.172 9.008 17.156 1 22.17 79 ASP B O 1
ATOM 5673 N N . ASN B 1 80 ? -21.219 9.938 18.766 1 22.97 80 ASN B N 1
ATOM 5674 C CA . ASN B 1 80 ? -22.094 9.672 19.891 1 22.97 80 ASN B CA 1
ATOM 5675 C C . ASN B 1 80 ? -23.266 10.656 19.953 1 22.97 80 ASN B C 1
ATOM 5677 O O . ASN B 1 80 ? -23.875 10.852 21 1 22.97 80 ASN B O 1
ATOM 5681 N N . ASP B 1 81 ? -23.672 11.508 19.062 1 20.86 81 ASP B N 1
ATOM 5682 C CA . ASP B 1 81 ? -24.656 12.469 19.531 1 20.86 81 ASP B CA 1
ATOM 5683 C C . ASP B 1 81 ? -25.797 11.773 20.266 1 20.86 81 ASP B C 1
ATOM 5685 O O . ASP B 1 81 ? -26.234 12.234 21.328 1 20.86 81 ASP B O 1
ATOM 5689 N N . GLU B 1 82 ? -26.844 11.336 19.5 1 20.41 82 GLU B N 1
ATOM 5690 C CA . GLU B 1 82 ? -28.25 11.547 19.797 1 20.41 82 GLU B CA 1
ATOM 5691 C C . GLU B 1 82 ? -28.672 10.797 21.062 1 20.41 82 GLU B C 1
ATOM 5693 O O . GLU B 1 82 ? -28.297 9.641 21.266 1 20.41 82 GLU B O 1
ATOM 5698 N N . GLU B 1 83 ? -29 11.586 22.266 1 18.39 83 GLU B N 1
ATOM 5699 C CA . GLU B 1 83 ? -29.828 11.406 23.453 1 18.39 83 GLU B CA 1
ATOM 5700 C C . GLU B 1 83 ? -31 10.469 23.172 1 18.39 83 GLU B C 1
ATOM 5702 O O . GLU B 1 83 ? -31.391 10.289 22.016 1 18.39 83 GLU B O 1
ATOM 5707 N N . GLU B 1 84 ? -31.484 9.867 24.328 1 19.17 84 GLU B N 1
ATOM 5708 C CA . GLU B 1 84 ? -32.531 8.953 24.766 1 19.17 84 GLU B CA 1
ATOM 5709 C C . GLU B 1 84 ? -33.938 9.523 24.469 1 19.17 84 GLU B C 1
ATOM 5711 O O . GLU B 1 84 ? -34.938 8.93 24.844 1 19.17 84 GLU B O 1
ATOM 5716 N N . SER B 1 85 ? -34.188 10.758 23.891 1 17.56 85 SER B N 1
ATOM 5717 C CA . SER B 1 85 ? -35.594 11.031 24.141 1 17.56 85 SER B CA 1
ATOM 5718 C C . SER B 1 85 ? -36.469 9.805 23.844 1 17.56 85 SER B C 1
ATOM 5720 O O . SER B 1 85 ? -36.469 9.281 22.719 1 17.56 85 SER B O 1
ATOM 5722 N N . ASN B 1 86 ? -36.625 9.055 24.953 1 17.38 86 ASN B N 1
ATOM 5723 C CA . ASN B 1 86 ? -37.594 7.984 25.219 1 17.38 86 ASN B CA 1
ATOM 5724 C C . ASN B 1 86 ? -39 8.414 24.891 1 17.38 86 ASN B C 1
ATOM 5726 O O . ASN B 1 86 ? -39.656 9.117 25.672 1 17.38 86 ASN B O 1
ATOM 5730 N N . GLU B 1 87 ? -39.188 9.25 23.828 1 16.38 87 GLU B N 1
ATOM 5731 C CA . GLU B 1 87 ? -40.625 9.391 23.641 1 16.38 87 GLU B CA 1
ATOM 5732 C C . GLU B 1 87 ? -41.344 8.047 23.734 1 16.38 87 GLU B C 1
ATOM 5734 O O . GLU B 1 87 ? -41 7.102 23.031 1 16.38 87 GLU B O 1
ATOM 5739 N N . VAL B 1 88 ? -41.938 7.82 24.891 1 19.03 88 VAL B N 1
ATOM 5740 C CA . VAL B 1 88 ? -42.875 6.805 25.328 1 19.03 88 VAL B CA 1
ATOM 5741 C C . VAL B 1 88 ? -44.062 6.77 24.391 1 19.03 88 VAL B C 1
ATOM 5743 O O . VAL B 1 88 ? -45.094 7.438 24.625 1 19.03 88 VAL B O 1
ATOM 5746 N N . SER B 1 89 ? -43.906 7.238 23.172 1 16.19 89 SER B N 1
ATOM 5747 C CA . SER B 1 89 ? -45.25 7.449 22.688 1 16.19 89 SER B CA 1
ATOM 5748 C C . SER B 1 89 ? -46.188 6.301 23.094 1 16.19 89 SER B C 1
ATOM 5750 O O . SER B 1 89 ? -45.719 5.227 23.484 1 16.19 89 SER B O 1
ATOM 5752 N N . VAL B 1 90 ? -47.531 6.52 22.688 1 17.42 90 VAL B N 1
ATOM 5753 C CA . VAL B 1 90 ? -48.969 6.305 22.781 1 17.42 90 VAL B CA 1
ATOM 5754 C C . VAL B 1 90 ? -49.281 4.844 22.484 1 17.42 90 VAL B C 1
ATOM 5756 O O . VAL B 1 90 ? -48.562 4.172 21.766 1 17.42 90 VAL B O 1
ATOM 5759 N N . GLU B 1 91 ? -50.375 4.352 23.172 1 16.59 91 GLU B N 1
ATOM 5760 C CA . GLU B 1 91 ? -51.156 3.133 23.375 1 16.59 91 GLU B CA 1
ATOM 5761 C C . GLU B 1 91 ? -51.594 2.531 22.047 1 16.59 91 GLU B C 1
ATOM 5763 O O . GLU B 1 91 ? -51.625 1.311 21.891 1 16.59 91 GLU B O 1
ATOM 5768 N N . ASP B 1 92 ? -52.219 3.371 21.141 1 16.53 92 ASP B N 1
ATOM 5769 C CA . ASP B 1 92 ? -53.562 2.92 20.781 1 16.53 92 ASP B CA 1
ATOM 5770 C C . ASP B 1 92 ? -53.5 1.588 20.031 1 16.53 92 ASP B C 1
ATOM 5772 O O . ASP B 1 92 ? -52.531 1.29 19.344 1 16.53 92 ASP B O 1
ATOM 5776 N N . SER B 1 93 ? -54.719 0.824 20.188 1 16.12 93 SER B N 1
ATOM 5777 C CA . SER B 1 93 ? -55.219 -0.534 20.031 1 16.12 93 SER B CA 1
ATOM 5778 C C . SER B 1 93 ? -55.188 -0.986 18.578 1 16.12 93 SER B C 1
ATOM 5780 O O . SER B 1 93 ? -54.625 -2.035 18.266 1 16.12 93 SER B O 1
ATOM 5782 N N . PRO B 1 94 ? -56.438 -0.982 17.906 1 16.36 94 PRO B N 1
ATOM 5783 C CA . PRO B 1 94 ? -57.125 -2.219 17.531 1 16.36 94 PRO B CA 1
ATOM 5784 C C . PRO B 1 94 ? -56.75 -2.691 16.125 1 16.36 94 PRO B C 1
ATOM 5786 O O . PRO B 1 94 ? -56.312 -3.836 15.953 1 16.36 94 PRO B O 1
ATOM 5789 N N . SER B 1 95 ? -57.625 -2.254 15.094 1 15.66 95 SER B N 1
ATOM 5790 C CA . SER B 1 95 ? -58.625 -3.025 14.344 1 15.66 95 SER B CA 1
ATOM 5791 C C . SER B 1 95 ? -58.031 -3.51 13.016 1 15.66 95 SER B C 1
ATOM 5793 O O . SER B 1 95 ? -57.094 -2.926 12.5 1 15.66 95 SER B O 1
ATOM 5795 N N . CYS B 1 96 ? -58.625 -4.684 12.406 1 15.52 96 CYS B N 1
ATOM 5796 C CA . CYS B 1 96 ? -58.531 -5.812 11.492 1 15.52 96 CYS B CA 1
ATOM 5797 C C . CYS B 1 96 ? -58.594 -5.352 10.039 1 15.52 96 CYS B C 1
ATOM 5799 O O . CYS B 1 96 ? -58.25 -6.102 9.133 1 15.52 96 CYS B O 1
ATOM 5801 N N . SER B 1 97 ? -59.125 -4.117 9.672 1 15.05 97 SER B N 1
ATOM 5802 C CA . SER B 1 97 ? -60.062 -4.375 8.578 1 15.05 97 SER B CA 1
ATOM 5803 C C . SER B 1 97 ? -59.312 -4.75 7.297 1 15.05 97 SER B C 1
ATOM 5805 O O . SER B 1 97 ? -58.219 -4.238 7.035 1 15.05 97 SER B O 1
ATOM 5807 N N . ASN B 1 98 ? -59.906 -5.824 6.5 1 15.32 98 ASN B N 1
ATOM 5808 C CA . ASN B 1 98 ? -59.781 -6.805 5.426 1 15.32 98 ASN B CA 1
ATOM 5809 C C . ASN B 1 98 ? -59.656 -6.125 4.062 1 15.32 98 ASN B C 1
ATOM 5811 O O . ASN B 1 98 ? -59.406 -6.789 3.057 1 15.32 98 ASN B O 1
ATOM 5815 N N . GLU B 1 99 ? -60 -4.777 3.914 1 15.16 99 GLU B N 1
ATOM 5816 C CA . GLU B 1 99 ? -60.75 -4.691 2.678 1 15.16 99 GLU B CA 1
ATOM 5817 C C . GLU B 1 99 ? -59.906 -5.059 1.468 1 15.16 99 GLU B C 1
ATOM 5819 O O . GLU B 1 99 ? -58.75 -4.684 1.394 1 15.16 99 GLU B O 1
ATOM 5824 N N . GLN B 1 100 ? -60.594 -5.914 0.53 1 15.13 100 GLN B N 1
ATOM 5825 C CA . GLN B 1 100 ? -60.5 -6.824 -0.608 1 15.13 100 GLN B CA 1
ATOM 5826 C C . GLN B 1 100 ? -60.125 -6.074 -1.883 1 15.13 100 GLN B C 1
ATOM 5828 O O . GLN B 1 100 ? -59.625 -6.672 -2.838 1 15.13 100 GLN B O 1
ATOM 5833 N N . PHE B 1 101 ? -60.312 -4.688 -1.928 1 14.72 101 PHE B N 1
ATOM 5834 C CA . PHE B 1 101 ? -60.938 -4.434 -3.211 1 14.72 101 PHE B CA 1
ATOM 5835 C C . PHE B 1 101 ? -60.031 -4.82 -4.363 1 14.72 101 PHE B C 1
ATOM 5837 O O . PHE B 1 101 ? -58.812 -4.648 -4.277 1 14.72 101 PHE B O 1
ATOM 5844 N N . ASN B 1 102 ? -60.719 -5.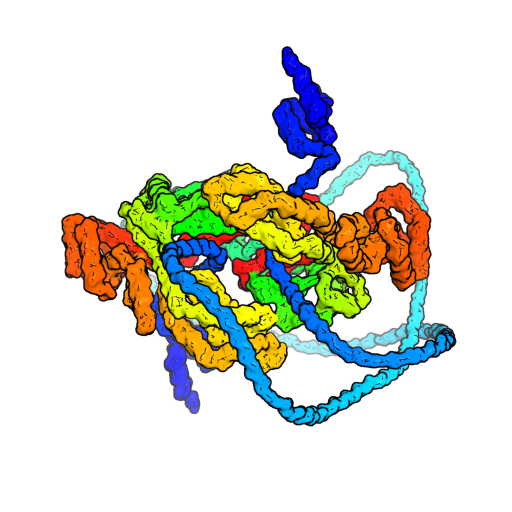406 -5.5 1 14.7 102 ASN B N 1
ATOM 5845 C CA . ASN B 1 102 ? -60.781 -6.184 -6.73 1 14.7 102 ASN B CA 1
ATOM 5846 C C . ASN B 1 102 ? -60.188 -5.414 -7.906 1 14.7 102 ASN B C 1
ATOM 5848 O O . ASN B 1 102 ? -60.125 -5.93 -9.023 1 14.7 102 ASN B O 1
ATOM 5852 N N . ASP B 1 103 ? -59.969 -4.129 -7.793 1 14.8 103 ASP B N 1
ATOM 5853 C CA . ASP B 1 103 ? -60.312 -3.611 -9.109 1 14.8 103 ASP B CA 1
ATOM 5854 C C . ASP B 1 103 ? -59.438 -4.219 -10.195 1 14.8 103 ASP B C 1
ATOM 5856 O O . ASP B 1 103 ? -58.219 -4.113 -10.141 1 14.8 103 ASP B O 1
ATOM 5860 N N . ARG B 1 104 ? -60.125 -4.973 -11.242 1 14.95 104 ARG B N 1
ATOM 5861 C CA . ARG B 1 104 ? -60.031 -5.922 -12.344 1 14.95 104 ARG B CA 1
ATOM 5862 C C . ARG B 1 104 ? -59.312 -5.305 -13.539 1 14.95 104 ARG B C 1
ATOM 5864 O O . ARG B 1 104 ? -58.688 -6.012 -14.32 1 14.95 104 ARG B O 1
ATOM 5871 N N . VAL B 1 105 ? -59.688 -3.977 -13.969 1 14.34 105 VAL B N 1
ATOM 5872 C CA . VAL B 1 105 ? -60.156 -4.004 -15.352 1 14.34 105 VAL B CA 1
ATOM 5873 C C . VAL B 1 105 ? -59.031 -4.508 -16.266 1 14.34 105 VAL B C 1
ATOM 5875 O O . VAL B 1 105 ? -57.844 -4.438 -15.898 1 14.34 105 VAL B O 1
ATOM 5878 N N . SER B 1 106 ? -59.375 -4.27 -17.703 1 13.97 106 SER B N 1
ATOM 5879 C CA . SER B 1 106 ? -59.594 -4.973 -18.953 1 13.97 106 SER B CA 1
ATOM 5880 C C . SER B 1 106 ? -58.312 -5.109 -19.75 1 13.97 106 SER B C 1
ATOM 5882 O O . SER B 1 106 ? -57.312 -4.473 -19.422 1 13.97 106 SER B O 1
ATOM 5884 N N . ALA B 1 107 ? -58.625 -4.887 -21.203 1 14.48 107 ALA B N 1
ATOM 5885 C CA . ALA B 1 107 ? -58.562 -5.746 -22.375 1 14.48 107 ALA B CA 1
ATOM 5886 C C . ALA B 1 107 ? -57.156 -5.691 -23 1 14.48 107 ALA B C 1
ATOM 5888 O O . ALA B 1 107 ? -56.375 -4.773 -22.719 1 14.48 107 ALA B O 1
ATOM 5889 N N . ALA B 1 108 ? -57.156 -6.289 -24.25 1 13.91 108 ALA B N 1
ATOM 5890 C CA . ALA B 1 108 ? -56.5 -7.297 -25.078 1 13.91 108 ALA B CA 1
ATOM 5891 C C . ALA B 1 108 ? -55.438 -6.664 -25.969 1 13.91 108 ALA B C 1
ATOM 5893 O O . ALA B 1 108 ? -54.344 -7.207 -26.125 1 13.91 108 ALA B O 1
ATOM 5894 N N . SER B 1 109 ? -55.875 -5.43 -26.688 1 13.9 109 SER B N 1
ATOM 5895 C CA . SER B 1 109 ? -55.906 -5.812 -28.094 1 13.9 109 SER B CA 1
ATOM 5896 C C . SER B 1 109 ? -54.5 -6.109 -28.594 1 13.9 109 SER B C 1
ATOM 5898 O O . SER B 1 109 ? -53.5 -5.84 -27.906 1 13.9 109 SER B O 1
ATOM 5900 N N . THR B 1 110 ? -54.312 -5.379 -29.766 1 14.76 110 THR B N 1
ATOM 5901 C CA . THR B 1 110 ? -54.062 -5.836 -31.125 1 14.76 110 THR B CA 1
ATOM 5902 C C . THR B 1 110 ? -52.562 -6.008 -31.359 1 14.76 110 THR B C 1
ATOM 5904 O O . THR B 1 110 ? -51.75 -5.23 -30.859 1 14.76 110 THR B O 1
ATOM 5907 N N . LEU B 1 111 ? -52.344 -7.023 -32.125 1 14.62 111 LEU B N 1
ATOM 5908 C CA . LEU B 1 111 ? -51.312 -7.965 -32.531 1 14.62 111 LEU B CA 1
ATOM 5909 C C . LEU B 1 111 ? -50.25 -7.266 -33.375 1 14.62 111 LEU B C 1
ATOM 5911 O O . LEU B 1 111 ? -49.125 -7.754 -33.5 1 14.62 111 LEU B O 1
ATOM 5915 N N . THR B 1 112 ? -50.656 -5.91 -33.844 1 14.63 112 THR B N 1
ATOM 5916 C CA . THR B 1 112 ? -50.344 -6.008 -35.25 1 14.63 112 THR B CA 1
ATOM 5917 C C . THR B 1 112 ? -48.906 -6.5 -35.469 1 14.63 112 THR B C 1
ATOM 5919 O O . THR B 1 112 ? -48 -6.188 -34.688 1 14.63 112 THR B O 1
ATOM 5922 N N . LEU B 1 113 ? -48.969 -7.297 -36.5 1 14.37 113 LEU B N 1
ATOM 5923 C CA . LEU B 1 113 ? -48.219 -8.445 -36.969 1 14.37 113 LEU B CA 1
ATOM 5924 C C . LEU B 1 113 ? -46.781 -8.047 -37.281 1 14.37 113 LEU B C 1
ATOM 5926 O O . LEU B 1 113 ? -45.844 -8.711 -36.844 1 14.37 113 LEU B O 1
ATOM 5930 N N . PRO B 1 114 ? -46.719 -7.125 -38.344 1 14.07 114 PRO B N 1
ATOM 5931 C CA . PRO B 1 114 ? -46.281 -7.832 -39.531 1 14.07 114 PRO B CA 1
ATOM 5932 C C . PRO B 1 114 ? -44.75 -8.016 -39.594 1 14.07 114 PRO B C 1
ATOM 5934 O O . PRO B 1 114 ? -44.281 -8.992 -40.156 1 14.07 114 PRO B O 1
ATOM 5937 N N . THR B 1 115 ? -44.25 -6.848 -39.125 1 15.11 115 THR B N 1
ATOM 5938 C CA . THR B 1 115 ? -43.25 -6.477 -40.125 1 15.11 115 THR B CA 1
ATOM 5939 C C . THR B 1 115 ? -42.25 -7.609 -40.312 1 15.11 115 THR B C 1
ATOM 5941 O O . THR B 1 115 ? -41.812 -8.25 -39.344 1 15.11 115 THR B O 1
ATOM 5944 N N . SER B 1 116 ? -42.062 -7.914 -41.594 1 13.59 116 SER B N 1
ATOM 5945 C CA . SER B 1 116 ? -41.656 -8.859 -42.594 1 13.59 116 SER B CA 1
ATOM 5946 C C . SER B 1 116 ? -40.219 -9.367 -42.344 1 13.59 116 SER B C 1
ATOM 5948 O O . SER B 1 116 ? -40 -10.57 -42.281 1 13.59 116 SER B O 1
ATOM 5950 N N . ASP B 1 117 ? -39.406 -8.828 -43.219 1 14.55 117 ASP B N 1
ATOM 5951 C CA . ASP B 1 117 ? -38.688 -9.492 -44.312 1 14.55 117 ASP B CA 1
ATOM 5952 C C . ASP B 1 117 ? -37.406 -10.156 -43.812 1 14.55 117 ASP B C 1
ATOM 5954 O O . ASP B 1 117 ? -36.781 -9.672 -42.875 1 14.55 117 ASP B O 1
ATOM 5958 N N . LEU B 1 118 ? -37.125 -11.383 -44.344 1 14.16 118 LEU B N 1
ATOM 5959 C CA . LEU B 1 118 ? -36.469 -12.672 -44.344 1 14.16 118 LEU B CA 1
ATOM 5960 C C . LEU B 1 118 ? -34.969 -12.508 -44.562 1 14.16 118 LEU B C 1
ATOM 5962 O O . LEU B 1 118 ? -34.188 -13.398 -44.25 1 14.16 118 LEU B O 1
ATOM 5966 N N . ASN B 1 119 ? -34.5 -11.336 -45.188 1 14.1 119 ASN B N 1
ATOM 5967 C CA . ASN B 1 119 ? -33.625 -11.695 -46.281 1 14.1 119 ASN B CA 1
ATOM 5968 C C . ASN B 1 119 ? -32.5 -12.641 -45.844 1 14.1 119 ASN B C 1
ATOM 5970 O O . ASN B 1 119 ? -31.938 -12.484 -44.781 1 14.1 119 ASN B O 1
ATOM 5974 N N . TYR B 1 120 ? -32.344 -13.836 -46.656 1 13.41 120 TYR B N 1
ATOM 5975 C CA . TYR B 1 120 ? -31.781 -15.164 -46.875 1 13.41 120 TYR B CA 1
ATOM 5976 C C . TYR B 1 120 ? -30.25 -15.094 -46.906 1 13.41 120 TYR B C 1
ATOM 5978 O O . TYR B 1 120 ? -29.578 -15.984 -46.344 1 13.41 120 TYR B O 1
ATOM 5986 N N . ASP B 1 121 ? -29.656 -14.055 -47.5 1 13.71 121 ASP B N 1
ATOM 5987 C CA . ASP B 1 121 ? -28.781 -14.594 -48.531 1 13.71 121 ASP B CA 1
ATOM 5988 C C . ASP B 1 121 ? -27.75 -15.57 -47.938 1 13.71 121 ASP B C 1
ATOM 5990 O O . ASP B 1 121 ? -27.297 -15.383 -46.812 1 13.71 121 ASP B O 1
ATOM 5994 N N . GLU B 1 122 ? -27.516 -16.75 -48.719 1 13.98 122 GLU B N 1
ATOM 5995 C CA . GLU B 1 122 ? -27.016 -18.109 -48.938 1 13.98 122 GLU B CA 1
ATOM 5996 C C . GLU B 1 122 ? -25.5 -18.172 -48.844 1 13.98 122 GLU B C 1
ATOM 5998 O O . GLU B 1 122 ? -24.938 -19.188 -48.438 1 13.98 122 GLU B O 1
ATOM 6003 N N . ASN B 1 123 ? -24.766 -17.156 -49.344 1 13.87 123 ASN B N 1
ATOM 6004 C CA . ASN B 1 123 ? -23.781 -17.688 -50.281 1 13.87 123 ASN B CA 1
ATOM 6005 C C . ASN B 1 123 ? -22.859 -18.703 -49.594 1 13.87 123 ASN B C 1
ATOM 6007 O O . ASN B 1 123 ? -22.391 -18.484 -48.5 1 13.87 123 ASN B O 1
ATOM 6011 N N . ILE B 1 124 ? -22.75 -20.016 -50.25 1 13.84 124 ILE B N 1
ATOM 6012 C CA . ILE B 1 124 ? -22.25 -21.391 -50.312 1 13.84 124 ILE B CA 1
ATOM 6013 C C . ILE B 1 124 ? -20.734 -21.375 -50.469 1 13.84 124 ILE B C 1
ATOM 6015 O O . ILE B 1 124 ? -20.078 -22.422 -50.375 1 13.84 124 ILE B O 1
ATOM 6019 N N . CYS B 1 125 ? -20.094 -20.281 -50.75 1 13.31 125 CYS B N 1
ATOM 6020 C CA . CYS B 1 125 ? -19.031 -20.688 -51.656 1 13.31 125 CYS B CA 1
ATOM 6021 C C . CYS B 1 125 ? -18.359 -21.969 -51.156 1 13.31 125 CYS B C 1
ATOM 6023 O O . CYS B 1 125 ? -18.094 -22.125 -49.969 1 13.31 125 CYS B O 1
ATOM 6025 N N . ASN B 1 126 ? -18.203 -23.047 -52.188 1 13.22 126 ASN B N 1
ATOM 6026 C CA . ASN B 1 126 ? -17.844 -24.359 -52.75 1 13.22 126 ASN B CA 1
ATOM 6027 C C . ASN B 1 126 ? -16.453 -24.797 -52.312 1 13.22 126 ASN B C 1
ATOM 6029 O O . ASN B 1 126 ? -16.281 -25.891 -51.75 1 13.22 126 ASN B O 1
ATOM 6033 N N . THR B 1 127 ? -15.617 -24.875 -53.438 1 13.02 127 THR 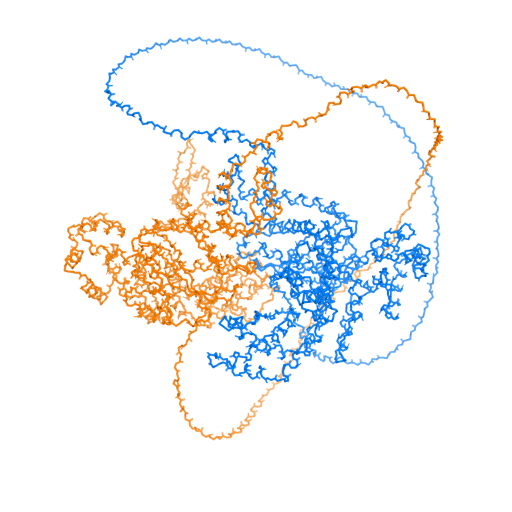B N 1
ATOM 6034 C CA . THR B 1 127 ? -14.992 -25.938 -54.188 1 13.02 127 THR B CA 1
ATOM 6035 C C . THR B 1 127 ? -13.727 -26.438 -53.5 1 13.02 127 THR B C 1
ATOM 6037 O O . THR B 1 127 ? -13.18 -25.75 -52.625 1 13.02 127 THR B O 1
ATOM 6040 N N . GLU B 1 128 ? -12.781 -27.109 -54.469 1 13.41 128 GLU B N 1
ATOM 6041 C CA . GLU B 1 128 ? -12.125 -28.312 -54.938 1 13.41 128 GLU B CA 1
ATOM 6042 C C . GLU B 1 128 ? -10.75 -28.484 -54.312 1 13.41 128 GLU B C 1
ATOM 6044 O O . GLU B 1 128 ? -10.453 -29.531 -53.75 1 13.41 128 GLU B O 1
ATOM 6049 N N . SER B 1 129 ? -9.688 -28.641 -55.344 1 13.15 129 SER B N 1
ATOM 6050 C CA . SER B 1 129 ? -8.883 -29.672 -56 1 13.15 129 SER B CA 1
ATOM 6051 C C . SER B 1 129 ? -7.535 -29.859 -55.312 1 13.15 129 SER B C 1
ATOM 6053 O O . SER B 1 129 ? -7.137 -29.016 -54.5 1 13.15 129 SER B O 1
ATOM 6055 N N . SER B 1 130 ? -6.422 -30.141 -56.281 1 12.64 130 SER B N 1
ATOM 6056 C CA . SER B 1 130 ? -5.527 -31.172 -56.812 1 12.64 130 SER B CA 1
ATOM 6057 C C . SER B 1 130 ? -4.145 -31.078 -56.156 1 12.64 130 SER B C 1
ATOM 6059 O O . SER B 1 130 ? -3.594 -32.062 -55.688 1 12.64 130 SER B O 1
ATOM 6061 N N . ASN B 1 131 ? -3.219 -30.453 -56.906 1 12.94 131 ASN B N 1
ATOM 6062 C CA . ASN B 1 131 ? -2.111 -31.109 -57.594 1 12.94 131 ASN B CA 1
ATOM 6063 C C . ASN B 1 131 ? -0.981 -31.453 -56.656 1 12.94 131 ASN B C 1
ATOM 6065 O O . ASN B 1 131 ? -0.923 -30.938 -55.531 1 12.94 131 ASN B O 1
ATOM 6069 N N . LEU B 1 132 ? 0.319 -31.188 -57.219 1 13.18 132 LEU B N 1
ATOM 6070 C CA . LEU B 1 132 ? 1.475 -31.859 -57.812 1 13.18 132 LEU B CA 1
ATOM 6071 C C . LEU B 1 132 ? 2.547 -32.125 -56.75 1 13.18 132 LEU B C 1
ATOM 6073 O O . LEU B 1 132 ? 2.531 -31.5 -55.688 1 13.18 132 LEU B O 1
ATOM 6077 N N . THR B 1 133 ? 3.887 -31.781 -57.219 1 13.13 133 THR B N 1
ATOM 6078 C CA . THR B 1 133 ? 5.031 -32.531 -57.719 1 13.13 133 THR B CA 1
ATOM 6079 C C . THR B 1 133 ? 5.953 -32.938 -56.562 1 13.13 133 THR B C 1
ATOM 6081 O O . THR B 1 133 ? 5.895 -32.375 -55.469 1 13.13 133 THR B O 1
ATOM 6084 N N . SER B 1 134 ? 7.223 -33.625 -57.031 1 12.69 134 SER B N 1
ATOM 6085 C CA . SER B 1 134 ? 8.172 -34.719 -57.156 1 12.69 134 SER B CA 1
ATOM 6086 C C . SER B 1 134 ? 9.289 -34.625 -56.125 1 12.69 134 SER B C 1
ATOM 6088 O O . SER B 1 134 ? 9.594 -35.594 -55.438 1 12.69 134 SER B O 1
ATOM 6090 N N . ILE B 1 135 ? 10.492 -34 -56.531 1 13.12 135 ILE B N 1
ATOM 6091 C CA . ILE B 1 135 ? 11.719 -34.688 -56.906 1 13.12 135 ILE B CA 1
ATOM 6092 C C . ILE B 1 135 ? 12.516 -35.031 -55.625 1 13.12 135 ILE B C 1
ATOM 6094 O O . ILE B 1 135 ? 12.32 -34.406 -54.594 1 13.12 135 ILE B O 1
ATOM 6098 N N . SER B 1 136 ? 13.938 -35 -55.906 1 13.13 136 SER B N 1
ATOM 6099 C CA . SER B 1 136 ? 15.07 -35.906 -56.125 1 13.13 136 SER B CA 1
ATOM 6100 C C . SER B 1 136 ? 15.836 -36.125 -54.812 1 13.13 136 SER B C 1
ATOM 6102 O O . SER B 1 136 ? 15.68 -35.375 -53.844 1 13.13 136 SER B O 1
ATOM 6104 N N . ILE B 1 137 ? 17.203 -36.531 -55.094 1 12.51 137 ILE B N 1
ATOM 6105 C CA . ILE B 1 137 ? 18.172 -37.625 -55.031 1 12.51 137 ILE B CA 1
ATOM 6106 C C . ILE B 1 137 ? 19.109 -37.406 -53.844 1 12.51 137 ILE B C 1
ATOM 6108 O O . ILE B 1 137 ? 19.453 -38.344 -53.125 1 12.51 137 ILE B O 1
ATOM 6112 N N . ALA B 1 138 ? 19.875 -36.312 -53.719 1 13.13 138 ALA B N 1
ATOM 6113 C CA . ALA B 1 138 ? 21.281 -36.656 -53.906 1 13.13 138 ALA B CA 1
ATOM 6114 C C . ALA B 1 138 ? 21.828 -37.406 -52.719 1 13.13 138 ALA B C 1
ATOM 6116 O O . ALA B 1 138 ? 21.297 -37.312 -51.594 1 13.13 138 ALA B O 1
ATOM 6117 N N . ALA B 1 139 ? 23.234 -37.688 -52.969 1 12.91 139 ALA B N 1
ATOM 6118 C CA . ALA B 1 139 ? 24.312 -38.688 -52.969 1 12.91 139 ALA B CA 1
ATOM 6119 C C . ALA B 1 139 ? 24.875 -38.875 -51.562 1 12.91 139 ALA B C 1
ATOM 6121 O O . ALA B 1 139 ? 24.578 -38.125 -50.656 1 12.91 139 ALA B O 1
ATOM 6122 N N . SER B 1 140 ? 26.266 -38.906 -51.688 1 12.99 140 SER B N 1
ATOM 6123 C CA . SER B 1 140 ? 27.219 -40 -51.562 1 12.99 140 SER B CA 1
ATOM 6124 C C . SER B 1 140 ? 27.75 -40.062 -50.125 1 12.99 140 SER B C 1
ATOM 6126 O O . SER B 1 140 ? 27.609 -41.094 -49.438 1 12.99 140 SER B O 1
ATOM 6128 N N . PRO B 1 141 ? 29.203 -39.969 -50.156 1 13.11 141 PRO B N 1
ATOM 6129 C CA . PRO B 1 141 ? 30.094 -41.094 -49.906 1 13.11 141 PRO B CA 1
ATOM 6130 C C . PRO B 1 141 ? 30.531 -41.156 -48.438 1 13.11 141 PRO B C 1
ATOM 6132 O O . PRO B 1 141 ? 30.359 -42.188 -47.781 1 13.11 141 PRO B O 1
ATOM 6135 N N . SER B 1 142 ? 31.828 -40.562 -48.281 1 13.48 142 SER B N 1
ATOM 6136 C CA . SER B 1 142 ? 33 -41.438 -48.125 1 13.48 142 SER B CA 1
ATOM 6137 C C . SER B 1 142 ? 33.281 -41.719 -46.656 1 13.48 142 SER B C 1
ATOM 6139 O O . SER B 1 142 ? 32.844 -40.969 -45.781 1 13.48 142 SER B O 1
ATOM 6141 N N . PRO B 1 143 ? 34.625 -42.219 -46.5 1 13.02 143 PRO B N 1
ATOM 6142 C CA . PRO B 1 143 ? 35.25 -43.406 -45.938 1 13.02 143 PRO B CA 1
ATOM 6143 C C . PRO B 1 143 ? 35.812 -43.188 -44.562 1 13.02 143 PRO B C 1
ATOM 6145 O O . PRO B 1 143 ? 35.938 -44.125 -43.781 1 13.02 143 PRO B O 1
ATOM 6148 N N . ARG B 1 144 ? 36.25 -41.875 -44.219 1 13.39 144 ARG B N 1
ATOM 6149 C CA . ARG B 1 144 ? 37.656 -42.031 -43.906 1 13.39 144 ARG B CA 1
ATOM 6150 C C . ARG B 1 144 ? 37.875 -42.844 -42.656 1 13.39 144 ARG B C 1
ATOM 6152 O O . ARG B 1 144 ? 37 -42.906 -41.781 1 13.39 144 ARG B O 1
ATOM 6159 N N . MET B 1 145 ? 39.188 -43.156 -42.562 1 13.12 145 MET B N 1
ATOM 6160 C CA . MET B 1 145 ? 40.062 -44.25 -42.25 1 13.12 145 MET B CA 1
ATOM 6161 C C . MET B 1 145 ? 40.25 -44.406 -40.75 1 13.12 145 MET B C 1
ATOM 6163 O O . MET B 1 145 ? 39.812 -45.406 -40.188 1 13.12 145 MET B O 1
ATOM 6167 N N . LEU B 1 146 ? 41.656 -44.25 -40.406 1 13.7 146 LEU B N 1
ATOM 6168 C CA . LEU B 1 146 ? 42.531 -45.344 -39.969 1 13.7 146 LEU B CA 1
ATOM 6169 C C . LEU B 1 146 ? 42.625 -45.406 -38.469 1 13.7 146 LEU B C 1
ATOM 6171 O O . LEU B 1 146 ? 42.031 -44.594 -37.75 1 13.7 146 LEU B O 1
ATOM 6175 N N . SER B 1 147 ? 43.906 -45.125 -38.031 1 13.54 147 SER B N 1
ATOM 6176 C CA . SER B 1 147 ? 44.812 -46.156 -37.531 1 13.54 147 SER B CA 1
ATOM 6177 C C . SER B 1 147 ? 44.812 -46.219 -36 1 13.54 147 SER B C 1
ATOM 6179 O O . SER B 1 147 ? 44.094 -45.469 -35.375 1 13.54 147 SER B O 1
ATOM 6181 N N . PRO B 1 148 ? 46.188 -46.031 -35.469 1 14.34 148 PRO B N 1
ATOM 6182 C CA . PRO B 1 148 ? 47 -47.062 -34.844 1 14.34 148 PRO B CA 1
ATOM 6183 C C . PRO B 1 148 ? 46.875 -47.125 -33.344 1 14.34 148 PRO B C 1
ATOM 6185 O O . PRO B 1 148 ? 46.344 -46.188 -32.719 1 14.34 148 PRO B O 1
ATOM 6188 N N . ILE B 1 149 ? 47.844 -47.844 -32.812 1 14.6 149 ILE B N 1
ATOM 6189 C CA . ILE B 1 149 ? 48.125 -48.969 -31.922 1 14.6 149 ILE B CA 1
ATOM 6190 C C . ILE B 1 149 ? 48.438 -48.438 -30.516 1 14.6 149 ILE B C 1
ATOM 6192 O O . ILE B 1 149 ? 47.875 -48.938 -29.531 1 14.6 149 ILE B O 1
ATOM 6196 N N . PRO B 1 150 ? 49.656 -47.688 -30.312 1 14.99 150 PRO B N 1
ATOM 6197 C CA . PRO B 1 150 ? 50.719 -48.438 -29.641 1 14.99 150 PRO B CA 1
ATOM 6198 C C . PRO B 1 150 ? 50.594 -48.406 -28.125 1 14.99 150 PRO B C 1
ATOM 6200 O O . PRO B 1 150 ? 49.938 -47.5 -27.578 1 14.99 150 PRO B O 1
ATOM 6203 N N . SER B 1 151 ? 51.406 -49.281 -27.469 1 15.79 151 SER B N 1
ATOM 6204 C CA . SER B 1 151 ? 51.719 -50.25 -26.422 1 15.79 151 SER B CA 1
ATOM 6205 C C . SER B 1 151 ? 52.125 -49.562 -25.141 1 15.79 151 SER B C 1
ATOM 6207 O O . SER B 1 151 ? 51.531 -49.781 -24.078 1 15.79 151 SER B O 1
ATOM 6209 N N . THR B 1 152 ? 53.5 -49.531 -24.922 1 16.42 152 THR B N 1
ATOM 6210 C CA . THR B 1 152 ? 54.375 -50.312 -24.031 1 16.42 152 THR B CA 1
ATOM 6211 C C . THR B 1 152 ? 54.656 -49.531 -22.75 1 16.42 152 THR B C 1
ATOM 6213 O O . THR B 1 152 ? 54.125 -48.438 -22.547 1 16.42 152 THR B O 1
ATOM 6216 N N . SER B 1 153 ? 56.031 -49.5 -22.391 1 15.3 153 SER B N 1
ATOM 6217 C CA . SER B 1 153 ? 57 -50.062 -21.453 1 15.3 153 SER B CA 1
ATOM 6218 C C . SER B 1 153 ? 57.344 -49.031 -20.375 1 15.3 153 SER B C 1
ATOM 6220 O O . SER B 1 153 ? 57.219 -49.312 -19.172 1 15.3 153 SER B O 1
ATOM 6222 N N . LYS B 1 154 ? 58.719 -48.781 -20.359 1 17.12 154 LYS B N 1
ATOM 6223 C CA . LYS B 1 154 ? 59.938 -48.906 -19.531 1 17.12 154 LYS B CA 1
ATOM 6224 C C . LYS B 1 154 ? 60.062 -47.719 -18.578 1 17.12 154 LYS B C 1
ATOM 6226 O O . LYS B 1 154 ? 59.469 -46.688 -18.781 1 17.12 154 LYS B O 1
ATOM 6231 N N . GLU B 1 155 ? 61.375 -47.281 -18.281 1 16.53 155 GLU B N 1
ATOM 6232 C CA . GLU B 1 155 ? 62.531 -47.344 -17.406 1 16.53 155 GLU B CA 1
ATOM 6233 C C . GLU B 1 155 ? 62.844 -45.938 -16.844 1 16.53 155 GLU B C 1
ATOM 6235 O O . GLU B 1 155 ? 62.969 -45.781 -15.625 1 16.53 155 GLU B O 1
ATOM 6240 N N . SER B 1 156 ? 63.844 -45.344 -17.484 1 15.89 156 SER B N 1
ATOM 6241 C CA . SER B 1 156 ? 65.25 -44.938 -17.125 1 15.89 156 SER B CA 1
ATOM 6242 C C . SER B 1 156 ? 65.25 -43.531 -16.578 1 15.89 156 SER B C 1
ATOM 6244 O O . SER B 1 156 ? 65.812 -43.281 -15.516 1 15.89 156 SER B O 1
ATOM 6246 N N . ILE B 1 157 ? 65.5 -42.594 -17.469 1 15.66 157 ILE B N 1
ATOM 6247 C CA . ILE B 1 157 ? 66.688 -41.781 -17.672 1 15.66 157 ILE B CA 1
ATOM 6248 C C . ILE B 1 157 ? 66.625 -40.5 -16.859 1 15.66 157 ILE B C 1
ATOM 6250 O O . ILE B 1 157 ? 65.5 -40 -16.609 1 15.66 157 ILE B O 1
ATOM 6254 N N . HIS B 1 158 ? 67.625 -39.562 -17.109 1 17.06 158 HIS B N 1
ATOM 6255 C CA . HIS B 1 158 ? 68.625 -38.625 -16.625 1 17.06 158 HIS B CA 1
ATOM 6256 C C . HIS B 1 158 ? 68 -37.344 -16.125 1 17.06 158 HIS B C 1
ATOM 6258 O O . HIS B 1 158 ? 66.875 -37.031 -16.484 1 17.06 158 HIS B O 1
ATOM 6264 N N . LYS B 1 159 ? 68.875 -36.5 -15.555 1 18.31 159 LYS B N 1
ATOM 6265 C CA . LYS B 1 159 ? 69.25 -35.438 -14.648 1 18.31 159 LYS B CA 1
ATOM 6266 C C . LYS B 1 159 ? 68.625 -34.125 -15.055 1 18.31 159 LYS B C 1
ATOM 6268 O O . LYS B 1 159 ? 68.125 -33.375 -14.203 1 18.31 159 LYS B O 1
ATOM 6273 N N . ILE B 1 160 ? 68.812 -33.844 -16.297 1 15.72 160 ILE B N 1
ATOM 6274 C CA . ILE B 1 160 ? 69.438 -32.531 -16.625 1 15.72 160 ILE B CA 1
ATOM 6275 C C . ILE B 1 160 ? 68.375 -31.453 -16.641 1 15.72 160 ILE B C 1
ATOM 6277 O O . ILE B 1 160 ? 68.562 -30.406 -16.016 1 15.72 160 ILE B O 1
ATOM 6281 N N . ILE B 1 161 ? 67.75 -31.344 -17.812 1 16.06 161 ILE B N 1
ATOM 6282 C CA . ILE B 1 161 ? 67.75 -30.047 -18.438 1 16.06 161 ILE B CA 1
ATOM 6283 C C . ILE B 1 161 ? 66.625 -29.188 -17.938 1 16.06 161 ILE B C 1
ATOM 6285 O O . ILE B 1 161 ? 65.438 -29.484 -18.219 1 16.06 161 ILE B O 1
ATOM 6289 N N . ASN B 1 162 ? 66.812 -28.594 -16.656 1 19.7 162 ASN B N 1
ATOM 6290 C CA . ASN B 1 162 ? 66.062 -27.688 -15.773 1 19.7 162 ASN B CA 1
ATOM 6291 C C . ASN B 1 162 ? 65.5 -26.5 -16.547 1 19.7 162 ASN B C 1
ATOM 6293 O O . ASN B 1 162 ? 66 -25.375 -16.406 1 19.7 162 ASN B O 1
ATOM 6297 N N . LYS B 1 163 ? 65.25 -26.797 -17.891 1 18.64 163 LYS B N 1
ATOM 6298 C CA . LYS B 1 163 ? 65.188 -25.562 -18.672 1 18.64 163 LYS B CA 1
ATOM 6299 C C . LYS B 1 163 ? 64.125 -24.625 -18.141 1 18.64 163 LYS B C 1
ATOM 6301 O O . LYS B 1 163 ? 62.969 -25.031 -17.922 1 18.64 163 LYS B O 1
ATOM 6306 N N . SER B 1 164 ? 64.375 -23.375 -17.797 1 22.02 164 SER B N 1
ATOM 6307 C CA . SER B 1 164 ? 64.062 -22.078 -17.219 1 22.02 164 SER B CA 1
ATOM 6308 C C . SER B 1 164 ? 62.906 -21.422 -17.984 1 22.02 164 SER B C 1
ATOM 6310 O O . SER B 1 164 ? 62.625 -20.25 -17.781 1 22.02 164 SER B O 1
ATOM 6312 N N . ILE B 1 165 ? 62.094 -22.219 -18.766 1 19.09 165 ILE B N 1
ATOM 6313 C CA . ILE B 1 165 ? 61.531 -21.297 -19.75 1 19.09 165 ILE B CA 1
ATOM 6314 C C . ILE B 1 165 ? 60.625 -20.281 -19.047 1 19.09 165 ILE B C 1
ATOM 6316 O O . ILE B 1 165 ? 59.781 -20.656 -18.234 1 19.09 165 ILE B O 1
ATOM 6320 N N . SER B 1 166 ? 60.75 -18.984 -19.406 1 21.19 166 SER B N 1
ATOM 6321 C CA . SER B 1 166 ? 60.375 -17.609 -19.047 1 21.19 166 SER B CA 1
ATOM 6322 C C . SER B 1 166 ? 58.875 -17.391 -19.219 1 21.19 166 SER B C 1
ATOM 6324 O O . SER B 1 166 ? 58.469 -16.328 -19.672 1 21.19 166 SER B O 1
ATOM 6326 N N . LYS B 1 167 ? 58.094 -18.281 -18.953 1 22 167 LYS B N 1
ATOM 6327 C CA . LYS B 1 167 ? 56.719 -17.969 -19.312 1 22 167 LYS B CA 1
ATOM 6328 C C . LYS B 1 167 ? 56.281 -16.625 -18.734 1 22 167 LYS B C 1
ATOM 6330 O O . LYS B 1 167 ? 56.344 -16.422 -17.531 1 22 167 LYS B O 1
ATOM 6335 N N . LYS B 1 168 ? 56.281 -15.68 -19.578 1 22.8 168 LYS B N 1
ATOM 6336 C CA . LYS B 1 168 ? 55.875 -14.297 -19.328 1 22.8 168 LYS B CA 1
ATOM 6337 C C . LYS B 1 168 ? 54.469 -14.242 -18.75 1 22.8 168 LYS B C 1
ATOM 6339 O O . LYS B 1 168 ? 53.5 -14.656 -19.391 1 22.8 168 LYS B O 1
ATOM 6344 N N . SER B 1 169 ? 54.219 -14.68 -17.594 1 24.19 169 SER B N 1
ATOM 6345 C CA . SER B 1 169 ? 53.031 -14.562 -16.75 1 24.19 169 SER B CA 1
ATOM 6346 C C . SER B 1 169 ? 52.344 -13.211 -16.922 1 24.19 169 SER B C 1
ATOM 6348 O O . SER B 1 169 ? 52.969 -12.172 -16.641 1 24.19 169 SER B O 1
ATOM 6350 N N . ASN B 1 170 ? 51.656 -13 -18.047 1 24.67 170 ASN B N 1
ATOM 6351 C CA . ASN B 1 170 ? 51.125 -11.688 -18.375 1 24.67 170 ASN B CA 1
ATOM 6352 C C . ASN B 1 170 ? 50.375 -11.086 -17.203 1 24.67 170 ASN B C 1
ATOM 6354 O O . ASN B 1 170 ? 49.375 -11.656 -16.734 1 24.67 170 ASN B O 1
ATOM 6358 N N . SER B 1 171 ? 50.969 -10.352 -16.297 1 26.67 171 SER B N 1
ATOM 6359 C CA . SER B 1 171 ? 50.75 -9.516 -15.117 1 26.67 171 SER B CA 1
ATOM 6360 C C . SER B 1 171 ? 49.594 -8.547 -15.336 1 26.67 171 SER B C 1
ATOM 6362 O O . SER B 1 171 ? 49.688 -7.625 -16.141 1 26.67 171 SER B O 1
ATOM 6364 N N . LYS B 1 172 ? 48.344 -9.031 -15.602 1 29.8 172 LYS B N 1
ATOM 6365 C CA . LYS B 1 172 ? 47.375 -7.941 -15.609 1 29.8 172 LYS B CA 1
ATOM 6366 C C . LYS B 1 172 ? 47.656 -6.965 -14.461 1 29.8 172 LYS B C 1
ATOM 6368 O O . LYS B 1 172 ? 47.625 -7.352 -13.297 1 29.8 172 LYS B O 1
ATOM 6373 N N . PRO B 1 173 ? 48.531 -6.047 -14.672 1 30.2 173 PRO B N 1
ATOM 6374 C CA . PRO B 1 173 ? 49.156 -5.258 -13.617 1 30.2 173 PRO B CA 1
ATOM 6375 C C . PRO B 1 173 ? 48.219 -4.977 -12.445 1 30.2 173 PRO B C 1
ATOM 6377 O O . PRO B 1 173 ? 48.562 -5.277 -11.297 1 30.2 173 PRO B O 1
ATOM 6380 N N . LYS B 1 174 ? 47.594 -3.641 -12.32 1 31.09 174 LYS B N 1
ATOM 6381 C CA . LYS B 1 174 ? 47.594 -2.389 -11.57 1 31.09 174 LYS B CA 1
ATOM 6382 C C . LYS B 1 174 ? 46.344 -2.307 -10.672 1 31.09 174 LYS B C 1
ATOM 6384 O O . LYS B 1 174 ? 46.156 -1.318 -9.953 1 31.09 174 LYS B O 1
ATOM 6389 N N . ASP B 1 175 ? 45.281 -3.029 -11.016 1 34.81 175 ASP B N 1
ATOM 6390 C CA . ASP B 1 175 ? 44.094 -2.684 -10.242 1 34.81 175 ASP B CA 1
ATOM 6391 C C . ASP B 1 175 ? 44.188 -3.217 -8.812 1 34.81 175 ASP B C 1
ATOM 6393 O O . ASP B 1 175 ? 43.438 -2.801 -7.93 1 34.81 175 ASP B O 1
ATOM 6397 N N . THR B 1 176 ? 44.938 -4.281 -8.555 1 38.19 176 THR B N 1
ATOM 6398 C CA . THR B 1 176 ? 45.156 -4.816 -7.219 1 38.19 176 THR B CA 1
ATOM 6399 C C . THR B 1 176 ? 45.906 -3.814 -6.352 1 38.19 176 THR B C 1
ATOM 6401 O O . THR B 1 176 ? 45.812 -3.838 -5.125 1 38.19 176 THR B O 1
ATOM 6404 N N . ILE B 1 177 ? 46.844 -3.217 -6.961 1 37.34 177 ILE B N 1
ATOM 6405 C CA . ILE B 1 177 ? 47.594 -2.227 -6.188 1 37.34 177 ILE B CA 1
ATOM 6406 C C . ILE B 1 177 ? 46.656 -1.102 -5.754 1 37.34 177 ILE B C 1
ATOM 6408 O O . ILE B 1 177 ? 46.812 -0.559 -4.656 1 37.34 177 ILE B O 1
ATOM 6412 N N . LYS B 1 178 ? 45.844 -0.809 -6.711 1 41.44 178 LYS B N 1
ATOM 6413 C CA . LYS B 1 178 ? 44.906 0.272 -6.391 1 41.44 178 LYS B CA 1
ATOM 6414 C C . LYS B 1 178 ? 43.938 -0.156 -5.312 1 41.44 178 LYS B C 1
ATOM 6416 O O . LYS B 1 178 ? 43.562 0.642 -4.449 1 41.44 178 LYS B O 1
ATOM 6421 N N . ASN B 1 179 ? 43.469 -1.413 -5.402 1 46.38 179 ASN B N 1
ATOM 6422 C CA . ASN B 1 179 ? 42.625 -1.894 -4.312 1 46.38 179 ASN B CA 1
ATOM 6423 C C . ASN B 1 179 ? 43.406 -2.018 -3.008 1 46.38 179 ASN B C 1
ATOM 6425 O O . ASN B 1 179 ? 42.844 -1.959 -1.924 1 46.38 179 ASN B O 1
ATOM 6429 N N . PHE B 1 180 ? 44.625 -2.41 -3.055 1 43.81 180 PHE B N 1
ATOM 6430 C CA . PHE B 1 180 ? 45.5 -2.516 -1.889 1 43.81 180 PHE B CA 1
ATOM 6431 C C . PHE B 1 180 ? 45.594 -1.174 -1.173 1 43.81 180 PHE B C 1
ATOM 6433 O O . PHE B 1 180 ? 45.75 -1.127 0.051 1 43.81 180 PHE B O 1
ATOM 6440 N N . LEU B 1 181 ? 45.562 -0.203 -1.956 1 52.28 181 LEU B N 1
ATOM 6441 C CA . LEU B 1 181 ? 45.781 1.103 -1.337 1 52.28 181 LEU B CA 1
ATOM 6442 C C . LEU B 1 181 ? 44.469 1.674 -0.822 1 52.28 181 LEU B C 1
ATOM 6444 O O . LEU B 1 181 ? 44.438 2.723 -0.173 1 52.28 181 LEU B O 1
ATOM 6448 N N . ASP B 1 182 ? 43.406 0.912 -1.255 1 66.56 182 ASP B N 1
ATOM 6449 C CA . ASP B 1 182 ? 42.156 1.509 -0.758 1 66.56 182 ASP B CA 1
ATOM 6450 C C . ASP B 1 182 ? 41.875 1.095 0.687 1 66.56 182 ASP B C 1
ATOM 6452 O O . ASP B 1 182 ? 41.75 -0.095 0.982 1 66.56 182 ASP B O 1
ATOM 6456 N N . HIS B 1 183 ? 42.312 1.869 1.612 1 76.75 183 HIS B N 1
ATOM 6457 C CA . HIS B 1 183 ? 42.125 1.613 3.033 1 76.75 183 HIS B CA 1
ATOM 6458 C C . HIS B 1 183 ? 41.094 2.582 3.621 1 76.75 183 HIS B C 1
ATOM 6460 O O . HIS B 1 183 ? 41.094 3.768 3.283 1 76.75 183 HIS B O 1
ATOM 6466 N N . VAL B 1 184 ? 40.156 2.035 4.234 1 81 184 VAL B N 1
ATOM 6467 C CA . VAL B 1 184 ? 39.188 2.854 4.941 1 81 184 VAL B CA 1
ATOM 6468 C C . VAL B 1 184 ? 39.5 2.865 6.434 1 81 184 VAL B C 1
ATOM 6470 O O . VAL B 1 184 ? 39.5 1.816 7.082 1 81 184 VAL B O 1
ATOM 6473 N N . SER B 1 185 ? 39.844 4.008 6.961 1 84.44 185 SER B N 1
ATOM 6474 C CA . SER B 1 185 ? 40.125 4.152 8.391 1 84.44 185 SER B CA 1
ATOM 6475 C C . SER B 1 185 ? 38.844 3.973 9.211 1 84.44 185 SER B C 1
ATOM 6477 O O . SER B 1 185 ? 37.75 3.998 8.672 1 84.44 185 SER B O 1
ATOM 6479 N N . ASN B 1 186 ? 39.031 3.699 10.477 1 86.88 186 ASN B N 1
ATOM 6480 C CA . ASN B 1 186 ? 37.906 3.512 11.367 1 86.88 186 ASN B CA 1
ATOM 6481 C C . ASN B 1 186 ? 37.031 4.77 11.445 1 86.88 186 ASN B C 1
ATOM 6483 O O . ASN B 1 186 ? 35.812 4.684 11.5 1 86.88 186 ASN B O 1
ATOM 6487 N N . ASN B 1 187 ? 37.719 5.859 11.516 1 88 187 ASN B N 1
ATOM 6488 C CA . ASN B 1 187 ? 36.969 7.121 11.547 1 88 187 ASN B CA 1
ATOM 6489 C C . ASN B 1 187 ? 36.188 7.34 10.266 1 88 187 ASN B C 1
ATOM 6491 O O . ASN B 1 187 ? 35.062 7.816 10.297 1 88 187 ASN B O 1
ATOM 6495 N N . GLN B 1 188 ? 36.844 6.949 9.242 1 89.38 188 GLN B N 1
ATOM 6496 C CA . GLN B 1 188 ? 36.125 7.062 7.961 1 89.38 188 GLN B CA 1
ATOM 6497 C C . GLN B 1 188 ? 34.938 6.102 7.895 1 89.38 188 GLN B C 1
ATOM 6499 O O . GLN B 1 188 ? 33.906 6.445 7.352 1 89.38 188 GLN B O 1
ATOM 6504 N N . LYS B 1 189 ? 35.188 5.023 8.492 1 91.81 189 LYS B N 1
ATOM 6505 C CA . LYS B 1 189 ? 34.125 4.023 8.523 1 91.81 189 LYS B CA 1
ATOM 6506 C C . LYS B 1 189 ? 32.938 4.535 9.297 1 91.81 189 LYS B C 1
ATOM 6508 O O . LYS B 1 189 ? 31.781 4.316 8.883 1 91.81 189 LYS B O 1
ATOM 6513 N N . ILE B 1 190 ? 33.219 5.145 10.352 1 91.81 190 ILE B N 1
ATOM 6514 C CA . ILE B 1 190 ? 32.156 5.688 11.18 1 91.81 190 ILE B CA 1
ATOM 6515 C C . ILE B 1 190 ? 31.391 6.766 10.406 1 91.81 190 ILE B C 1
ATOM 6517 O O . ILE B 1 190 ? 30.156 6.809 10.43 1 91.81 190 ILE B O 1
ATOM 6521 N N . GLU B 1 191 ? 32.094 7.582 9.727 1 93.44 191 GLU B N 1
ATOM 6522 C CA . GLU B 1 191 ? 31.453 8.641 8.938 1 93.44 191 GLU B CA 1
ATOM 6523 C C . GLU B 1 191 ? 30.625 8.062 7.793 1 93.44 191 GLU B C 1
ATOM 6525 O O . GLU B 1 191 ? 29.531 8.562 7.504 1 93.44 191 GLU B O 1
ATOM 6530 N N . ILE B 1 192 ? 31.172 7.047 7.191 1 94.75 192 ILE B N 1
ATOM 6531 C CA . ILE B 1 192 ? 30.453 6.402 6.094 1 94.75 192 ILE B CA 1
ATOM 6532 C C . ILE B 1 192 ? 29.188 5.734 6.629 1 94.75 192 ILE B C 1
ATOM 6534 O O . ILE B 1 192 ? 28.125 5.828 6.016 1 94.75 192 ILE B O 1
ATOM 6538 N N . ASN B 1 193 ? 29.312 5.133 7.762 1 95.81 193 ASN B N 1
ATOM 6539 C CA . ASN B 1 193 ? 28.156 4.457 8.359 1 95.81 193 ASN B CA 1
ATOM 6540 C C . ASN B 1 193 ? 27.078 5.445 8.758 1 95.81 193 ASN B C 1
ATOM 6542 O O . ASN B 1 193 ? 25.875 5.148 8.633 1 95.81 193 ASN B O 1
ATOM 6546 N N . LYS B 1 194 ? 27.516 6.559 9.188 1 94.75 194 LYS B N 1
ATOM 6547 C CA . LYS B 1 194 ? 26.562 7.609 9.523 1 94.75 194 LYS B CA 1
ATOM 6548 C C . LYS B 1 194 ? 25.812 8.102 8.289 1 94.75 194 LYS B C 1
ATOM 6550 O O . LYS B 1 194 ? 24.594 8.273 8.312 1 94.75 194 LYS B O 1
ATOM 6555 N N . ALA B 1 195 ? 26.562 8.305 7.281 1 95.75 195 ALA B N 1
ATOM 6556 C CA . ALA B 1 195 ? 25.953 8.727 6.023 1 95.75 195 ALA B CA 1
ATOM 6557 C C . ALA B 1 195 ? 25.031 7.648 5.469 1 95.75 195 ALA B C 1
ATOM 6559 O O . ALA B 1 195 ? 23.984 7.957 4.883 1 95.75 195 ALA B O 1
ATOM 6560 N N . LEU B 1 196 ? 25.406 6.438 5.664 1 96.5 196 LEU B N 1
ATOM 6561 C CA . LEU B 1 196 ? 24.578 5.312 5.25 1 96.5 196 LEU B CA 1
ATOM 6562 C C . LEU B 1 196 ? 23.266 5.297 6.023 1 96.5 196 LEU B C 1
ATOM 6564 O O . LEU B 1 196 ? 22.203 5.086 5.438 1 96.5 196 LEU B O 1
ATOM 6568 N N . GLY B 1 197 ? 23.359 5.531 7.301 1 96.12 197 GLY B N 1
ATOM 6569 C CA . GLY B 1 197 ? 22.156 5.609 8.117 1 96.12 197 GLY B CA 1
ATOM 6570 C C . GLY B 1 197 ? 21.188 6.688 7.66 1 96.12 197 GLY B C 1
ATOM 6571 O O . GLY B 1 197 ? 19.984 6.453 7.559 1 96.12 197 GLY B O 1
ATOM 6572 N N . LYS B 1 198 ? 21.75 7.82 7.312 1 95.94 198 LYS B N 1
ATOM 6573 C CA . LYS B 1 198 ? 20.938 8.938 6.82 1 95.94 198 LYS B CA 1
ATOM 6574 C C . LYS B 1 198 ? 20.312 8.602 5.473 1 95.94 198 LYS B C 1
ATOM 6576 O O . LYS B 1 198 ? 19.156 8.977 5.203 1 95.94 198 LYS B O 1
ATOM 6581 N N . PHE B 1 199 ? 21.078 7.848 4.691 1 95.81 199 PHE B N 1
ATOM 6582 C CA . PHE B 1 199 ? 20.594 7.43 3.383 1 95.81 199 PHE B CA 1
ATOM 6583 C C . PHE B 1 199 ? 19.438 6.453 3.521 1 95.81 199 PHE B C 1
ATOM 6585 O O . PHE B 1 199 ? 18.375 6.652 2.926 1 95.81 199 PHE B O 1
ATOM 6592 N N . ILE B 1 200 ? 19.531 5.484 4.379 1 96.69 200 ILE B N 1
ATOM 6593 C CA . ILE B 1 200 ? 18.547 4.422 4.539 1 96.69 200 ILE B CA 1
ATOM 6594 C C . ILE B 1 200 ? 17.281 4.988 5.164 1 96.69 200 ILE B C 1
ATOM 6596 O O . ILE B 1 200 ? 16.172 4.75 4.668 1 96.69 200 ILE B O 1
ATOM 6600 N N . VAL B 1 201 ? 17.406 5.812 6.152 1 95.56 201 VAL B N 1
ATOM 6601 C CA . VAL B 1 201 ? 16.25 6.344 6.875 1 95.56 201 VAL B CA 1
ATOM 6602 C C . VAL B 1 201 ? 15.656 7.52 6.105 1 95.56 201 VAL B C 1
ATOM 6604 O O . VAL B 1 201 ? 14.438 7.629 5.977 1 95.56 201 VAL B O 1
ATOM 6607 N N . GLY B 1 202 ? 16.5 8.328 5.539 1 94.12 202 GLY B N 1
ATOM 6608 C CA . GLY B 1 202 ? 16.047 9.508 4.812 1 94.12 202 GLY B CA 1
ATOM 6609 C C . GLY B 1 202 ? 15.297 9.164 3.537 1 94.12 202 GLY B C 1
ATOM 6610 O O . GLY B 1 202 ? 14.422 9.914 3.105 1 94.12 202 GLY B O 1
ATOM 6611 N N . CYS B 1 203 ? 15.617 8.062 2.943 1 94.25 203 CYS B N 1
ATOM 6612 C CA . CYS B 1 203 ? 14.953 7.641 1.713 1 94.25 203 CYS B CA 1
ATOM 6613 C C . CYS B 1 203 ? 13.961 6.516 1.983 1 94.25 203 CYS B C 1
ATOM 6615 O O . CYS B 1 203 ? 13.438 5.906 1.049 1 94.25 203 CYS B O 1
ATOM 6617 N N . ASN B 1 204 ? 13.766 6.238 3.244 1 92.69 204 ASN B N 1
ATOM 6618 C CA . ASN B 1 204 ? 12.82 5.219 3.689 1 92.69 204 ASN B CA 1
ATOM 6619 C C . ASN B 1 204 ? 13.102 3.869 3.035 1 92.69 204 ASN B C 1
ATOM 6621 O O . ASN B 1 204 ? 12.195 3.232 2.498 1 92.69 204 ASN B O 1
ATOM 6625 N N . ILE B 1 205 ? 14.352 3.469 3.029 1 94.81 205 ILE B N 1
ATOM 6626 C CA . ILE B 1 205 ? 14.758 2.168 2.512 1 94.81 205 ILE B CA 1
ATOM 6627 C C . ILE B 1 205 ? 14.695 1.125 3.623 1 94.81 205 ILE B C 1
ATOM 6629 O O . ILE B 1 205 ? 15.164 1.363 4.738 1 94.81 205 ILE B O 1
ATOM 6633 N N . PRO B 1 206 ? 14.086 -0.042 3.314 1 92.5 206 PRO B N 1
ATOM 6634 C CA . PRO B 1 206 ? 14.055 -1.089 4.34 1 92.5 206 PRO B CA 1
ATOM 6635 C C . PRO B 1 206 ? 15.453 -1.519 4.781 1 92.5 206 PRO B C 1
ATOM 6637 O O . PRO B 1 206 ? 16.375 -1.556 3.965 1 92.5 206 PRO B O 1
ATOM 6640 N N . PHE B 1 207 ? 15.586 -1.93 6.047 1 93.5 207 PHE B N 1
ATOM 6641 C CA . PHE B 1 207 ? 16.891 -2.24 6.625 1 93.5 207 PHE B CA 1
ATOM 6642 C C . PHE B 1 207 ? 17.484 -3.486 5.98 1 93.5 207 PHE B C 1
ATOM 6644 O O . PHE B 1 207 ? 18.703 -3.631 5.91 1 93.5 207 PHE B O 1
ATOM 6651 N N . HIS B 1 208 ? 16.656 -4.371 5.484 1 91.88 208 HIS B N 1
ATOM 6652 C CA . HIS B 1 208 ? 17.172 -5.629 4.945 1 91.88 208 HIS B CA 1
ATOM 6653 C C . HIS B 1 208 ? 17.953 -5.402 3.656 1 91.88 208 HIS B C 1
ATOM 6655 O O . HIS B 1 208 ? 18.672 -6.293 3.195 1 91.88 208 HIS B O 1
ATOM 6661 N N . VAL B 1 209 ? 17.797 -4.293 3.02 1 94 209 VAL B N 1
ATOM 6662 C CA . VAL B 1 209 ? 18.469 -3.967 1.767 1 94 209 VAL B CA 1
ATOM 6663 C C . VAL B 1 209 ? 19.984 -3.994 1.972 1 94 209 VAL B C 1
ATOM 6665 O O . VAL B 1 209 ? 20.734 -4.336 1.054 1 94 209 VAL B O 1
ATOM 6668 N N . VAL B 1 210 ? 20.469 -3.678 3.186 1 94.94 210 VAL B N 1
ATOM 6669 C CA . VAL B 1 210 ? 21.891 -3.623 3.451 1 94.94 210 VAL B CA 1
ATOM 6670 C C . VAL B 1 210 ? 22.5 -5.027 3.369 1 94.94 210 VAL B C 1
ATOM 6672 O O . VAL B 1 210 ? 23.688 -5.184 3.117 1 94.94 210 VAL B O 1
ATOM 6675 N N . ASP B 1 211 ? 21.641 -6.012 3.543 1 93.06 211 ASP B N 1
ATOM 6676 C CA . ASP B 1 211 ? 22.094 -7.395 3.492 1 93.06 211 ASP B CA 1
ATOM 6677 C C . ASP B 1 211 ? 21.906 -7.988 2.102 1 93.06 211 ASP B C 1
ATOM 6679 O O . ASP B 1 211 ? 22.297 -9.125 1.844 1 93.06 211 ASP B O 1
ATOM 6683 N N . SER B 1 212 ? 21.344 -7.281 1.227 1 93.25 212 SER B N 1
ATOM 6684 C CA . SER B 1 212 ? 21.078 -7.781 -0.12 1 93.25 212 SER B CA 1
ATOM 6685 C C . SER B 1 212 ? 22.391 -7.977 -0.893 1 93.25 212 SER B C 1
ATOM 6687 O O . SER B 1 212 ? 23.328 -7.199 -0.732 1 93.25 212 SER B O 1
ATOM 6689 N N . ILE B 1 213 ? 22.406 -8.945 -1.78 1 92.69 213 ILE B N 1
ATOM 6690 C CA . ILE B 1 213 ? 23.578 -9.25 -2.594 1 92.69 213 ILE B CA 1
ATOM 6691 C C . ILE B 1 213 ? 23.828 -8.117 -3.586 1 92.69 213 ILE B C 1
ATOM 6693 O O . ILE B 1 213 ? 24.969 -7.773 -3.869 1 92.69 213 ILE B O 1
ATOM 6697 N N . HIS B 1 214 ? 22.781 -7.523 -3.996 1 93.81 214 HIS B N 1
ATOM 6698 C CA . HIS B 1 214 ? 22.906 -6.473 -5 1 93.81 214 HIS B CA 1
ATOM 6699 C C . HIS B 1 214 ? 23.531 -5.215 -4.402 1 93.81 214 HIS B C 1
ATOM 6701 O O . HIS B 1 214 ? 24.344 -4.551 -5.055 1 93.81 214 HIS B O 1
ATOM 6707 N N . PHE B 1 215 ? 23.156 -4.914 -3.121 1 95.62 215 PHE B N 1
ATOM 6708 C CA . PHE B 1 215 ? 23.734 -3.76 -2.453 1 95.62 215 PHE B CA 1
ATOM 6709 C C . PHE B 1 215 ? 25.203 -4.008 -2.131 1 95.62 215 PHE B C 1
ATOM 6711 O O . PHE B 1 215 ? 26.047 -3.141 -2.355 1 95.62 215 PHE B O 1
ATOM 6718 N N . LYS B 1 216 ? 25.5 -5.148 -1.683 1 94.44 216 LYS B N 1
ATOM 6719 C CA . LYS B 1 216 ? 26.875 -5.504 -1.338 1 94.44 216 LYS B CA 1
ATOM 6720 C C . LYS B 1 216 ? 27.766 -5.523 -2.576 1 94.44 216 LYS B C 1
ATOM 6722 O O . LYS B 1 216 ? 28.906 -5.066 -2.533 1 94.44 216 LYS B O 1
ATOM 6727 N N . ASP B 1 217 ? 27.172 -6.039 -3.684 1 94.38 217 ASP B N 1
ATOM 6728 C CA . ASP B 1 217 ? 27.938 -6.062 -4.93 1 94.38 217 ASP B CA 1
ATOM 6729 C C . ASP B 1 217 ? 28.219 -4.648 -5.434 1 94.38 217 ASP B C 1
ATOM 6731 O O . ASP B 1 217 ? 29.297 -4.367 -5.934 1 94.38 217 ASP B O 1
ATOM 6735 N N . PHE B 1 218 ? 27.328 -3.775 -5.305 1 95.94 218 PHE B N 1
ATOM 6736 C CA . PHE B 1 218 ? 27.484 -2.385 -5.707 1 95.94 218 PHE B CA 1
ATOM 6737 C C . PHE B 1 218 ? 28.594 -1.711 -4.91 1 95.94 218 PHE B C 1
ATOM 6739 O O . PHE B 1 218 ? 29.469 -1.046 -5.48 1 95.94 218 PHE B O 1
ATOM 6746 N N . LEU B 1 219 ? 28.531 -1.934 -3.586 1 95 219 LEU B N 1
ATOM 6747 C CA . LEU B 1 219 ? 29.547 -1.32 -2.732 1 95 219 LEU B CA 1
ATOM 6748 C C . LEU B 1 219 ? 30.922 -1.921 -3.004 1 95 219 LEU B C 1
ATOM 6750 O O . LEU B 1 219 ? 31.922 -1.216 -2.951 1 95 219 LEU B O 1
ATOM 6754 N N . ARG B 1 220 ? 30.906 -3.188 -3.297 1 92.94 220 ARG B N 1
ATOM 6755 C CA . ARG B 1 220 ? 32.156 -3.863 -3.578 1 92.94 220 ARG B CA 1
ATOM 6756 C C . ARG B 1 220 ? 32.844 -3.293 -4.828 1 92.94 220 ARG B C 1
ATOM 6758 O O . ARG B 1 220 ? 34.062 -3.111 -4.867 1 92.94 220 ARG B O 1
ATOM 6765 N N . VAL B 1 221 ? 32.031 -3.049 -5.812 1 93.25 221 VAL B N 1
ATOM 6766 C CA . VAL B 1 221 ? 32.531 -2.51 -7.066 1 93.25 221 VAL B CA 1
ATOM 6767 C C . VAL B 1 221 ? 32.938 -1.046 -6.879 1 93.25 221 VAL B C 1
ATOM 6769 O O . VAL B 1 221 ? 33.906 -0.578 -7.461 1 93.25 221 VAL B O 1
ATOM 6772 N N . LEU B 1 222 ? 32.219 -0.359 -6.059 1 92.75 222 LEU B N 1
ATOM 6773 C CA . LEU B 1 222 ? 32.438 1.063 -5.844 1 92.75 222 LEU B CA 1
ATOM 6774 C C . LEU B 1 222 ? 33.688 1.279 -4.961 1 92.75 222 LEU B C 1
ATOM 6776 O O . LEU B 1 222 ? 34.531 2.088 -5.289 1 92.75 222 LEU B O 1
ATOM 6780 N N . ARG B 1 223 ? 33.688 0.629 -3.807 1 92 223 ARG B N 1
ATOM 6781 C CA . ARG B 1 223 ? 34.781 0.718 -2.852 1 92 223 ARG B CA 1
ATOM 6782 C C . ARG B 1 223 ? 35.031 -0.622 -2.162 1 92 223 ARG B C 1
ATOM 6784 O O . ARG B 1 223 ? 34.5 -0.871 -1.078 1 92 223 ARG B O 1
ATOM 6791 N N . PRO B 1 224 ? 35.875 -1.391 -2.732 1 88.62 224 PRO B N 1
ATOM 6792 C CA . PRO B 1 224 ? 36.094 -2.754 -2.25 1 88.62 224 PRO B CA 1
ATOM 6793 C C . PRO B 1 224 ? 36.562 -2.795 -0.8 1 88.62 224 PRO B C 1
ATOM 6795 O O . PRO B 1 224 ? 36.312 -3.777 -0.093 1 88.62 224 PRO B O 1
ATOM 6798 N N . ALA B 1 225 ? 37.094 -1.685 -0.34 1 89.38 225 ALA B N 1
ATOM 6799 C CA . ALA B 1 225 ? 37.656 -1.682 1.009 1 89.38 225 ALA B CA 1
ATOM 6800 C C . ALA B 1 225 ? 36.562 -1.502 2.057 1 89.38 225 ALA B C 1
ATOM 6802 O O . ALA B 1 225 ? 36.781 -1.768 3.242 1 89.38 225 ALA B O 1
ATOM 6803 N N . TYR B 1 226 ? 35.469 -1.06 1.583 1 92.88 226 TYR B N 1
ATOM 6804 C CA . TYR B 1 226 ? 34.375 -0.776 2.521 1 92.88 226 TYR B CA 1
ATOM 6805 C C . TYR B 1 226 ? 33.438 -1.97 2.646 1 92.88 226 TYR B C 1
ATOM 6807 O O . TYR B 1 226 ? 32.938 -2.473 1.643 1 92.88 226 TYR B O 1
ATOM 6815 N N . GLN B 1 227 ? 33.281 -2.406 3.873 1 90.56 227 GLN B N 1
ATOM 6816 C CA . GLN B 1 227 ? 32.281 -3.445 4.164 1 90.56 227 GLN B CA 1
ATOM 6817 C C . GLN B 1 227 ? 31.078 -2.873 4.906 1 90.56 227 GLN B C 1
ATOM 6819 O O . GLN B 1 227 ? 31.219 -2.387 6.031 1 90.56 227 GLN B O 1
ATOM 6824 N N . PRO B 1 228 ? 29.969 -3.031 4.328 1 92.5 228 PRO B N 1
ATOM 6825 C CA . PRO B 1 228 ? 28.781 -2.436 4.953 1 92.5 228 PRO B CA 1
ATOM 6826 C C . PRO B 1 228 ? 28.359 -3.164 6.223 1 92.5 228 PRO B C 1
ATOM 6828 O O . PRO B 1 228 ? 28.641 -4.352 6.383 1 92.5 228 PRO B O 1
ATOM 6831 N N . PRO B 1 229 ? 27.766 -2.434 7.098 1 94.12 229 PRO B N 1
ATOM 6832 C CA . PRO B 1 229 ? 27.25 -3.059 8.32 1 94.12 229 PRO B CA 1
ATOM 6833 C C . PRO B 1 229 ? 26.047 -3.969 8.047 1 94.12 229 PRO B C 1
ATOM 6835 O O . PRO B 1 229 ? 25.469 -3.928 6.961 1 94.12 229 PRO B O 1
ATOM 6838 N N . CYS B 1 230 ? 25.75 -4.758 9.023 1 94.56 230 CYS B N 1
ATOM 6839 C CA . CYS B 1 230 ? 24.609 -5.66 8.883 1 94.56 230 CYS B CA 1
ATOM 6840 C C . CYS B 1 230 ? 23.312 -4.957 9.258 1 94.56 230 CYS B C 1
ATOM 6842 O O . CYS B 1 230 ? 23.328 -3.838 9.781 1 94.56 230 CYS B O 1
ATOM 6844 N N . ARG B 1 231 ? 22.297 -5.598 9.047 1 93.94 231 ARG B N 1
ATOM 6845 C CA . ARG B 1 231 ? 20.969 -5.051 9.266 1 93.94 231 ARG B CA 1
ATOM 6846 C C . ARG B 1 231 ? 20.75 -4.695 10.734 1 93.94 231 ARG B C 1
ATOM 6848 O O . ARG B 1 231 ? 20.203 -3.641 11.055 1 93.94 231 ARG B O 1
ATOM 6855 N N . LYS B 1 232 ? 21.203 -5.473 11.617 1 93.62 232 LYS B N 1
ATOM 6856 C CA . LYS B 1 232 ? 21.016 -5.266 13.047 1 93.62 232 LYS B CA 1
ATOM 6857 C C . LYS B 1 232 ? 21.75 -4.02 13.531 1 93.62 232 LYS B C 1
ATOM 6859 O O . LYS B 1 232 ? 21.234 -3.262 14.344 1 93.62 232 LYS B O 1
ATOM 6864 N N . THR B 1 233 ? 22.875 -3.844 12.945 1 95.69 233 THR B N 1
ATOM 6865 C CA . THR B 1 233 ? 23.672 -2.682 13.312 1 95.69 233 THR B CA 1
ATOM 6866 C C . THR B 1 233 ? 23.031 -1.396 12.812 1 95.69 233 THR B C 1
ATOM 6868 O O . THR B 1 233 ? 23.016 -0.384 13.516 1 95.69 233 THR B O 1
ATOM 6871 N N . VAL B 1 234 ? 22.484 -1.468 11.664 1 95.69 234 VAL B N 1
ATOM 6872 C CA . VAL B 1 234 ? 21.875 -0.283 11.07 1 95.69 234 VAL B CA 1
ATOM 6873 C C . VAL B 1 234 ? 20.578 0.058 11.805 1 95.69 234 VAL B C 1
ATOM 6875 O O . VAL B 1 234 ? 20.328 1.223 12.125 1 95.69 234 VAL B O 1
ATOM 6878 N N . SER B 1 235 ? 19.766 -0.935 12.156 1 93.88 235 SER B N 1
ATOM 6879 C CA . SER B 1 235 ? 18.484 -0.718 12.805 1 93.88 235 SER B CA 1
ATOM 6880 C C . SER B 1 235 ? 18.656 -0.444 14.297 1 93.88 235 SER B C 1
ATOM 6882 O O . SER B 1 235 ? 17.734 0.051 14.953 1 93.88 235 SER B O 1
ATOM 6884 N N . GLY B 1 236 ? 19.781 -0.745 14.797 1 94.44 236 GLY B N 1
ATOM 6885 C CA . GLY B 1 236 ? 20.031 -0.548 16.219 1 94.44 236 GLY B CA 1
ATOM 6886 C C . GLY B 1 236 ? 20.922 0.641 16.516 1 94.44 236 GLY B C 1
ATOM 6887 O O . GLY B 1 236 ? 20.438 1.764 16.672 1 94.44 236 GLY B O 1
ATOM 6888 N N . THR B 1 237 ? 22.172 0.399 16.359 1 94.94 237 THR B N 1
ATOM 6889 C CA . THR B 1 237 ? 23.156 1.375 16.797 1 94.94 237 THR B CA 1
ATOM 6890 C C . THR B 1 237 ? 23.125 2.613 15.898 1 94.94 237 THR B C 1
ATOM 6892 O O . THR B 1 237 ? 23.141 3.742 16.391 1 94.94 237 THR B O 1
ATOM 6895 N N . ILE B 1 238 ? 23.141 2.43 14.656 1 96.12 238 ILE B N 1
ATOM 6896 C CA . ILE B 1 238 ? 23.219 3.547 13.719 1 96.12 238 ILE B CA 1
ATOM 6897 C C . ILE B 1 238 ? 21.938 4.363 13.781 1 96.12 238 ILE B C 1
ATOM 6899 O O . ILE B 1 238 ? 21.969 5.598 13.789 1 96.12 238 ILE B O 1
ATOM 6903 N N . LEU B 1 239 ? 20.828 3.723 13.859 1 96.19 239 LEU B N 1
ATOM 6904 C CA . LEU B 1 239 ? 19.547 4.418 13.969 1 96.19 239 LEU B CA 1
ATOM 6905 C C . LEU B 1 239 ? 19.469 5.211 15.266 1 96.19 239 LEU B C 1
ATOM 6907 O O . LEU B 1 239 ? 19.016 6.363 15.273 1 96.19 239 LEU B O 1
ATOM 6911 N N . ASN B 1 240 ? 19.906 4.613 16.344 1 96.19 240 ASN B N 1
ATOM 6912 C CA . ASN B 1 240 ? 19.891 5.293 17.641 1 96.19 240 ASN B CA 1
ATOM 6913 C C . ASN B 1 240 ? 20.781 6.523 17.641 1 96.19 240 ASN B C 1
ATOM 6915 O O . ASN B 1 240 ? 20.422 7.562 18.188 1 96.19 240 ASN B O 1
ATOM 6919 N N . SER B 1 241 ? 21.906 6.316 17.031 1 95.94 241 SER B N 1
ATOM 6920 C CA . SER B 1 241 ? 22.828 7.449 16.938 1 95.94 241 SER B CA 1
ATOM 6921 C C . SER B 1 241 ? 22.234 8.578 16.109 1 95.94 241 SER B C 1
ATOM 6923 O O . SER B 1 241 ? 22.359 9.75 16.453 1 95.94 241 SER B O 1
ATOM 6925 N N . LEU B 1 242 ? 21.625 8.203 15.039 1 95.69 242 LEU B N 1
ATOM 6926 C CA . LEU B 1 242 ? 20.984 9.188 14.18 1 95.69 242 LEU B CA 1
ATOM 6927 C C . LEU B 1 242 ? 19.844 9.883 14.922 1 95.69 242 LEU B C 1
ATOM 6929 O O . LEU B 1 242 ? 19.672 11.102 14.797 1 95.69 242 LEU B O 1
ATOM 6933 N N . TYR B 1 243 ? 19.094 9.18 15.672 1 95.5 243 TYR B N 1
ATOM 6934 C CA . TYR B 1 243 ? 17.984 9.703 16.469 1 95.5 243 TYR B CA 1
ATOM 6935 C C . TYR B 1 243 ? 18.469 10.734 17.469 1 95.5 243 TYR B C 1
ATOM 6937 O O . TYR B 1 243 ? 17.875 11.797 17.625 1 95.5 243 TYR B O 1
ATOM 6945 N N . ASP B 1 244 ? 19.547 10.414 18.094 1 94.94 244 ASP B N 1
ATOM 6946 C CA . ASP B 1 244 ? 20.109 11.312 19.094 1 94.94 244 ASP B CA 1
ATOM 6947 C C . ASP B 1 244 ? 20.641 12.586 18.438 1 94.94 244 ASP B C 1
ATOM 6949 O O . ASP B 1 244 ? 20.469 13.688 18.969 1 94.94 244 ASP B O 1
ATOM 6953 N N . GLU B 1 245 ? 21.203 12.398 17.312 1 94.25 245 GLU B N 1
ATOM 6954 C CA . GLU B 1 245 ? 21.719 13.555 16.578 1 94.25 245 GLU B CA 1
ATOM 6955 C C . GLU B 1 245 ? 20.594 14.492 16.156 1 94.25 245 GLU B C 1
ATOM 6957 O O . GLU B 1 245 ? 20.719 15.711 16.281 1 94.25 245 GLU B O 1
ATOM 6962 N N . ILE B 1 246 ? 19.594 13.961 15.664 1 92.31 246 ILE B N 1
ATOM 6963 C CA . ILE B 1 246 ? 18.469 14.75 15.195 1 92.31 246 ILE B CA 1
ATOM 6964 C C . ILE B 1 246 ? 17.797 15.438 16.375 1 92.31 246 ILE B C 1
ATOM 6966 O O . ILE B 1 246 ? 17.391 16.609 16.281 1 92.31 246 ILE B O 1
ATOM 6970 N N . ASN B 1 247 ? 17.672 14.758 17.484 1 91.25 247 ASN B N 1
ATOM 6971 C CA . ASN B 1 247 ? 17.109 15.367 18.688 1 91.25 247 ASN B CA 1
ATOM 6972 C C . ASN B 1 247 ? 17.938 16.547 19.156 1 91.25 247 ASN B C 1
ATOM 6974 O O . ASN B 1 247 ? 17.391 17.562 19.609 1 91.25 247 ASN B O 1
ATOM 6978 N N . GLU B 1 248 ? 19.203 16.375 19.062 1 92.38 248 GLU B N 1
ATOM 6979 C CA . GLU B 1 248 ? 20.094 17.469 19.453 1 92.38 248 GLU B CA 1
ATOM 6980 C C . GLU B 1 248 ? 19.938 18.656 18.5 1 92.38 248 GLU B C 1
ATOM 6982 O O . GLU B 1 248 ? 19.922 19.812 18.953 1 92.38 248 GLU B O 1
ATOM 6987 N N . ASP B 1 249 ? 19.812 18.359 17.266 1 89.5 249 ASP B N 1
ATOM 6988 C CA . ASP B 1 249 ? 19.609 19.422 16.281 1 89.5 249 ASP B CA 1
ATOM 6989 C C . ASP B 1 249 ? 18.281 20.141 16.5 1 89.5 249 ASP B C 1
ATOM 6991 O O . ASP B 1 249 ? 18.203 21.359 16.344 1 89.5 249 ASP B O 1
ATOM 6995 N N . ASP B 1 250 ? 17.297 19.422 16.812 1 88.5 250 ASP B N 1
ATOM 6996 C CA . ASP B 1 250 ? 15.977 20 17.047 1 88.5 250 ASP B CA 1
ATOM 6997 C C . ASP B 1 250 ? 15.969 20.859 18.312 1 88.5 250 ASP B C 1
ATOM 6999 O O . ASP B 1 250 ? 15.32 21.906 18.344 1 88.5 250 ASP B O 1
ATOM 7003 N N . GLN B 1 251 ? 16.672 20.422 19.281 1 88.69 251 GLN B N 1
ATOM 7004 C CA . GLN B 1 251 ? 16.781 21.188 20.516 1 88.69 251 GLN B CA 1
ATOM 7005 C C . GLN B 1 251 ? 17.438 22.547 20.281 1 88.69 251 GLN B C 1
ATOM 7007 O O . GLN B 1 251 ? 17.031 23.547 20.875 1 88.69 251 GLN B O 1
ATOM 7012 N N . ASN B 1 252 ? 18.328 22.516 19.391 1 87.19 252 ASN B N 1
ATOM 7013 C CA . ASN B 1 252 ? 19.062 23.734 19.109 1 87.19 252 ASN B CA 1
ATOM 7014 C C . ASN B 1 252 ? 18.266 24.688 18.219 1 87.19 252 ASN B C 1
ATOM 7016 O O . ASN B 1 252 ? 18.484 25.891 18.234 1 87.19 252 ASN B O 1
ATOM 7020 N N . SER B 1 253 ? 17.375 24.141 17.516 1 84.44 253 SER B N 1
ATOM 7021 C CA . SER B 1 253 ? 16.656 24.953 16.531 1 84.44 253 SER B CA 1
ATOM 7022 C C . SER B 1 253 ? 15.344 25.484 17.078 1 84.44 253 SER B C 1
ATOM 7024 O O . SER B 1 253 ? 14.773 26.438 16.531 1 84.44 253 SER B O 1
ATOM 7026 N N . ILE B 1 254 ? 14.898 25.047 18.172 1 88.06 254 ILE B N 1
ATOM 7027 C CA . ILE B 1 254 ? 13.586 25.406 18.688 1 88.06 254 ILE B CA 1
ATOM 7028 C C . ILE B 1 254 ? 13.68 26.688 19.5 1 88.06 254 ILE B C 1
ATOM 7030 O O . ILE B 1 254 ? 14.68 26.922 20.188 1 88.06 254 ILE B O 1
ATOM 7034 N N . GLY B 1 255 ? 12.727 27.547 19.391 1 85.94 255 GLY B N 1
ATOM 7035 C CA . GLY B 1 255 ? 12.664 28.797 20.156 1 85.94 255 GLY B CA 1
ATOM 7036 C C . GLY B 1 255 ? 12.117 28.609 21.562 1 85.94 255 GLY B C 1
ATOM 7037 O O . GLY B 1 255 ? 11.828 27.484 21.969 1 85.94 255 GLY B O 1
ATOM 7038 N N . LYS B 1 256 ? 11.945 29.656 22.219 1 88.88 256 LYS B N 1
ATOM 7039 C CA . LYS B 1 256 ? 11.516 29.656 23.609 1 88.88 256 LYS B CA 1
ATOM 7040 C C . LYS B 1 256 ? 10.047 29.25 23.734 1 88.88 256 LYS B C 1
ATOM 7042 O O . LYS B 1 256 ? 9.641 28.641 24.719 1 88.88 256 LYS B O 1
ATOM 7047 N N . PHE B 1 257 ? 9.266 29.641 22.734 1 92.94 257 PHE B N 1
ATOM 7048 C CA . PHE B 1 257 ? 7.836 29.359 22.766 1 92.94 257 PHE B CA 1
ATOM 7049 C C . PHE B 1 257 ? 7.43 28.5 21.578 1 92.94 257 PHE B C 1
ATOM 7051 O O . PHE B 1 257 ? 7.961 28.672 20.469 1 92.94 257 PHE B O 1
ATOM 7058 N N . SER B 1 258 ? 6.5 27.578 21.844 1 94.94 258 SER B N 1
ATOM 7059 C CA . SER B 1 258 ? 6.035 26.703 20.781 1 94.94 258 SER B CA 1
ATOM 7060 C C . SER B 1 258 ? 4.539 26.422 20.906 1 94.94 258 SER B C 1
ATOM 7062 O O . SER B 1 258 ? 3.955 26.609 21.969 1 94.94 258 SER B O 1
ATOM 7064 N N . VAL B 1 259 ? 3.98 26.094 19.828 1 96.31 259 VAL B N 1
ATOM 7065 C CA . VAL B 1 259 ? 2.596 25.625 19.766 1 96.31 259 VAL B CA 1
ATOM 7066 C C . VAL B 1 259 ? 2.559 24.125 19.578 1 96.31 259 VAL B C 1
ATOM 7068 O O . VAL B 1 259 ? 3.355 23.562 18.812 1 96.31 259 VAL B O 1
ATOM 7071 N N . MET B 1 260 ? 1.653 23.5 20.266 1 96.62 260 MET B N 1
ATOM 7072 C CA . MET B 1 260 ? 1.551 22.047 20.172 1 96.62 260 MET B CA 1
ATOM 7073 C C . MET B 1 260 ? 0.315 21.641 19.375 1 96.62 260 MET B C 1
ATOM 7075 O O . MET B 1 260 ? -0.751 22.234 19.516 1 96.62 260 MET B O 1
ATOM 7079 N N . MET B 1 261 ? 0.483 20.734 18.547 1 96.5 261 MET B N 1
ATOM 7080 C CA . MET B 1 261 ? -0.629 20.094 17.859 1 96.5 261 MET B CA 1
ATOM 7081 C C . MET B 1 261 ? -0.799 18.656 18.328 1 96.5 261 MET B C 1
ATOM 7083 O O . MET B 1 261 ? 0.187 17.938 18.547 1 96.5 261 MET B O 1
ATOM 7087 N N . ILE B 1 262 ? -2.018 18.25 18.516 1 96.31 262 ILE B N 1
ATOM 7088 C CA . ILE B 1 262 ? -2.295 16.938 19.078 1 96.31 262 ILE B CA 1
ATOM 7089 C C . ILE B 1 262 ? -3.443 16.281 18.312 1 96.31 262 ILE B C 1
ATOM 7091 O O . ILE B 1 262 ? -4.41 16.953 17.938 1 96.31 262 ILE B O 1
ATOM 7095 N N . ASP B 1 263 ? -3.299 15.078 17.953 1 94.38 263 ASP B N 1
ATOM 7096 C CA . ASP B 1 263 ? -4.359 14.328 17.297 1 94.38 263 ASP B CA 1
ATOM 7097 C C . ASP B 1 263 ? -4.137 12.82 17.438 1 94.38 263 ASP B C 1
ATOM 7099 O O . ASP B 1 263 ? -3.031 12.383 17.766 1 94.38 263 ASP B O 1
ATOM 7103 N N . GLY B 1 264 ? -5.262 12.102 17.281 1 90.88 264 GLY B N 1
ATOM 7104 C CA . GLY B 1 264 ? -5.195 10.648 17.328 1 90.88 264 GLY B CA 1
ATOM 7105 C C . GLY B 1 264 ? -5.039 10.031 15.945 1 90.88 264 GLY B C 1
ATOM 7106 O O . GLY B 1 264 ? -5.555 10.555 14.961 1 90.88 264 GLY B O 1
ATOM 7107 N N . TRP B 1 265 ? -4.336 8.875 15.961 1 89 265 TRP B N 1
ATOM 7108 C CA . TRP B 1 265 ? -4.062 8.164 14.719 1 89 265 TRP B CA 1
ATOM 7109 C C . TRP B 1 265 ? -4.117 6.656 14.93 1 89 265 TRP B C 1
ATOM 7111 O O . TRP B 1 265 ? -3.613 6.145 15.93 1 89 265 TRP B O 1
ATOM 7121 N N . LYS B 1 266 ? -4.758 6.035 14.016 1 87.88 266 LYS B N 1
ATOM 7122 C CA . LYS B 1 266 ? -4.77 4.578 14.031 1 87.88 266 LYS B CA 1
ATOM 7123 C C . LYS B 1 266 ? -3.779 4.008 13.016 1 87.88 266 LYS B C 1
ATOM 7125 O O . LYS B 1 266 ? -3.871 4.293 11.82 1 87.88 266 LYS B O 1
ATOM 7130 N N . ASN B 1 267 ? -2.865 3.254 13.438 1 86.62 267 ASN B N 1
ATOM 7131 C CA . ASN B 1 267 ? -1.933 2.539 12.57 1 86.62 267 ASN B CA 1
ATOM 7132 C C . ASN B 1 267 ? -2.502 1.197 12.125 1 86.62 267 ASN B C 1
ATOM 7134 O O . ASN B 1 267 ? -2.594 0.259 12.914 1 86.62 267 ASN B O 1
ATOM 7138 N N . SER B 1 268 ? -2.803 1.133 10.984 1 82.44 268 SER B N 1
ATOM 7139 C CA . SER B 1 268 ? -3.467 -0.05 10.445 1 82.44 268 SER B CA 1
ATOM 7140 C C . SER B 1 268 ? -2.5 -1.225 10.336 1 82.44 268 SER B C 1
ATOM 7142 O O . SER B 1 268 ? -2.918 -2.385 10.359 1 82.44 268 SER B O 1
ATOM 7144 N N . ALA B 1 269 ? -1.251 -0.942 10.156 1 77.38 269 ALA B N 1
ATOM 7145 C CA . ALA B 1 269 ? -0.274 -2.014 9.977 1 77.38 269 ALA B CA 1
ATOM 7146 C C . ALA B 1 269 ? -0.204 -2.902 11.219 1 77.38 269 ALA B C 1
ATOM 7148 O O . ALA B 1 269 ? -0.115 -4.129 11.102 1 77.38 269 ALA B O 1
ATOM 7149 N N . ASN B 1 270 ? -0.27 -2.314 12.398 1 78.44 270 ASN B N 1
ATOM 7150 C CA . ASN B 1 270 ? -0.212 -3.105 13.617 1 78.44 270 ASN B CA 1
ATOM 7151 C C . ASN B 1 270 ? -1.486 -2.955 14.445 1 78.44 270 ASN B C 1
ATOM 7153 O O . ASN B 1 270 ? -1.542 -3.398 15.594 1 78.44 270 ASN B O 1
ATOM 7157 N N . ASN B 1 271 ? -2.432 -2.297 13.883 1 84.94 271 ASN B N 1
ATOM 7158 C CA . ASN B 1 271 ? -3.734 -2.137 14.523 1 84.94 271 ASN B CA 1
ATOM 7159 C C . ASN B 1 271 ? -3.611 -1.478 15.891 1 84.94 271 ASN B C 1
ATOM 7161 O O . ASN B 1 271 ? -4.113 -2.004 16.891 1 84.94 271 ASN B O 1
ATOM 7165 N N . THR B 1 272 ? -2.906 -0.407 15.961 1 86.19 272 THR B N 1
ATOM 7166 C CA . THR B 1 272 ? -2.713 0.344 17.188 1 86.19 272 THR B CA 1
ATOM 7167 C C . THR B 1 272 ? -3.236 1.771 17.047 1 86.19 272 THR B C 1
ATOM 7169 O O . THR B 1 272 ? -3.365 2.279 15.93 1 86.19 272 THR B O 1
ATOM 7172 N N . LYS B 1 273 ? -3.588 2.312 18.188 1 89.88 273 LYS B N 1
ATOM 7173 C CA . LYS B 1 273 ? -4.004 3.709 18.266 1 89.88 273 LYS B CA 1
ATOM 7174 C C . LYS B 1 273 ? -2.953 4.559 18.969 1 89.88 273 LYS B C 1
ATOM 7176 O O . LYS B 1 273 ? -2.465 4.188 20.047 1 89.88 273 LYS B O 1
ATOM 7181 N N . GLN B 1 274 ? -2.643 5.617 18.297 1 91.06 274 GLN B N 1
ATOM 7182 C CA . GLN B 1 274 ? -1.632 6.508 18.859 1 91.06 274 GLN B CA 1
ATOM 7183 C C . GLN B 1 274 ? -2.139 7.945 18.922 1 91.06 274 GLN B C 1
ATOM 7185 O O . GLN B 1 274 ? -2.93 8.367 18.078 1 91.06 274 GLN B O 1
ATOM 7190 N N . VAL B 1 275 ? -1.779 8.625 19.984 1 94.25 275 VAL B N 1
ATOM 7191 C CA . VAL B 1 275 ? -1.944 10.07 20.062 1 94.25 275 VAL B CA 1
ATOM 7192 C C . VAL B 1 275 ? -0.605 10.758 19.812 1 94.25 275 VAL B C 1
ATOM 7194 O O . VAL B 1 275 ? 0.365 10.531 20.547 1 94.25 275 VAL B O 1
ATOM 7197 N N . VAL B 1 276 ? -0.602 11.5 18.797 1 94.62 276 VAL B N 1
ATOM 7198 C CA . VAL B 1 276 ? 0.653 12.094 18.344 1 94.62 276 VAL B CA 1
ATOM 7199 C C . VAL B 1 276 ? 0.661 13.586 18.641 1 94.62 276 VAL B C 1
ATOM 7201 O O . VAL B 1 276 ? -0.363 14.258 18.5 1 94.62 276 VAL B O 1
ATOM 7204 N N . THR B 1 277 ? 1.781 14.062 19.078 1 96.19 277 THR B N 1
ATOM 7205 C CA . THR B 1 277 ? 1.972 15.484 19.359 1 96.19 277 THR B CA 1
ATOM 7206 C C . THR B 1 277 ? 3.188 16.016 18.609 1 96.19 277 THR B C 1
ATOM 7208 O O . THR B 1 277 ? 4.227 15.352 18.531 1 96.19 277 THR B O 1
ATOM 7211 N N . ILE B 1 278 ? 3.021 17.172 18.016 1 95 278 ILE B N 1
ATOM 7212 C CA . ILE B 1 278 ? 4.109 17.844 17.312 1 95 278 ILE B CA 1
ATOM 7213 C C . ILE B 1 278 ? 4.199 19.297 17.766 1 95 278 ILE B C 1
ATOM 7215 O O . ILE B 1 278 ? 3.229 19.844 18.297 1 95 278 ILE B O 1
ATOM 7219 N N . LEU B 1 279 ? 5.355 19.891 17.594 1 94.56 279 LEU B N 1
ATOM 7220 C CA . LEU B 1 279 ? 5.609 21.25 18.031 1 94.56 279 LEU B CA 1
ATOM 7221 C C . LEU B 1 279 ? 5.914 22.156 16.828 1 94.56 279 LEU B C 1
ATOM 7223 O O . LEU B 1 279 ? 6.613 21.75 15.906 1 94.56 279 LEU B O 1
ATOM 7227 N N . LYS B 1 280 ? 5.316 23.234 16.828 1 92.31 280 LYS B N 1
ATOM 7228 C CA . LYS B 1 280 ? 5.691 24.312 15.906 1 92.31 280 LYS B CA 1
ATOM 7229 C C . LYS B 1 280 ? 6.34 25.469 16.656 1 92.31 280 LYS B C 1
ATOM 7231 O O . LYS B 1 280 ? 5.719 26.078 17.531 1 92.31 280 LYS B O 1
ATOM 7236 N N . SER B 1 281 ? 7.547 25.719 16.234 1 86.12 281 SER B N 1
ATOM 7237 C CA . SER B 1 281 ? 8.305 26.75 16.922 1 86.12 281 SER B CA 1
ATOM 7238 C C . SER B 1 281 ? 7.988 28.141 16.375 1 86.12 281 SER B C 1
ATOM 7240 O O . SER B 1 281 ? 7.617 28.281 15.203 1 86.12 281 SER B O 1
ATOM 7242 N N . THR B 1 282 ? 8.117 29.203 17.234 1 74.81 282 THR B N 1
ATOM 7243 C CA . THR B 1 282 ? 7.926 30.594 16.844 1 74.81 282 THR B CA 1
ATOM 7244 C C . THR B 1 282 ? 9.117 31.094 16.031 1 74.81 282 THR B C 1
ATOM 7246 O O . THR B 1 282 ? 8.984 32.031 15.242 1 74.81 282 THR B O 1
ATOM 7249 N N . ARG B 1 283 ? 10.211 30.453 16.281 1 70.25 283 ARG B N 1
ATOM 7250 C CA . ARG B 1 283 ? 11.438 30.922 15.641 1 70.25 283 ARG B CA 1
ATOM 7251 C C . ARG B 1 283 ? 11.547 30.375 14.219 1 70.25 283 ARG B C 1
ATOM 7253 O O . ARG B 1 283 ? 11.961 31.109 13.305 1 70.25 283 ARG B O 1
ATOM 7260 N N . SER B 1 284 ? 11.18 29.109 14.133 1 70.19 284 SER B N 1
ATOM 7261 C CA . SER B 1 284 ? 11.312 28.453 12.836 1 70.19 284 SER B CA 1
ATOM 7262 C C . SER B 1 284 ? 9.984 27.859 12.383 1 70.19 284 SER B C 1
ATOM 7264 O O . SER B 1 284 ? 9.109 27.578 13.203 1 70.19 284 SER B O 1
ATOM 7266 N N . ASP B 1 285 ? 9.75 27.969 11.117 1 72.5 285 ASP B N 1
ATOM 7267 C CA . ASP B 1 285 ? 8.523 27.406 10.562 1 72.5 285 ASP B CA 1
ATOM 7268 C C . ASP B 1 285 ? 8.609 25.891 10.484 1 72.5 285 ASP B C 1
ATOM 7270 O O . ASP B 1 285 ? 7.727 25.234 9.922 1 72.5 285 ASP B O 1
ATOM 7274 N N . LYS B 1 286 ? 9.516 25.391 11.242 1 76.62 286 LYS B N 1
ATOM 7275 C CA . LYS B 1 286 ? 9.711 23.953 11.195 1 76.62 286 LYS B CA 1
ATOM 7276 C C . LYS B 1 286 ? 8.906 23.25 12.281 1 76.62 286 LYS B C 1
ATOM 7278 O O . LYS B 1 286 ? 8.82 23.734 13.406 1 76.62 286 LYS B O 1
ATOM 7283 N N . CYS B 1 287 ? 8.281 22.188 11.891 1 88.5 287 CYS B N 1
ATOM 7284 C CA . CYS B 1 287 ? 7.586 21.344 12.859 1 88.5 287 CYS B CA 1
ATOM 7285 C C . CYS B 1 287 ? 8.492 20.234 13.375 1 88.5 287 CYS B C 1
ATOM 7287 O O . CYS B 1 287 ? 9.289 19.672 12.617 1 88.5 287 CYS B O 1
ATOM 7289 N N . ILE B 1 288 ? 8.43 20.031 14.648 1 90.62 288 ILE B N 1
ATOM 7290 C CA . ILE B 1 288 ? 9.258 19.016 15.289 1 90.62 288 ILE B CA 1
ATOM 7291 C C . ILE B 1 288 ? 8.367 17.953 15.922 1 90.62 288 ILE B C 1
ATOM 7293 O O . ILE B 1 288 ? 7.367 18.266 16.562 1 90.62 288 ILE B O 1
ATOM 7297 N N . PHE B 1 289 ? 8.773 16.781 15.688 1 92.06 289 PHE B N 1
ATOM 7298 C CA . PHE B 1 289 ? 8.07 15.664 16.297 1 92.06 289 PHE B CA 1
ATOM 7299 C C . PHE B 1 289 ? 8.375 15.578 17.797 1 92.06 289 PHE B C 1
ATOM 7301 O O . PHE B 1 289 ? 9.547 15.531 18.188 1 92.06 289 PHE B O 1
ATOM 7308 N N . LEU B 1 290 ? 7.367 15.547 18.625 1 93.81 290 LEU B N 1
ATOM 7309 C CA . LEU B 1 290 ? 7.582 15.508 20.062 1 93.81 290 LEU B CA 1
ATOM 7310 C C . LEU B 1 290 ? 7.477 14.078 20.594 1 93.81 290 LEU B C 1
ATOM 7312 O O . LEU B 1 290 ? 8.477 13.492 21.016 1 93.81 290 LEU B O 1
ATOM 7316 N N . GLU B 1 291 ? 6.199 13.539 20.484 1 92.94 291 GLU B N 1
ATOM 7317 C CA . GLU B 1 291 ? 5.996 12.203 21.031 1 92.94 291 GLU B CA 1
ATOM 7318 C C . GLU B 1 291 ? 4.734 11.555 20.469 1 92.94 291 GLU B C 1
ATOM 7320 O O . GLU B 1 291 ? 3.889 12.242 19.891 1 92.94 291 GLU B O 1
ATOM 7325 N N . ALA B 1 292 ? 4.73 10.273 20.547 1 93.44 292 ALA B N 1
ATOM 7326 C CA . ALA B 1 292 ? 3.553 9.469 20.234 1 93.44 292 ALA B CA 1
ATOM 7327 C C . ALA B 1 292 ? 3.205 8.531 21.391 1 93.44 292 ALA B C 1
ATOM 7329 O O . ALA B 1 292 ? 4.051 7.758 21.844 1 93.44 292 ALA B O 1
ATOM 7330 N N . TYR B 1 293 ? 1.989 8.625 21.844 1 92.94 293 TYR B N 1
ATOM 7331 C CA . TYR B 1 293 ? 1.546 7.828 22.969 1 92.94 293 TYR B CA 1
ATOM 7332 C C . TYR B 1 293 ? 0.65 6.684 22.516 1 92.94 293 TYR B C 1
ATOM 7334 O O . TYR B 1 293 ? -0.297 6.891 21.75 1 92.94 293 TYR B O 1
ATOM 7342 N N . ASP B 1 294 ? 0.942 5.535 22.953 1 89.44 294 ASP B N 1
ATOM 7343 C CA . ASP B 1 294 ? 0.109 4.375 22.656 1 89.44 294 ASP B CA 1
ATOM 7344 C C . ASP B 1 294 ? -1.128 4.34 23.547 1 89.44 294 ASP B C 1
ATOM 7346 O O . ASP B 1 294 ? -1.018 4.137 24.766 1 89.44 294 ASP B O 1
ATOM 7350 N N . VAL B 1 295 ? -2.27 4.539 22.969 1 90.44 295 VAL B N 1
ATOM 7351 C CA . VAL B 1 295 ? -3.518 4.547 23.734 1 90.44 295 VAL B CA 1
ATOM 7352 C C . VAL B 1 295 ? -4.438 3.443 23.219 1 90.44 295 VAL B C 1
ATOM 7354 O O . VAL B 1 295 ? -5.656 3.615 23.172 1 90.44 295 VAL B O 1
ATOM 7357 N N . THR B 1 296 ? -3.916 2.412 22.797 1 86.69 296 THR B N 1
ATOM 7358 C CA . THR B 1 296 ? -4.684 1.334 22.188 1 86.69 296 THR B CA 1
ATOM 7359 C C . THR B 1 296 ? -5.648 0.719 23.188 1 86.69 296 THR B C 1
ATOM 7361 O O . THR B 1 296 ? -6.797 0.422 22.859 1 86.69 296 THR B O 1
ATOM 7364 N N . THR B 1 297 ? -5.305 0.563 24.422 1 82.44 297 THR B N 1
ATOM 7365 C CA . THR B 1 297 ? -6.117 -0.142 25.406 1 82.44 297 THR B CA 1
ATOM 7366 C C . THR B 1 297 ? -6.93 0.842 26.234 1 82.44 297 THR B C 1
ATOM 7368 O O . THR B 1 297 ? -7.754 0.435 27.062 1 82.44 297 THR B O 1
ATOM 7371 N N . THR B 1 298 ? -6.695 2.09 26 1 82.75 298 THR B N 1
ATOM 7372 C CA . THR B 1 298 ? -7.391 3.09 26.812 1 82.75 298 THR B CA 1
ATOM 7373 C C . THR B 1 298 ? -8.297 3.953 25.938 1 82.75 298 THR B C 1
ATOM 7375 O O . THR B 1 298 ? -7.902 4.363 24.828 1 82.75 298 THR B O 1
ATOM 7378 N N . PRO B 1 299 ? -9.477 4.133 26.422 1 81.06 299 PRO B N 1
ATOM 7379 C CA . PRO B 1 299 ? -10.352 5.016 25.656 1 81.06 299 PRO B CA 1
ATOM 7380 C C . PRO B 1 299 ? -9.828 6.449 25.578 1 81.06 299 PRO B C 1
ATOM 7382 O O . PRO B 1 299 ? -9.25 6.945 26.547 1 81.06 299 PRO B O 1
ATOM 7385 N N . GLU B 1 300 ? -10.023 7.012 24.547 1 85.88 300 GLU B N 1
ATOM 7386 C CA . GLU B 1 300 ? -9.586 8.391 24.328 1 85.88 300 GLU B CA 1
ATOM 7387 C C . GLU B 1 300 ? -10.602 9.383 24.891 1 85.88 300 GLU B C 1
ATOM 7389 O O . GLU B 1 300 ? -11.195 10.164 24.141 1 85.88 300 GLU B O 1
ATOM 7394 N N . THR B 1 301 ? -10.617 9.438 26.188 1 89.25 301 THR B N 1
ATOM 7395 C CA . THR B 1 301 ? -11.516 10.391 26.828 1 89.25 301 THR B CA 1
ATOM 7396 C C . THR B 1 301 ? -10.867 11.766 26.938 1 89.25 301 THR B C 1
ATOM 7398 O O . THR B 1 301 ? -9.648 11.898 26.781 1 89.25 301 THR B O 1
ATOM 7401 N N . GLY B 1 302 ? -11.711 12.773 27.156 1 92.56 302 GLY B N 1
ATOM 7402 C CA . GLY B 1 302 ? -11.195 14.117 27.328 1 92.56 302 GLY B CA 1
ATOM 7403 C C . GLY B 1 302 ? -10.211 14.227 28.484 1 92.56 302 GLY B C 1
ATOM 7404 O O . GLY B 1 302 ? -9.219 14.961 28.391 1 92.56 302 GLY B O 1
ATOM 7405 N N . GLU B 1 303 ? -10.438 13.469 29.469 1 93.25 303 GLU B N 1
ATOM 7406 C CA . GLU B 1 303 ? -9.562 13.477 30.641 1 93.25 303 GLU B CA 1
ATOM 7407 C C . GLU B 1 303 ? -8.211 12.859 30.328 1 93.25 303 GLU B C 1
ATOM 7409 O O . GLU B 1 303 ? -7.168 13.391 30.719 1 93.25 303 GLU B O 1
ATOM 7414 N N . LYS B 1 304 ? -8.312 11.766 29.641 1 93.62 304 LYS B N 1
ATOM 7415 C CA . LYS B 1 304 ? -7.062 11.102 29.281 1 93.62 304 LYS B CA 1
ATOM 7416 C C . LYS B 1 304 ? -6.23 11.969 28.344 1 93.62 304 LYS B C 1
ATOM 7418 O O . LYS B 1 304 ? -5.008 12.047 28.469 1 93.62 304 LYS B O 1
ATOM 7423 N N . LEU B 1 305 ? -6.891 12.57 27.469 1 95.31 305 LEU B N 1
ATOM 7424 C CA . LEU B 1 305 ? -6.203 13.453 26.531 1 95.31 305 LEU B CA 1
ATOM 7425 C C . LEU B 1 305 ? -5.578 14.641 27.25 1 95.31 305 LEU B C 1
ATOM 7427 O O . LEU B 1 305 ? -4.488 15.086 26.891 1 95.31 305 LEU B O 1
ATOM 7431 N N . SER B 1 306 ? -6.324 15.148 28.234 1 95.69 306 SER B N 1
ATOM 7432 C CA . SER B 1 306 ? -5.781 16.234 29.031 1 95.69 306 SER B CA 1
ATOM 7433 C C . SER B 1 306 ? -4.523 15.805 29.781 1 95.69 306 SER B C 1
ATOM 7435 O O . SER B 1 306 ? -3.564 16.578 29.875 1 95.69 306 SER B O 1
ATOM 7437 N N . GLU B 1 307 ? -4.566 14.586 30.25 1 95.56 307 GLU B N 1
ATOM 7438 C CA . GLU B 1 307 ? -3.385 14.039 30.906 1 95.56 307 GLU B CA 1
ATOM 7439 C C . GLU B 1 307 ? -2.203 13.945 29.938 1 95.56 307 GLU B C 1
ATOM 7441 O O . GLU B 1 307 ? -1.083 14.32 30.297 1 95.56 307 GLU B O 1
ATOM 7446 N N . LEU B 1 308 ? -2.475 13.477 28.797 1 95.44 308 LEU B N 1
ATOM 7447 C CA . LEU B 1 308 ? -1.424 13.344 27.797 1 95.44 308 LEU B CA 1
ATOM 7448 C C . LEU B 1 308 ? -0.907 14.711 27.359 1 95.44 308 LEU B C 1
ATOM 7450 O O . LEU B 1 308 ? 0.287 14.875 27.094 1 95.44 308 LEU B O 1
ATOM 7454 N N . CYS B 1 309 ? -1.783 15.625 27.266 1 95.88 309 CYS B N 1
ATOM 7455 C CA . CYS B 1 309 ? -1.397 17 26.938 1 95.88 309 CYS B CA 1
ATOM 7456 C C . CYS B 1 309 ? -0.446 17.562 27.984 1 95.88 309 CYS B C 1
ATOM 7458 O O . CYS B 1 309 ? 0.589 18.141 27.625 1 95.88 309 CYS B O 1
ATOM 7460 N N . ASN B 1 310 ? -0.785 17.375 29.203 1 95.69 310 ASN B N 1
ATOM 7461 C CA . ASN B 1 310 ? 0.063 17.875 30.281 1 95.69 310 ASN B CA 1
ATOM 7462 C C . ASN B 1 310 ? 1.42 17.172 30.297 1 95.69 310 ASN B C 1
ATOM 7464 O O . ASN B 1 310 ? 2.447 17.797 30.547 1 95.69 310 ASN B O 1
ATOM 7468 N N . LEU B 1 311 ? 1.318 15.906 30.016 1 96.12 311 LEU B N 1
ATOM 7469 C CA . LEU B 1 311 ? 2.566 15.156 29.938 1 96.12 311 LEU B CA 1
ATOM 7470 C C . LEU B 1 311 ? 3.443 15.688 28.812 1 96.12 311 LEU B C 1
ATOM 7472 O O . LEU B 1 311 ? 4.664 15.773 28.953 1 96.12 311 LEU B O 1
ATOM 7476 N N . SER B 1 312 ? 2.848 16.016 27.719 1 96.75 312 SER B N 1
ATOM 7477 C CA . SER B 1 312 ? 3.572 16.547 26.578 1 96.75 312 SER B CA 1
ATOM 7478 C C . SER B 1 312 ? 4.164 17.922 26.875 1 96.75 312 SER B C 1
ATOM 7480 O O . SER B 1 312 ? 5.258 18.234 26.406 1 96.75 312 SER B O 1
ATOM 7482 N N . VAL B 1 313 ? 3.414 18.734 27.594 1 96.56 313 VAL B N 1
ATOM 7483 C CA . VAL B 1 313 ? 3.893 20.062 27.969 1 96.56 313 VAL B CA 1
ATOM 7484 C C . VAL B 1 313 ? 5.148 19.922 28.828 1 96.56 313 VAL B C 1
ATOM 7486 O O . VAL B 1 313 ? 6.133 20.641 28.625 1 96.56 313 VAL B O 1
ATOM 7489 N N . GLU B 1 314 ? 5.094 18.969 29.719 1 96.44 314 GLU B N 1
ATOM 7490 C CA . GLU B 1 314 ? 6.25 18.734 30.578 1 96.44 314 GLU B CA 1
ATOM 7491 C C . GLU B 1 314 ? 7.426 18.172 29.797 1 96.44 314 GLU B C 1
ATOM 7493 O O . GLU B 1 314 ? 8.578 18.562 30.031 1 96.44 314 GLU B O 1
ATOM 7498 N N . LEU B 1 315 ? 7.105 17.344 28.906 1 96 315 LEU B N 1
ATOM 7499 C CA . LEU B 1 315 ? 8.148 16.734 28.094 1 96 315 LEU B CA 1
ATOM 7500 C C . LEU B 1 315 ? 8.836 17.797 27.219 1 96 315 LEU B C 1
ATOM 7502 O O . LEU B 1 315 ? 10.055 17.766 27.047 1 96 315 LEU B O 1
ATOM 7506 N N . ALA B 1 316 ? 8.086 18.641 26.609 1 96.19 316 ALA B N 1
ATOM 7507 C CA . ALA B 1 316 ? 8.633 19.703 25.766 1 96.19 316 ALA B CA 1
ATOM 7508 C C . ALA B 1 316 ? 9.555 20.625 26.578 1 96.19 316 ALA B C 1
ATOM 7510 O O . ALA B 1 316 ? 10.594 21.062 26.062 1 96.19 316 ALA B O 1
ATOM 7511 N N . LYS B 1 317 ? 9.188 20.891 27.797 1 95.19 317 LYS B N 1
ATOM 7512 C CA . LYS B 1 317 ? 9.984 21.734 28.672 1 95.19 317 LYS B CA 1
ATOM 7513 C C . LYS B 1 317 ? 11.305 21.062 29.031 1 95.19 317 LYS B C 1
ATOM 7515 O O . LYS B 1 317 ? 12.359 21.703 29.031 1 95.19 317 LYS B O 1
ATOM 7520 N N . THR B 1 318 ? 11.273 19.812 29.266 1 94.06 318 THR B N 1
ATOM 7521 C CA . THR B 1 318 ? 12.453 19.078 29.734 1 94.06 318 THR B CA 1
ATOM 7522 C C . THR B 1 318 ? 13.352 18.719 28.547 1 94.06 318 THR B C 1
ATOM 7524 O O . THR B 1 318 ? 14.578 18.859 28.625 1 94.06 318 THR B O 1
ATOM 7527 N N . LYS B 1 319 ? 12.75 18.312 27.516 1 91 319 LYS B N 1
ATOM 7528 C CA . LYS B 1 319 ? 13.508 17.781 26.391 1 91 319 LYS B CA 1
ATOM 7529 C C . LYS B 1 319 ? 14.031 18.906 25.5 1 91 319 LYS B C 1
ATOM 7531 O O . LYS B 1 319 ? 15.18 18.875 25.047 1 91 319 LYS B O 1
ATOM 7536 N N . PHE B 1 320 ? 13.227 19.906 25.219 1 91.88 320 PHE B N 1
ATOM 7537 C CA . PHE B 1 320 ? 13.586 20.922 24.234 1 91.88 320 PHE B CA 1
ATOM 7538 C C . PHE B 1 320 ? 13.68 22.297 24.906 1 91.88 320 PHE B C 1
ATOM 7540 O O . PHE B 1 320 ? 13.984 23.297 24.234 1 91.88 320 PHE B O 1
ATOM 7547 N N . LYS B 1 321 ? 13.359 22.484 26.141 1 92.06 321 LYS B N 1
ATOM 7548 C CA . LYS B 1 321 ? 13.406 23.734 26.891 1 92.06 321 LYS B CA 1
ATOM 7549 C C . LYS B 1 321 ? 12.5 24.797 26.266 1 92.06 321 LYS B C 1
ATOM 7551 O O . LYS B 1 321 ? 12.883 25.953 26.141 1 92.06 321 LYS B O 1
ATOM 7556 N N . THR B 1 322 ? 11.406 24.297 25.766 1 94.12 322 THR B N 1
ATOM 7557 C CA . THR B 1 322 ? 10.43 25.203 25.172 1 94.12 322 THR B CA 1
ATOM 7558 C C . THR B 1 322 ? 9.141 25.219 26 1 94.12 322 THR B C 1
ATOM 7560 O O . THR B 1 322 ? 8.797 24.219 26.625 1 94.12 322 THR B O 1
ATOM 7563 N N . GLU B 1 323 ? 8.5 26.359 26 1 94.81 323 GLU B N 1
ATOM 7564 C CA . GLU B 1 323 ? 7.227 26.5 26.703 1 94.81 323 GLU B CA 1
ATOM 7565 C C . GLU B 1 323 ? 6.055 26.484 25.734 1 94.81 323 GLU B C 1
ATOM 7567 O O . GLU B 1 323 ? 6.008 27.266 24.797 1 94.81 323 GLU B O 1
ATOM 7572 N N . ILE B 1 324 ? 5.156 25.641 26 1 96.31 324 ILE B N 1
ATOM 7573 C CA . ILE B 1 324 ? 3.965 25.531 25.156 1 96.31 324 ILE B CA 1
ATOM 7574 C C . ILE B 1 324 ? 2.891 26.484 25.672 1 96.31 324 ILE B C 1
ATOM 7576 O O . ILE B 1 324 ? 2.553 26.469 26.859 1 96.31 324 ILE B O 1
ATOM 7580 N N . TYR B 1 325 ? 2.373 27.297 24.812 1 95.81 325 TYR B N 1
ATOM 7581 C CA . TYR B 1 325 ? 1.391 28.281 25.25 1 95.81 325 TYR B CA 1
ATOM 7582 C C . TYR B 1 325 ? 0.033 28.016 24.609 1 95.81 325 TYR B C 1
ATOM 7584 O O . TYR B 1 325 ? -0.984 28.547 25.047 1 95.81 325 TYR B O 1
ATOM 7592 N N . ALA B 1 326 ? 0.03 27.203 23.562 1 97.06 326 ALA B N 1
ATOM 7593 C CA . ALA B 1 326 ? -1.219 26.953 22.859 1 97.06 326 ALA B CA 1
ATOM 7594 C C . ALA B 1 326 ? -1.264 25.516 22.312 1 97.06 326 ALA B C 1
ATOM 7596 O O . ALA B 1 326 ? -0.22 24.891 22.109 1 97.06 326 ALA B O 1
ATOM 7597 N N . VAL B 1 327 ? -2.492 25.031 22.078 1 96.69 327 VAL B N 1
ATOM 7598 C CA . VAL B 1 327 ? -2.705 23.703 21.547 1 96.69 327 VAL B CA 1
ATOM 7599 C C . VAL B 1 327 ? -3.752 23.75 20.438 1 96.69 327 VAL B C 1
ATOM 7601 O O . VAL B 1 327 ? -4.77 24.438 20.562 1 96.69 327 VAL B O 1
ATOM 7604 N N . VAL B 1 328 ? -3.396 23.125 19.375 1 96.25 328 VAL B N 1
ATOM 7605 C CA . VAL B 1 328 ? -4.316 23 18.25 1 96.25 328 VAL B CA 1
ATOM 7606 C C . VAL B 1 328 ? -4.777 21.562 18.109 1 96.25 328 VAL B C 1
ATOM 7608 O O . VAL B 1 328 ? -3.953 20.641 18.062 1 96.25 328 VAL B O 1
ATOM 7611 N N . SER B 1 329 ? -6.066 21.328 18.047 1 94.69 329 SER B N 1
ATOM 7612 C CA . SER B 1 329 ? -6.621 20 17.906 1 94.69 329 SER B CA 1
ATOM 7613 C C . SER B 1 329 ? -7.77 19.969 16.906 1 94.69 329 SER B C 1
ATOM 7615 O O . SER B 1 329 ? -8.125 21.016 16.328 1 94.69 329 SER B O 1
ATOM 7617 N N . ASP B 1 330 ? -8.227 18.844 16.625 1 89.94 330 ASP B N 1
ATOM 7618 C CA . ASP B 1 330 ? -9.414 18.75 15.773 1 89.94 330 ASP B CA 1
ATOM 7619 C C . ASP B 1 330 ? -10.672 19.141 16.547 1 89.94 330 ASP B C 1
ATOM 7621 O O . ASP B 1 330 ? -10.586 19.625 17.672 1 89.94 330 ASP B O 1
ATOM 7625 N N . ASN B 1 331 ? -11.852 19.016 15.969 1 87.19 331 ASN B N 1
ATOM 7626 C CA . ASN B 1 331 ? -13.102 19.516 16.531 1 87.19 331 ASN B CA 1
ATOM 7627 C C . ASN B 1 331 ? -13.891 18.391 17.203 1 87.19 331 ASN B C 1
ATOM 7629 O O . ASN B 1 331 ? -15.078 18.547 17.5 1 87.19 331 ASN B O 1
ATOM 7633 N N . ALA B 1 332 ? -13.266 17.328 17.5 1 89 332 ALA B N 1
ATOM 7634 C CA . ALA B 1 332 ? -13.984 16.219 18.125 1 89 332 ALA B CA 1
ATOM 7635 C C . ALA B 1 332 ? -14.367 16.562 19.562 1 89 332 ALA B C 1
ATOM 7637 O O . ALA B 1 332 ? -13.703 17.375 20.219 1 89 332 ALA B O 1
ATOM 7638 N N . ALA B 1 333 ? -15.391 15.969 20.016 1 90.56 333 ALA B N 1
ATOM 7639 C CA . ALA B 1 333 ? -15.938 16.281 21.344 1 90.56 333 ALA B CA 1
ATOM 7640 C C . ALA B 1 333 ? -14.898 16.016 22.438 1 90.56 333 ALA B C 1
ATOM 7642 O O . ALA B 1 333 ? -14.781 16.797 23.375 1 90.56 333 ALA B O 1
ATOM 7643 N N . ASN B 1 334 ? -14.203 14.938 22.281 1 91.69 334 ASN B N 1
ATOM 7644 C CA . ASN B 1 334 ? -13.188 14.609 23.266 1 91.69 334 ASN B CA 1
ATOM 7645 C C . ASN B 1 334 ? -12.047 15.617 23.266 1 91.69 334 ASN B C 1
ATOM 7647 O O . ASN B 1 334 ? -11.508 15.961 24.312 1 91.69 334 ASN B O 1
ATOM 7651 N N . MET B 1 335 ? -11.75 16.156 22.172 1 93.31 335 MET B N 1
ATOM 7652 C CA . MET B 1 335 ? -10.688 17.156 22.047 1 93.31 335 MET B CA 1
ATOM 7653 C C . MET B 1 335 ? -11.125 18.484 22.641 1 93.31 335 MET B C 1
ATOM 7655 O O . MET B 1 335 ? -10.32 19.188 23.266 1 93.31 335 MET B O 1
ATOM 7659 N N . LEU B 1 336 ? -12.391 18.812 22.422 1 91.62 336 LEU B N 1
ATOM 7660 C CA . LEU B 1 336 ? -12.922 20.047 23 1 91.62 336 LEU B CA 1
ATOM 7661 C C . LEU B 1 336 ? -12.914 19.969 24.516 1 91.62 336 LEU B C 1
ATOM 7663 O O . LEU B 1 336 ? -12.578 20.953 25.188 1 91.62 336 LEU B O 1
ATOM 7667 N N . LYS B 1 337 ? -13.297 18.812 24.969 1 94.19 337 LYS B N 1
ATOM 7668 C CA . LYS B 1 337 ? -13.25 18.609 26.422 1 94.19 337 LYS B CA 1
ATOM 7669 C C . LYS B 1 337 ? -11.82 18.703 26.953 1 94.19 337 LYS B C 1
ATOM 7671 O O . LYS B 1 337 ? -11.586 19.266 28.016 1 94.19 337 LYS B O 1
ATOM 7676 N N . MET B 1 338 ? -10.906 18.156 26.234 1 94.56 338 MET B N 1
ATOM 7677 C CA . MET B 1 338 ? -9.5 18.266 26.594 1 94.56 338 MET B CA 1
ATOM 7678 C C . MET B 1 338 ? -9.078 19.734 26.703 1 94.56 338 MET B C 1
ATOM 7680 O O . MET B 1 338 ? -8.398 20.109 27.672 1 94.56 338 MET B O 1
ATOM 7684 N N . GLY B 1 339 ? -9.492 20.562 25.781 1 92.25 339 GLY B N 1
ATOM 7685 C CA . GLY B 1 339 ? -9.172 21.984 25.797 1 92.25 339 GLY B CA 1
ATOM 7686 C C . GLY B 1 339 ? -9.711 22.703 27.016 1 92.25 339 GLY B C 1
ATOM 7687 O O . GLY B 1 339 ? -9.039 23.562 27.578 1 92.25 339 GLY B O 1
ATOM 7688 N N . LYS B 1 340 ? -10.852 22.312 27.438 1 91.75 340 LYS B N 1
ATOM 7689 C CA . LYS B 1 340 ? -11.477 22.938 28.594 1 91.75 340 LYS B CA 1
ATOM 7690 C C . LYS B 1 340 ? -10.742 22.562 29.875 1 91.75 340 LYS B C 1
ATOM 7692 O O . LYS B 1 340 ? -10.625 23.375 30.797 1 91.75 340 LYS B O 1
ATOM 7697 N N . LEU B 1 341 ? -10.289 21.375 29.859 1 93.44 341 LEU B N 1
ATOM 7698 C CA . LEU B 1 341 ? -9.633 20.859 31.062 1 93.44 341 LEU B CA 1
ATOM 7699 C C . LEU B 1 341 ? -8.211 21.391 31.172 1 93.44 341 LEU B C 1
ATOM 7701 O O . LEU B 1 341 ? -7.641 21.453 32.25 1 93.44 341 LEU B O 1
ATOM 7705 N N . THR B 1 342 ? -7.676 21.703 30.062 1 89.88 342 THR B N 1
ATOM 7706 C CA . THR B 1 342 ? -6.332 22.281 30.047 1 89.88 342 THR B CA 1
ATOM 7707 C C . THR B 1 342 ? -6.391 23.797 30.016 1 89.88 342 THR B C 1
ATOM 7709 O O . THR B 1 342 ? -5.98 24.422 29.047 1 89.88 342 THR B O 1
ATOM 7712 N N . SER B 1 343 ? -6.75 24.438 31 1 78.06 343 SER B N 1
ATOM 7713 C CA . SER B 1 343 ? -7.133 25.844 31.047 1 78.06 343 SER B CA 1
ATOM 7714 C C . SER B 1 343 ? -5.914 26.75 30.938 1 78.06 343 SER B C 1
ATOM 7716 O O . SER B 1 343 ? -6.039 27.922 30.578 1 78.06 343 SER B O 1
ATOM 7718 N N . ASP B 1 344 ? -4.801 26.203 31.094 1 87.38 344 ASP B N 1
ATOM 7719 C CA . ASP B 1 344 ? -3.619 27.062 31.078 1 87.38 344 ASP B CA 1
ATOM 7720 C C . ASP B 1 344 ? -3.117 27.281 29.656 1 87.38 344 ASP B C 1
ATOM 7722 O O . ASP B 1 344 ? -2.275 28.156 29.422 1 87.38 344 ASP B O 1
ATOM 7726 N N . LEU B 1 345 ? -3.693 26.562 28.75 1 94.56 345 LEU B N 1
ATOM 7727 C CA . LEU B 1 345 ? -3.244 26.656 27.359 1 94.56 345 LEU B CA 1
ATOM 7728 C C . LEU B 1 345 ? -4.324 27.281 26.484 1 94.56 345 LEU B C 1
ATOM 7730 O O . LEU B 1 345 ? -5.516 27.094 26.734 1 94.56 345 LEU B O 1
ATOM 7734 N N . MET B 1 346 ? -3.889 28.094 25.562 1 95.31 346 MET B N 1
ATOM 7735 C CA . MET B 1 346 ? -4.812 28.578 24.531 1 95.31 346 MET B CA 1
ATOM 7736 C C . MET B 1 346 ? -5.215 27.453 23.594 1 95.31 346 MET B C 1
ATOM 7738 O O . MET B 1 346 ? -4.387 26.953 22.828 1 95.31 346 MET B O 1
ATOM 7742 N N . HIS B 1 347 ? -6.426 27.031 23.625 1 95.38 347 HIS B N 1
ATOM 7743 C CA . HIS B 1 347 ? -6.883 25.922 22.797 1 95.38 347 HIS B CA 1
ATOM 7744 C C . HIS B 1 347 ? -7.645 26.422 21.578 1 95.38 347 HIS B C 1
ATOM 7746 O O . HIS B 1 347 ? -8.625 27.156 21.703 1 95.38 347 HIS B O 1
ATOM 7752 N N . THR B 1 348 ? -7.184 26.078 20.406 1 94.5 348 THR B N 1
ATOM 7753 C CA . THR B 1 348 ? -7.875 26.375 19.156 1 94.5 348 THR B CA 1
ATOM 7754 C C . THR B 1 348 ? -8.141 25.109 18.359 1 94.5 348 THR B C 1
ATOM 7756 O O . THR B 1 348 ? -7.418 24.109 18.5 1 94.5 348 THR B O 1
ATOM 7759 N N . THR B 1 349 ? -9.156 25.156 17.578 1 93.75 349 THR B N 1
ATOM 7760 C CA . THR B 1 349 ? -9.523 23.984 16.797 1 93.75 349 THR B CA 1
ATOM 7761 C C . THR B 1 349 ? -9.117 24.156 15.328 1 93.75 349 THR B C 1
ATOM 7763 O O . THR B 1 349 ? -8.883 25.281 14.883 1 93.75 349 THR B O 1
ATOM 7766 N N . CYS B 1 350 ? -9.047 23.094 14.633 1 94.69 350 CYS B N 1
ATOM 7767 C CA . CYS B 1 350 ? -8.578 23.062 13.258 1 94.69 350 CYS B CA 1
ATOM 7768 C C . CYS B 1 350 ? -9.609 23.672 12.32 1 94.69 350 CYS B C 1
ATOM 7770 O O . CYS B 1 350 ? -10.719 23.141 12.18 1 94.69 350 CYS B O 1
ATOM 7772 N N . ASN B 1 351 ? -9.219 24.719 11.625 1 96.25 351 ASN B N 1
ATOM 7773 C CA . ASN B 1 351 ? -10.102 25.406 10.695 1 96.25 351 ASN B CA 1
ATOM 7774 C C . ASN B 1 351 ? -10.406 24.562 9.469 1 96.25 351 ASN B C 1
ATOM 7776 O O . ASN B 1 351 ? -11.477 24.688 8.875 1 96.25 351 ASN B O 1
ATOM 7780 N N . SER B 1 352 ? -9.484 23.734 9.047 1 94.19 352 SER B N 1
ATOM 7781 C CA . SER B 1 352 ? -9.719 22.844 7.914 1 94.19 352 SER B CA 1
ATOM 7782 C C . SER B 1 352 ? -10.844 21.859 8.211 1 94.19 352 SER B C 1
ATOM 7784 O O . SER B 1 352 ? -11.664 21.562 7.336 1 94.19 352 SER B O 1
ATOM 7786 N N . HIS B 1 353 ? -10.859 21.312 9.391 1 93.12 353 HIS B N 1
ATOM 7787 C CA . HIS B 1 353 ? -11.922 20.391 9.781 1 93.12 353 HIS B CA 1
ATOM 7788 C C . HIS B 1 353 ? -13.273 21.109 9.828 1 93.12 353 HIS B C 1
ATOM 7790 O O . HIS B 1 353 ? -14.289 20.547 9.414 1 93.12 353 HIS B O 1
ATOM 7796 N N . THR B 1 354 ? -13.273 22.297 10.352 1 95.19 354 THR B N 1
ATOM 7797 C CA . THR B 1 354 ? -14.5 23.094 10.367 1 95.19 354 THR B CA 1
ATOM 7798 C C . THR B 1 354 ? -14.984 23.359 8.945 1 95.19 354 THR B C 1
ATOM 7800 O O . THR B 1 354 ? -16.188 23.281 8.672 1 95.19 354 THR B O 1
ATOM 7803 N N . GLY B 1 355 ? -13.992 23.703 8.117 1 95.44 355 GLY B N 1
ATOM 7804 C CA . GLY B 1 355 ? -14.344 23.891 6.715 1 95.44 355 GLY B CA 1
ATOM 7805 C C . GLY B 1 355 ? -14.914 22.625 6.074 1 95.44 355 GLY B C 1
ATOM 7806 O O . GLY B 1 355 ? -15.852 22.703 5.277 1 95.44 355 GLY B O 1
ATOM 7807 N N . ASN B 1 356 ? -14.375 21.531 6.383 1 94.19 356 ASN B N 1
ATOM 7808 C CA . ASN B 1 356 ? -14.852 20.25 5.855 1 94.19 356 ASN B CA 1
ATOM 7809 C C . ASN B 1 356 ? -16.281 19.969 6.297 1 94.19 356 ASN B C 1
ATOM 7811 O O . ASN B 1 356 ? -17.078 19.422 5.531 1 94.19 356 ASN B O 1
ATOM 7815 N N . LEU B 1 357 ? -16.609 20.328 7.523 1 93.06 357 LEU B N 1
ATOM 7816 C CA . LEU B 1 357 ? -17.969 20.172 8.016 1 93.06 357 LEU B CA 1
ATOM 7817 C C . LEU B 1 357 ? -18.922 21.078 7.23 1 93.06 357 LEU B C 1
ATOM 7819 O O . LEU B 1 357 ? -20.047 20.672 6.938 1 93.06 357 LEU B O 1
ATOM 7823 N N . LEU B 1 358 ? -18.469 22.234 6.961 1 95.88 358 LEU B N 1
ATOM 7824 C CA . LEU B 1 358 ? -19.266 23.141 6.148 1 95.88 358 LEU B CA 1
ATOM 7825 C C . LEU B 1 358 ? -19.516 22.547 4.762 1 95.88 358 LEU B C 1
ATOM 7827 O O . LEU B 1 358 ? -20.625 22.594 4.25 1 95.88 358 LEU B O 1
ATOM 7831 N N . ALA B 1 359 ? -18.438 22 4.191 1 95.19 359 ALA B N 1
ATOM 7832 C CA . ALA B 1 359 ? -18.547 21.375 2.877 1 95.19 359 ALA B CA 1
ATOM 7833 C C . ALA B 1 359 ? -19.578 20.25 2.9 1 95.19 359 ALA B C 1
ATOM 7835 O O . ALA B 1 359 ? -20.344 20.078 1.946 1 95.19 359 ALA B O 1
ATOM 7836 N N . LYS B 1 360 ? -19.625 19.484 3.922 1 93.5 360 LYS B N 1
ATOM 7837 C CA . LYS B 1 360 ? -20.578 18.406 4.094 1 93.5 360 LYS B CA 1
ATOM 7838 C C . LYS B 1 360 ? -22.016 18.922 4.094 1 93.5 360 LYS B C 1
ATOM 7840 O O . LYS B 1 360 ? -22.906 18.312 3.508 1 93.5 360 LYS B O 1
ATOM 7845 N N . ASP B 1 361 ? -22.188 20.047 4.703 1 93.44 361 ASP B N 1
ATOM 7846 C CA . ASP B 1 361 ? -23.531 20.625 4.852 1 93.44 361 ASP B CA 1
ATOM 7847 C C . ASP B 1 361 ? -24.062 21.141 3.512 1 93.44 361 ASP B C 1
ATOM 7849 O O . ASP B 1 361 ? -25.266 21.281 3.33 1 93.44 361 ASP B O 1
ATOM 7853 N N . LEU B 1 362 ? -23.219 21.391 2.564 1 93.38 362 LEU B N 1
ATOM 7854 C CA . LEU B 1 362 ? -23.609 22.016 1.306 1 93.38 362 LEU B CA 1
ATOM 7855 C C . LEU B 1 362 ? -24.047 20.969 0.293 1 93.38 362 LEU B C 1
ATOM 7857 O O . LEU B 1 362 ? -24.688 21.297 -0.712 1 93.38 362 LEU B O 1
ATOM 7861 N N . ILE B 1 363 ? -23.688 19.75 0.5 1 90.38 363 ILE B N 1
ATOM 7862 C CA . ILE B 1 363 ? -23.906 18.75 -0.526 1 90.38 363 ILE B CA 1
ATOM 7863 C C . ILE B 1 363 ? -25.047 17.812 -0.107 1 90.38 363 ILE B C 1
ATOM 7865 O O . ILE B 1 363 ? -25.109 17.375 1.043 1 90.38 363 ILE B O 1
ATOM 7869 N N . SER B 1 364 ? -25.891 17.594 -1.082 1 90 364 SER B N 1
ATOM 7870 C CA . SER B 1 364 ? -27.016 16.688 -0.849 1 90 364 SER B CA 1
ATOM 7871 C C . SER B 1 364 ? -26.594 15.234 -1.017 1 90 364 SER B C 1
ATOM 7873 O O . SER B 1 364 ? -25.844 14.898 -1.944 1 90 364 SER B O 1
ATOM 7875 N N . LYS B 1 365 ? -27.062 14.367 -0.179 1 90.19 365 LYS B N 1
ATOM 7876 C CA . LYS B 1 365 ? -26.734 12.945 -0.21 1 90.19 365 LYS B CA 1
ATOM 7877 C C . LYS B 1 365 ? -27.25 12.289 -1.49 1 90.19 365 LYS B C 1
ATOM 7879 O O . LYS B 1 365 ? -26.578 11.414 -2.055 1 90.19 365 LYS B O 1
ATOM 7884 N N . GLU B 1 366 ? -28.312 12.688 -1.91 1 92.88 366 GLU B N 1
ATOM 7885 C CA . GLU B 1 366 ? -28.906 12.125 -3.117 1 92.88 366 GLU B CA 1
ATOM 7886 C C . GLU B 1 366 ? -28.078 12.461 -4.352 1 92.88 366 GLU B C 1
ATOM 7888 O O . GLU B 1 366 ? -27.812 11.586 -5.184 1 92.88 366 GLU B O 1
ATOM 7893 N N . LEU B 1 367 ? -27.719 13.688 -4.434 1 93.94 367 LEU B N 1
ATOM 7894 C CA . LEU B 1 367 ? -26.891 14.109 -5.566 1 93.94 367 LEU B CA 1
ATOM 7895 C C . LEU B 1 367 ? -25.562 13.367 -5.586 1 93.94 367 LEU B C 1
ATOM 7897 O O . LEU B 1 367 ? -25.094 12.945 -6.652 1 93.94 367 LEU B O 1
ATOM 7901 N N . CYS B 1 368 ? -25 13.188 -4.402 1 93.81 368 CYS B N 1
ATOM 7902 C CA . CYS B 1 368 ? -23.734 12.477 -4.281 1 93.81 368 CYS B CA 1
ATOM 7903 C C . CYS B 1 368 ? -23.859 11.039 -4.762 1 93.81 368 CYS B C 1
ATOM 7905 O O . CYS B 1 368 ? -23 10.555 -5.512 1 93.81 368 CYS B O 1
ATOM 7907 N N . SER B 1 369 ? -24.875 10.438 -4.348 1 94.31 369 SER B N 1
ATOM 7908 C CA . SER B 1 369 ? -25.078 9.039 -4.715 1 94.31 369 SER B CA 1
ATOM 7909 C C . SER B 1 369 ? -25.219 8.875 -6.223 1 94.31 369 SER B C 1
ATOM 7911 O O . SER B 1 369 ? -24.672 7.926 -6.801 1 94.31 369 SER B O 1
ATOM 7913 N N . LYS B 1 370 ? -25.906 9.766 -6.852 1 95.25 370 LYS B N 1
ATOM 7914 C CA . LYS B 1 370 ? -26.109 9.711 -8.297 1 95.25 370 LYS B CA 1
ATOM 7915 C C . LYS B 1 370 ? -24.781 9.891 -9.031 1 95.25 370 LYS B C 1
ATOM 7917 O O . LYS B 1 370 ? -24.469 9.148 -9.969 1 95.25 370 LYS B O 1
ATOM 7922 N N . VAL B 1 371 ? -24.031 10.883 -8.578 1 96.12 371 VAL B N 1
ATOM 7923 C CA . VAL B 1 371 ? -22.766 11.172 -9.234 1 96.12 371 VAL B CA 1
ATOM 7924 C C . VAL B 1 371 ? -21.797 10 -9.047 1 96.12 371 VAL B C 1
ATOM 7926 O O . VAL B 1 371 ? -21.141 9.578 -10 1 96.12 371 VAL B O 1
ATOM 7929 N N . ILE B 1 372 ? -21.781 9.43 -7.859 1 94.56 372 ILE B N 1
ATOM 7930 C CA . ILE B 1 372 ? -20.859 8.336 -7.551 1 94.56 372 ILE B CA 1
ATOM 7931 C C . ILE B 1 372 ? -21.234 7.102 -8.367 1 94.56 372 ILE B C 1
ATOM 7933 O O . ILE B 1 372 ? -20.359 6.379 -8.844 1 94.56 372 ILE B O 1
ATOM 7937 N N . THR B 1 373 ? -22.484 6.875 -8.531 1 94.94 373 THR B N 1
ATOM 7938 C CA . THR B 1 373 ? -22.938 5.734 -9.32 1 94.94 373 THR B CA 1
ATOM 7939 C C . THR B 1 373 ? -22.469 5.848 -10.766 1 94.94 373 THR B C 1
ATOM 7941 O O . THR B 1 373 ? -22.016 4.863 -11.352 1 94.94 373 THR B O 1
ATOM 7944 N N . ILE B 1 374 ? -22.5 7.016 -11.352 1 95.44 374 ILE B N 1
ATOM 7945 C CA . ILE B 1 374 ? -22.062 7.25 -12.719 1 95.44 374 ILE B CA 1
ATOM 7946 C C . ILE B 1 374 ? -20.547 7.031 -12.812 1 95.44 374 ILE B C 1
ATOM 7948 O O . ILE B 1 374 ? -20.078 6.297 -13.68 1 95.44 374 ILE B O 1
ATOM 7952 N N . LEU B 1 375 ? -19.875 7.684 -11.867 1 95.75 375 LEU B N 1
ATOM 7953 C CA . LEU B 1 375 ? -18.422 7.641 -11.93 1 95.75 375 LEU B CA 1
ATOM 7954 C C . LEU B 1 375 ? -17.906 6.234 -11.656 1 95.75 375 LEU B C 1
ATOM 7956 O O . LEU B 1 375 ? -16.891 5.816 -12.227 1 95.75 375 LEU B O 1
ATOM 7960 N N . LYS B 1 376 ? -18.562 5.516 -10.805 1 94.44 376 LYS B N 1
ATOM 7961 C CA . LYS B 1 376 ? -18.172 4.133 -10.539 1 94.44 376 LYS B CA 1
ATOM 7962 C C . LYS B 1 376 ? -18.312 3.273 -11.797 1 94.44 376 LYS B C 1
ATOM 7964 O O . LYS B 1 376 ? -17.469 2.404 -12.047 1 94.44 376 LYS B O 1
ATOM 7969 N N . GLU B 1 377 ? -19.312 3.492 -12.523 1 93.25 377 GLU B N 1
ATOM 7970 C CA . GLU B 1 377 ? -19.516 2.756 -13.773 1 93.25 377 GLU B CA 1
ATOM 7971 C C . GLU B 1 377 ? -18.391 3.029 -14.766 1 93.25 377 GLU B C 1
ATOM 7973 O O . GLU B 1 377 ? -17.875 2.105 -15.398 1 93.25 377 GLU B O 1
ATOM 7978 N N . PHE B 1 378 ? -18.062 4.238 -14.836 1 93.38 378 PHE B N 1
ATOM 7979 C CA . PHE B 1 378 ? -17.062 4.613 -15.82 1 93.38 378 PHE B CA 1
ATOM 7980 C C . PHE B 1 378 ? -15.656 4.324 -15.297 1 93.38 378 PHE B C 1
ATOM 7982 O O . PHE B 1 378 ? -14.672 4.469 -16.016 1 93.38 378 PHE B O 1
ATOM 7989 N N . LYS B 1 379 ? -15.539 3.992 -13.984 1 93.25 379 LYS B N 1
ATOM 7990 C CA . LYS B 1 379 ? -14.242 3.646 -13.398 1 93.25 379 LYS B CA 1
ATOM 7991 C C . LYS B 1 379 ? -13.812 2.244 -13.82 1 93.25 379 LYS B C 1
ATOM 7993 O O . LYS B 1 379 ? -12.648 1.87 -13.641 1 93.25 379 LYS B O 1
ATOM 7998 N N . HIS B 1 380 ? -14.664 1.493 -14.43 1 89.94 380 HIS B N 1
ATOM 7999 C CA . HIS B 1 380 ? -14.266 0.201 -14.977 1 89.94 380 HIS B CA 1
ATOM 8000 C C . HIS B 1 380 ? -13.125 0.353 -15.977 1 89.94 380 HIS B C 1
ATOM 8002 O O . HIS B 1 380 ? -13.117 1.287 -16.781 1 89.94 380 HIS B O 1
ATOM 8008 N N . PRO B 1 381 ? -12.234 -0.502 -15.914 1 86.56 381 PRO B N 1
ATOM 8009 C CA . PRO B 1 381 ? -11.008 -0.349 -16.703 1 86.56 381 PRO B CA 1
ATOM 8010 C C . PRO B 1 381 ? -11.281 -0.144 -18.188 1 86.56 381 PRO B C 1
ATOM 8012 O O . PRO B 1 381 ? -10.633 0.687 -18.828 1 86.56 381 PRO B O 1
ATOM 8015 N N . ASN B 1 382 ? -12.188 -0.891 -18.781 1 86.56 382 ASN B N 1
ATOM 8016 C CA . ASN B 1 382 ? -12.484 -0.775 -20.203 1 86.56 382 ASN B CA 1
ATOM 8017 C C . ASN B 1 382 ? -13.07 0.591 -20.547 1 86.56 382 ASN B C 1
ATOM 8019 O O . ASN B 1 382 ? -12.617 1.247 -21.484 1 86.56 382 ASN B O 1
ATOM 8023 N N . LEU B 1 383 ? -13.938 1.008 -19.734 1 89.25 383 LEU B N 1
ATOM 8024 C CA . LEU B 1 383 ? -14.609 2.271 -20 1 89.25 383 LEU B CA 1
ATOM 8025 C C . LEU B 1 383 ? -13.688 3.453 -19.734 1 89.25 383 LEU B C 1
ATOM 8027 O O . LEU B 1 383 ? -13.695 4.438 -20.469 1 89.25 383 LEU B O 1
ATOM 8031 N N . GLU B 1 384 ? -12.93 3.396 -18.672 1 90.94 384 GLU B N 1
ATOM 8032 C CA . GLU B 1 384 ? -12.008 4.484 -18.328 1 90.94 384 GLU B CA 1
ATOM 8033 C C . GLU B 1 384 ? -10.953 4.664 -19.406 1 90.94 384 GLU B C 1
ATOM 8035 O O . GLU B 1 384 ? -10.602 5.793 -19.766 1 90.94 384 GLU B O 1
ATOM 8040 N N . LYS B 1 385 ? -10.508 3.574 -19.922 1 87.94 385 LYS B N 1
ATOM 8041 C CA . LYS B 1 385 ? -9.508 3.648 -20.984 1 87.94 385 LYS B CA 1
ATOM 8042 C C . LYS B 1 385 ? -10.109 4.242 -22.25 1 87.94 385 LYS B C 1
ATOM 8044 O O . LYS B 1 385 ? -9.469 5.047 -22.922 1 87.94 385 LYS B O 1
ATOM 8049 N N . GLU B 1 386 ? -11.25 3.77 -22.594 1 88.25 386 GLU B N 1
ATOM 8050 C CA . GLU B 1 386 ? -11.93 4.332 -23.75 1 88.25 386 GLU B CA 1
ATOM 8051 C C . GLU B 1 386 ? -12.172 5.828 -23.594 1 88.25 386 GLU B C 1
ATOM 8053 O O . GLU B 1 386 ? -12.023 6.594 -24.547 1 88.25 386 GLU B O 1
ATOM 8058 N N . LEU B 1 387 ? -12.516 6.16 -22.422 1 92 387 LEU B N 1
ATOM 8059 C CA . LEU B 1 387 ? -12.734 7.57 -22.109 1 92 387 LEU B CA 1
ATOM 8060 C C . LEU B 1 387 ? -11.453 8.375 -22.328 1 92 387 LEU B C 1
ATOM 8062 O O . LEU B 1 387 ? -11.477 9.453 -22.906 1 92 387 LEU B O 1
ATOM 8066 N N . GLN B 1 388 ? -10.375 7.895 -21.922 1 89.62 388 GLN B N 1
ATOM 8067 C CA . GLN B 1 388 ? -9.086 8.562 -22.062 1 89.62 388 GLN B CA 1
ATOM 8068 C C . GLN B 1 388 ? -8.648 8.625 -23.516 1 89.62 388 GLN B C 1
ATOM 8070 O O . GLN B 1 388 ? -8.047 9.609 -23.953 1 89.62 388 GLN B O 1
ATOM 8075 N N . SER B 1 389 ? -8.914 7.551 -24.234 1 87.56 389 SER B N 1
ATOM 8076 C CA . SER B 1 389 ? -8.539 7.5 -25.641 1 87.56 389 SER B CA 1
ATOM 8077 C C . SER B 1 389 ? -9.281 8.555 -26.453 1 87.56 389 SER B C 1
ATOM 8079 O O . SER B 1 389 ? -8.766 9.047 -27.469 1 87.56 389 SER B O 1
ATOM 8081 N N . GLN B 1 390 ? -10.438 8.914 -25.984 1 89.44 390 GLN B N 1
ATOM 8082 C CA . GLN B 1 390 ? -11.242 9.914 -26.688 1 89.44 390 GLN B CA 1
ATOM 8083 C C . GLN B 1 390 ? -10.914 11.32 -26.188 1 89.44 390 GLN B C 1
ATOM 8085 O O . GLN B 1 390 ? -11.539 12.297 -26.625 1 89.44 390 GLN B O 1
ATOM 8090 N N . GLY B 1 391 ? -10 11.406 -25.203 1 90.06 391 GLY B N 1
ATOM 8091 C CA . GLY B 1 391 ? -9.555 12.711 -24.734 1 90.06 391 GLY B CA 1
ATOM 8092 C C . GLY B 1 391 ? -10.039 13.055 -23.344 1 90.06 391 GLY B C 1
ATOM 8093 O O . GLY B 1 391 ? -9.797 14.156 -22.844 1 90.06 391 GLY B O 1
ATOM 8094 N N . GLY B 1 392 ? -10.719 12.172 -22.797 1 92.5 392 GLY B N 1
ATOM 8095 C CA . GLY B 1 392 ? -11.172 12.398 -21.438 1 92.5 392 GLY B CA 1
ATOM 8096 C C . GLY B 1 392 ? -10.078 12.227 -20.406 1 92.5 392 GLY B C 1
ATOM 8097 O O . GLY B 1 392 ? -8.938 11.914 -20.75 1 92.5 392 GLY B O 1
ATOM 8098 N N . SER B 1 393 ? -10.453 12.586 -19.172 1 91.31 393 SER B N 1
ATOM 8099 C CA . SER B 1 393 ? -9.508 12.461 -18.062 1 91.31 393 SER B CA 1
ATOM 8100 C C . SER B 1 393 ? -9.836 11.25 -17.188 1 91.31 393 SER B C 1
ATOM 8102 O O . SER B 1 393 ? -10.93 10.68 -17.297 1 91.31 393 SER B O 1
ATOM 8104 N N . LYS B 1 394 ? -8.883 10.898 -16.406 1 90.62 394 LYS B N 1
ATOM 8105 C CA . LYS B 1 394 ? -9.07 9.789 -15.477 1 90.62 394 LYS B CA 1
ATOM 8106 C C . LYS B 1 394 ? -10.172 10.094 -14.469 1 90.62 394 LYS B C 1
ATOM 8108 O O . LYS B 1 394 ? -10.32 11.234 -14.023 1 90.62 394 LYS B O 1
ATOM 8113 N N . ILE B 1 395 ? -10.852 9.078 -14.062 1 93.62 395 ILE B N 1
ATOM 8114 C CA . ILE B 1 395 ? -11.984 9.227 -13.164 1 93.62 395 ILE B CA 1
ATOM 8115 C C . ILE B 1 395 ? -11.492 9.383 -11.727 1 93.62 395 ILE B C 1
ATOM 8117 O O . ILE B 1 395 ? -10.625 8.633 -11.281 1 93.62 395 ILE B O 1
ATOM 8121 N N . LYS B 1 396 ? -12.016 10.359 -11.078 1 92 396 LYS B N 1
ATOM 8122 C CA . LYS B 1 396 ? -11.703 10.617 -9.68 1 92 396 LYS B CA 1
ATOM 8123 C C . LYS B 1 396 ? -12.914 10.328 -8.789 1 92 396 LYS B C 1
ATOM 8125 O O . LYS B 1 396 ? -13.93 11.016 -8.875 1 92 396 LYS B O 1
ATOM 8130 N N . LEU B 1 397 ? -12.781 9.383 -7.918 1 92.62 397 LEU B N 1
ATOM 8131 C CA . LEU B 1 397 ? -13.859 9.047 -6.996 1 92.62 397 LEU B CA 1
ATOM 8132 C C . LEU B 1 397 ? -13.695 9.781 -5.672 1 92.62 397 LEU B C 1
ATOM 8134 O O . LEU B 1 397 ? -12.578 10.094 -5.262 1 92.62 397 LEU B O 1
ATOM 8138 N N . ALA B 1 398 ? -14.828 10.086 -5.105 1 91.69 398 ALA B N 1
ATOM 8139 C CA . ALA B 1 398 ? -14.82 10.797 -3.83 1 91.69 398 ALA B CA 1
ATOM 8140 C C . ALA B 1 398 ? -14.406 9.875 -2.688 1 91.69 398 ALA B C 1
ATOM 8142 O O . ALA B 1 398 ? -14.648 8.672 -2.734 1 91.69 398 ALA B O 1
ATOM 8143 N N . VAL B 1 399 ? -13.68 10.422 -1.732 1 86.81 399 VAL B N 1
ATOM 8144 C CA . VAL B 1 399 ? -13.281 9.711 -0.519 1 86.81 399 VAL B CA 1
ATOM 8145 C C . VAL B 1 399 ? -14.25 10.047 0.614 1 86.81 399 VAL B C 1
ATOM 8147 O O . VAL B 1 399 ? -14.555 11.219 0.853 1 86.81 399 VAL B O 1
ATOM 8150 N N . ASP B 1 400 ? -14.484 9.023 1.255 1 80.94 400 ASP B N 1
ATOM 8151 C CA . ASP B 1 400 ? -15.461 9.203 2.322 1 80.94 400 ASP B CA 1
ATOM 8152 C C . ASP B 1 400 ? -14.914 10.117 3.422 1 80.94 400 ASP B C 1
ATOM 8154 O O . ASP B 1 400 ? -13.727 10.062 3.746 1 80.94 400 ASP B O 1
ATOM 8158 N N . THR B 1 401 ? -15.406 11.062 3.896 1 78.56 401 THR B N 1
ATOM 8159 C CA . THR B 1 401 ? -15.125 11.938 5.027 1 78.56 401 THR B CA 1
ATOM 8160 C C . THR B 1 401 ? -14.367 13.18 4.574 1 78.56 401 THR B C 1
ATOM 8162 O O . THR B 1 401 ? -14.148 14.102 5.359 1 78.56 401 THR B O 1
ATOM 8165 N N . ARG B 1 402 ? -13.828 13.094 3.271 1 83.94 402 ARG B N 1
ATOM 8166 C CA . ARG B 1 402 ? -13.195 14.281 2.709 1 83.94 402 ARG B CA 1
ATOM 8167 C C . ARG B 1 402 ? -14.094 14.953 1.677 1 83.94 402 ARG B C 1
ATOM 8169 O O . ARG B 1 402 ? -14.039 14.625 0.49 1 83.94 402 ARG B O 1
ATOM 8176 N N . TRP B 1 403 ? -14.625 15.914 2.025 1 86.44 403 TRP B N 1
ATOM 8177 C CA . TRP B 1 403 ? -15.766 16.406 1.263 1 86.44 403 TRP B CA 1
ATOM 8178 C C . TRP B 1 403 ? -15.305 17.281 0.099 1 86.44 403 TRP B C 1
ATOM 8180 O O . TRP B 1 403 ? -16.062 17.547 -0.832 1 86.44 403 TRP B O 1
ATOM 8190 N N . CYS B 1 404 ? -14.031 17.781 0.13 1 90.25 404 CYS B N 1
ATOM 8191 C CA . CYS B 1 404 ? -13.5 18.484 -1.028 1 90.25 404 CYS B CA 1
ATOM 8192 C C . CYS B 1 404 ? -13.352 17.562 -2.223 1 90.25 404 CYS B C 1
ATOM 8194 O O . CYS B 1 404 ? -13.391 18 -3.371 1 90.25 404 CYS B O 1
ATOM 8196 N N . THR B 1 405 ? -13.328 16.312 -1.922 1 91.69 405 THR B N 1
ATOM 8197 C CA . THR B 1 405 ? -13.164 15.336 -2.998 1 91.69 405 THR B CA 1
ATOM 8198 C C . THR B 1 405 ? -14.477 15.125 -3.746 1 91.69 405 THR B C 1
ATOM 8200 O O . THR B 1 405 ? -14.477 14.711 -4.906 1 91.69 405 THR B O 1
ATOM 8203 N N . TYR B 1 406 ? -15.531 15.375 -3.07 1 93.44 406 TYR B N 1
ATOM 8204 C CA . TYR B 1 406 ? -16.812 15.305 -3.756 1 93.44 406 TYR B CA 1
ATOM 8205 C C . TYR B 1 406 ? -16.938 16.391 -4.816 1 93.44 406 TYR B C 1
ATOM 8207 O O . TYR B 1 406 ? -17.375 16.141 -5.941 1 93.44 406 TYR B O 1
ATOM 8215 N N . ARG B 1 407 ? -16.516 17.562 -4.414 1 93.25 407 ARG B N 1
ATOM 8216 C CA . ARG B 1 407 ? -16.469 18.641 -5.395 1 93.25 407 ARG B CA 1
ATOM 8217 C C . ARG B 1 407 ? -15.594 18.266 -6.578 1 93.25 407 ARG B C 1
ATOM 8219 O O . ARG B 1 407 ? -15.945 18.516 -7.73 1 93.25 407 ARG B O 1
ATOM 8226 N N . ASP B 1 408 ? -14.477 17.641 -6.332 1 94.62 408 ASP B N 1
ATOM 8227 C CA . ASP B 1 408 ? -13.57 17.219 -7.395 1 94.62 408 ASP B CA 1
ATOM 8228 C C . ASP B 1 408 ? -14.219 16.156 -8.281 1 94.62 408 ASP B C 1
ATOM 8230 O O . ASP B 1 408 ? -14.039 16.172 -9.5 1 94.62 408 ASP B O 1
ATOM 8234 N N . SER B 1 409 ? -14.891 15.273 -7.637 1 95.88 409 SER B N 1
ATOM 8235 C CA . SER B 1 409 ? -15.602 14.25 -8.391 1 95.88 409 SER B CA 1
ATOM 8236 C C . SER B 1 409 ? -16.688 14.859 -9.273 1 95.88 409 SER B C 1
ATOM 8238 O O . SER B 1 409 ? -16.891 14.43 -10.406 1 95.88 409 SER B O 1
ATOM 8240 N N . PHE B 1 410 ? -17.391 15.875 -8.75 1 96.75 410 PHE B N 1
ATOM 8241 C CA . PHE B 1 410 ? -18.422 16.578 -9.523 1 96.75 410 PHE B CA 1
ATOM 8242 C C . PHE B 1 410 ? -17.797 17.281 -10.727 1 96.75 410 PHE B C 1
ATOM 8244 O O . PHE B 1 410 ? -18.312 17.188 -11.844 1 96.75 410 PHE B O 1
ATOM 8251 N N . SER B 1 411 ? -16.688 17.891 -10.469 1 95.94 411 SER B N 1
ATOM 8252 C CA . SER B 1 411 ? -15.977 18.562 -11.547 1 95.94 411 SER B CA 1
ATOM 8253 C C . SER B 1 411 ? -15.484 17.562 -12.594 1 95.94 411 SER B C 1
ATOM 8255 O O . SER B 1 411 ? -15.484 17.859 -13.789 1 95.94 411 SER B O 1
ATOM 8257 N N . CYS B 1 412 ? -15.055 16.422 -12.078 1 96.19 412 CYS B N 1
ATOM 8258 C CA . CYS B 1 412 ? -14.617 15.359 -12.969 1 96.19 412 CYS B CA 1
ATOM 8259 C C . CYS B 1 412 ? -15.75 14.922 -13.891 1 96.19 412 CYS B C 1
ATOM 8261 O O . CYS B 1 412 ? -15.539 14.703 -15.086 1 96.19 412 CYS B O 1
ATOM 8263 N N . LEU B 1 413 ? -16.906 14.82 -13.359 1 96.81 413 LEU B N 1
ATOM 8264 C CA . LEU B 1 413 ? -18.078 14.43 -14.148 1 96.81 413 LEU B CA 1
ATOM 8265 C C . LEU B 1 413 ? -18.359 15.445 -15.242 1 96.81 413 LEU B C 1
ATOM 8267 O O . LEU B 1 413 ? -18.578 15.078 -16.406 1 96.81 413 LEU B O 1
ATOM 8271 N N . ILE B 1 414 ? -18.328 16.719 -14.93 1 96.62 414 ILE B N 1
ATOM 8272 C CA . ILE B 1 414 ? -18.656 17.781 -15.883 1 96.62 414 ILE B CA 1
ATOM 8273 C C . ILE B 1 414 ? -17.578 17.844 -16.969 1 96.62 414 ILE B C 1
ATOM 8275 O O . ILE B 1 414 ? -17.891 18.016 -18.141 1 96.62 414 ILE B O 1
ATOM 8279 N N . LYS B 1 415 ? -16.375 17.703 -16.578 1 95.69 415 LYS B N 1
ATOM 8280 C CA . LYS B 1 415 ? -15.266 17.734 -17.531 1 95.69 415 LYS B CA 1
ATOM 8281 C C . LYS B 1 415 ? -15.359 16.594 -18.547 1 95.69 415 LYS B C 1
ATOM 8283 O O . LYS B 1 415 ? -15.055 16.766 -19.719 1 95.69 415 LYS B O 1
ATOM 8288 N N . ASN B 1 416 ? -15.781 15.445 -18.062 1 96.5 416 ASN B N 1
ATOM 8289 C CA . ASN B 1 416 ? -15.836 14.25 -18.891 1 96.5 416 ASN B CA 1
ATOM 8290 C C . ASN B 1 416 ? -17.203 14.055 -19.531 1 96.5 416 ASN B C 1
ATOM 8292 O O . ASN B 1 416 ? -17.422 13.109 -20.281 1 96.5 416 ASN B O 1
ATOM 8296 N N . LEU B 1 417 ? -18.109 14.977 -19.297 1 95.69 417 LEU B N 1
ATOM 8297 C CA . LEU B 1 417 ? -19.516 14.797 -19.656 1 95.69 417 LEU B CA 1
ATOM 8298 C C . LEU B 1 417 ? -19.656 14.617 -21.172 1 95.69 417 LEU B C 1
ATOM 8300 O O . LEU B 1 417 ? -20.375 13.727 -21.625 1 95.69 417 LEU B O 1
ATOM 8304 N N . LYS B 1 418 ? -18.984 15.406 -21.922 1 94.06 418 LYS B N 1
ATOM 8305 C CA . LYS B 1 418 ? -19.078 15.344 -23.375 1 94.06 418 LYS B CA 1
ATOM 8306 C C . LYS B 1 418 ? -18.625 13.984 -23.906 1 94.06 418 LYS B C 1
ATOM 8308 O O . LYS B 1 418 ? -19.266 13.406 -24.797 1 94.06 418 LYS B O 1
ATOM 8313 N N . PHE B 1 419 ? -17.578 13.508 -23.359 1 94.56 419 PHE B N 1
ATOM 8314 C CA . PHE B 1 419 ? -17.016 12.234 -23.797 1 94.56 419 PHE B CA 1
ATOM 8315 C C . PHE B 1 419 ? -17.875 11.07 -23.312 1 94.56 419 PHE B C 1
ATOM 8317 O O . PHE B 1 419 ? -18.016 10.07 -24.016 1 94.56 419 PHE B O 1
ATOM 8324 N N . MET B 1 420 ? -18.453 11.188 -22.141 1 94.81 420 MET B N 1
ATOM 8325 C CA . MET B 1 420 ? -19.312 10.148 -21.594 1 94.81 420 MET B CA 1
ATOM 8326 C C . MET B 1 420 ? -20.594 10.016 -22.422 1 94.81 420 MET B C 1
ATOM 8328 O O . MET B 1 420 ? -21.062 8.906 -22.688 1 94.81 420 MET B O 1
ATOM 8332 N N . LYS B 1 421 ? -21.109 11.133 -22.828 1 93 421 LYS B N 1
ATOM 8333 C CA . LYS B 1 421 ? -22.297 11.133 -23.688 1 93 421 LYS B CA 1
ATOM 8334 C C . LYS B 1 421 ? -22 10.484 -25.031 1 93 421 LYS B C 1
ATOM 8336 O O . LYS B 1 421 ? -22.828 9.734 -25.562 1 93 421 LYS B O 1
ATOM 8341 N N . LYS B 1 422 ? -20.828 10.766 -25.531 1 91.75 422 LYS B N 1
ATOM 8342 C CA . LYS B 1 422 ? -20.422 10.164 -26.797 1 91.75 422 LYS B CA 1
ATOM 8343 C C . LYS B 1 422 ? -20.312 8.641 -26.672 1 91.75 422 LYS B C 1
ATOM 8345 O O . LYS B 1 422 ? -20.781 7.91 -27.562 1 91.75 422 LYS B O 1
ATOM 8350 N N . LEU B 1 423 ? -19.75 8.234 -25.609 1 91.25 423 LEU B N 1
ATOM 8351 C CA . LEU B 1 423 ? -19.594 6.797 -25.391 1 91.25 423 LEU B CA 1
ATOM 8352 C C . LEU B 1 423 ? -20.953 6.129 -25.188 1 91.25 423 LEU B C 1
ATOM 8354 O O . LEU B 1 423 ? -21.156 4.988 -25.609 1 91.25 423 LEU B O 1
ATOM 8358 N N . ALA B 1 424 ? -21.812 6.793 -24.531 1 89.25 424 ALA B N 1
ATOM 8359 C CA . ALA B 1 424 ? -23.141 6.25 -24.281 1 89.25 424 ALA B CA 1
ATOM 8360 C C . ALA B 1 424 ? -23.922 6.109 -25.594 1 89.25 424 ALA B C 1
ATOM 8362 O O . ALA B 1 424 ? -24.781 5.242 -25.703 1 89.25 424 ALA B O 1
ATOM 8363 N N . ALA B 1 425 ? -23.578 6.898 -26.5 1 86.06 425 ALA B N 1
ATOM 8364 C CA . ALA B 1 425 ? -24.266 6.879 -27.781 1 86.06 425 ALA B CA 1
ATOM 8365 C C . ALA B 1 425 ? -23.734 5.766 -28.688 1 86.06 425 ALA B C 1
ATOM 8367 O O . ALA B 1 425 ? -24.406 5.328 -29.609 1 86.06 425 ALA B O 1
ATOM 8368 N N . GLU B 1 426 ? -22.5 5.383 -28.359 1 83.38 426 GLU B N 1
ATOM 8369 C CA . GLU B 1 426 ? -21.906 4.312 -29.156 1 83.38 426 GLU B CA 1
ATOM 8370 C C . GLU B 1 426 ? -22.562 2.969 -28.844 1 83.38 426 GLU B C 1
ATOM 8372 O O . GLU B 1 426 ? -22.781 2.629 -27.688 1 83.38 426 GLU B O 1
ATOM 8377 N N . GLU B 1 427 ? -22.969 2.254 -29.734 1 70.75 427 GLU B N 1
ATOM 8378 C CA . GLU B 1 427 ? -23.703 0.994 -29.609 1 70.75 427 GLU B CA 1
ATOM 8379 C C . GLU B 1 427 ? -22.797 -0.116 -29.078 1 70.75 427 GLU B C 1
ATOM 8381 O O . GLU B 1 427 ? -23.266 -1.079 -28.484 1 70.75 427 GLU B O 1
ATOM 8386 N N . THR B 1 428 ? -21.516 0.077 -29.203 1 74.38 428 THR B N 1
ATOM 8387 C CA . THR B 1 428 ? -20.609 -1.01 -28.844 1 74.38 428 THR B CA 1
ATOM 8388 C C . THR B 1 428 ? -20.438 -1.108 -27.328 1 74.38 428 THR B C 1
ATOM 8390 O O . THR B 1 428 ? -20.078 -2.164 -26.812 1 74.38 428 THR B O 1
ATOM 8393 N N . ILE B 1 429 ? -20.812 -0.023 -26.688 1 78.62 429 ILE B N 1
ATOM 8394 C CA . ILE B 1 429 ? -20.578 0.005 -25.234 1 78.62 429 ILE B CA 1
ATOM 8395 C C . ILE B 1 429 ? -21.906 -0.153 -24.5 1 78.62 429 ILE B C 1
ATOM 8397 O O . ILE B 1 429 ? -22.875 0.571 -24.766 1 78.62 429 ILE B O 1
ATOM 8401 N N . LYS B 1 430 ? -21.922 -1.151 -23.672 1 80.75 430 LYS B N 1
ATOM 8402 C CA . LYS B 1 430 ? -23.141 -1.425 -22.891 1 80.75 430 LYS B CA 1
ATOM 8403 C C . LYS B 1 430 ? -23.094 -0.707 -21.547 1 80.75 430 LYS B C 1
ATOM 8405 O O . LYS B 1 430 ? -22.234 -0.992 -20.703 1 80.75 430 LYS B O 1
ATOM 8410 N N . LEU B 1 431 ? -23.969 0.281 -21.422 1 87.94 431 LEU B N 1
ATOM 8411 C CA . LEU B 1 431 ? -24.125 0.996 -20.156 1 87.94 431 LEU B CA 1
ATOM 8412 C C . LEU B 1 431 ? -25.5 0.77 -19.562 1 87.94 431 LEU B C 1
ATOM 8414 O O . LEU B 1 431 ? -26.469 0.513 -20.297 1 87.94 431 LEU B O 1
ATOM 8418 N N . LYS B 1 432 ? -25.578 0.769 -18.281 1 89.12 432 LYS B N 1
ATOM 8419 C CA . LYS B 1 432 ? -26.859 0.667 -17.594 1 89.12 432 LYS B CA 1
ATOM 8420 C C . LYS B 1 432 ? -27.781 1.811 -18 1 89.12 432 LYS B C 1
ATOM 8422 O O . LYS B 1 432 ? -27.344 2.945 -18.172 1 89.12 432 LYS B O 1
ATOM 8427 N N . GLN B 1 433 ? -29.016 1.576 -18.125 1 89.12 433 GLN B N 1
ATOM 8428 C CA . GLN B 1 433 ? -30 2.555 -18.594 1 89.12 433 GLN B CA 1
ATOM 8429 C C . GLN B 1 433 ? -30.125 3.717 -17.609 1 89.12 433 GLN B C 1
ATOM 8431 O O . GLN B 1 433 ? -30.312 4.863 -18.016 1 89.12 433 GLN B O 1
ATOM 8436 N N . GLU B 1 434 ? -29.984 3.326 -16.344 1 91.62 434 GLU B N 1
ATOM 8437 C CA . GLU B 1 434 ? -30.062 4.359 -15.32 1 91.62 434 GLU B CA 1
ATOM 8438 C C . GLU B 1 434 ? -28.984 5.41 -15.5 1 91.62 434 GLU B C 1
ATOM 8440 O O . GLU B 1 434 ? -29.219 6.602 -15.281 1 91.62 434 GLU B O 1
ATOM 8445 N N . ILE B 1 435 ? -27.875 5.039 -15.945 1 93.62 435 ILE B N 1
ATOM 8446 C CA . ILE B 1 435 ? -26.719 5.918 -16.125 1 93.62 435 ILE B CA 1
ATOM 8447 C C . ILE B 1 435 ? -26.922 6.793 -17.359 1 93.62 435 ILE B C 1
ATOM 8449 O O . ILE B 1 435 ? -26.641 7.992 -17.328 1 93.62 435 ILE B O 1
ATOM 8453 N N . ILE B 1 436 ? -27.5 6.211 -18.422 1 91.94 436 ILE B N 1
ATOM 8454 C CA . ILE B 1 436 ? -27.75 6.957 -19.641 1 91.94 436 ILE B CA 1
ATOM 8455 C C . ILE B 1 436 ? -28.781 8.055 -19.375 1 91.94 436 ILE B C 1
ATOM 8457 O O . ILE B 1 436 ? -28.625 9.188 -19.828 1 91.94 436 ILE B O 1
ATOM 8461 N N . GLN B 1 437 ? -29.719 7.73 -18.547 1 92.88 437 GLN B N 1
ATOM 8462 C CA . GLN B 1 437 ? -30.75 8.703 -18.234 1 92.88 437 GLN B CA 1
ATOM 8463 C C . GLN B 1 437 ? -30.172 9.883 -17.453 1 92.88 437 GLN B C 1
ATOM 8465 O O . GLN B 1 437 ? -30.547 11.031 -17.703 1 92.88 437 GLN B O 1
ATOM 8470 N N . LEU B 1 438 ? -29.312 9.578 -16.594 1 94.38 438 LEU B N 1
ATOM 8471 C CA . LEU B 1 438 ? -28.734 10.625 -15.766 1 94.38 438 LEU B CA 1
ATOM 8472 C C . LEU B 1 438 ? -27.797 11.508 -16.594 1 94.38 438 LEU B C 1
ATOM 8474 O O . LEU B 1 438 ? -27.75 12.727 -16.391 1 94.38 438 LEU B O 1
ATOM 8478 N N . LEU B 1 439 ? -27.109 10.969 -17.531 1 93.88 439 LEU B N 1
ATOM 8479 C CA . LEU B 1 439 ? -26.156 11.703 -18.359 1 93.88 439 LEU B CA 1
ATOM 8480 C C . LEU B 1 439 ? -26.875 12.719 -19.25 1 93.88 439 LEU B C 1
ATOM 8482 O O . LEU B 1 439 ? -26.312 13.766 -19.578 1 93.88 439 LEU B O 1
ATOM 8486 N N . PHE B 1 440 ? -28.094 12.398 -19.594 1 93.5 440 PHE B N 1
ATOM 8487 C CA . PHE B 1 440 ? -28.812 13.281 -20.516 1 93.5 440 PHE B CA 1
ATOM 8488 C C . PHE B 1 440 ? -29.875 14.078 -19.781 1 93.5 440 PHE B C 1
ATOM 8490 O O . PHE B 1 440 ? -30.719 14.727 -20.406 1 93.5 440 PHE B O 1
ATOM 8497 N N . ASP B 1 441 ? -29.875 14.031 -18.453 1 94.25 441 ASP B N 1
ATOM 8498 C CA . ASP B 1 441 ? -30.766 14.844 -17.625 1 94.25 441 ASP B CA 1
ATOM 8499 C C . ASP B 1 441 ? -30.172 16.234 -17.375 1 94.25 441 ASP B C 1
ATOM 8501 O O . ASP B 1 441 ? -29.312 16.406 -16.516 1 94.25 441 ASP B O 1
ATOM 8505 N N . ASP B 1 442 ? -30.703 17.25 -17.953 1 94.12 442 ASP B N 1
ATOM 8506 C CA . ASP B 1 442 ? -30.172 18.594 -17.875 1 94.12 442 ASP B CA 1
ATOM 8507 C C . ASP B 1 442 ? -30.359 19.203 -16.484 1 94.12 442 ASP B C 1
ATOM 8509 O O . ASP B 1 442 ? -29.547 19.984 -16.031 1 94.12 442 ASP B O 1
ATOM 8513 N N . GLU B 1 443 ? -31.406 18.844 -15.852 1 94.12 443 GLU B N 1
ATOM 8514 C CA . GLU B 1 443 ? -31.641 19.344 -14.5 1 94.12 443 GLU B CA 1
ATOM 8515 C C . GLU B 1 443 ? -30.594 18.812 -13.523 1 94.12 443 GLU B C 1
ATOM 8517 O O . GLU B 1 443 ? -30.109 19.531 -12.656 1 94.12 443 GLU B O 1
ATOM 8522 N N . PHE B 1 444 ? -30.391 17.547 -13.75 1 95.06 444 PHE B N 1
ATOM 8523 C CA . PHE B 1 444 ? -29.391 16.906 -12.922 1 95.06 444 PHE B CA 1
ATOM 8524 C C . PHE B 1 444 ? -28.016 17.547 -13.141 1 95.06 444 PHE B C 1
ATOM 8526 O O . PHE B 1 444 ? -27.312 17.875 -12.188 1 95.06 444 PHE B O 1
ATOM 8533 N N . ILE B 1 445 ? -27.641 17.844 -14.312 1 96.44 445 ILE B N 1
ATOM 8534 C CA . ILE B 1 445 ? -26.328 18.391 -14.672 1 96.44 445 ILE B CA 1
ATOM 8535 C C . ILE B 1 445 ? -26.219 19.828 -14.156 1 96.44 445 ILE B C 1
ATOM 8537 O O . ILE B 1 445 ? -25.172 20.234 -13.664 1 96.44 445 ILE B O 1
ATOM 8541 N N . ASP B 1 446 ? -27.266 20.547 -14.234 1 96.12 446 ASP B N 1
ATOM 8542 C CA . ASP B 1 446 ? -27.266 21.922 -13.75 1 96.12 446 ASP B CA 1
ATOM 8543 C C . ASP B 1 446 ? -27.125 21.969 -12.234 1 96.12 446 ASP B C 1
ATOM 8545 O O . ASP B 1 446 ? -26.469 22.859 -11.695 1 96.12 446 ASP B O 1
ATOM 8549 N N . GLU B 1 447 ? -27.766 21.062 -11.648 1 95.75 447 GLU B N 1
ATOM 8550 C CA . GLU B 1 447 ? -27.625 20.969 -10.195 1 95.75 447 GLU B CA 1
ATOM 8551 C C . GLU B 1 447 ? -26.188 20.688 -9.797 1 95.75 447 GLU B C 1
ATOM 8553 O O . GLU B 1 447 ? -25.688 21.219 -8.805 1 95.75 447 GLU B O 1
ATOM 8558 N N . VAL B 1 448 ? -25.578 19.812 -10.57 1 96.88 448 VAL B N 1
ATOM 8559 C CA . VAL B 1 448 ? -24.188 19.469 -10.305 1 96.88 448 VAL B CA 1
ATOM 8560 C C . VAL B 1 448 ? -23.312 20.703 -10.492 1 96.88 448 VAL B C 1
ATOM 8562 O O . VAL B 1 448 ? -22.469 21.016 -9.648 1 96.88 448 VAL B O 1
ATOM 8565 N N . LYS B 1 449 ? -23.547 21.484 -11.484 1 96.44 449 LYS B N 1
ATOM 8566 C CA . LYS B 1 449 ? -22.766 22.688 -11.773 1 96.44 449 LYS B CA 1
ATOM 8567 C C . LYS B 1 449 ? -22.953 23.734 -10.68 1 96.44 449 LYS B C 1
ATOM 8569 O O . LYS B 1 449 ? -21.984 24.359 -10.234 1 96.44 449 LYS B O 1
ATOM 8574 N N . THR B 1 450 ? -24.156 23.844 -10.258 1 95.19 450 THR B N 1
ATOM 8575 C CA . THR B 1 450 ? -24.453 24.812 -9.211 1 95.19 450 THR B CA 1
ATOM 8576 C C . THR B 1 450 ? -23.766 24.438 -7.902 1 95.19 450 THR B C 1
ATOM 8578 O O . THR B 1 450 ? -23.25 25.297 -7.188 1 95.19 450 THR B O 1
ATOM 8581 N N . THR B 1 451 ? -23.797 23.172 -7.652 1 95.25 451 THR B N 1
ATOM 8582 C CA . THR B 1 451 ? -23.156 22.703 -6.422 1 95.25 451 THR B CA 1
ATOM 8583 C C . THR B 1 451 ? -21.656 22.922 -6.473 1 95.25 451 THR B C 1
ATOM 8585 O O . THR B 1 451 ? -21.031 23.219 -5.453 1 95.25 451 THR B O 1
ATOM 8588 N N . ILE B 1 452 ? -21.062 22.781 -7.645 1 96.06 452 ILE B N 1
ATOM 8589 C CA . ILE B 1 452 ? -19.625 23.031 -7.809 1 96.06 452 ILE B CA 1
ATOM 8590 C C . ILE B 1 452 ? -19.328 24.5 -7.516 1 96.06 452 ILE B C 1
ATOM 8592 O O . ILE B 1 452 ? -18.375 24.812 -6.801 1 96.06 452 ILE B O 1
ATOM 8596 N N . GLU B 1 453 ? -20.141 25.328 -7.961 1 95.19 453 GLU B N 1
ATOM 8597 C CA . GLU B 1 453 ? -19.953 26.766 -7.785 1 95.19 453 GLU B CA 1
ATOM 8598 C C . GLU B 1 453 ? -20.047 27.172 -6.316 1 95.19 453 GLU B C 1
ATOM 8600 O O . GLU B 1 453 ? -19.281 28 -5.836 1 95.19 453 GLU B O 1
ATOM 8605 N N . VAL B 1 454 ? -20.969 26.562 -5.664 1 95.12 454 VAL B N 1
ATOM 8606 C CA . VAL B 1 454 ? -21.172 26.875 -4.258 1 95.12 454 VAL B CA 1
ATOM 8607 C C . VAL B 1 454 ? -20.047 26.281 -3.416 1 95.12 454 VAL B C 1
ATOM 8609 O O . VAL B 1 454 ? -19.625 26.875 -2.422 1 95.12 454 VAL B O 1
ATOM 8612 N N . SER B 1 455 ? -19.547 25.141 -3.82 1 95.19 455 SER B N 1
ATOM 8613 C CA . SER B 1 455 ? -18.562 24.422 -3.023 1 95.19 455 SER B CA 1
ATOM 8614 C C . SER B 1 455 ? -17.141 24.938 -3.283 1 95.19 455 SER B C 1
ATOM 8616 O O . SER B 1 455 ? -16.25 24.781 -2.445 1 95.19 455 SER B O 1
ATOM 8618 N N . ASN B 1 456 ? -16.875 25.578 -4.336 1 95.75 456 ASN B N 1
ATOM 8619 C CA . ASN B 1 456 ? -15.547 26.016 -4.75 1 95.75 456 ASN B CA 1
ATOM 8620 C C . ASN B 1 456 ? -14.922 26.938 -3.723 1 95.75 456 ASN B C 1
ATOM 8622 O O . ASN B 1 456 ? -13.781 26.719 -3.293 1 95.75 456 ASN B O 1
ATOM 8626 N N . PRO B 1 457 ? -15.656 27.938 -3.293 1 96.19 457 PRO B N 1
ATOM 8627 C CA . PRO B 1 457 ? -15.047 28.844 -2.311 1 96.19 457 PRO B CA 1
ATOM 8628 C C . PRO B 1 457 ? -14.727 28.141 -0.992 1 96.19 457 PRO B C 1
ATOM 8630 O O . PRO B 1 457 ? -13.734 28.469 -0.342 1 96.19 457 PRO B O 1
ATOM 8633 N N . VAL B 1 458 ? -15.523 27.219 -0.651 1 96.88 458 VAL B N 1
ATOM 8634 C CA . VAL B 1 458 ? -15.312 26.5 0.597 1 96.88 458 VAL B CA 1
ATOM 8635 C C . VAL B 1 458 ? -14.086 25.594 0.471 1 96.88 458 VAL B C 1
ATOM 8637 O O . VAL B 1 458 ? -13.266 25.531 1.388 1 96.88 458 VAL B O 1
ATOM 8640 N N . CYS B 1 459 ? -13.969 24.953 -0.664 1 96.25 459 CYS B N 1
ATOM 8641 C CA . CYS B 1 459 ? -12.805 24.094 -0.889 1 96.25 459 CYS B CA 1
ATOM 8642 C C . CYS B 1 459 ? -11.523 24.922 -0.947 1 96.25 459 CYS B C 1
ATOM 8644 O O . CYS B 1 459 ? -10.477 24.469 -0.486 1 96.25 459 CYS B O 1
ATOM 8646 N N . LYS B 1 460 ? -11.648 26.031 -1.478 1 96.12 460 LYS B N 1
ATOM 8647 C CA . LYS B 1 460 ? -10.492 26.922 -1.494 1 96.12 460 LYS B CA 1
ATOM 8648 C C . LYS B 1 460 ? -10.086 27.312 -0.078 1 96.12 460 LYS B C 1
ATOM 8650 O O . LYS B 1 460 ? -8.891 27.328 0.247 1 96.12 460 LYS B O 1
ATOM 8655 N N . LEU B 1 461 ? -11.07 27.656 0.729 1 96.94 461 LEU B N 1
ATOM 8656 C CA . LEU B 1 461 ? -10.812 28 2.125 1 96.94 461 LEU B CA 1
ATOM 8657 C C . LEU B 1 461 ? -10.109 26.844 2.838 1 96.94 461 LEU B C 1
ATOM 8659 O O . LEU B 1 461 ? -9.117 27.062 3.543 1 96.94 461 LEU B O 1
ATOM 8663 N N . ILE B 1 462 ? -10.578 25.641 2.627 1 95.62 462 ILE B N 1
ATOM 8664 C CA . ILE B 1 462 ? -10.008 24.453 3.273 1 95.62 462 ILE B CA 1
ATOM 8665 C C . ILE B 1 462 ? -8.555 24.281 2.836 1 95.62 462 ILE B C 1
ATOM 8667 O O . ILE B 1 462 ? -7.672 24.078 3.67 1 95.62 462 ILE B O 1
ATOM 8671 N N . ASN B 1 463 ? -8.281 24.406 1.576 1 94.62 463 ASN B N 1
ATOM 8672 C CA . ASN B 1 463 ? -6.938 24.234 1.038 1 94.62 463 ASN B CA 1
ATOM 8673 C C . ASN B 1 463 ? -5.977 25.297 1.564 1 94.62 463 ASN B C 1
ATOM 8675 O O . ASN B 1 463 ? -4.824 24.984 1.878 1 94.62 463 ASN B O 1
ATOM 8679 N N . GLU B 1 464 ? -6.457 26.422 1.681 1 95.5 464 GLU B N 1
ATOM 8680 C CA . GLU B 1 464 ? -5.617 27.5 2.188 1 95.5 464 GLU B CA 1
ATOM 8681 C C . GLU B 1 464 ? -5.312 27.312 3.672 1 95.5 464 GLU B C 1
ATOM 8683 O O . GLU B 1 464 ? -4.195 27.578 4.121 1 95.5 464 GLU B O 1
ATOM 8688 N N . CYS B 1 465 ? -6.285 26.859 4.371 1 95.62 465 CYS B N 1
ATOM 8689 C CA . CYS B 1 465 ? -6.09 26.641 5.801 1 95.62 465 CYS B CA 1
ATOM 8690 C C . CYS B 1 465 ? -5.109 25.5 6.055 1 95.62 465 CYS B C 1
ATOM 8692 O O . CYS B 1 465 ? -4.473 25.453 7.109 1 95.62 465 CYS B O 1
ATOM 8694 N N . GLN B 1 466 ? -4.938 24.656 5.145 1 92.25 466 GLN B N 1
ATOM 8695 C CA . GLN B 1 466 ? -4.086 23.484 5.32 1 92.25 466 GLN B CA 1
ATOM 8696 C C . GLN B 1 466 ? -2.627 23.828 5.023 1 92.25 466 GLN B C 1
ATOM 8698 O O . GLN B 1 466 ? -1.728 23.047 5.348 1 92.25 466 GLN B O 1
ATOM 8703 N N . SER B 1 467 ? -2.479 24.906 4.488 1 90.75 467 SER B N 1
ATOM 8704 C CA . SER B 1 467 ? -1.106 25.312 4.207 1 90.75 467 SER B CA 1
ATOM 8705 C C . SER B 1 467 ? -0.305 25.5 5.492 1 90.75 467 SER B C 1
ATOM 8707 O O . SER B 1 467 ? -0.841 25.938 6.508 1 90.75 467 SER B O 1
ATOM 8709 N N . SER B 1 468 ? 0.982 25.25 5.441 1 84.62 468 SER B N 1
ATOM 8710 C CA . SER B 1 468 ? 1.838 25.344 6.617 1 84.62 468 SER B CA 1
ATOM 8711 C C . SER B 1 468 ? 2.061 26.797 7.031 1 84.62 468 SER B C 1
ATOM 8713 O O . SER B 1 468 ? 2.365 27.078 8.195 1 84.62 468 SER B O 1
ATOM 8715 N N . SER B 1 469 ? 1.837 27.641 6.152 1 87 469 SER B N 1
ATOM 8716 C CA . SER B 1 469 ? 2.107 29.047 6.43 1 87 469 SER B CA 1
ATOM 8717 C C . SER B 1 469 ? 0.844 29.766 6.875 1 87 469 SER B C 1
ATOM 8719 O O . SER B 1 469 ? 0.911 30.906 7.352 1 87 469 SER B O 1
ATOM 8721 N N . CYS B 1 470 ? -0.225 29.125 6.848 1 94.06 470 CYS B N 1
ATOM 8722 C CA . CYS B 1 470 ? -1.477 29.797 7.195 1 94.06 470 CYS B CA 1
ATOM 8723 C C . CYS B 1 470 ? -1.682 29.828 8.703 1 94.06 470 CYS B C 1
ATOM 8725 O O . CYS B 1 470 ? -1.708 28.766 9.352 1 94.06 470 CYS B O 1
ATOM 8727 N N . THR B 1 471 ? -1.83 30.969 9.227 1 95 471 THR B N 1
ATOM 8728 C CA . THR B 1 471 ? -2.043 31.141 10.656 1 95 471 THR B CA 1
ATOM 8729 C C . THR B 1 471 ? -3.525 31.344 10.969 1 95 471 THR B C 1
ATOM 8731 O O . THR B 1 471 ? -4.344 31.438 10.055 1 95 471 THR B O 1
ATOM 8734 N N . ILE B 1 472 ? -3.844 31.359 12.211 1 96.75 472 ILE B N 1
ATOM 8735 C CA . ILE B 1 472 ? -5.234 31.531 12.625 1 96.75 472 ILE B CA 1
ATOM 8736 C C . ILE B 1 472 ? -5.715 32.938 12.242 1 96.75 472 ILE B C 1
ATOM 8738 O O . ILE B 1 472 ? -6.906 33.125 11.984 1 96.75 472 ILE B O 1
ATOM 8742 N N . ALA B 1 473 ? -4.785 33.906 12.172 1 97 473 ALA B N 1
ATOM 8743 C CA . ALA B 1 473 ? -5.148 35.25 11.727 1 97 473 ALA B CA 1
ATOM 8744 C C . ALA B 1 473 ? -5.594 35.25 10.266 1 97 473 ALA B C 1
ATOM 8746 O O . ALA B 1 473 ? -6.598 35.875 9.914 1 97 473 ALA B O 1
ATOM 8747 N N . ASP B 1 474 ? -4.844 34.531 9.5 1 96.69 474 ASP B N 1
ATOM 8748 C CA . ASP B 1 474 ? -5.176 34.406 8.078 1 96.69 474 ASP B CA 1
ATOM 8749 C C . ASP B 1 474 ? -6.512 33.688 7.891 1 96.69 474 ASP B C 1
ATOM 8751 O O . ASP B 1 474 ? -7.32 34.094 7.047 1 96.69 474 ASP B O 1
ATOM 8755 N N . ALA B 1 475 ? -6.656 32.656 8.633 1 97.56 475 ALA B N 1
ATOM 8756 C CA . ALA B 1 475 ? -7.902 31.891 8.555 1 97.56 475 ALA B CA 1
ATOM 8757 C C . ALA B 1 475 ? -9.102 32.75 8.93 1 97.56 475 ALA B C 1
ATOM 8759 O O . ALA B 1 475 ? -10.156 32.656 8.305 1 97.56 475 ALA B O 1
ATOM 8760 N N . CYS B 1 476 ? -8.906 33.531 9.945 1 97.62 476 CYS B N 1
ATOM 8761 C CA . CYS B 1 476 ? -9.969 34.438 10.375 1 97.62 476 CYS B CA 1
ATOM 8762 C C . CYS B 1 476 ? -10.383 35.344 9.234 1 97.62 476 CYS B C 1
ATOM 8764 O O . CYS B 1 476 ? -11.578 35.562 9 1 97.62 476 CYS B O 1
ATOM 8766 N N . GLU B 1 477 ? -9.438 35.844 8.547 1 96.75 477 GLU B N 1
ATOM 8767 C CA . GLU B 1 477 ? -9.703 36.75 7.418 1 96.75 477 GLU B CA 1
ATOM 8768 C C . GLU B 1 477 ? -10.477 36 6.324 1 96.75 477 GLU B C 1
ATOM 8770 O O . GLU B 1 477 ? -11.43 36.562 5.758 1 96.75 477 GLU B O 1
ATOM 8775 N N . LYS B 1 478 ? -10.117 34.844 6.082 1 96.69 478 LYS B N 1
ATOM 8776 C CA . LYS B 1 478 ? -10.758 34.062 5.023 1 96.69 478 LYS B CA 1
ATOM 8777 C C . LYS B 1 478 ? -12.188 33.719 5.395 1 96.69 478 LYS B C 1
ATOM 8779 O O . LYS B 1 478 ? -13.086 33.781 4.551 1 96.69 478 LYS B O 1
ATOM 8784 N N . TRP B 1 479 ? -12.406 33.344 6.613 1 97.06 479 TRP B N 1
ATOM 8785 C CA . TRP B 1 479 ? -13.742 33 7.078 1 97.06 479 TRP B CA 1
ATOM 8786 C C . TRP B 1 479 ? -14.672 34.188 7.008 1 97.06 479 TRP B C 1
ATOM 8788 O O . TRP B 1 479 ? -15.836 34.062 6.629 1 97.06 479 TRP B O 1
ATOM 8798 N N . THR B 1 480 ? -14.172 35.344 7.383 1 95.19 480 THR B N 1
ATOM 8799 C CA . THR B 1 480 ? -14.977 36.562 7.414 1 95.19 480 THR B CA 1
ATOM 8800 C C . THR B 1 480 ? -15.375 36.969 6.004 1 95.19 480 THR B C 1
ATOM 8802 O O . THR B 1 480 ? -16.469 37.531 5.797 1 95.19 480 THR B O 1
ATOM 8805 N N . HIS B 1 481 ? -14.57 36.688 5.012 1 94.81 481 HIS B N 1
ATOM 8806 C CA . HIS B 1 481 ? -14.82 37.125 3.646 1 94.81 481 HIS B CA 1
ATOM 8807 C C . HIS B 1 481 ? -15.578 36.062 2.855 1 94.81 481 HIS B C 1
ATOM 8809 O O . HIS B 1 481 ? -16 36.312 1.722 1 94.81 481 HIS B O 1
ATOM 8815 N N . LEU B 1 482 ? -15.734 34.906 3.492 1 96.12 482 LEU B N 1
ATOM 8816 C CA . LEU B 1 482 ? -16.422 33.844 2.787 1 96.12 482 LEU B CA 1
ATOM 8817 C C . LEU B 1 482 ? -17.906 34.156 2.611 1 96.12 482 LEU B C 1
ATOM 8819 O O . LEU B 1 482 ? -18.578 34.531 3.578 1 96.12 482 LEU B O 1
ATOM 8823 N N . GLN B 1 483 ? -18.344 34.125 1.322 1 93.81 483 GLN B N 1
ATOM 8824 C CA . GLN B 1 483 ? -19.734 34.406 1.02 1 93.81 483 GLN B CA 1
ATOM 8825 C C . GLN B 1 483 ? -20.375 33.219 0.296 1 93.81 483 GLN B C 1
ATOM 8827 O O . GLN B 1 483 ? -19.766 32.594 -0.582 1 93.81 483 GLN B O 1
ATOM 8832 N N . LEU B 1 484 ? -21.547 32.875 0.767 1 94.81 484 LEU B N 1
ATOM 8833 C CA . LEU B 1 484 ? -22.328 31.828 0.152 1 94.81 484 LEU B CA 1
ATOM 8834 C C . LEU B 1 484 ? -23.734 32.312 -0.205 1 94.81 484 LEU B C 1
ATOM 8836 O O . LEU B 1 484 ? -24.156 33.375 0.257 1 94.81 484 LEU B O 1
ATOM 8840 N N . PRO B 1 485 ? -24.422 31.625 -1.083 1 93.5 485 PRO B N 1
ATOM 8841 C CA . PRO B 1 485 ? -25.797 32 -1.411 1 93.5 485 PRO B CA 1
ATOM 8842 C C . PRO B 1 485 ? -26.703 32.031 -0.183 1 93.5 485 PRO B C 1
ATOM 8844 O O . PRO B 1 485 ? -26.391 31.453 0.849 1 93.5 485 PRO B O 1
ATOM 8847 N N . ALA B 1 486 ? -27.844 32.688 -0.302 1 91.94 486 ALA B N 1
ATOM 8848 C CA . ALA B 1 486 ? -28.75 33 0.802 1 91.94 486 ALA B CA 1
ATOM 8849 C C . ALA B 1 486 ? -29.281 31.719 1.453 1 91.94 486 ALA B C 1
ATOM 8851 O O . ALA B 1 486 ? -29.516 31.688 2.662 1 91.94 486 ALA B O 1
ATOM 8852 N N . GLU B 1 487 ? -29.328 30.734 0.7 1 91.75 487 GLU B N 1
ATOM 8853 C CA . GLU B 1 487 ? -29.891 29.484 1.199 1 91.75 487 GLU B CA 1
ATOM 8854 C C . GLU B 1 487 ? -28.984 28.859 2.26 1 91.75 487 GLU B C 1
ATOM 8856 O O . GLU B 1 487 ? -29.453 28.094 3.102 1 91.75 487 GLU B O 1
ATOM 8861 N N . PHE B 1 488 ? -27.734 29.234 2.279 1 94 488 PHE B N 1
ATOM 8862 C CA . PHE B 1 488 ? -26.781 28.594 3.18 1 94 488 PHE B CA 1
ATOM 8863 C C . PHE B 1 488 ? -26.266 29.594 4.219 1 94 488 PHE B C 1
ATOM 8865 O O . PHE B 1 488 ? -25.25 29.344 4.863 1 94 488 PHE B O 1
ATOM 8872 N N . GLU B 1 489 ? -26.859 30.641 4.434 1 93.38 489 GLU B N 1
ATOM 8873 C CA . GLU B 1 489 ? -26.391 31.688 5.32 1 93.38 489 GLU B CA 1
ATOM 8874 C C . GLU B 1 489 ? -26.375 31.234 6.773 1 93.38 489 GLU B C 1
ATOM 8876 O O . GLU B 1 489 ? -25.453 31.547 7.527 1 93.38 489 GLU B O 1
ATOM 8881 N N . ASP B 1 490 ? -27.344 30.5 7.117 1 94.38 490 ASP B N 1
ATOM 8882 C CA . ASP B 1 490 ? -27.438 30.047 8.5 1 94.38 490 ASP B CA 1
ATOM 8883 C C . ASP B 1 490 ? -26.328 29.047 8.812 1 94.38 490 ASP B C 1
ATOM 8885 O O . ASP B 1 490 ? -25.734 29.094 9.891 1 94.38 490 ASP B O 1
ATOM 8889 N N . VAL B 1 491 ? -26.141 28.172 7.895 1 94.69 491 VAL B N 1
ATOM 8890 C CA . VAL B 1 491 ? -25.109 27.172 8.086 1 94.69 491 VAL B CA 1
ATOM 8891 C C . VAL B 1 491 ? -23.734 27.828 8.133 1 94.69 491 VAL B C 1
ATOM 8893 O O . VAL B 1 491 ? -22.891 27.469 8.945 1 94.69 491 VAL B O 1
ATOM 8896 N N . LEU B 1 492 ? -23.547 28.797 7.336 1 96.25 492 LEU B N 1
ATOM 8897 C CA . LEU B 1 492 ? -22.297 29.516 7.305 1 96.25 492 LEU B CA 1
ATOM 8898 C C . LEU B 1 492 ? -22.047 30.25 8.625 1 96.25 492 LEU B C 1
ATOM 8900 O O . LEU B 1 492 ? -20.938 30.219 9.156 1 96.25 492 LEU B O 1
ATOM 8904 N N . LYS B 1 493 ? -23.094 30.891 9.094 1 94.88 493 LYS B N 1
ATOM 8905 C CA . LYS B 1 493 ? -22.969 31.609 10.352 1 94.88 493 LYS B CA 1
ATOM 8906 C C . LYS B 1 493 ? -22.594 30.672 11.5 1 94.88 493 LYS B C 1
ATOM 8908 O O . LYS B 1 493 ? -21.719 31 12.312 1 94.88 493 LYS B O 1
ATOM 8913 N N . ARG B 1 494 ? -23.188 29.578 11.5 1 94.5 494 ARG B N 1
ATOM 8914 C CA . ARG B 1 494 ? -22.922 28.594 12.547 1 94.5 494 ARG B CA 1
ATOM 8915 C C . ARG B 1 494 ? -21.469 28.125 12.508 1 94.5 494 ARG B C 1
ATOM 8917 O O . ARG B 1 494 ? -20.797 28.062 13.539 1 94.5 494 ARG B O 1
ATOM 8924 N N . ARG B 1 495 ? -21 27.797 11.328 1 95.12 495 ARG B N 1
ATOM 8925 C CA . ARG B 1 495 ? -19.641 27.297 11.18 1 95.12 495 ARG B CA 1
ATOM 8926 C C . ARG B 1 495 ? -18.609 28.406 11.391 1 95.12 495 ARG B C 1
ATOM 8928 O O . ARG B 1 495 ? -17.516 28.156 11.914 1 95.12 495 ARG B O 1
ATOM 8935 N N . ARG B 1 496 ? -18.969 29.562 11.031 1 94.81 496 ARG B N 1
ATOM 8936 C CA . ARG B 1 496 ? -18.125 30.719 11.273 1 94.81 496 ARG B CA 1
ATOM 8937 C C . ARG B 1 496 ? -17.922 30.969 12.766 1 94.81 496 ARG B C 1
ATOM 8939 O O . ARG B 1 496 ? -16.812 31.25 13.219 1 94.81 496 ARG B O 1
ATOM 8946 N N . ASP B 1 497 ? -18.953 30.828 13.422 1 91.69 497 ASP B N 1
ATOM 8947 C CA . ASP B 1 497 ? -18.891 31.031 14.867 1 91.69 497 ASP B CA 1
ATOM 8948 C C . ASP B 1 497 ? -18.031 29.938 15.523 1 91.69 497 ASP B C 1
ATOM 8950 O O . ASP B 1 497 ? -17.359 30.188 16.531 1 91.69 497 ASP B O 1
ATOM 8954 N N . MET B 1 498 ? -18.047 28.859 14.969 1 90.5 498 MET B N 1
ATOM 8955 C CA . MET B 1 498 ? -17.234 27.75 15.469 1 90.5 498 MET B CA 1
ATOM 8956 C C . MET B 1 498 ? -15.75 28 15.188 1 90.5 498 MET B C 1
ATOM 8958 O O . MET B 1 498 ? -14.891 27.641 15.992 1 90.5 498 MET B O 1
ATOM 8962 N N . ALA B 1 499 ? -15.453 28.562 14.07 1 93.5 499 ALA B N 1
ATOM 8963 C CA . ALA B 1 499 ? -14.07 28.766 13.625 1 93.5 499 ALA B CA 1
ATOM 8964 C C . ALA B 1 499 ? -13.453 29.984 14.289 1 93.5 499 ALA B C 1
ATOM 8966 O O . ALA B 1 499 ? -12.25 30.016 14.555 1 93.5 499 ALA B O 1
ATOM 8967 N N . LEU B 1 500 ? -14.273 30.984 14.547 1 94.56 500 LEU B N 1
ATOM 8968 C CA . LEU B 1 500 ? -13.758 32.25 15.031 1 94.56 500 LEU B CA 1
ATOM 8969 C C . LEU B 1 500 ? -13.82 32.312 16.562 1 94.56 500 LEU B C 1
ATOM 8971 O O . LEU B 1 500 ? -14.734 32.938 17.125 1 94.56 500 LEU B O 1
ATOM 8975 N N . ASN B 1 501 ? -12.844 31.797 17.141 1 93.12 501 ASN B N 1
ATOM 8976 C CA . ASN B 1 501 ? -12.734 31.922 18.594 1 93.12 501 ASN B CA 1
ATOM 8977 C C . ASN B 1 501 ? -11.992 33.188 19 1 93.12 501 ASN B C 1
ATOM 8979 O O . ASN B 1 501 ? -11.594 33.969 18.141 1 93.12 501 ASN B O 1
ATOM 8983 N N . ILE B 1 502 ? -11.852 33.406 20.281 1 95.75 502 ILE B N 1
ATOM 8984 C CA . ILE B 1 502 ? -11.305 34.656 20.797 1 95.75 502 ILE B CA 1
ATOM 8985 C C . ILE B 1 502 ? -9.844 34.812 20.359 1 95.75 502 ILE B C 1
ATOM 8987 O O . ILE B 1 502 ? -9.375 35.906 20.094 1 95.75 502 ILE B O 1
ATOM 8991 N N . TYR B 1 503 ? -9.172 33.719 20.266 1 96.81 503 TYR B N 1
ATOM 8992 C CA . TYR B 1 503 ? -7.758 33.75 19.891 1 96.81 503 TYR B CA 1
ATOM 8993 C C . TYR B 1 503 ? -7.598 34.094 18.422 1 96.81 503 TYR B C 1
ATOM 8995 O O . TYR B 1 503 ? -6.703 34.875 18.047 1 96.81 503 TYR B O 1
ATOM 9003 N N . SER B 1 504 ? -8.453 33.562 17.594 1 97.06 504 SER B N 1
ATOM 9004 C CA . SER B 1 504 ? -8.43 33.875 16.156 1 97.06 504 SER B CA 1
ATOM 9005 C C . SER B 1 504 ? -8.758 35.344 15.922 1 97.06 504 SER B C 1
ATOM 9007 O O . SER B 1 504 ? -8.102 36.031 15.109 1 97.06 504 SER B O 1
ATOM 9009 N N . LEU B 1 505 ? -9.703 35.875 16.625 1 97.69 505 LEU B N 1
ATOM 9010 C CA . LEU B 1 505 ? -10.125 37.25 16.484 1 97.69 505 LEU B CA 1
ATOM 9011 C C . LEU B 1 505 ? -9.016 38.219 16.922 1 97.69 505 LEU B C 1
ATOM 9013 O O . LEU B 1 505 ? -8.711 39.188 16.219 1 97.69 505 LEU B O 1
ATOM 9017 N N . THR B 1 506 ? -8.445 37.875 18.031 1 98.19 506 THR B N 1
ATOM 9018 C CA . THR B 1 506 ? -7.398 38.719 18.578 1 98.19 506 THR B CA 1
ATOM 9019 C C . THR B 1 506 ? -6.16 38.688 17.688 1 98.19 506 THR B C 1
ATOM 9021 O O . THR B 1 506 ? -5.508 39.719 17.484 1 98.19 506 THR B O 1
ATOM 9024 N N . SER B 1 507 ? -5.867 37.5 17.203 1 97.81 507 SER B N 1
ATOM 9025 C CA . SER B 1 507 ? -4.734 37.375 16.297 1 97.81 507 SER B CA 1
ATOM 9026 C C . SER B 1 507 ? -4.926 38.188 15.039 1 97.81 507 SER B C 1
ATOM 9028 O O . SER B 1 507 ? -3.984 38.844 14.562 1 97.81 507 SER B O 1
ATOM 9030 N N . ASN B 1 508 ? -6.082 38.156 14.477 1 97.75 508 ASN B N 1
ATOM 9031 C CA . ASN B 1 508 ? -6.402 38.938 13.297 1 97.75 508 ASN B CA 1
ATOM 9032 C C . ASN B 1 508 ? -6.293 40.438 13.586 1 97.75 508 ASN B C 1
ATOM 9034 O O . ASN B 1 508 ? -5.777 41.219 12.766 1 97.75 508 ASN B O 1
ATOM 9038 N N . PHE B 1 509 ? -6.754 40.875 14.75 1 97.88 509 PHE B N 1
ATOM 9039 C CA . PHE B 1 509 ? -6.762 42.281 15.164 1 97.88 509 PHE B CA 1
ATOM 9040 C C . PHE B 1 509 ? -5.34 42.812 15.297 1 97.88 509 PHE B C 1
ATOM 9042 O O . PHE B 1 509 ? -5.062 43.938 14.938 1 97.88 509 PHE B O 1
ATOM 9049 N N . LEU B 1 510 ? -4.484 42 15.828 1 97.06 510 LEU B N 1
ATOM 9050 C CA . LEU B 1 510 ? -3.119 42.406 16.109 1 97.06 510 LEU B CA 1
ATOM 9051 C C . LEU B 1 510 ? -2.221 42.219 14.898 1 97.06 510 LEU B C 1
ATOM 9053 O O . LEU B 1 510 ? -1.062 42.625 14.898 1 97.06 510 LEU B O 1
ATOM 9057 N N . HIS B 1 511 ? -2.719 41.562 13.906 1 96.75 511 HIS B N 1
ATOM 9058 C CA . HIS B 1 511 ? -1.945 41.344 12.68 1 96.75 511 HIS B CA 1
ATOM 9059 C C . HIS B 1 511 ? -1.739 42.656 11.945 1 96.75 511 HIS B C 1
ATOM 9061 O O . HIS B 1 511 ? -2.703 43.375 11.672 1 96.75 511 HIS B O 1
ATOM 9067 N N . PRO B 1 512 ? -0.531 42.969 11.57 1 94.69 512 PRO B N 1
ATOM 9068 C CA . PRO B 1 512 ? -0.253 44.281 10.969 1 94.69 512 PRO B CA 1
ATOM 9069 C C . PRO B 1 512 ? -0.964 44.469 9.633 1 94.69 512 PRO B C 1
ATOM 9071 O O . PRO B 1 512 ? -1.291 45.594 9.266 1 94.69 512 PRO B O 1
ATOM 9074 N N . LEU B 1 513 ? -1.231 43.438 8.945 1 94 513 LEU B N 1
ATOM 9075 C CA . LEU B 1 513 ? -1.88 43.531 7.641 1 94 513 LEU B CA 1
ATOM 9076 C C . LEU B 1 513 ? -3.387 43.719 7.793 1 94 513 LEU B C 1
ATOM 9078 O O . LEU B 1 513 ? -4 44.5 7.055 1 94 513 LEU B O 1
ATOM 9082 N N . TYR B 1 514 ? -4.008 43.094 8.742 1 95.69 514 TYR B N 1
ATOM 9083 C CA . TYR B 1 514 ? -5.461 43.062 8.844 1 95.69 514 TYR B CA 1
ATOM 9084 C C . TYR B 1 514 ? -5.973 44.125 9.805 1 95.69 514 TYR B C 1
ATOM 9086 O O . TYR B 1 514 ? -6.895 44.875 9.484 1 95.69 514 TYR B O 1
ATOM 9094 N N . ARG B 1 515 ? -5.469 44.156 11.039 1 94.31 515 ARG B N 1
ATOM 9095 C CA . ARG B 1 515 ? -5.785 45.156 12.062 1 94.31 515 ARG B CA 1
ATOM 9096 C C . ARG B 1 515 ? -7.27 45.125 12.414 1 94.31 515 ARG B C 1
ATOM 9098 O O . ARG B 1 515 ? -7.867 46.156 12.695 1 94.31 515 ARG B O 1
ATOM 9105 N N . GLY B 1 516 ? -7.879 44.031 12.117 1 94.31 516 GLY B N 1
ATOM 9106 C CA . GLY B 1 516 ? -9.266 43.844 12.5 1 94.31 516 GLY B CA 1
ATOM 9107 C C . GLY B 1 516 ? -10.242 44.594 11.625 1 94.31 516 GLY B C 1
ATOM 9108 O O . GLY B 1 516 ? -11.375 44.875 12.031 1 94.31 516 GLY B O 1
ATOM 9109 N N . ARG B 1 517 ? -9.922 44.938 10.477 1 93.38 517 ARG B N 1
ATOM 9110 C CA . ARG B 1 517 ? -10.75 45.75 9.602 1 93.38 517 ARG B CA 1
ATOM 9111 C C . ARG B 1 517 ? -12.008 45 9.172 1 93.38 517 ARG B C 1
ATOM 9113 O O . ARG B 1 517 ? -13.047 45.625 8.93 1 93.38 517 ARG B O 1
ATOM 9120 N N . SER B 1 518 ? -11.883 43.719 9.109 1 93.44 518 SER B N 1
ATOM 9121 C CA . SER B 1 518 ? -13.008 42.938 8.617 1 93.44 518 SER B CA 1
ATOM 9122 C C . SER B 1 518 ? -13.891 42.438 9.758 1 93.44 518 SER B C 1
ATOM 9124 O O . SER B 1 518 ? -14.914 41.781 9.531 1 93.44 518 SER B O 1
ATOM 9126 N N . LEU B 1 519 ? -13.547 42.781 11 1 95.75 519 LEU B N 1
ATOM 9127 C CA . LEU B 1 519 ? -14.297 42.312 12.164 1 95.75 519 LEU B CA 1
ATOM 9128 C C . LEU B 1 519 ? -15.484 43.219 12.453 1 95.75 519 LEU B C 1
ATOM 9130 O O . LEU B 1 519 ? -15.414 44.438 12.234 1 95.75 519 LEU B O 1
ATOM 9134 N N . ASN B 1 520 ? -16.5 42.625 12.859 1 93.88 520 ASN B N 1
ATOM 9135 C CA . ASN B 1 520 ? -17.656 43.406 13.273 1 93.88 520 ASN B CA 1
ATOM 9136 C C . ASN B 1 520 ? -17.469 44 14.664 1 93.88 520 ASN B C 1
ATOM 9138 O O . ASN B 1 520 ? -16.516 43.656 15.359 1 93.88 520 ASN B O 1
ATOM 9142 N N . GLN B 1 521 ? -18.344 44.875 15.039 1 94.94 521 GLN B N 1
ATOM 9143 C CA . GLN B 1 521 ? -18.203 45.625 16.281 1 94.94 521 GLN B CA 1
ATOM 9144 C C . GLN B 1 521 ? -18.25 44.688 17.484 1 94.94 521 GLN B C 1
ATOM 9146 O O . GLN B 1 521 ? -17.484 44.844 18.438 1 94.94 521 GLN B O 1
ATOM 9151 N N . THR B 1 522 ? -19.109 43.719 17.391 1 94.81 522 THR B N 1
ATOM 9152 C CA . THR B 1 522 ? -19.219 42.781 18.5 1 94.81 522 THR B CA 1
ATOM 9153 C C . THR B 1 522 ? -17.922 42 18.688 1 94.81 522 THR B C 1
ATOM 9155 O O . THR B 1 522 ? -17.484 41.781 19.812 1 94.81 522 THR B O 1
ATOM 9158 N N . GLN B 1 523 ? -17.312 41.656 17.641 1 95.62 523 GLN B N 1
ATOM 9159 C CA . GLN B 1 523 ? -16.062 40.938 17.672 1 95.62 523 GLN B CA 1
ATOM 9160 C C . GLN B 1 523 ? -14.914 41.781 18.172 1 95.62 523 GLN B C 1
ATOM 9162 O O . GLN B 1 523 ? -14.055 41.312 18.922 1 95.62 523 GLN B O 1
ATOM 9167 N N . VAL B 1 524 ? -14.914 43.062 17.812 1 96.81 524 VAL B N 1
ATOM 9168 C CA . VAL B 1 524 ? -13.891 43.969 18.266 1 96.81 524 VAL B CA 1
ATOM 9169 C C . VAL B 1 524 ? -14 44.156 19.781 1 96.81 524 VAL B C 1
ATOM 9171 O O . VAL B 1 524 ? -12.984 44.25 20.469 1 96.81 524 VAL B O 1
ATOM 9174 N N . ASP B 1 525 ? -15.195 44.25 20.219 1 96.75 525 ASP B N 1
ATOM 9175 C CA . ASP B 1 525 ? -15.414 44.375 21.656 1 96.75 525 ASP B CA 1
ATOM 9176 C C . ASP B 1 525 ? -14.875 43.156 22.422 1 96.75 525 ASP B C 1
ATOM 9178 O O . ASP B 1 525 ? -14.297 43.312 23.5 1 96.75 525 ASP B O 1
ATOM 9182 N N . MET B 1 526 ? -15.07 42.062 21.828 1 96.5 526 MET B N 1
ATOM 9183 C CA . MET B 1 526 ? -14.555 40.844 22.438 1 96.5 526 MET B CA 1
ATOM 9184 C C . MET B 1 526 ? -13.031 40.844 22.531 1 96.5 526 MET B C 1
ATOM 9186 O O . MET B 1 526 ? -12.461 40.438 23.531 1 96.5 526 MET B O 1
ATOM 9190 N N . VAL B 1 527 ? -12.406 41.312 21.5 1 97.38 527 VAL B N 1
ATOM 9191 C CA . VAL B 1 527 ? -10.953 41.406 21.453 1 97.38 527 VAL B CA 1
ATOM 9192 C C . VAL B 1 527 ? -10.461 42.344 22.531 1 97.38 527 VAL B C 1
ATOM 9194 O O . VAL B 1 527 ? -9.5 42.062 23.25 1 97.38 527 VAL B O 1
ATOM 9197 N N . HIS B 1 528 ? -11.125 43.469 22.641 1 96.44 528 HIS B N 1
ATOM 9198 C CA . HIS B 1 528 ? -10.75 44.469 23.641 1 96.44 528 HIS B CA 1
ATOM 9199 C C . HIS B 1 528 ? -10.883 43.906 25.062 1 96.44 528 HIS B C 1
ATOM 9201 O O . HIS B 1 528 ? -10 44.094 25.891 1 96.44 528 HIS B O 1
ATOM 9207 N N . ASP B 1 529 ? -11.961 43.281 25.234 1 96.94 529 ASP B N 1
ATOM 9208 C CA . ASP B 1 529 ? -12.18 42.656 26.547 1 96.94 529 ASP B CA 1
ATOM 9209 C C . ASP B 1 529 ? -11.086 41.656 26.875 1 96.94 529 ASP B C 1
ATOM 9211 O O . ASP B 1 529 ? -10.609 41.594 28.016 1 96.94 529 ASP B O 1
ATOM 9215 N N . TYR B 1 530 ? -10.734 40.875 25.922 1 96.5 530 TYR B N 1
ATOM 9216 C CA . TYR B 1 530 ? -9.703 39.875 26.125 1 96.5 530 TYR B CA 1
ATOM 9217 C C . TYR B 1 530 ? -8.352 40.5 26.422 1 96.5 530 TYR B C 1
ATOM 9219 O O . TYR B 1 530 ? -7.645 40.062 27.328 1 96.5 530 TYR B O 1
ATOM 9227 N N . LEU B 1 531 ? -7.953 41.5 25.672 1 96.69 531 LEU B N 1
ATOM 9228 C CA . LEU B 1 531 ? -6.656 42.156 25.844 1 96.69 531 LEU B CA 1
ATOM 9229 C C . LEU B 1 531 ? -6.598 42.938 27.156 1 96.69 531 LEU B C 1
ATOM 9231 O O . LEU B 1 531 ? -5.543 43 27.781 1 96.69 531 LEU B O 1
ATOM 9235 N N . VAL B 1 532 ? -7.727 43.5 27.562 1 95.62 532 VAL B N 1
ATOM 9236 C CA . VAL B 1 532 ? -7.789 44.219 28.828 1 95.62 532 VAL B CA 1
ATOM 9237 C C . VAL B 1 532 ? -7.59 43.25 29.984 1 95.62 532 VAL B C 1
ATOM 9239 O O . VAL B 1 532 ? -6.941 43.562 30.984 1 95.62 532 VAL B O 1
ATOM 9242 N N . ALA B 1 533 ? -8.117 42.125 29.797 1 95 533 ALA B N 1
ATOM 9243 C CA . ALA B 1 533 ? -8 41.125 30.844 1 95 533 ALA B CA 1
ATOM 9244 C C . ALA B 1 533 ? -6.605 40.5 30.875 1 95 533 ALA B C 1
ATOM 9246 O O . ALA B 1 533 ? -6.113 40.125 31.938 1 95 533 ALA B O 1
ATOM 9247 N N . THR B 1 534 ? -5.918 40.406 29.797 1 93.75 534 THR B N 1
ATOM 9248 C CA . THR B 1 534 ? -4.668 39.656 29.672 1 93.75 534 THR B CA 1
ATOM 9249 C C . THR B 1 534 ? -3.471 40.594 29.891 1 93.75 534 THR B C 1
ATOM 9251 O O . THR B 1 534 ? -2.457 40.156 30.453 1 93.75 534 THR B O 1
ATOM 9254 N N . LEU B 1 535 ? -3.531 41.812 29.5 1 95.94 535 LEU B N 1
ATOM 9255 C CA . LEU B 1 535 ? -2.385 42.719 29.516 1 95.94 535 LEU B CA 1
ATOM 9256 C C . LEU B 1 535 ? -2.283 43.469 30.844 1 95.94 535 LEU B C 1
ATOM 9258 O O . LEU B 1 535 ? -3.295 43.688 31.516 1 95.94 535 LEU B O 1
ATOM 9262 N N . SER B 1 536 ? -1.111 43.844 31.141 1 96 536 SER B N 1
ATOM 9263 C CA . SER B 1 536 ? -0.849 44.688 32.281 1 96 536 SER B CA 1
ATOM 9264 C C . SER B 1 536 ? -1.131 46.156 31.969 1 96 536 SER B C 1
ATOM 9266 O O . SER B 1 536 ? -1.558 46.469 30.859 1 96 536 SER B O 1
ATOM 9268 N N . ALA B 1 537 ? -0.881 47 32.938 1 95.19 537 ALA B N 1
ATOM 9269 C CA . ALA B 1 537 ? -1.099 48.438 32.75 1 95.19 537 ALA B CA 1
ATOM 9270 C C . ALA B 1 537 ? -0.204 48.969 31.641 1 95.19 537 ALA B C 1
ATOM 9272 O O . ALA B 1 537 ? -0.65 49.75 30.797 1 95.19 537 ALA B O 1
ATOM 9273 N N . GLU B 1 538 ? 0.98 48.5 31.719 1 93.81 538 GLU B N 1
ATOM 9274 C CA . GLU B 1 538 ? 1.915 48.906 30.672 1 93.81 538 GLU B CA 1
ATOM 9275 C C . GLU B 1 538 ? 1.491 48.375 29.312 1 93.81 538 GLU B C 1
ATOM 9277 O O . GLU B 1 538 ? 1.638 49.062 28.297 1 93.81 538 GLU B O 1
ATOM 9282 N N . GLY B 1 539 ? 1.008 47.188 29.344 1 94.75 539 GLY B N 1
ATOM 9283 C CA . GLY B 1 539 ? 0.534 46.594 28.109 1 94.75 539 GLY B CA 1
ATOM 9284 C C . GLY B 1 539 ? -0.658 47.312 27.5 1 94.75 539 GLY B C 1
ATOM 9285 O O . GLY B 1 539 ? -0.767 47.406 26.281 1 94.75 539 GLY B O 1
ATOM 9286 N N . LEU B 1 540 ? -1.465 47.812 28.328 1 95.56 540 LEU B N 1
ATOM 9287 C CA . LEU B 1 540 ? -2.658 48.531 27.875 1 95.56 540 LEU B CA 1
ATOM 9288 C C . LEU B 1 540 ? -2.291 49.875 27.234 1 95.56 540 LEU B C 1
ATOM 9290 O O . LEU B 1 540 ? -2.943 50.312 26.281 1 95.56 540 LEU B O 1
ATOM 9294 N N . MET B 1 541 ? -1.294 50.469 27.812 1 94.81 541 MET B N 1
ATOM 9295 C CA . MET B 1 541 ? -0.8 51.719 27.203 1 94.81 541 MET B CA 1
ATOM 9296 C C . MET B 1 541 ? -0.254 51.438 25.797 1 94.81 541 MET B C 1
ATOM 9298 O O . MET B 1 541 ? -0.512 52.219 24.875 1 94.81 541 MET B O 1
ATOM 9302 N N . SER B 1 542 ? 0.464 50.312 25.781 1 95.5 542 SER B N 1
ATOM 9303 C CA . SER B 1 542 ? 0.997 49.906 24.484 1 95.5 542 SER B CA 1
ATOM 9304 C C . SER B 1 542 ? -0.124 49.625 23.5 1 95.5 542 SER B C 1
ATOM 9306 O O . SER B 1 542 ? -0.023 49.969 22.312 1 95.5 542 SER B O 1
ATOM 9308 N N . PHE B 1 543 ? -1.12 48.969 24.031 1 95.75 543 PHE B N 1
ATOM 9309 C CA . PHE B 1 543 ? -2.271 48.625 23.203 1 95.75 543 PHE B CA 1
ATOM 9310 C C . PHE B 1 543 ? -2.965 49.875 22.688 1 95.75 543 PHE B C 1
ATOM 9312 O O . PHE B 1 543 ? -3.361 49.938 21.531 1 95.75 543 PHE B O 1
ATOM 9319 N N . HIS B 1 544 ? -3.09 50.844 23.469 1 95 544 HIS B N 1
ATOM 9320 C CA . HIS B 1 544 ? -3.672 52.125 23.062 1 95 544 HIS B CA 1
ATOM 9321 C C . HIS B 1 544 ? -2.838 52.781 21.984 1 95 544 HIS B C 1
ATOM 9323 O O . HIS B 1 544 ? -3.385 53.344 21.016 1 95 544 HIS B O 1
ATOM 9329 N N . GLN B 1 545 ? -1.553 52.781 22.188 1 95 545 GLN B N 1
ATOM 9330 C CA . GLN B 1 545 ? -0.66 53.344 21.188 1 95 545 GLN B CA 1
ATOM 9331 C C . GLN B 1 545 ? -0.764 52.625 19.859 1 95 545 GLN B C 1
ATOM 9333 O O . GLN B 1 545 ? -0.643 53.219 18.797 1 95 545 GLN B O 1
ATOM 9338 N N . PHE B 1 546 ? -0.937 51.281 19.953 1 95.75 546 PHE B N 1
ATOM 9339 C CA . PHE B 1 546 ? -1.117 50.5 18.75 1 95.75 546 PHE B CA 1
ATOM 9340 C C . PHE B 1 546 ? -2.389 50.906 18.016 1 95.75 546 PHE B C 1
ATOM 9342 O O . PHE B 1 546 ? -2.377 51.094 16.797 1 95.75 546 PHE B O 1
ATOM 9349 N N . CYS B 1 547 ? -3.459 51.062 18.734 1 94.19 547 CYS B N 1
ATOM 9350 C CA . CYS B 1 547 ? -4.75 51.438 18.156 1 94.19 547 CYS B CA 1
ATOM 9351 C C . CYS B 1 547 ? -4.711 52.812 17.531 1 94.19 547 CYS B C 1
ATOM 9353 O O . CYS B 1 547 ? -5.324 53.062 16.5 1 94.19 547 CYS B O 1
ATOM 9355 N N . SER B 1 548 ? -3.947 53.688 18.141 1 92.81 548 SER B N 1
ATOM 9356 C CA . SER B 1 548 ? -3.883 55.094 17.688 1 92.81 548 SER B CA 1
ATOM 9357 C C . SER B 1 548 ? -2.736 55.281 16.688 1 92.81 548 SER B C 1
ATOM 9359 O O . SER B 1 548 ? -2.523 56.406 16.203 1 92.81 548 SER B O 1
ATOM 9361 N N . SER B 1 549 ? -2.016 54.281 16.438 1 91.75 549 SER B N 1
ATOM 9362 C CA . SER B 1 549 ? -0.875 54.344 15.531 1 91.75 549 SER B CA 1
ATOM 9363 C C . SER B 1 549 ? 0.09 55.438 15.938 1 91.75 549 SER B C 1
ATOM 9365 O O . SER B 1 549 ? 0.429 56.312 15.125 1 91.75 549 SER B O 1
ATOM 9367 N N . GLU B 1 550 ? 0.528 55.312 17.094 1 91.56 550 GLU B N 1
ATOM 9368 C CA . GLU B 1 550 ? 1.438 56.344 17.625 1 91.56 550 GLU B CA 1
ATOM 9369 C C . GLU B 1 550 ? 2.846 55.781 17.797 1 91.56 550 GLU B C 1
ATOM 9371 O O . GLU B 1 550 ? 3.037 54.562 17.828 1 91.56 550 GLU B O 1
ATOM 9376 N N . ASP B 1 551 ? 3.775 56.719 17.812 1 89.69 551 ASP B N 1
ATOM 9377 C CA . ASP B 1 551 ? 5.172 56.406 18.094 1 89.69 551 ASP B CA 1
ATOM 9378 C C . ASP B 1 551 ? 5.746 55.438 17.062 1 89.69 551 ASP B C 1
ATOM 9380 O O . ASP B 1 551 ? 5.699 55.719 15.859 1 89.69 551 ASP B O 1
ATOM 9384 N N . ILE B 1 552 ? 6.168 54.281 17.516 1 93.19 552 ILE B N 1
ATOM 9385 C CA . ILE B 1 552 ? 6.84 53.344 16.625 1 93.19 552 ILE B CA 1
ATOM 9386 C C . ILE B 1 552 ? 5.832 52.75 15.641 1 93.19 552 ILE B C 1
ATOM 9388 O O . ILE B 1 552 ? 6.184 52.406 14.508 1 93.19 552 ILE B O 1
ATOM 9392 N N . PHE B 1 553 ? 4.641 52.625 16.031 1 94.56 553 PHE B N 1
ATOM 9393 C CA . PHE B 1 553 ? 3.613 52 15.195 1 94.56 553 PHE B CA 1
ATOM 9394 C C . PHE B 1 553 ? 3.291 52.906 14 1 94.56 553 PHE B C 1
ATOM 9396 O O . PHE B 1 553 ? 2.953 52.406 12.922 1 94.56 553 PHE B O 1
ATOM 9403 N N . GLU B 1 554 ? 3.396 54.188 14.156 1 93.06 554 GLU B N 1
ATOM 9404 C CA . GLU B 1 554 ? 3.209 55.094 13.047 1 93.06 554 GLU B CA 1
ATOM 9405 C C . GLU B 1 554 ? 4.289 54.906 11.984 1 93.06 554 GLU B C 1
ATOM 9407 O O . GLU B 1 554 ? 3.99 54.875 10.789 1 93.06 554 GLU B O 1
ATOM 9412 N N . THR B 1 555 ? 5.465 54.812 12.484 1 93.62 555 THR B N 1
ATOM 9413 C CA . THR B 1 555 ? 6.594 54.625 11.586 1 93.62 555 THR B CA 1
ATOM 9414 C C . THR B 1 555 ? 6.473 53.312 10.828 1 93.62 555 THR B C 1
ATOM 9416 O O . THR B 1 555 ? 6.734 53.25 9.617 1 93.62 555 THR B O 1
ATOM 9419 N N . LEU B 1 556 ? 6.07 52.312 11.523 1 93.62 556 LEU B N 1
ATOM 9420 C CA . LEU B 1 556 ? 5.953 51 10.914 1 93.62 556 LEU B CA 1
ATOM 9421 C C . LEU B 1 556 ? 4.844 50.969 9.875 1 93.62 556 LEU B C 1
ATOM 9423 O O . LEU B 1 556 ? 4.98 50.344 8.82 1 93.62 556 LEU B O 1
ATOM 9427 N N . GLU B 1 557 ? 3.791 51.594 10.148 1 90.75 557 GLU B N 1
ATOM 9428 C CA . GLU B 1 557 ? 2.676 51.688 9.211 1 90.75 557 GLU B CA 1
ATOM 9429 C C . GLU B 1 557 ? 3.045 52.5 7.98 1 90.75 557 GLU B C 1
ATOM 9431 O O . GLU B 1 557 ? 2.658 52.156 6.859 1 90.75 557 GLU B O 1
ATOM 9436 N N . ARG B 1 558 ? 3.703 53.531 8.227 1 91.38 558 ARG B N 1
ATOM 9437 C CA . ARG B 1 558 ? 4.125 54.406 7.125 1 91.38 558 ARG B CA 1
ATOM 9438 C C . ARG B 1 558 ? 5.051 53.656 6.168 1 91.38 558 ARG B C 1
ATOM 9440 O O . ARG B 1 558 ? 4.969 53.844 4.949 1 91.38 558 ARG B O 1
ATOM 9447 N N . LYS B 1 559 ? 5.859 52.781 6.707 1 93.31 559 LYS B N 1
ATOM 9448 C CA . LYS B 1 559 ? 6.793 52.031 5.895 1 93.31 559 LYS B CA 1
ATOM 9449 C C . LYS B 1 559 ? 6.129 50.781 5.332 1 93.31 559 LYS B C 1
ATOM 9451 O O . LYS B 1 559 ? 6.773 49.969 4.641 1 93.31 559 LYS B O 1
ATOM 9456 N N . ASN B 1 560 ? 5 50.5 5.648 1 91.12 560 ASN B N 1
ATOM 9457 C CA . ASN B 1 560 ? 4.184 49.406 5.148 1 91.12 560 ASN B CA 1
ATOM 9458 C C . ASN B 1 560 ? 4.789 48.062 5.496 1 91.12 560 ASN B C 1
ATOM 9460 O O . ASN B 1 560 ? 4.918 47.188 4.633 1 91.12 560 ASN B O 1
ATOM 9464 N N . ILE B 1 561 ? 5.289 47.938 6.672 1 90.44 561 ILE B N 1
ATOM 9465 C CA . ILE B 1 561 ? 5.773 46.656 7.156 1 90.44 561 ILE B CA 1
ATOM 9466 C C . ILE B 1 561 ? 4.59 45.75 7.543 1 90.44 561 ILE B C 1
ATOM 9468 O O . ILE B 1 561 ? 3.916 46.031 8.539 1 90.44 561 ILE B O 1
ATOM 9472 N N . CYS B 1 562 ? 4.48 44.656 6.77 1 89.12 562 CYS B N 1
ATOM 9473 C CA . CYS B 1 562 ? 3.266 43.875 6.977 1 89.12 562 CYS B CA 1
ATOM 9474 C C . CYS B 1 562 ? 3.598 42.5 7.508 1 89.12 562 CYS B C 1
ATOM 9476 O O . CYS B 1 562 ? 2.709 41.781 7.949 1 89.12 562 CYS B O 1
ATOM 9478 N N . CYS B 1 563 ? 4.863 42.219 7.562 1 90.88 563 CYS B N 1
ATOM 9479 C CA . CYS B 1 563 ? 5.262 40.938 8.117 1 90.88 563 CYS B CA 1
ATOM 9480 C C . CYS B 1 563 ? 5.195 40.938 9.641 1 90.88 563 CYS B C 1
ATOM 9482 O O . CYS B 1 563 ? 5.855 41.75 10.289 1 90.88 563 CYS B O 1
ATOM 9484 N N . PRO B 1 564 ? 4.402 40.094 10.164 1 92.19 564 PRO B N 1
ATOM 9485 C CA . PRO B 1 564 ? 4.188 40.125 11.609 1 92.19 564 PRO B CA 1
ATOM 9486 C C . PRO B 1 564 ? 5.48 39.938 12.398 1 92.19 564 PRO B C 1
ATOM 9488 O O . PRO B 1 564 ? 5.684 40.625 13.414 1 92.19 564 PRO B O 1
ATOM 9491 N N . LYS B 1 565 ? 6.336 39.094 11.938 1 88.81 565 LYS B N 1
ATOM 9492 C CA . LYS B 1 565 ? 7.578 38.844 12.656 1 88.81 565 LYS B CA 1
ATOM 9493 C C . LYS B 1 565 ? 8.461 40.094 12.695 1 88.81 565 LYS B C 1
ATOM 9495 O O . LYS B 1 565 ? 9.047 40.406 13.727 1 88.81 565 LYS B O 1
ATOM 9500 N N . VAL B 1 566 ? 8.492 40.75 11.602 1 92.12 566 VAL B N 1
ATOM 9501 C CA . VAL B 1 566 ? 9.32 41.969 11.5 1 92.12 566 VAL B CA 1
ATOM 9502 C C . VAL B 1 566 ? 8.648 43.125 12.25 1 92.12 566 VAL B C 1
ATOM 9504 O O . VAL B 1 566 ? 9.305 43.844 13 1 92.12 566 VAL B O 1
ATOM 9507 N N . PHE B 1 567 ? 7.367 43.25 12.039 1 95.31 567 PHE B N 1
ATOM 9508 C CA . PHE B 1 567 ? 6.598 44.344 12.641 1 95.31 567 PHE B CA 1
ATOM 9509 C C . PHE B 1 567 ? 6.711 44.312 14.156 1 95.31 567 PHE B C 1
ATOM 9511 O O . PHE B 1 567 ? 7.129 45.281 14.773 1 95.31 567 PHE B O 1
ATOM 9518 N N . TRP B 1 568 ? 6.453 43.219 14.727 1 94.75 568 TRP B N 1
ATOM 9519 C CA . TRP B 1 568 ? 6.414 43.094 16.172 1 94.75 568 TRP B CA 1
ATOM 9520 C C . TRP B 1 568 ? 7.816 42.906 16.75 1 94.75 568 TRP B C 1
ATOM 9522 O O . TRP B 1 568 ? 8.078 43.25 17.906 1 94.75 568 TRP B O 1
ATOM 9532 N N . GLY B 1 569 ? 8.688 42.344 15.93 1 91.31 569 GLY B N 1
ATOM 9533 C CA . GLY B 1 569 ? 10.078 42.312 16.344 1 91.31 569 GLY B CA 1
ATOM 9534 C C . GLY B 1 569 ? 10.68 43.656 16.578 1 91.31 569 GLY B C 1
ATOM 9535 O O . GLY B 1 569 ? 11.422 43.875 17.547 1 91.31 569 GLY B O 1
ATOM 9536 N N . LEU B 1 570 ? 10.328 44.531 15.789 1 93.56 570 LEU B N 1
ATOM 9537 C CA . LEU B 1 570 ? 10.812 45.906 15.914 1 93.56 570 LEU B CA 1
ATOM 9538 C C . LEU B 1 570 ? 10.102 46.625 17.047 1 93.56 570 LEU B C 1
ATOM 9540 O O . LEU B 1 570 ? 10.695 47.469 17.719 1 93.56 570 LEU B O 1
ATOM 9544 N N . ALA B 1 571 ? 8.898 46.312 17.266 1 95 571 ALA B N 1
ATOM 9545 C CA . ALA B 1 571 ? 8.102 46.969 18.297 1 95 571 ALA B CA 1
ATOM 9546 C C . ALA B 1 571 ? 8.43 46.438 19.688 1 95 571 ALA B C 1
ATOM 9548 O O . ALA B 1 571 ? 8.102 47.062 20.688 1 95 571 ALA B O 1
ATOM 9549 N N . GLU B 1 572 ? 9.062 45.344 19.719 1 93.75 572 GLU B N 1
ATOM 9550 C CA . GLU B 1 572 ? 9.305 44.625 20.969 1 93.75 572 GLU B CA 1
ATOM 9551 C C . GLU B 1 572 ? 10.156 45.438 21.922 1 93.75 572 GLU B C 1
ATOM 9553 O O . GLU B 1 572 ? 9.977 45.375 23.141 1 93.75 572 GLU B O 1
ATOM 9558 N N . ARG B 1 573 ? 11.047 46.188 21.484 1 91.75 573 ARG B N 1
ATOM 9559 C CA . ARG B 1 573 ? 11.938 46.969 22.328 1 91.75 573 ARG B CA 1
ATOM 9560 C C . ARG B 1 573 ? 11.141 47.969 23.172 1 91.75 573 ARG B C 1
ATOM 9562 O O . ARG B 1 573 ? 11.438 48.156 24.359 1 91.75 573 ARG B O 1
ATOM 9569 N N . LYS B 1 574 ? 10.18 48.594 22.594 1 93.62 574 LYS B N 1
ATOM 9570 C CA . LYS B 1 574 ? 9.398 49.625 23.281 1 93.62 574 LYS B CA 1
ATOM 9571 C C . LYS B 1 574 ? 8.148 49.031 23.922 1 93.62 574 LYS B C 1
ATOM 9573 O O . LYS B 1 574 ? 7.656 49.531 24.938 1 93.62 574 LYS B O 1
ATOM 9578 N N . HIS B 1 575 ? 7.625 48.062 23.25 1 95.69 575 HIS B N 1
ATOM 9579 C CA . HIS B 1 575 ? 6.375 47.438 23.703 1 95.69 575 HIS B CA 1
ATOM 9580 C C . HIS B 1 575 ? 6.512 45.938 23.859 1 95.69 575 HIS B C 1
ATOM 9582 O O . HIS B 1 575 ? 5.836 45.188 23.172 1 95.69 575 HIS B O 1
ATOM 9588 N N . PRO B 1 576 ? 7.25 45.5 24.828 1 95.12 576 PRO B N 1
ATOM 958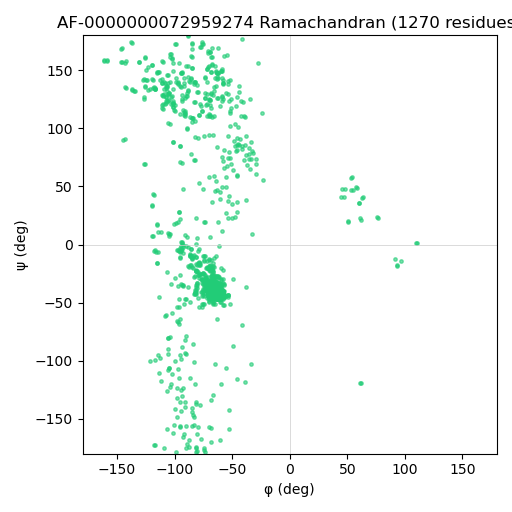9 C CA . PRO B 1 576 ? 7.613 44.094 24.922 1 95.12 576 PRO B CA 1
ATOM 9590 C C . PRO B 1 576 ? 6.41 43.188 25.219 1 95.12 576 PRO B C 1
ATOM 9592 O O . PRO B 1 576 ? 6.277 42.094 24.641 1 95.12 576 PRO B O 1
ATOM 9595 N N . GLU B 1 577 ? 5.551 43.531 26.125 1 96.06 577 GLU B N 1
ATOM 9596 C CA . GLU B 1 577 ? 4.43 42.688 26.516 1 96.06 577 GLU B CA 1
ATOM 9597 C C . GLU B 1 577 ? 3.447 42.5 25.359 1 96.06 577 GLU B C 1
ATOM 9599 O O . GLU B 1 577 ? 3.062 41.375 25.047 1 96.06 577 GLU B O 1
ATOM 9604 N N . LEU B 1 578 ? 3.037 43.594 24.766 1 96.12 578 LEU B N 1
ATOM 9605 C CA . LEU B 1 578 ? 2.09 43.531 23.656 1 96.12 578 LEU B CA 1
ATOM 9606 C C . LEU B 1 578 ? 2.686 42.781 22.469 1 96.12 578 LEU B C 1
ATOM 9608 O O . LEU B 1 578 ? 1.988 42 21.812 1 96.12 578 LEU B O 1
ATOM 9612 N N . ALA B 1 579 ? 3.939 43 22.234 1 95.81 579 ALA B N 1
ATOM 9613 C CA . ALA B 1 579 ? 4.625 42.312 21.141 1 95.81 579 ALA B CA 1
ATOM 9614 C C . ALA B 1 579 ? 4.664 40.812 21.375 1 95.81 579 ALA B C 1
ATOM 9616 O O . ALA B 1 579 ? 4.461 40.031 20.438 1 95.81 579 ALA B O 1
ATOM 9617 N N . SER B 1 580 ? 4.934 40.438 22.531 1 94.19 580 SER B N 1
ATOM 9618 C CA . SER B 1 580 ? 4.984 39 22.891 1 94.19 580 SER B CA 1
ATOM 9619 C C . SER B 1 580 ? 3.629 38.344 22.688 1 94.19 580 SER B C 1
ATOM 9621 O O . SER B 1 580 ? 3.545 37.25 22.109 1 94.19 580 SER B O 1
ATOM 9623 N N . VAL B 1 581 ? 2.621 39 23.156 1 95.5 581 VAL B N 1
ATOM 9624 C CA . VAL B 1 581 ? 1.271 38.438 23.016 1 95.5 581 VAL B CA 1
ATOM 9625 C C . VAL B 1 581 ? 0.896 38.344 21.547 1 95.5 581 VAL B C 1
ATOM 9627 O O . VAL B 1 581 ? 0.343 37.344 21.094 1 95.5 581 VAL B O 1
ATOM 9630 N N . ALA B 1 582 ? 1.215 39.375 20.781 1 96.12 582 ALA B N 1
ATOM 9631 C CA . ALA B 1 582 ? 0.89 39.406 19.359 1 96.12 582 ALA B CA 1
ATOM 9632 C C . ALA B 1 582 ? 1.6 38.281 18.609 1 96.12 582 ALA B C 1
ATOM 9634 O O . ALA B 1 582 ? 0.976 37.562 17.828 1 96.12 582 ALA B O 1
ATOM 9635 N N . LEU B 1 583 ? 2.83 38.125 18.859 1 93.56 583 LEU B N 1
ATOM 9636 C CA . LEU B 1 583 ? 3.619 37.125 18.172 1 93.56 583 LEU B CA 1
ATOM 9637 C C . LEU B 1 583 ? 3.15 35.719 18.531 1 93.56 583 LEU B C 1
ATOM 9639 O O . LEU B 1 583 ? 3.098 34.812 17.688 1 93.56 583 LEU B O 1
ATOM 9643 N N . LYS B 1 584 ? 2.842 35.5 19.734 1 94.25 584 LYS B N 1
ATOM 9644 C CA . LYS B 1 584 ? 2.33 34.219 20.188 1 94.25 584 LYS B CA 1
ATOM 9645 C C . LYS B 1 584 ? 1.033 33.875 19.469 1 94.25 584 LYS B C 1
ATOM 9647 O O . LYS B 1 584 ? 0.888 32.75 18.953 1 94.25 584 LYS B O 1
ATOM 9652 N N . LEU B 1 585 ? 0.198 34.781 19.406 1 96.5 585 LEU B N 1
ATOM 9653 C CA . LEU B 1 585 ? -1.111 34.531 18.812 1 96.5 585 LEU B CA 1
ATOM 9654 C C . LEU B 1 585 ? -1.003 34.344 17.312 1 96.5 585 LEU B C 1
ATOM 9656 O O . LEU B 1 585 ? -1.612 33.438 16.734 1 96.5 585 LEU B O 1
ATOM 9660 N N . ILE B 1 586 ? -0.238 35.156 16.656 1 95.06 586 ILE B N 1
ATOM 9661 C CA . ILE B 1 586 ? -0.144 35.125 15.203 1 95.06 586 ILE B CA 1
ATOM 9662 C C . ILE B 1 586 ? 0.585 33.875 14.75 1 95.06 586 ILE B C 1
ATOM 9664 O O . ILE B 1 586 ? 0.369 33.375 13.641 1 95.06 586 ILE B O 1
ATOM 9668 N N . ASN B 1 587 ? 1.342 33.25 15.555 1 93.19 587 ASN B N 1
ATOM 9669 C CA . ASN B 1 587 ? 2.131 32.062 15.195 1 93.19 587 ASN B CA 1
ATOM 9670 C C . ASN B 1 587 ? 1.303 30.797 15.281 1 93.19 587 ASN B C 1
ATOM 9672 O O . ASN B 1 587 ? 1.741 29.734 14.836 1 93.19 587 ASN B O 1
ATOM 9676 N N . ILE B 1 588 ? 0.115 30.828 15.812 1 95.94 588 ILE B N 1
ATOM 9677 C CA . ILE B 1 588 ? -0.727 29.641 15.914 1 95.94 588 ILE B CA 1
ATOM 9678 C C . ILE B 1 588 ? -1.201 29.219 14.523 1 95.94 588 ILE B C 1
ATOM 9680 O O . ILE B 1 588 ? -1.767 30.031 13.781 1 95.94 588 ILE B O 1
ATOM 9684 N N . PRO B 1 589 ? -0.942 27.984 14.148 1 95.44 589 PRO B N 1
ATOM 9685 C CA . PRO B 1 589 ? -1.383 27.531 12.828 1 95.44 589 PRO B CA 1
ATOM 9686 C C . PRO B 1 589 ? -2.902 27.438 12.719 1 95.44 589 PRO B C 1
ATOM 9688 O O . PRO B 1 589 ? -3.588 27.219 13.719 1 95.44 589 PRO B O 1
ATOM 9691 N N . ALA B 1 590 ? -3.338 27.562 11.523 1 96.31 590 ALA B N 1
ATOM 9692 C CA . ALA B 1 590 ? -4.777 27.547 11.266 1 96.31 590 ALA B CA 1
ATOM 9693 C C . ALA B 1 590 ? -5.328 26.125 11.359 1 96.31 590 ALA B C 1
ATOM 9695 O O . ALA B 1 590 ? -6.527 25.922 11.57 1 96.31 590 ALA B O 1
ATOM 9696 N N . SER B 1 591 ? -4.453 25.172 11.148 1 94.75 591 SER B N 1
ATOM 9697 C CA . SER B 1 591 ? -4.941 23.797 11.086 1 94.75 591 SER B CA 1
ATOM 9698 C C . SER B 1 591 ? -3.908 22.828 11.641 1 94.75 591 SER B C 1
ATOM 9700 O O . SER B 1 591 ? -2.76 23.203 11.891 1 94.75 591 SER B O 1
ATOM 9702 N N . SER B 1 592 ? -4.367 21.562 11.852 1 92.06 592 SER B N 1
ATOM 9703 C CA . SER B 1 592 ? -3.5 20.484 12.297 1 92.06 592 SER B CA 1
ATOM 9704 C C . SER B 1 592 ? -2.998 19.656 11.117 1 92.06 592 SER B C 1
ATOM 9706 O O . SER B 1 592 ? -2.74 18.453 11.258 1 92.06 592 SER B O 1
ATOM 9708 N N . ALA B 1 593 ? -2.873 20.188 9.93 1 90.12 593 ALA B N 1
ATOM 9709 C CA . ALA B 1 593 ? -2.492 19.5 8.703 1 90.12 593 ALA B CA 1
ATOM 9710 C C . ALA B 1 593 ? -1.094 18.906 8.82 1 90.12 593 ALA B C 1
ATOM 9712 O O . ALA B 1 593 ? -0.808 17.859 8.227 1 90.12 593 ALA B O 1
ATOM 9713 N N . SER B 1 594 ? -0.239 19.562 9.539 1 90.44 594 SER B N 1
ATOM 9714 C CA . SER B 1 594 ? 1.111 19.047 9.734 1 90.44 594 SER B CA 1
ATOM 9715 C C . SER B 1 594 ? 1.088 17.656 10.383 1 90.44 594 SER B C 1
ATOM 9717 O O . SER B 1 594 ? 1.931 16.812 10.086 1 90.44 594 SER B O 1
ATOM 9719 N N . LEU B 1 595 ? 0.137 17.438 11.234 1 93 595 LEU B N 1
ATOM 9720 C CA . LEU B 1 595 ? -0.02 16.141 11.867 1 93 595 LEU B CA 1
ATOM 9721 C C . LEU B 1 595 ? -0.454 15.094 10.844 1 93 595 LEU B C 1
ATOM 9723 O O . LEU B 1 595 ? -0.012 13.938 10.898 1 93 595 LEU B O 1
ATOM 9727 N N . GLU B 1 596 ? -1.334 15.453 10.008 1 88.12 596 GLU B N 1
ATOM 9728 C CA . GLU B 1 596 ? -1.782 14.539 8.961 1 88.12 596 GLU B CA 1
ATOM 9729 C C . GLU B 1 596 ? -0.621 14.109 8.062 1 88.12 596 GLU B C 1
ATOM 9731 O O . GLU B 1 596 ? -0.58 12.969 7.598 1 88.12 596 GLU B O 1
ATOM 9736 N N . ARG B 1 597 ? 0.251 15.031 7.871 1 87.31 597 ARG B N 1
ATOM 9737 C CA . ARG B 1 597 ? 1.444 14.695 7.102 1 87.31 597 ARG B CA 1
ATOM 9738 C C . ARG B 1 597 ? 2.309 13.68 7.844 1 87.31 597 ARG B C 1
ATOM 9740 O O . ARG B 1 597 ? 2.895 12.789 7.23 1 87.31 597 ARG B O 1
ATOM 9747 N N . VAL B 1 598 ? 2.369 13.852 9.102 1 91.5 598 VAL B N 1
ATOM 9748 C CA . VAL B 1 598 ? 3.113 12.906 9.922 1 91.5 598 VAL B CA 1
ATOM 9749 C C . VAL B 1 598 ? 2.467 11.523 9.828 1 91.5 598 VAL B C 1
ATOM 9751 O O . VAL B 1 598 ? 3.16 10.516 9.664 1 91.5 598 VAL B O 1
ATOM 9754 N N . PHE B 1 599 ? 1.144 11.516 9.875 1 92.19 599 PHE B N 1
ATOM 9755 C CA . PHE B 1 599 ? 0.422 10.25 9.773 1 92.19 599 PHE B CA 1
ATOM 9756 C C . PHE B 1 599 ? 0.694 9.578 8.438 1 92.19 599 PHE B C 1
ATOM 9758 O O . PHE B 1 599 ? 0.956 8.375 8.383 1 92.19 599 PHE B O 1
ATOM 9765 N N . SER B 1 600 ? 0.646 10.32 7.438 1 88.94 600 SER B N 1
ATOM 9766 C CA . SER B 1 600 ? 0.883 9.805 6.094 1 88.94 600 SER B CA 1
ATOM 9767 C C . SER B 1 600 ? 2.289 9.227 5.965 1 88.94 600 SER B C 1
ATOM 9769 O O . SER B 1 600 ? 2.471 8.141 5.41 1 88.94 600 SER B O 1
ATOM 9771 N N . ASN B 1 601 ? 3.221 9.93 6.473 1 90.62 601 ASN B N 1
ATOM 9772 C CA . ASN B 1 601 ? 4.602 9.453 6.43 1 90.62 601 ASN B CA 1
ATOM 9773 C C . ASN B 1 601 ? 4.789 8.195 7.273 1 90.62 601 ASN B C 1
ATOM 9775 O O . ASN B 1 601 ? 5.531 7.293 6.891 1 90.62 601 ASN B O 1
ATOM 9779 N N . TRP B 1 602 ? 4.152 8.242 8.359 1 93 602 TRP B N 1
ATOM 9780 C CA . TRP B 1 602 ? 4.258 7.086 9.242 1 93 602 TRP B CA 1
ATOM 9781 C C . TRP B 1 602 ? 3.658 5.844 8.586 1 93 602 TRP B C 1
ATOM 9783 O O . TRP B 1 602 ? 4.23 4.754 8.664 1 93 602 TRP B O 1
ATOM 9793 N N . ALA B 1 603 ? 2.598 6.039 7.914 1 90.44 603 ALA B N 1
ATOM 9794 C CA . ALA B 1 603 ? 1.967 4.938 7.195 1 90.44 603 ALA B CA 1
ATOM 9795 C C . ALA B 1 603 ? 2.865 4.434 6.066 1 90.44 603 ALA B C 1
ATOM 9797 O O . ALA B 1 603 ? 2.859 3.242 5.746 1 90.44 603 ALA B O 1
ATOM 9798 N N . PHE B 1 604 ? 3.553 5.336 5.535 1 88.12 604 PHE B N 1
ATOM 9799 C CA . PHE B 1 604 ? 4.504 5 4.48 1 88.12 604 PHE B CA 1
ATOM 9800 C C . PHE B 1 604 ? 5.648 4.16 5.027 1 88.12 604 PHE B C 1
ATOM 9802 O O . PHE B 1 604 ? 6.129 3.244 4.359 1 88.12 604 PHE B O 1
ATOM 9809 N N . ILE B 1 605 ? 6.051 4.5 6.152 1 91.62 605 ILE B N 1
ATOM 9810 C CA . ILE B 1 605 ? 7.168 3.824 6.801 1 91.62 605 ILE B CA 1
ATOM 9811 C C . ILE B 1 605 ? 6.715 2.461 7.32 1 91.62 605 ILE B C 1
ATOM 9813 O O . ILE B 1 605 ? 7.375 1.447 7.078 1 91.62 605 ILE B O 1
ATOM 9817 N N . HIS B 1 606 ? 5.664 2.518 8.023 1 91.31 606 HIS B N 1
ATOM 9818 C CA . HIS B 1 606 ? 5.109 1.309 8.625 1 91.31 606 HIS B CA 1
ATOM 9819 C C . HIS B 1 606 ? 3.918 0.792 7.82 1 91.31 606 HIS B C 1
ATOM 9821 O O . HIS B 1 606 ? 2.768 1.1 8.141 1 91.31 606 HIS B O 1
ATOM 9827 N N . ASN B 1 607 ? 4.203 -0.008 6.867 1 86.44 607 ASN B N 1
ATOM 9828 C CA . ASN B 1 607 ? 3.191 -0.528 5.953 1 86.44 607 ASN B CA 1
ATOM 9829 C C . ASN B 1 607 ? 3.078 -2.047 6.047 1 86.44 607 ASN B C 1
ATOM 9831 O O . ASN B 1 607 ? 3.672 -2.664 6.934 1 86.44 607 ASN B O 1
ATOM 9835 N N . ASP B 1 608 ? 2.365 -2.609 5.227 1 77.75 608 ASP B N 1
ATOM 9836 C CA . ASP B 1 608 ? 2.064 -4.035 5.297 1 77.75 608 ASP B CA 1
ATOM 9837 C C . ASP B 1 608 ? 3.312 -4.875 5.027 1 77.75 608 ASP B C 1
ATOM 9839 O O . ASP B 1 608 ? 3.432 -5.996 5.523 1 77.75 608 ASP B O 1
ATOM 9843 N N . LEU B 1 609 ? 4.219 -4.293 4.289 1 78.5 609 LEU B N 1
ATOM 9844 C CA . LEU B 1 609 ? 5.441 -5.023 3.98 1 78.5 609 LEU B CA 1
ATOM 9845 C C . LEU B 1 609 ? 6.43 -4.941 5.137 1 78.5 609 LEU B C 1
ATOM 9847 O O . LEU B 1 609 ? 7.336 -5.77 5.246 1 78.5 609 LEU B O 1
ATOM 9851 N N . ARG B 1 610 ? 6.227 -3.906 5.934 1 85.69 610 ARG B N 1
ATOM 9852 C CA . ARG B 1 610 ? 7.09 -3.713 7.094 1 85.69 610 ARG B CA 1
ATOM 9853 C C . ARG B 1 610 ? 6.297 -3.791 8.391 1 85.69 610 ARG B C 1
ATOM 9855 O O . ARG B 1 610 ? 6.441 -2.938 9.266 1 85.69 610 ARG B O 1
ATOM 9862 N N . ASN B 1 611 ? 5.445 -4.727 8.422 1 78.31 611 ASN B N 1
ATOM 9863 C CA . ASN B 1 611 ? 4.508 -4.824 9.531 1 78.31 611 ASN B CA 1
ATOM 9864 C C . ASN B 1 611 ? 5.164 -5.445 10.766 1 78.31 611 ASN B C 1
ATOM 9866 O O . ASN B 1 611 ? 4.578 -5.457 11.844 1 78.31 611 ASN B O 1
ATOM 9870 N N . ARG B 1 612 ? 6.43 -5.867 10.594 1 80.06 612 ARG B N 1
ATOM 9871 C CA . ARG B 1 612 ? 7.109 -6.5 11.727 1 80.06 612 ARG B CA 1
ATOM 9872 C C . ARG B 1 612 ? 7.926 -5.48 12.516 1 80.06 612 ARG B C 1
ATOM 9874 O O . ARG B 1 612 ? 8.516 -5.812 13.547 1 80.06 612 ARG B O 1
ATOM 9881 N N . LEU B 1 613 ? 7.938 -4.301 11.984 1 85.5 613 LEU B N 1
ATOM 9882 C CA . LEU B 1 613 ? 8.609 -3.227 12.711 1 85.5 613 LEU B CA 1
ATOM 9883 C C . LEU B 1 613 ? 7.941 -2.979 14.055 1 85.5 613 LEU B C 1
ATOM 9885 O O . LEU B 1 613 ? 6.719 -2.816 14.125 1 85.5 613 LEU B O 1
ATOM 9889 N N . ASP B 1 614 ? 8.773 -3.035 15.008 1 83.94 614 ASP B N 1
ATOM 9890 C CA . ASP B 1 614 ? 8.219 -2.768 16.328 1 83.94 614 ASP B CA 1
ATOM 9891 C C . ASP B 1 614 ? 7.848 -1.295 16.484 1 83.94 614 ASP B C 1
ATOM 9893 O O . ASP B 1 614 ? 8.289 -0.452 15.703 1 83.94 614 ASP B O 1
ATOM 9897 N N . ALA B 1 615 ? 7.082 -1.036 17.5 1 82.81 615 ALA B N 1
ATOM 9898 C CA . ALA B 1 615 ? 6.543 0.303 17.719 1 82.81 615 ALA B CA 1
ATOM 9899 C C . ALA B 1 615 ? 7.664 1.31 17.969 1 82.81 615 ALA B C 1
ATOM 9901 O O . ALA B 1 615 ? 7.625 2.432 17.453 1 82.81 615 ALA B O 1
ATOM 9902 N N . ASP B 1 616 ? 8.633 0.906 18.656 1 86.38 616 ASP B N 1
ATOM 9903 C CA . ASP B 1 616 ? 9.719 1.815 19 1 86.38 616 ASP B CA 1
ATOM 9904 C C . ASP B 1 616 ? 10.562 2.16 17.766 1 86.38 616 ASP B C 1
ATOM 9906 O O . ASP B 1 616 ? 10.883 3.328 17.547 1 86.38 616 ASP B O 1
ATOM 9910 N N . HIS B 1 617 ? 10.867 1.146 17 1 90.12 617 HIS B N 1
ATOM 9911 C CA . HIS B 1 617 ? 11.625 1.38 15.773 1 90.12 617 HIS B CA 1
ATOM 9912 C C . HIS B 1 617 ? 10.844 2.254 14.805 1 90.12 617 HIS B C 1
ATOM 9914 O O . HIS B 1 617 ? 11.406 3.174 14.203 1 90.12 617 HIS B O 1
ATOM 9920 N N . SER B 1 618 ? 9.586 1.896 14.727 1 90.88 618 SER B N 1
ATOM 9921 C CA . SER B 1 618 ? 8.734 2.646 13.812 1 90.88 618 SER B CA 1
ATOM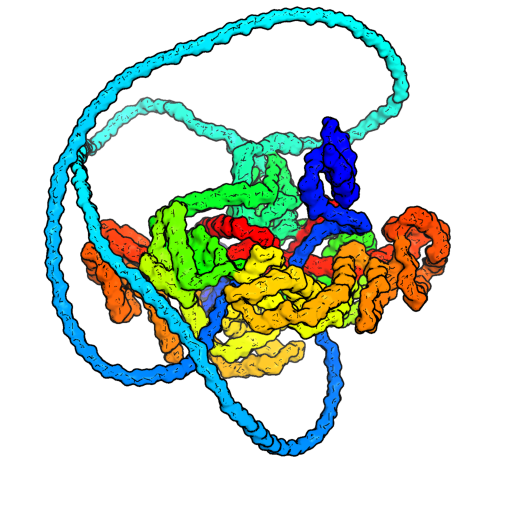 9922 C C . SER B 1 618 ? 8.68 4.125 14.188 1 90.88 618 SER B C 1
ATOM 9924 O O . SER B 1 618 ? 8.758 4.992 13.32 1 90.88 618 SER B O 1
ATOM 9926 N N . ARG B 1 619 ? 8.609 4.387 15.445 1 90.31 619 ARG B N 1
ATOM 9927 C CA . ARG B 1 619 ? 8.555 5.754 15.945 1 90.31 619 ARG B CA 1
ATOM 9928 C C . ARG B 1 619 ? 9.867 6.484 15.688 1 90.31 619 ARG B C 1
ATOM 9930 O O . ARG B 1 619 ? 9.867 7.629 15.234 1 90.31 619 ARG B O 1
ATOM 9937 N N . LYS B 1 620 ? 10.945 5.844 15.977 1 93.19 620 LYS B N 1
ATOM 9938 C CA . LYS B 1 620 ? 12.258 6.449 15.773 1 93.19 620 LYS B CA 1
ATOM 9939 C C . LYS B 1 620 ? 12.508 6.758 14.297 1 93.19 620 LYS B C 1
ATOM 9941 O O . LYS B 1 620 ? 13.016 7.828 13.961 1 93.19 620 LYS B O 1
ATOM 9946 N N . ILE B 1 621 ? 12.148 5.797 13.461 1 94.75 621 ILE B N 1
ATOM 9947 C CA . ILE B 1 621 ? 12.312 6 12.031 1 94.75 621 ILE B CA 1
ATOM 9948 C C . ILE B 1 621 ? 11.477 7.188 11.57 1 94.75 621 ILE B C 1
ATOM 9950 O O . ILE B 1 621 ? 11.945 8.039 10.812 1 94.75 621 ILE B O 1
ATOM 9954 N N . MET B 1 622 ? 10.258 7.199 12.055 1 92.69 622 MET B N 1
ATOM 9955 C CA . MET B 1 622 ? 9.359 8.289 11.68 1 92.69 622 MET B CA 1
ATOM 9956 C C . MET B 1 622 ? 9.938 9.641 12.094 1 92.69 622 MET B C 1
ATOM 9958 O O . MET B 1 622 ? 9.945 10.586 11.312 1 92.69 622 MET B O 1
ATOM 9962 N N . HIS B 1 623 ? 10.414 9.695 13.328 1 92.31 623 HIS B N 1
ATOM 9963 C CA . HIS B 1 623 ? 11 10.922 13.836 1 92.31 623 HIS B CA 1
ATOM 9964 C C . HIS B 1 623 ? 12.164 11.383 12.961 1 92.31 623 HIS B C 1
ATOM 9966 O O . HIS B 1 623 ? 12.227 12.547 12.562 1 92.31 623 HIS B O 1
ATOM 9972 N N . CYS B 1 624 ? 13.023 10.445 12.633 1 93.94 624 CYS B N 1
ATOM 9973 C CA . CYS B 1 624 ? 14.203 10.758 11.836 1 93.94 624 CYS B CA 1
ATOM 9974 C C . CYS B 1 624 ? 13.812 11.102 10.398 1 93.94 624 CYS B C 1
ATOM 9976 O O . CYS B 1 624 ? 14.305 12.086 9.836 1 93.94 624 CYS B O 1
ATOM 9978 N N . TYR B 1 625 ? 12.961 10.305 9.836 1 93.62 625 TYR B N 1
ATOM 9979 C CA . TYR B 1 625 ? 12.523 10.492 8.461 1 93.62 625 TYR B CA 1
ATOM 9980 C C . TYR B 1 625 ? 11.859 11.852 8.281 1 93.62 625 TYR B C 1
ATOM 9982 O O . TYR B 1 625 ? 12.141 12.57 7.324 1 93.62 625 TYR B O 1
ATOM 9990 N N . TYR B 1 626 ? 11.008 12.133 9.211 1 89.5 626 TYR B N 1
ATOM 9991 C CA . TYR B 1 626 ? 10.281 13.391 9.164 1 89.5 626 TYR B CA 1
ATOM 9992 C C . TYR B 1 626 ? 11.227 14.578 9.227 1 89.5 626 TYR B C 1
ATOM 9994 O O . TYR B 1 626 ? 11.078 15.547 8.477 1 89.5 626 TYR B O 1
ATOM 10002 N N . SER B 1 627 ? 12.195 14.531 10.055 1 88.69 627 SER B N 1
ATOM 10003 C CA . SER B 1 627 ? 13.164 15.609 10.211 1 88.69 627 SER B CA 1
ATOM 10004 C C . SER B 1 627 ? 14.047 15.742 8.969 1 88.69 627 SER B C 1
ATOM 10006 O O . SER B 1 627 ? 14.336 16.844 8.531 1 88.69 627 SER B O 1
ATOM 10008 N N . LEU B 1 628 ? 14.438 14.609 8.422 1 89.5 628 LEU B N 1
ATOM 10009 C CA . LEU B 1 628 ? 15.32 14.617 7.254 1 89.5 628 LEU B CA 1
ATOM 10010 C C . LEU B 1 628 ? 14.57 15.102 6.016 1 89.5 628 LEU B C 1
ATOM 10012 O O . LEU B 1 628 ? 15.148 15.789 5.168 1 89.5 628 LEU B O 1
ATOM 10016 N N . LYS B 1 629 ? 13.359 14.766 5.887 1 85.12 629 LYS B N 1
ATOM 10017 C CA . LYS B 1 629 ? 12.539 15.203 4.758 1 85.12 629 LYS B CA 1
ATOM 10018 C C . LYS B 1 629 ? 12.32 16.703 4.785 1 85.12 629 LYS B C 1
ATOM 10020 O O . LYS B 1 629 ? 12.352 17.359 3.74 1 85.12 629 LYS B O 1
ATOM 10025 N N . MET B 1 630 ? 12.094 17.219 5.984 1 77.06 630 MET B N 1
ATOM 10026 C CA . MET B 1 630 ? 11.883 18.656 6.137 1 77.06 630 MET B CA 1
ATOM 10027 C C . MET B 1 630 ? 13.148 19.438 5.789 1 77.06 630 MET B C 1
ATOM 10029 O O . MET B 1 630 ? 13.078 20.531 5.23 1 77.06 630 MET B O 1
ATOM 10033 N N . ARG B 1 631 ? 14.227 18.859 6.039 1 72.38 631 ARG B N 1
ATOM 10034 C CA . ARG B 1 631 ? 15.5 19.484 5.707 1 72.38 631 ARG B CA 1
ATOM 10035 C C . ARG B 1 631 ? 15.719 19.516 4.199 1 72.38 631 ARG B C 1
ATOM 10037 O O . ARG B 1 631 ? 16.25 20.5 3.662 1 72.38 631 ARG B O 1
ATOM 10044 N N . GLU B 1 632 ? 15.352 18.438 3.561 1 73.88 632 GLU B N 1
ATOM 10045 C CA . GLU B 1 632 ? 15.492 18.375 2.109 1 73.88 632 GLU B CA 1
ATOM 10046 C C . GLU B 1 632 ? 14.594 19.375 1.412 1 73.88 632 GLU B C 1
ATOM 10048 O O . GLU B 1 632 ? 14.992 20 0.422 1 73.88 632 GLU B O 1
ATOM 10053 N N . SER B 1 633 ? 13.445 19.516 1.921 1 66.38 633 SER B N 1
ATOM 10054 C CA . SER B 1 633 ? 12.492 20.453 1.327 1 66.38 633 SER B CA 1
ATOM 10055 C C . SER B 1 633 ? 12.969 21.891 1.471 1 66.38 633 SER B C 1
ATOM 10057 O O . SER B 1 633 ? 12.758 22.703 0.574 1 66.38 633 SER B O 1
ATOM 10059 N N . ASN B 1 634 ? 13.633 22.172 2.516 1 57.03 634 ASN B N 1
ATOM 10060 C CA . ASN B 1 634 ? 14.141 23.516 2.754 1 57.03 634 ASN B CA 1
ATOM 10061 C C . ASN B 1 634 ? 15.352 23.812 1.872 1 57.03 634 ASN B C 1
ATOM 10063 O O . ASN B 1 634 ? 15.562 24.969 1.473 1 57.03 634 ASN B O 1
ATOM 10067 N N . GLU B 1 635 ? 16.062 22.766 1.575 1 51.03 635 GLU B N 1
ATOM 10068 C CA . GLU B 1 635 ? 17.25 22.984 0.743 1 51.03 635 GLU B CA 1
ATOM 10069 C C . GLU B 1 635 ? 16.859 23.141 -0.727 1 51.03 635 GLU B C 1
ATOM 10071 O O . GLU B 1 635 ? 17.531 23.859 -1.475 1 51.03 635 GLU B O 1
ATOM 10076 N N . VAL B 1 636 ? 15.773 22.516 -1.129 1 44.78 636 VAL B N 1
ATOM 10077 C CA . VAL B 1 636 ? 15.328 22.672 -2.51 1 44.78 636 VAL B CA 1
ATOM 10078 C C . VAL B 1 636 ? 14.547 23.984 -2.658 1 44.78 636 VAL B C 1
ATOM 10080 O O . VAL B 1 636 ? 14.539 24.578 -3.732 1 44.78 636 VAL B O 1
ATOM 10083 N N . SER B 1 637 ? 13.82 24.406 -1.704 1 38.25 637 SER B N 1
ATOM 10084 C CA . SER B 1 637 ? 13.148 25.703 -1.796 1 38.25 637 SER B CA 1
ATOM 10085 C C . SER B 1 637 ? 14.141 26.844 -1.656 1 38.25 637 SER B C 1
ATOM 10087 O O . SER B 1 637 ? 15.039 26.797 -0.818 1 38.25 637 SER B O 1
#

Sequence (1274 aa):
MPGRNFHSFWTIGKFDILKLNGKVAARCLVCDKILKNTSKQRLMSHRNVCKEENTSKEVAEVGEEDEIILVEIESKADDNDEEESNEVSVEDSPSCSNEQFNDRVSAASTLTLPTSDLNYDENICNTESSNLTSISIAASPSPRMLSPIPSTSKESIHKIINKSISKKSNSKPKDTIKNFLDHVSNNQKIEINKALGKFIVGCNIPFHVVDSIHFKDFLRVLRPAYQPPCRKTVSGTILNSLYDEINEDDQNSIGKFSVMMIDGWKNSANNTKQVVTILKSTRSDKCIFLEAYDVTTTPETGEKLSELCNLSVELAKTKFKTEIYAVVSDNAANMLKMGKLTSDLMHTTCNSHTGNLLAKDLISKELCSKVITILKEFKHPNLEKELQSQGGSKIKLAVDTRWCTYRDSFSCLIKNLKFMKKLAAEETIKLKQEIIQLLFDDEFIDEVKTTIEVSNPVCKLINECQSSSCTIADACEKWTHLQLPAEFEDVLKRRRDMALNIYSLTSNFLHPLYRGRSLNQTQVDMVHDYLVATLSAEGLMSFHQFCSSEDIFETLERKNICCPKVFWGLAERKHPELASVALKLINIPASSASLERVFSNWAFIHNDLRNRLDADHSRKIMHCYYSLKMRESNEVSMPGRNFHSFWTIGKFDILKLNGKVAARCLVCDKILKNTSKQRLMSHRNVCKEENTSKEVAEVGEEDEIILVEIESKADDNDEEESNEVSVEDSPSCSNEQFNDRVSAASTLTLPTSDLNYDENICNTESSNLTSISIAASPSPRMLSPIPSTSKESIHKIINKSISKKSNSKPKDTIKNFLDHVSNNQKIEINKALGKFIVGCNIPFHVVDSIHFKDFLRVLRPAYQPPCRKTVSGTILNSLYDEINEDDQNSIGKFSVMMIDGWKNSANNTKQVVTILKSTRSDKCIFLEAYDVTTTPETGEKLSELCNLSVELAKTKFKTEIYAVVSDNAANMLKMGKLTSDLMHTTCNSHTGNLLAKDLISKELCSKVITILKEFKHPNLEKELQSQGGSKIKLAVDTRWCTYRDSFSCLIKNLKFMKKLAAEETIKLKQEIIQLLFDDEFIDEVKTTIEVSNPVCKLINECQSSSCTIADACEKWTHLQLPAEFEDVLKRRRDMALNIYSLTSNFLHPLYRGRSLNQTQVDMVHDYLVATLSAEGLMSFHQFCSSEDIFETLERKNICCPKVFWGLAERKHPELASVALKLINIPASSASLERVFSNWAFIHNDLRNRLDADHSRKIMHCYYSLKMRESNEVS

Radius of gyration: 41.84 Å; Cα contacts (8 Å, |Δi|>4): 1470; chains: 2; bounding box: 130×114×117 Å

Secondary structure (DSSP, 8-state):
---HHHHHHHHHTTEEEEEETTEEEEEETTT--EES---HHHHHHHHHHS----SSS--------------------------------------------------------------------------------------------------------------------SHHHHHHS----HHHHHHHHHHHHHHHHHTT--GGGGG-HHHHHHHHHH-TT--PPPHHHIIIIIHHHHHHHHHHHHHHH--SEEEEEEEEEEETTTTEEEEEEEEEESS-S-EEEEEEEE-SSS---HHHHHHHHHHHHHHHHHHH--EEEEEEE-S-HHHHHHHHH-TTSEEEE-HHHHHHHHHHHHS-HHHHHHHHHHHHHHTSHHHHHHHHHTTPPPP-PPPTT-THHHHHHHHHHHHHHHHHHHHHH-TTS---HHHHHHHT-HHHHHHHHHHHHHHHHHHHHHHHHHSTT-BHHHHHHHHHH----GGGHHHHHHHHHHH--HHHHHHHHH-TTTTTTT--HHHHHHHHHHHHHHS-HHHHHHHHHHHTT-THHHHHHHTT---HHHHHHHHTTT-HHHHHHHHHHHTSBS-SHHHHHHHHHHHHHS-GGGTT--HHHHHHHHHHHHHHHHHHHHHH-/---HHHHHHHHHTTEEEEEETTEEEEEETTT--EES---HHHHHHHHHHS----S----------------------------------------------------------------------------------------------------------------------SHHHHHHT----HHHHHHHHHHHHHHHHHTT--GGGGG-HHHHHHHHHH-TT--PPPHHHIIIIIHHHHHHHHHHHHHHH--SEEEEEEEEEEETTTTEEEEEEEEEESS-S-EEEEEEEE-SSS---HHHHHHHHHHHHHHHHHHH--EEEEEEE-S-HHHHHHHHH-TTSEEEE-HHHHHHHHHHHHS-HHHHHHHHHHHHHHTSHHHHHHHHHTTPPPP-PPPTT-THHHHHHHHHHHHHHHHHHHHHH-TTS---HHHHHHHT-HHHHHHHHHHHHHHHHHHHHHHHHHSTT-BHHHHHHHHHH----GGGHHHHHHHHHHH--HHHHHHHHH-TTTTTTT--HHHHHHHHHHHHHHS-HHHHHHHHHHHTT-THHHHHHHTT---HHHHHHHHTTT-HHHHHHHHHHHTSBS-SHHHHHHHHHHHHHS-GGGTT--HHHHHHHHHHHHHHHHHHHHHH-

InterPro domains:
  IPR007021 Domain of unknown function DUF659 [PF04937] (232-374)
  IPR008906 HAT, C-terminal dimerisation domain [PF05699] (562-622)
  IPR012337 Ribonuclease H-like superfamily [SSF53098] (256-629)
  IPR052035 Zinc finger BED domain-containing [PTHR46481] (14-625)

Solvent-accessible surface area (backbone atoms only — not comparable to full-atom values): 74363 Å² total; per-residue (Å²): 129,93,60,69,69,59,58,55,50,36,64,75,62,41,35,42,83,37,76,56,98,87,41,66,18,30,26,30,68,59,70,69,45,74,37,63,73,62,52,68,67,55,49,52,54,46,41,73,66,45,60,57,80,66,76,80,67,76,83,70,85,65,71,76,57,78,66,68,70,63,61,82,64,74,72,82,78,77,76,72,67,83,69,80,78,70,77,72,76,76,77,89,79,89,84,87,88,84,88,83,82,84,74,90,74,79,87,78,80,87,79,88,78,85,88,83,91,77,89,80,90,85,86,93,83,90,80,88,84,81,89,81,87,89,79,88,84,91,86,92,86,86,87,92,86,90,86,88,93,83,89,85,93,85,89,92,84,86,92,82,88,74,80,72,83,77,72,79,73,82,70,83,76,64,71,61,60,60,57,64,66,47,71,68,50,70,68,52,46,52,52,39,50,49,31,44,42,45,27,34,45,52,67,68,48,67,58,63,49,55,66,32,66,43,43,47,50,28,40,40,68,68,39,66,57,56,75,79,62,51,40,66,47,48,72,41,58,41,42,51,52,49,44,51,51,51,52,52,52,50,38,70,58,46,31,62,44,28,35,34,33,46,49,78,44,60,42,74,50,74,48,38,32,31,41,39,34,33,32,38,27,72,70,33,96,53,73,40,78,71,52,72,43,83,41,36,82,45,78,80,40,25,64,52,46,32,50,52,50,52,51,48,47,52,44,37,36,71,71,42,59,22,45,67,52,32,38,34,27,57,83,47,70,40,48,52,45,16,38,66,70,38,69,85,37,49,63,45,57,18,41,28,60,51,36,39,54,52,47,50,71,72,54,55,68,67,61,49,51,54,53,48,54,47,50,56,60,42,54,36,40,40,50,36,49,53,38,39,76,74,68,35,67,82,80,55,78,58,49,87,95,40,44,60,34,42,49,49,25,51,50,44,50,62,73,29,40,68,57,50,54,52,47,64,67,36,82,89,51,90,68,60,66,71,49,56,50,53,75,70,31,65,70,60,50,50,50,50,52,52,49,40,63,66,44,45,63,49,43,50,51,26,57,50,22,47,38,90,83,25,18,25,22,55,43,41,53,52,57,68,67,59,80,74,63,80,88,45,45,67,61,48,51,54,50,45,57,67,62,54,42,71,62,25,50,36,15,21,36,62,29,64,71,54,53,39,70,84,53,51,72,70,56,49,50,50,35,51,53,50,51,61,70,71,41,52,76,69,27,47,53,44,49,50,33,55,77,65,41,38,74,69,45,34,55,40,56,73,67,62,52,49,50,55,68,60,45,33,58,65,40,26,81,84,32,46,63,50,26,51,54,42,52,57,39,41,62,36,59,14,32,56,44,69,55,54,51,49,50,36,50,38,46,66,65,42,24,79,91,40,46,81,59,47,70,66,58,48,50,49,47,39,51,44,24,53,54,46,47,54,51,52,55,55,69,72,95,128,93,60,71,71,59,58,55,51,33,64,74,64,40,35,44,84,38,76,58,98,88,42,64,20,30,26,32,70,58,74,70,47,73,36,66,72,64,52,68,69,55,50,49,55,45,43,73,67,47,58,66,66,72,58,86,64,66,79,70,71,75,62,77,65,70,72,66,68,63,61,82,69,81,75,82,80,78,79,75,72,88,76,70,85,70,74,73,75,85,81,86,82,86,86,79,85,74,86,74,86,66,92,73,84,86,89,79,81,82,74,82,75,69,90,72,87,74,87,73,86,73,88,68,93,81,91,88,91,80,86,85,92,83,86,85,78,85,89,81,83,86,79,85,82,83,83,90,81,91,85,88,88,89,86,83,85,87,87,66,87,78,74,72,78,72,75,76,71,80,65,83,72,63,66,60,58,53,53,67,64,45,70,68,49,69,70,52,46,52,53,38,48,50,31,44,41,46,24,34,44,51,66,67,48,67,60,64,52,57,65,32,67,43,44,47,50,29,40,39,68,67,39,66,57,56,74,80,64,51,39,67,46,48,72,41,60,42,42,51,52,49,44,52,51,50,52,52,51,49,37,71,59,46,31,63,43,28,36,34,33,47,49,77,45,70,41,75,50,74,47,41,32,31,40,38,34,33,34,38,28,72,70,34,96,52,74,41,80,71,50,71,42,81,42,38,82,45,77,79,39,24,65,54,47,30,52,51,48,52,51,48,46,51,45,39,36,70,71,42,59,22,45,64,53,31,35,36,28,55,81,47,70,40,48,51,45,16,38,64,70,36,68,86,36,49,63,46,58,20,42,31,59,51,35,40,53,51,47,48,72,73,54,55,69,66,60,50,53,53,52,49,56,47,51,56,61,43,54,37,42,41,48,36,48,53,40,38,74,75,68,35,66,84,82,54,78,58,50,89,94,40,45,62,33,43,47,50,24,51,50,45,48,61,72,30,38,68,56,51,53,51,48,65,67,36,82,88,50,89,70,60,66,71,50,55,53,54,74,70,31,65,66,59,52,50,51,51,53,51,49,40,62,65,44,46,64,48,43,50,52,27,57,50,22,47,36,90,81,26,18,25,22,55,42,40,53,51,59,68,68,60,80,72,61,78,89,46,46,66,60,49,52,55,51,45,58,69,61,55,42,72,62,26,50,38,16,21,36,63,30,63,72,54,52,39,71,82,51,51,71,70,55,50,51,50,34,51,53,49,50,64,70,71,41,51,75,68,26,47,52,43,48,48,32,55,76,66,40,38,74,68,46,34,55,40,56,74,67,62,52,50,50,55,69,59,46,35,58,65,40,26,82,84,31,46,63,49,25,50,53,42,54,57,41,41,61,35,58,15,33,54,43,70,55,53,50,49,51,38,51,39,47,67,64,40,25,81,90,39,44,81,59,46,71,67,57,48,49,49,47,40,50,45,25,54,53,46,47,54,50,51,52,54,68,74,95

pLDDT: mean 74.7, std 29.77, range [12.51, 98.19]